Protein AF-0000000072932761 (afdb_homodimer)

Solvent-accessible surface area (backbone atoms only — not comparable to full-atom values): 59796 Å² total; per-residue (Å²): 117,72,69,69,55,53,58,62,48,57,72,71,69,49,80,67,68,79,72,77,73,71,77,69,72,74,70,64,81,68,77,66,56,77,72,64,73,73,71,65,57,52,58,93,54,63,58,82,76,79,73,59,69,72,86,61,84,47,58,78,86,28,38,37,56,36,33,20,51,27,43,28,35,51,68,54,47,76,65,70,72,48,74,43,76,63,80,85,74,65,78,45,57,53,80,69,60,74,41,53,67,67,58,50,46,51,29,40,50,47,24,61,55,50,34,27,60,67,56,54,57,61,55,61,91,57,93,44,58,66,57,31,53,72,59,33,56,65,30,41,37,36,46,39,25,56,24,20,35,43,28,47,88,28,52,82,47,28,30,52,40,38,32,50,41,52,50,53,50,38,71,44,67,82,55,77,73,46,26,62,53,56,52,25,22,36,47,52,40,36,42,53,38,66,73,47,17,71,64,38,40,52,53,43,51,55,54,37,48,63,66,47,25,80,52,16,45,60,47,15,63,74,65,54,34,64,68,30,41,53,40,24,52,54,42,44,53,50,48,36,51,36,41,50,48,17,53,28,65,68,43,85,47,52,76,68,95,42,69,58,63,77,46,39,71,58,49,68,72,32,88,71,47,56,78,51,48,48,58,51,46,49,48,47,51,50,40,54,53,48,48,55,53,46,63,64,60,61,60,66,74,72,47,56,66,61,78,78,49,54,62,55,50,52,51,51,49,51,52,50,51,51,50,49,57,51,45,58,70,68,35,53,62,60,43,91,72,53,43,44,32,61,42,52,46,52,54,45,54,50,28,52,53,44,24,61,62,25,51,48,73,52,27,47,47,53,86,86,51,75,78,53,77,92,46,44,67,46,46,50,48,17,52,50,23,27,50,49,51,50,45,40,44,54,71,32,68,48,49,44,59,35,65,62,43,56,44,37,65,60,55,32,49,52,33,26,30,52,48,48,49,52,49,43,25,69,64,38,61,86,80,40,56,40,66,60,49,33,50,49,50,52,40,39,40,52,46,38,68,70,46,69,41,6,74,84,23,64,58,53,42,31,35,63,31,49,51,56,55,39,49,61,60,66,60,70,76,75,82,78,76,66,75,82,79,79,75,76,80,80,84,73,85,88,85,79,88,76,79,90,75,81,83,72,87,74,86,80,88,78,86,75,82,80,82,82,81,87,72,90,73,90,69,89,80,78,86,133,116,68,70,64,53,58,65,63,45,64,73,71,72,51,77,61,69,75,74,76,69,75,73,69,73,70,70,63,79,70,76,65,53,76,67,62,71,70,71,63,57,52,59,92,52,62,58,81,73,79,73,56,68,72,86,61,82,47,59,79,86,28,38,37,55,37,33,19,50,26,44,26,34,50,68,53,48,77,65,72,69,46,73,43,76,63,78,84,76,65,79,45,56,52,81,68,62,74,42,54,69,68,57,50,48,52,29,40,49,47,23,61,55,49,35,26,60,70,56,54,58,60,55,61,92,56,92,42,59,66,59,31,53,73,59,33,54,65,32,42,37,35,46,38,26,56,25,20,36,43,26,48,88,27,53,83,48,27,32,53,41,38,32,49,41,52,51,52,48,38,72,43,69,81,55,77,72,46,25,62,53,54,51,25,21,36,49,51,38,35,42,53,38,68,74,48,17,72,62,38,40,53,52,44,50,54,53,38,49,63,65,48,25,81,52,16,46,59,47,15,64,75,64,54,33,62,68,29,40,52,40,24,50,54,42,45,52,50,48,37,51,36,41,51,48,17,55,27,64,68,42,84,48,53,76,66,96,41,69,57,62,76,45,40,72,57,48,69,73,32,88,72,47,56,77,51,49,47,58,53,47,49,47,46,49,51,40,52,52,49,49,56,52,46,62,65,58,60,59,66,73,72,46,55,65,60,76,79,49,54,63,57,52,51,51,52,49,52,52,49,50,51,51,48,59,53,45,59,70,67,34,54,61,62,42,90,72,52,43,45,31,60,40,51,46,51,53,45,54,50,29,51,51,42,24,62,60,26,51,48,73,52,27,46,46,54,85,88,52,75,78,54,76,92,46,44,67,44,46,51,49,17,52,49,22,28,51,49,54,50,46,39,43,54,71,32,67,47,49,45,58,35,64,61,41,55,45,37,65,61,55,33,50,50,33,27,30,52,49,49,50,52,50,44,23,69,66,36,62,86,80,39,54,39,66,60,50,34,51,49,50,50,40,40,39,51,46,38,66,69,46,70,43,6,74,84,23,64,59,52,43,30,36,64,30,48,52,57,54,38,48,60,60,65,60,70,74,75,82,77,73,66,76,82,78,78,76,74,80,79,84,70,91,75,85,76,90,72,91,73,74,89,75,76,86,73,80,79,86,73,87,69,87,77,82,83,80,88,72,90,75,94,74,88,78,78,83,135

Sequence (1056 aa):
MHNFLKQVAGRLDLDLPPLRSSSGSAEGPKDESPSLSNKGHHVPSRDNSPKLMPEDDDVPYAPIHSLYTLTKLRALRSPDDMNSQQNPGMEDVITKRLISLADAERLFNFYRKRLDPYIYLIGCPYETMQECRQKSQFLLVAVLTVAALHDSTADYIYPVISSEFRRLFETSIFERRLSRDYLRALCIGCYWLSDLSWMLSGHAIRRAAEFDLHNSYDRAIEKASTEDAQCARIWYILCVCDQQLATQYGRPSIVQEDPSTQGATDFLHCAVSHEEDRRLLSQVTVVSILRSIRELFTANKGKPIPRLHLNHISHFRIQLDQWFAFWTDQVQERWPGIGGFPRKGIILHYNFAQLYLYSHVFRGLSKDEHIPHYFLDCALNGITAATTIIDKFVNDPDVALGIVGMPSYVHSMTAFASMFLTKVATKYHDLIERDKVYELIMGLVQQFRSQPAGKWHLANLMTGGLERMAQTLKLEIPGDMGPPLGVEMDQNVDAGISGVSGVDAFFPDLPGDFFFNYDMSFEMSAPLMHNFLKQVAGRLDLDLPPLRSSSGSAEGPKDESPSLSNKGHHVPSRDNSPKLMPEDDDVPYAPIHSLYTLTKLRALRSPDDMNSQQNPGMEDVITKRLISLADAERLFNFYRKRLDPYIYLIGCPYETMQECRQKSQFLLVAVLTVAALHDSTADYIYPVISSEFRRLFETSIFERRLSRDYLRALCIGCYWLSDLSWMLSGHAIRRAAEFDLHNSYDRAIEKASTEDAQCARIWYILCVCDQQLATQYGRPSIVQEDPSTQGATDFLHCAVSHEEDRRLLSQVTVVSILRSIRELFTANKGKPIPRLHLNHISHFRIQLDQWFAFWTDQVQERWPGIGGFPRKGIILHYNFAQLYLYSHVFRGLSKDEHIPHYFLDCALNGITAATTIIDKFVNDPDVALGIVGMPSYVHSMTAFASMFLTKVATKYHDLIERDKVYELIMGLVQQFRSQPAGKWHLANLMTGGLERMAQTLKLEIPGDMGPPLGVEMDQNVDAGISGVSGVDAFFPDLPGDFFFNYDMSFEMSAPL

pLDDT: mean 79.24, std 26.25, range [17.55, 98.75]

Organism: Fusarium oxysporum f. sp. lycopersici (strain 4287 / CBS 123668 / FGSC 9935 / NRRL 34936) (NCBI:txid426428)

Structure (mmCIF, N/CA/C/O backbone):
data_AF-0000000072932761-model_v1
#
loop_
_entity.id
_entity.type
_entity.pdbx_description
1 polymer 'Transcription factor domain-containing protein'
#
loop_
_atom_site.group_PDB
_atom_site.id
_atom_site.type_symbol
_atom_site.label_atom_id
_atom_site.label_alt_id
_atom_site.label_comp_id
_atom_site.label_asym_id
_atom_site.label_entity_id
_atom_site.label_seq_id
_atom_site.pdbx_PDB_ins_code
_atom_site.Cartn_x
_atom_site.Cartn_y
_atom_site.Cartn_z
_atom_site.occupancy
_atom_site.B_iso_or_equiv
_atom_site.auth_seq_id
_atom_site.auth_comp_id
_atom_site.auth_asym_id
_atom_site.auth_atom_id
_atom_site.pdbx_PDB_model_num
ATOM 1 N N . MET A 1 1 ? 2.486 17.75 -69.688 1 28.52 1 MET A N 1
ATOM 2 C CA . MET A 1 1 ? 2.178 17.703 -71.125 1 28.52 1 MET A CA 1
ATOM 3 C C . MET A 1 1 ? 3.453 17.641 -71.938 1 28.52 1 MET A C 1
ATOM 5 O O . MET A 1 1 ? 4.223 18.609 -72 1 28.52 1 MET A O 1
ATOM 9 N N . HIS A 1 2 ? 4.23 16.406 -71.812 1 41.06 2 HIS A N 1
ATOM 10 C CA . HIS A 1 2 ? 5.688 16.422 -71.688 1 41.06 2 HIS A CA 1
ATOM 11 C C . HIS A 1 2 ? 6.309 16.594 -73.125 1 41.06 2 HIS A C 1
ATOM 13 O O . HIS A 1 2 ? 7.238 17.375 -73.25 1 41.06 2 HIS A O 1
ATOM 19 N N . ASN A 1 3 ? 5.652 15.734 -74.062 1 40.69 3 ASN A N 1
ATOM 20 C CA . ASN A 1 3 ? 6.168 15.688 -75.438 1 40.69 3 ASN A CA 1
ATOM 21 C C . ASN A 1 3 ? 5.992 17.016 -76.125 1 40.69 3 ASN A C 1
ATOM 23 O O . ASN A 1 3 ? 6.867 17.438 -76.875 1 40.69 3 ASN A O 1
ATOM 27 N N . PHE A 1 4 ? 4.684 17.562 -75.938 1 36.5 4 PHE A N 1
ATOM 28 C CA . PHE A 1 4 ? 4.273 18.75 -76.688 1 36.5 4 PHE A CA 1
ATOM 29 C C . PHE A 1 4 ? 5.199 19.922 -76.375 1 36.5 4 PHE A C 1
ATOM 31 O O . PHE A 1 4 ? 5.602 20.656 -77.25 1 36.5 4 PHE A O 1
ATOM 38 N N . LEU A 1 5 ? 5.641 19.922 -75.062 1 36.66 5 LEU A N 1
ATOM 39 C CA . LEU A 1 5 ? 6.488 21.016 -74.625 1 36.66 5 LEU A CA 1
ATOM 40 C C . LEU A 1 5 ? 7.887 20.906 -75.25 1 36.66 5 LEU A C 1
ATOM 42 O O . LEU A 1 5 ? 8.641 21.875 -75.25 1 36.66 5 LEU A O 1
ATOM 46 N N . LYS A 1 6 ? 8.234 19.609 -75.75 1 44.47 6 LYS A N 1
ATOM 47 C CA . LYS A 1 6 ? 9.547 19.375 -76.375 1 44.47 6 LYS A CA 1
ATOM 48 C C . LYS A 1 6 ? 9.727 20.188 -77.625 1 44.47 6 LYS A C 1
ATOM 50 O O . LYS A 1 6 ? 10.789 20.75 -77.875 1 44.47 6 LYS A O 1
ATOM 55 N N . GLN A 1 7 ? 8.492 20.156 -78.438 1 41.66 7 GLN A N 1
ATOM 56 C CA . GLN A 1 7 ? 8.562 20.656 -79.812 1 41.66 7 GLN A CA 1
ATOM 57 C C . GLN A 1 7 ? 8.789 22.172 -79.812 1 41.66 7 GLN A C 1
ATOM 59 O O . GLN A 1 7 ? 9.562 22.672 -80.625 1 41.66 7 GLN A O 1
ATOM 64 N N . VAL A 1 8 ? 8.094 22.797 -79 1 38.38 8 VAL A N 1
ATOM 65 C CA . VAL A 1 8 ? 8.055 24.25 -79.125 1 38.38 8 VAL A CA 1
ATOM 66 C C . VAL A 1 8 ? 9.391 24.844 -78.688 1 38.38 8 VAL A C 1
ATOM 68 O O . VAL A 1 8 ? 9.781 25.922 -79.188 1 38.38 8 VAL A O 1
ATOM 71 N N . ALA A 1 9 ? 10.125 24.125 -77.688 1 38.47 9 ALA A N 1
ATOM 72 C CA . ALA A 1 9 ? 11.43 24.594 -77.25 1 38.47 9 ALA A CA 1
ATOM 73 C C . ALA A 1 9 ? 12.445 24.625 -78.375 1 38.47 9 ALA A C 1
ATOM 75 O O . ALA A 1 9 ? 13.453 25.328 -78.312 1 38.47 9 ALA A O 1
ATOM 76 N N . GLY A 1 10 ? 12.266 23.75 -79.438 1 39.84 10 GLY A N 1
ATOM 77 C CA . GLY A 1 10 ? 13.18 23.719 -80.562 1 39.84 10 GLY A CA 1
ATOM 78 C C . GLY A 1 10 ? 13.359 25.062 -81.188 1 39.84 10 GLY A C 1
ATOM 79 O O . GLY A 1 10 ? 14.453 25.391 -81.688 1 39.84 10 GLY A O 1
ATOM 80 N N . ARG A 1 11 ? 12.195 25.562 -81.625 1 38.59 11 ARG A N 1
ATOM 81 C CA . ARG A 1 11 ? 12.281 26.688 -82.562 1 38.59 11 ARG A CA 1
ATOM 82 C C . ARG A 1 11 ? 13.102 27.828 -82 1 38.59 11 ARG A C 1
ATOM 84 O O . ARG A 1 11 ? 13.766 28.562 -82.688 1 38.59 11 ARG A O 1
ATOM 91 N N . LEU A 1 12 ? 12.492 28.25 -80.812 1 36.09 12 LEU A N 1
ATOM 92 C CA . LEU A 1 12 ? 13.016 29.547 -80.375 1 36.09 12 LEU A CA 1
ATOM 93 C C . LEU A 1 12 ? 14.406 29.406 -79.75 1 36.09 12 LEU A C 1
ATOM 95 O O . LEU A 1 12 ? 14.969 30.375 -79.25 1 36.09 12 LEU A O 1
ATOM 99 N N . ASP A 1 13 ? 15.461 28.781 -80.438 1 37.28 13 ASP A N 1
ATOM 100 C CA . ASP A 1 13 ? 16.891 28.484 -80.375 1 37.28 13 ASP A CA 1
ATOM 101 C C . ASP A 1 13 ? 17.359 28.531 -78.938 1 37.28 13 ASP A C 1
ATOM 103 O O . ASP A 1 13 ? 18.5 28.906 -78.625 1 37.28 13 ASP A O 1
ATOM 107 N N . LEU A 1 14 ? 16.625 29.078 -78.062 1 35.16 14 LEU A N 1
ATOM 108 C CA . LEU A 1 14 ? 17.141 29.312 -76.688 1 35.16 14 LEU A CA 1
ATOM 109 C C . LEU A 1 14 ? 17.391 27.984 -76 1 35.16 14 LEU A C 1
ATOM 111 O O . LEU A 1 14 ? 16.703 27 -76.25 1 35.16 14 LEU A O 1
ATOM 115 N N . ASP A 1 15 ? 18.656 27.734 -75.75 1 36.72 15 ASP A N 1
ATOM 116 C CA . ASP A 1 15 ? 19.094 26.438 -75.25 1 36.72 15 ASP A CA 1
ATOM 117 C C . ASP A 1 15 ? 18.234 26.031 -74 1 36.72 15 ASP A C 1
ATOM 119 O O . ASP A 1 15 ? 18.109 26.781 -73.062 1 36.72 15 ASP A O 1
ATOM 123 N N . LEU A 1 16 ? 17.109 25.406 -74.125 1 29.17 16 LEU A N 1
ATOM 124 C CA . LEU A 1 16 ? 16.125 25.172 -73.062 1 29.17 16 LEU A CA 1
ATOM 125 C C . LEU A 1 16 ? 16.75 24.438 -71.938 1 29.17 16 LEU A C 1
ATOM 127 O O . LEU A 1 16 ? 17.359 23.375 -72.062 1 29.17 16 LEU A O 1
ATOM 131 N N . PRO A 1 17 ? 17.375 25.156 -70.875 1 33.84 17 PRO A N 1
ATOM 132 C CA . PRO A 1 17 ? 18.188 24.391 -69.938 1 33.84 17 PRO A CA 1
ATOM 133 C C . PRO A 1 17 ? 17.531 23.078 -69.562 1 33.84 17 PRO A C 1
ATOM 135 O O . PRO A 1 17 ? 16.312 22.938 -69.625 1 33.84 17 PRO A O 1
ATOM 138 N N . PRO A 1 18 ? 18.25 21.938 -69.625 1 29.11 18 PRO A N 1
ATOM 139 C CA . PRO A 1 18 ? 17.562 20.656 -69.438 1 29.11 18 PRO A CA 1
ATOM 140 C C . PRO A 1 18 ? 16.594 20.672 -68.25 1 29.11 18 PRO A C 1
ATOM 142 O O . PRO A 1 18 ? 16.828 21.391 -67.25 1 29.11 18 PRO A O 1
ATOM 145 N N . LEU A 1 19 ? 15.344 20.812 -68.438 1 25.25 19 LEU A N 1
ATOM 146 C CA . LEU A 1 19 ? 14.375 20.922 -67.375 1 25.25 19 LEU A CA 1
ATOM 147 C C . LEU A 1 19 ? 14.617 19.844 -66.312 1 25.25 19 LEU A C 1
ATOM 149 O O . LEU A 1 19 ? 14.609 18.656 -66.625 1 25.25 19 LEU A O 1
ATOM 153 N N . ARG A 1 20 ? 15.641 20.062 -65.375 1 27.08 20 ARG A N 1
ATOM 154 C CA . ARG A 1 20 ? 15.914 19.078 -64.375 1 27.08 20 ARG A CA 1
ATOM 155 C C . ARG A 1 20 ? 14.617 18.531 -63.781 1 27.08 20 ARG A C 1
ATOM 157 O O . ARG A 1 20 ? 13.766 19.281 -63.281 1 27.08 20 ARG A O 1
ATOM 164 N N . SER A 1 21 ? 13.922 17.578 -64.375 1 23.81 21 SER A N 1
ATOM 165 C CA . SER A 1 21 ? 12.641 16.922 -64.125 1 23.81 21 SER A CA 1
ATOM 166 C C . SER A 1 21 ? 12.445 16.656 -62.656 1 23.81 21 SER A C 1
ATOM 168 O O . SER A 1 21 ? 13.133 15.812 -62.062 1 23.81 21 SER A O 1
ATOM 170 N N . SER A 1 22 ? 12.391 17.75 -61.906 1 22.83 22 SER A N 1
ATOM 171 C CA . SER A 1 22 ? 12.188 17.516 -60.469 1 22.83 22 SER A CA 1
ATOM 172 C C . SER A 1 22 ? 10.938 16.688 -60.219 1 22.83 22 SER A C 1
ATOM 174 O O . SER A 1 22 ? 9.82 17.141 -60.469 1 22.83 22 SER A O 1
ATOM 176 N N . SER A 1 23 ? 10.922 15.484 -60.688 1 23.94 23 SER A N 1
ATOM 177 C CA . SER A 1 23 ? 9.82 14.523 -60.625 1 23.94 23 SER A CA 1
ATOM 178 C C . SER A 1 23 ? 9.117 14.617 -59.25 1 23.94 23 SER A C 1
ATOM 180 O O . SER A 1 23 ? 9.656 14.203 -58.25 1 23.94 23 SER A O 1
ATOM 182 N N . GLY A 1 24 ? 8.5 15.688 -59.094 1 23.44 24 GLY A N 1
ATOM 183 C CA . GLY A 1 24 ? 7.746 16.016 -57.875 1 23.44 24 GLY A CA 1
ATOM 184 C C . GLY A 1 24 ? 6.652 15.016 -57.562 1 23.44 24 GLY A C 1
ATOM 185 O O . GLY A 1 24 ? 5.602 15.016 -58.188 1 23.44 24 GLY A O 1
ATOM 186 N N . SER A 1 25 ? 6.918 13.734 -57.594 1 22.81 25 SER A N 1
ATOM 187 C CA . SER A 1 25 ? 5.883 12.742 -57.312 1 22.81 25 SER A CA 1
ATOM 188 C C . SER A 1 25 ? 4.98 13.195 -56.188 1 22.81 25 SER A C 1
ATOM 190 O O . SER A 1 25 ? 5.461 13.477 -55.062 1 22.81 25 SER A O 1
ATOM 192 N N . ALA A 1 26 ? 3.984 13.883 -56.469 1 26.97 26 ALA A N 1
ATOM 193 C CA . ALA A 1 26 ? 2.91 14.359 -55.625 1 26.97 26 ALA A CA 1
ATOM 194 C C . ALA A 1 26 ? 2.436 13.258 -54.688 1 26.97 26 ALA A C 1
ATOM 196 O O . ALA A 1 26 ? 1.734 12.328 -55.094 1 26.97 26 ALA A O 1
ATOM 197 N N . GLU A 1 27 ? 3.346 12.805 -53.938 1 24.28 27 GLU A N 1
ATOM 198 C CA . GLU A 1 27 ? 2.99 11.797 -52.938 1 24.28 27 GLU A CA 1
ATOM 199 C C . GLU A 1 27 ? 1.706 12.172 -52.219 1 24.28 27 GLU A C 1
ATOM 201 O O . GLU A 1 27 ? 1.52 13.32 -51.812 1 24.28 27 GLU A O 1
ATOM 206 N N . GLY A 1 28 ? 0.58 11.648 -52.719 1 24.55 28 GLY A N 1
ATOM 207 C CA . GLY A 1 28 ? -0.768 11.852 -52.219 1 24.55 28 GLY A CA 1
ATOM 208 C C . GLY A 1 28 ? -0.807 12.188 -50.75 1 24.55 28 GLY A C 1
ATOM 209 O O . GLY A 1 28 ? 0.166 11.953 -50 1 24.55 28 GLY A O 1
ATOM 210 N N . PRO A 1 29 ? -1.719 13.219 -50.406 1 25.78 29 PRO A N 1
ATOM 211 C CA . PRO A 1 29 ? -1.7 13.75 -49.031 1 25.78 29 PRO A CA 1
ATOM 212 C C . PRO A 1 29 ? -1.479 12.672 -48 1 25.78 29 PRO A C 1
ATOM 214 O O . PRO A 1 29 ? -2.121 11.617 -48.031 1 25.78 29 PRO A O 1
ATOM 217 N N . LYS A 1 30 ? -0.325 12.438 -47.594 1 25.94 30 LYS A N 1
ATOM 218 C CA . LYS A 1 30 ? -0.011 11.43 -46.594 1 25.94 30 LYS A CA 1
ATOM 219 C C . LYS A 1 30 ? -0.986 11.508 -45.438 1 25.94 30 LYS A C 1
ATOM 221 O O . LYS A 1 30 ? -1.07 12.531 -44.75 1 25.94 30 LYS A O 1
ATOM 226 N N . ASP A 1 31 ? -2.203 11.141 -45.719 1 25.08 31 ASP A N 1
ATOM 227 C CA . ASP A 1 31 ? -3.174 11.07 -44.625 1 25.08 31 ASP A CA 1
ATOM 228 C C . ASP A 1 31 ? -2.482 10.812 -43.281 1 25.08 31 ASP A C 1
ATOM 230 O O . ASP A 1 31 ? -1.892 9.75 -43.094 1 25.08 31 ASP A O 1
ATOM 234 N N . GLU A 1 32 ? -1.754 11.734 -42.969 1 26.77 32 GLU A N 1
ATOM 235 C CA . GLU A 1 32 ? -1.062 11.805 -41.688 1 26.77 32 GLU A CA 1
ATOM 236 C C . GLU A 1 32 ? -1.948 11.289 -40.531 1 26.77 32 GLU A C 1
ATOM 238 O O . GLU A 1 32 ? -2.764 12.039 -40 1 26.77 32 GLU A O 1
ATOM 243 N N . SER A 1 33 ? -2.518 10.227 -40.812 1 26.33 33 SER A N 1
ATOM 244 C CA . SER A 1 33 ? -3.197 9.727 -39.625 1 26.33 33 SER A CA 1
ATOM 245 C C . SER A 1 33 ? -2.385 10.008 -38.375 1 26.33 33 SER A C 1
ATOM 247 O O . SER A 1 33 ? -1.157 9.898 -38.375 1 26.33 33 SER A O 1
ATOM 249 N N . PRO A 1 34 ? -2.816 10.977 -37.625 1 27.66 34 PRO A N 1
ATOM 250 C CA . PRO A 1 34 ? -1.997 11.203 -36.406 1 27.66 34 PRO A CA 1
ATOM 251 C C . PRO A 1 34 ? -1.162 9.984 -36.031 1 27.66 34 PRO A C 1
ATOM 253 O O . PRO A 1 34 ? -1.661 8.859 -36.062 1 27.66 34 PRO A O 1
ATOM 256 N N . SER A 1 35 ? -0.021 9.977 -36.562 1 27.81 35 SER A N 1
ATOM 257 C CA . SER A 1 35 ? 0.955 9.016 -36.094 1 27.81 35 SER A CA 1
ATOM 258 C C . SER A 1 35 ? 0.696 8.672 -34.625 1 27.81 35 SER A C 1
ATOM 260 O O . SER A 1 35 ? 0.888 9.516 -33.719 1 27.81 35 SER A O 1
ATOM 262 N N . LEU A 1 36 ? -0.368 8.125 -34.438 1 30.64 36 LEU A N 1
ATOM 263 C CA . LEU A 1 36 ? -0.387 7.496 -33.125 1 30.64 36 LEU A CA 1
ATOM 264 C C . LEU A 1 36 ? 1.02 7.094 -32.688 1 30.64 36 LEU A C 1
ATOM 266 O O . LEU A 1 36 ? 1.72 6.387 -33.406 1 30.64 36 LEU A O 1
ATOM 270 N N . SER A 1 37 ? 1.893 8.008 -32.281 1 32.22 37 SER A N 1
ATOM 271 C CA . SER A 1 37 ? 3.135 7.641 -31.609 1 32.22 37 SER A CA 1
ATOM 272 C C . SER A 1 37 ? 3.168 6.152 -31.297 1 32.22 37 SER A C 1
ATOM 274 O O . SER A 1 37 ? 2.262 5.633 -30.641 1 32.22 37 SER A O 1
ATOM 276 N N . ASN A 1 38 ? 3.576 5.375 -32.156 1 31.73 38 ASN A N 1
ATOM 277 C CA . ASN A 1 38 ? 3.816 3.943 -32.031 1 31.73 38 ASN A CA 1
ATOM 278 C C . ASN A 1 38 ? 4.309 3.588 -30.625 1 31.73 38 ASN A C 1
ATOM 280 O O . ASN A 1 38 ? 5.508 3.42 -30.406 1 31.73 38 ASN A O 1
ATOM 284 N N . LYS A 1 39 ? 4.047 4.254 -29.656 1 41.84 39 LYS A N 1
ATOM 285 C CA . LYS A 1 39 ? 4.34 3.652 -28.359 1 41.84 39 LYS A CA 1
ATOM 286 C C . LYS A 1 39 ? 4.164 2.137 -28.406 1 41.84 39 LYS A C 1
ATOM 288 O O . LYS A 1 39 ? 3.049 1.642 -28.594 1 41.84 39 LYS A O 1
ATOM 293 N N . GLY A 1 40 ? 5.094 1.456 -29.047 1 49.34 40 GLY A N 1
ATOM 294 C CA . GLY A 1 40 ? 5.133 0.004 -29.141 1 49.34 40 GLY A CA 1
ATOM 295 C C . GLY A 1 40 ? 4.398 -0.677 -28 1 49.34 40 GLY A C 1
ATOM 296 O O . GLY A 1 40 ? 4.172 -0.07 -26.938 1 49.34 40 GLY A O 1
ATOM 297 N N . HIS A 1 41 ? 3.654 -1.6 -28.359 1 68.88 41 HIS A N 1
ATOM 298 C CA . HIS A 1 41 ? 2.887 -2.389 -27.391 1 68.88 41 HIS A CA 1
ATOM 299 C C . HIS A 1 41 ? 3.779 -2.93 -26.281 1 68.88 41 HIS A C 1
ATOM 301 O O . HIS A 1 41 ? 4.938 -3.283 -26.531 1 68.88 41 HIS A O 1
ATOM 307 N N . HIS A 1 42 ? 3.328 -2.67 -25.078 1 71.94 42 HIS A N 1
ATOM 308 C CA . HIS A 1 42 ? 4.074 -3.084 -23.891 1 71.94 42 HIS A CA 1
ATOM 309 C C . HIS A 1 42 ? 4.004 -4.598 -23.703 1 71.94 42 HIS A C 1
ATOM 311 O O . HIS A 1 42 ? 2.916 -5.168 -23.625 1 71.94 42 HIS A O 1
ATOM 317 N N . VAL A 1 43 ? 5.07 -5.234 -24.078 1 75.19 43 VAL A N 1
ATOM 318 C CA . VAL A 1 43 ? 5.273 -6.637 -23.719 1 75.19 43 VAL A CA 1
ATOM 319 C C . VAL A 1 43 ? 6.328 -6.738 -22.609 1 75.19 43 VAL A C 1
ATOM 321 O O . VAL A 1 43 ? 7.133 -5.82 -22.438 1 75.19 43 VAL A O 1
ATOM 324 N N . PRO A 1 44 ? 6.172 -7.789 -21.828 1 80.75 44 PRO A N 1
ATOM 325 C CA . PRO A 1 44 ? 7.203 -7.941 -20.797 1 80.75 44 PRO A CA 1
ATOM 326 C C . PRO A 1 44 ? 8.617 -7.914 -21.375 1 80.75 44 PRO A C 1
ATOM 328 O O . PRO A 1 44 ? 8.883 -8.547 -22.391 1 80.75 44 PRO A O 1
ATOM 331 N N . SER A 1 45 ? 9.461 -7.082 -20.875 1 78.38 45 SER A N 1
ATOM 332 C CA . SER A 1 45 ? 10.844 -6.922 -21.312 1 78.38 45 SER A CA 1
ATOM 333 C C . SER A 1 45 ? 11.781 -7.879 -20.578 1 78.38 45 SER A C 1
ATOM 335 O O . SER A 1 45 ? 11.586 -8.148 -19.391 1 78.38 45 SER A O 1
ATOM 337 N N . ARG A 1 46 ? 12.789 -8.414 -21.312 1 85.38 46 ARG A N 1
ATOM 338 C CA . ARG A 1 46 ? 13.719 -9.375 -20.734 1 85.38 46 ARG A CA 1
ATOM 339 C C . ARG A 1 46 ? 15.156 -8.859 -20.797 1 85.38 46 ARG A C 1
ATOM 341 O O . ARG A 1 46 ? 15.523 -8.156 -21.75 1 85.38 46 ARG A O 1
ATOM 348 N N . ASP A 1 47 ? 15.906 -9.148 -19.734 1 81.38 47 ASP A N 1
ATOM 349 C CA . ASP A 1 47 ? 17.312 -8.789 -19.703 1 81.38 47 ASP A CA 1
ATOM 350 C C . ASP A 1 47 ? 18.141 -9.734 -20.578 1 81.38 47 ASP A C 1
ATOM 352 O O . ASP A 1 47 ? 17.781 -10.906 -20.75 1 81.38 47 ASP A O 1
ATOM 356 N N . ASN A 1 48 ? 19.266 -9.297 -21.203 1 70.44 48 ASN A N 1
ATOM 357 C CA . ASN A 1 48 ? 20.125 -10.094 -22.078 1 70.44 48 ASN A CA 1
ATOM 358 C C . ASN A 1 48 ? 21.312 -10.672 -21.328 1 70.44 48 ASN A C 1
ATOM 360 O O . ASN A 1 48 ? 22.125 -11.391 -21.906 1 70.44 48 ASN A O 1
ATOM 364 N N . SER A 1 49 ? 21.5 -10.406 -20.078 1 59.88 49 SER A N 1
ATOM 365 C CA . SER A 1 49 ? 22.719 -10.859 -19.422 1 59.88 49 SER A CA 1
ATOM 366 C C . SER A 1 49 ? 22.781 -12.383 -19.375 1 59.88 49 SER A C 1
ATOM 368 O O . SER A 1 49 ? 21.812 -13.039 -19 1 59.88 49 SER A O 1
ATOM 370 N N . PRO A 1 50 ? 23.922 -13.039 -19.938 1 52.62 50 PRO A N 1
ATOM 371 C CA . PRO A 1 50 ? 24.047 -14.492 -20.062 1 52.62 50 PRO A CA 1
ATOM 372 C C . PRO A 1 50 ? 24.188 -15.195 -18.719 1 52.62 50 PRO A C 1
ATOM 374 O O . PRO A 1 50 ? 24.188 -16.422 -18.656 1 52.62 50 PRO A O 1
ATOM 377 N N . LYS A 1 51 ? 24.422 -14.453 -17.641 1 52.97 51 LYS A N 1
ATOM 378 C CA . LYS A 1 51 ? 24.797 -15.242 -16.469 1 52.97 51 LYS A CA 1
ATOM 379 C C . LYS A 1 51 ? 23.609 -16.031 -15.93 1 52.97 51 LYS A C 1
ATOM 381 O O . LYS A 1 51 ? 22.547 -15.461 -15.648 1 52.97 51 LYS A O 1
ATOM 386 N N . LEU A 1 52 ? 23.609 -17.203 -16.234 1 54.53 52 LEU A N 1
ATOM 387 C CA . LEU A 1 52 ? 22.531 -18.109 -15.828 1 54.53 52 LEU A CA 1
ATOM 388 C C . LEU A 1 52 ? 22.297 -18.016 -14.32 1 54.53 52 LEU A C 1
ATOM 390 O O . LEU A 1 52 ? 21.141 -17.875 -13.883 1 54.53 52 LEU A O 1
ATOM 394 N N . MET A 1 53 ? 23.359 -18.641 -13.5 1 52.72 53 MET A N 1
ATOM 395 C CA . MET A 1 53 ? 23.156 -18.797 -12.062 1 52.72 53 MET A CA 1
ATOM 396 C C . MET A 1 53 ? 23.75 -17.609 -11.312 1 52.72 53 MET A C 1
ATOM 398 O O . MET A 1 53 ? 24.859 -17.172 -11.617 1 52.72 53 MET A O 1
ATOM 402 N N . PRO A 1 54 ? 22.906 -16.812 -10.648 1 47.97 54 PRO A N 1
ATOM 403 C CA . PRO A 1 54 ? 23.547 -15.789 -9.828 1 47.97 54 PRO A CA 1
ATOM 404 C C . PRO A 1 54 ? 24.812 -16.297 -9.141 1 47.97 54 PRO A C 1
ATOM 406 O O . PRO A 1 54 ? 24.906 -17.469 -8.781 1 47.97 54 PRO A O 1
ATOM 409 N N . GLU A 1 55 ? 25.969 -15.75 -9.453 1 45.53 55 GLU A N 1
ATOM 410 C CA . GLU A 1 55 ? 27.266 -16.062 -8.836 1 45.53 55 GLU A CA 1
ATOM 411 C C . GLU A 1 55 ? 27.094 -16.375 -7.348 1 45.53 55 GLU A C 1
ATOM 413 O O . GLU A 1 55 ? 28.047 -16.766 -6.68 1 45.53 55 GLU A O 1
ATOM 418 N N . ASP A 1 56 ? 25.969 -15.969 -6.828 1 53.12 56 ASP A N 1
ATOM 419 C CA . ASP A 1 56 ? 25.953 -16.109 -5.379 1 53.12 56 ASP A CA 1
ATOM 420 C C . ASP A 1 56 ? 25.656 -17.547 -4.969 1 53.12 56 ASP A C 1
ATOM 422 O O . ASP A 1 56 ? 24.656 -18.141 -5.414 1 53.12 56 ASP A O 1
ATOM 426 N N . ASP A 1 57 ? 26.609 -18.297 -4.574 1 55.03 57 ASP A N 1
ATOM 427 C CA . ASP A 1 57 ? 26.719 -19.672 -4.086 1 55.03 57 ASP A CA 1
ATOM 428 C C . ASP A 1 57 ? 25.562 -20 -3.131 1 55.03 57 ASP A C 1
ATOM 430 O O . ASP A 1 57 ? 25.391 -21.156 -2.74 1 55.03 57 ASP A O 1
ATOM 434 N N . ASP A 1 58 ? 24.734 -19 -2.783 1 61.41 58 ASP A N 1
ATOM 435 C CA . ASP A 1 58 ? 23.797 -19.328 -1.722 1 61.41 58 ASP A CA 1
ATOM 436 C C . ASP A 1 58 ? 22.438 -19.719 -2.301 1 61.41 58 ASP A C 1
ATOM 438 O O . ASP A 1 58 ? 22.078 -19.281 -3.398 1 61.41 58 ASP A O 1
ATOM 442 N N . VAL A 1 59 ? 21.844 -20.719 -1.847 1 61.5 59 VAL A N 1
ATOM 443 C CA . VAL A 1 59 ? 20.469 -21.078 -2.148 1 61.5 59 VAL A CA 1
ATOM 444 C C . VAL A 1 59 ? 19.562 -19.844 -2.055 1 61.5 59 VAL A C 1
ATOM 446 O O . VAL A 1 59 ? 19.688 -19.062 -1.108 1 61.5 59 VAL A O 1
ATOM 449 N N . PRO A 1 60 ? 18.875 -19.609 -3.078 1 59.38 60 PRO A N 1
ATOM 450 C CA . PRO A 1 60 ? 18.047 -18.391 -3.119 1 59.38 60 PRO A CA 1
ATOM 451 C C . PRO A 1 60 ? 17.078 -18.312 -1.948 1 59.38 60 PRO A C 1
ATOM 453 O O . PRO A 1 60 ? 16.453 -19.312 -1.575 1 59.38 60 PRO A O 1
ATOM 456 N N . TYR A 1 61 ? 17.062 -17.172 -1.322 1 66.81 61 TYR A N 1
ATOM 457 C CA . TYR A 1 61 ? 16.172 -17 -0.184 1 66.81 61 TYR A CA 1
ATOM 458 C C . TYR A 1 61 ? 14.828 -16.406 -0.623 1 66.81 61 TYR A C 1
ATOM 460 O O . TYR A 1 61 ? 13.82 -16.562 0.067 1 66.81 61 TYR A O 1
ATOM 468 N N . ALA A 1 62 ? 14.828 -15.789 -1.866 1 76.94 62 ALA A N 1
ATOM 469 C CA . ALA A 1 62 ? 13.562 -15.258 -2.381 1 76.94 62 ALA A CA 1
ATOM 470 C C . ALA A 1 62 ? 13.172 -15.945 -3.688 1 76.94 62 ALA A C 1
ATOM 472 O O . ALA A 1 62 ? 13.898 -15.859 -4.68 1 76.94 62 ALA A O 1
ATOM 473 N N . PRO A 1 63 ? 11.992 -16.531 -3.678 1 86.25 63 PRO A N 1
ATOM 474 C CA . PRO A 1 63 ? 11.555 -17.312 -4.84 1 86.25 63 PRO A CA 1
ATOM 475 C C . PRO A 1 63 ? 11.57 -16.5 -6.133 1 86.25 63 PRO A C 1
ATOM 477 O O . PRO A 1 63 ? 11.828 -17.062 -7.207 1 86.25 63 PRO A O 1
ATOM 480 N N . ILE A 1 64 ? 11.391 -15.25 -6 1 90.38 64 ILE A N 1
ATOM 481 C CA . ILE A 1 64 ? 11.258 -14.422 -7.195 1 90.38 64 ILE A CA 1
ATOM 482 C C . ILE A 1 64 ? 12.594 -14.359 -7.934 1 90.38 64 ILE A C 1
ATOM 484 O O . ILE A 1 64 ? 12.633 -14.18 -9.148 1 90.38 64 ILE A O 1
ATOM 488 N N . HIS A 1 65 ? 13.727 -14.516 -7.207 1 87.88 65 HIS A N 1
ATOM 489 C CA . HIS A 1 65 ? 15.047 -14.516 -7.832 1 87.88 65 HIS A CA 1
ATOM 490 C C . HIS A 1 65 ? 15.211 -15.711 -8.773 1 87.88 65 HIS A C 1
ATOM 492 O O . HIS A 1 65 ? 15.836 -15.594 -9.828 1 87.88 65 HIS A O 1
ATOM 498 N N . SER A 1 66 ? 14.633 -16.797 -8.344 1 90.69 66 SER A N 1
ATOM 499 C CA . SER A 1 66 ? 14.656 -17.984 -9.195 1 90.69 66 SER A CA 1
ATOM 500 C C . SER A 1 66 ? 13.875 -17.766 -10.484 1 90.69 66 SER A C 1
ATOM 502 O O . SER A 1 66 ? 14.336 -18.125 -11.562 1 90.69 66 SER A O 1
ATOM 504 N N . LEU A 1 67 ? 12.758 -17.188 -10.297 1 91.38 67 LEU A N 1
ATOM 505 C CA . LEU A 1 67 ? 11.93 -16.891 -11.461 1 91.38 67 LEU A CA 1
ATOM 506 C C . LEU A 1 67 ? 12.625 -15.906 -12.391 1 91.38 67 LEU A C 1
ATOM 508 O O . LEU A 1 67 ? 12.602 -16.078 -13.617 1 91.38 67 LEU A O 1
ATOM 512 N N . TYR A 1 68 ? 13.234 -14.898 -11.883 1 90.31 68 TYR A N 1
ATOM 513 C CA . TYR A 1 68 ? 13.969 -13.93 -12.688 1 90.31 68 TYR A CA 1
ATOM 514 C C . TYR A 1 68 ? 15.117 -14.602 -13.438 1 90.31 68 TYR A C 1
ATOM 516 O O . TYR A 1 68 ? 15.312 -14.352 -14.633 1 90.31 68 TYR A O 1
ATOM 524 N N . THR A 1 69 ? 15.836 -15.406 -12.703 1 89.19 69 THR A N 1
ATOM 525 C CA . THR A 1 69 ? 16.984 -16.078 -13.305 1 89.19 69 THR A CA 1
ATOM 526 C C . THR A 1 69 ? 16.531 -16.938 -14.492 1 89.19 69 THR A C 1
ATOM 528 O O . THR A 1 69 ? 17.219 -16.984 -15.516 1 89.19 69 THR A O 1
ATOM 531 N N . LEU A 1 70 ? 15.414 -17.5 -14.406 1 91.25 70 LEU A N 1
ATOM 532 C CA . LEU A 1 70 ? 14.938 -18.422 -15.438 1 91.25 70 LEU A CA 1
ATOM 533 C C . LEU A 1 70 ? 14.305 -17.656 -16.594 1 91.25 70 LEU A C 1
ATOM 535 O O . LEU A 1 70 ? 14.367 -18.109 -17.75 1 91.25 70 LEU A O 1
ATOM 539 N N . THR A 1 71 ? 13.641 -16.547 -16.297 1 91.06 71 THR A N 1
ATOM 540 C CA . THR A 1 71 ? 12.867 -15.859 -17.328 1 91.06 71 THR A CA 1
ATOM 541 C C . THR A 1 71 ? 13.609 -14.617 -17.812 1 91.06 71 THR A C 1
ATOM 543 O O . THR A 1 71 ? 13.344 -14.125 -18.906 1 91.06 71 THR A O 1
ATOM 546 N N . LYS A 1 72 ? 14.422 -13.984 -16.953 1 88.25 72 LYS A N 1
ATOM 547 C CA . LYS A 1 72 ? 15.141 -12.734 -17.172 1 88.25 72 LYS A CA 1
ATOM 548 C C . LYS A 1 72 ? 14.18 -11.57 -17.391 1 88.25 72 LYS A C 1
ATOM 550 O O . LYS A 1 72 ? 14.508 -10.602 -18.062 1 88.25 72 LYS A O 1
ATOM 555 N N . LEU A 1 73 ? 12.961 -11.82 -16.844 1 86.62 73 LEU A N 1
ATOM 556 C CA . LEU A 1 73 ? 12 -10.727 -16.891 1 86.62 73 LEU A CA 1
ATOM 557 C C . LEU A 1 73 ? 12.484 -9.539 -16.062 1 86.62 73 LEU A C 1
ATOM 559 O O . LEU A 1 73 ? 12.68 -9.664 -14.852 1 86.62 73 LEU A O 1
ATOM 563 N N . ARG A 1 74 ? 12.578 -8.391 -16.625 1 81.19 74 ARG A N 1
ATOM 564 C CA . ARG A 1 74 ? 13.141 -7.203 -15.992 1 81.19 74 ARG A CA 1
ATOM 565 C C . ARG A 1 74 ? 12.289 -6.758 -14.805 1 81.19 74 ARG A C 1
ATOM 567 O O . ARG A 1 74 ? 12.82 -6.262 -13.805 1 81.19 74 ARG A O 1
ATOM 574 N N . ALA A 1 75 ? 11.047 -6.938 -14.961 1 80.88 75 ALA A N 1
ATOM 575 C CA . ALA A 1 75 ? 10.109 -6.496 -13.938 1 80.88 75 ALA A CA 1
ATOM 576 C C . ALA A 1 75 ? 10.328 -7.246 -12.625 1 80.88 75 ALA A C 1
ATOM 578 O O . ALA A 1 75 ? 9.906 -6.785 -11.562 1 80.88 75 ALA A O 1
ATOM 579 N N . LEU A 1 76 ? 11 -8.391 -12.703 1 83.81 76 LEU A N 1
ATOM 580 C CA . LEU A 1 76 ? 11.172 -9.242 -11.531 1 83.81 76 LEU A CA 1
ATOM 581 C C . LEU A 1 76 ? 12.547 -9.023 -10.898 1 83.81 76 LEU A C 1
ATOM 583 O O . LEU A 1 76 ? 12.812 -9.523 -9.805 1 83.81 76 LEU A O 1
ATOM 587 N N . ARG A 1 77 ? 13.336 -8.234 -11.555 1 79.06 77 ARG A N 1
ATOM 588 C CA . ARG A 1 77 ? 14.703 -8.008 -11.102 1 79.06 77 ARG A CA 1
ATOM 589 C C . ARG A 1 77 ? 14.727 -7.16 -9.836 1 79.06 77 ARG A C 1
ATOM 591 O O . ARG A 1 77 ? 13.898 -6.262 -9.664 1 79.06 77 ARG A O 1
ATOM 598 N N . SER A 1 78 ? 15.625 -7.539 -8.977 1 74 78 SER A N 1
ATOM 599 C CA . SER A 1 78 ? 15.836 -6.676 -7.816 1 74 78 SER A CA 1
ATOM 600 C C . SER A 1 78 ? 16.297 -5.285 -8.242 1 74 78 SER A C 1
ATOM 602 O O . SER A 1 78 ? 17.109 -5.145 -9.164 1 74 78 SER A O 1
ATOM 604 N N . PRO A 1 79 ? 15.609 -4.273 -7.723 1 69.88 79 PRO A N 1
ATOM 605 C CA . PRO A 1 79 ? 15.938 -2.914 -8.156 1 69.88 79 PRO A CA 1
ATOM 606 C C . PRO A 1 79 ? 17.406 -2.576 -7.984 1 69.88 79 PRO A C 1
ATOM 608 O O . PRO A 1 79 ? 18.047 -3.051 -7.039 1 69.88 79 PRO A O 1
ATOM 611 N N . ASP A 1 80 ? 17.969 -2.072 -9.117 1 63.66 80 ASP A N 1
ATOM 612 C CA . ASP A 1 80 ? 19.328 -1.558 -9.07 1 63.66 80 ASP A CA 1
ATOM 613 C C . ASP A 1 80 ? 19.406 -0.3 -8.203 1 63.66 80 ASP A C 1
ATOM 615 O O . ASP A 1 80 ? 18.406 0.128 -7.625 1 63.66 80 ASP A O 1
ATOM 619 N N . ASP A 1 81 ? 20.5 0.394 -8.336 1 61.88 81 ASP A N 1
ATOM 620 C CA . ASP A 1 81 ? 20.844 1.566 -7.539 1 61.88 81 ASP A CA 1
ATOM 621 C C . ASP A 1 81 ? 19.844 2.699 -7.766 1 61.88 81 ASP A C 1
ATOM 623 O O . ASP A 1 81 ? 19.375 2.9 -8.891 1 61.88 81 ASP A O 1
ATOM 627 N N . MET A 1 82 ? 19.219 3.102 -6.727 1 59.06 82 MET A N 1
ATOM 628 C CA . MET A 1 82 ? 18.266 4.203 -6.668 1 59.06 82 MET A CA 1
ATOM 629 C C . MET A 1 82 ? 18.797 5.426 -7.41 1 59.06 82 MET A C 1
ATOM 631 O O . MET A 1 82 ? 18.109 6.445 -7.504 1 59.06 82 MET A O 1
ATOM 635 N N . ASN A 1 83 ? 19.906 5.363 -8.023 1 59.66 83 ASN A N 1
ATOM 636 C CA . ASN A 1 83 ? 20.438 6.59 -8.602 1 59.66 83 ASN A CA 1
ATOM 637 C C . ASN A 1 83 ? 20.281 6.613 -10.117 1 59.66 83 ASN A C 1
ATOM 639 O O . ASN A 1 83 ? 21.031 7.293 -10.82 1 59.66 83 ASN A O 1
ATOM 643 N N . SER A 1 84 ? 19.281 5.906 -10.609 1 57.84 84 SER A N 1
ATOM 644 C CA . SER A 1 84 ? 19.203 5.91 -12.062 1 57.84 84 SER A CA 1
ATOM 645 C C . SER A 1 84 ? 18.5 7.168 -12.578 1 57.84 84 SER A C 1
ATOM 647 O O . SER A 1 84 ? 17.484 7.59 -12.016 1 57.84 84 SER A O 1
ATOM 649 N N . GLN A 1 85 ? 19.391 7.871 -13.352 1 55 85 GLN A N 1
ATOM 650 C CA . GLN A 1 85 ? 18.969 9.141 -13.93 1 55 85 GLN A CA 1
ATOM 651 C C . GLN A 1 85 ? 17.766 8.953 -14.852 1 55 85 GLN A C 1
ATOM 653 O O . GLN A 1 85 ? 17.641 7.922 -15.516 1 55 85 GLN A O 1
ATOM 658 N N . GLN A 1 86 ? 16.719 9.797 -14.594 1 56.59 86 GLN A N 1
ATOM 659 C CA . GLN A 1 86 ? 15.438 9.883 -15.281 1 56.59 86 GLN A CA 1
ATOM 660 C C . GLN A 1 86 ? 15.633 9.969 -16.797 1 56.59 86 GLN A C 1
ATOM 662 O O . GLN A 1 86 ? 16.703 10.352 -17.266 1 56.59 86 GLN A O 1
ATOM 667 N N . ASN A 1 87 ? 14.633 9.578 -17.531 1 54 87 ASN A N 1
ATOM 668 C CA . ASN A 1 87 ? 14.492 9.594 -18.969 1 54 87 ASN A CA 1
ATOM 669 C C . ASN A 1 87 ? 14.688 11 -19.547 1 54 87 ASN A C 1
ATOM 671 O O . ASN A 1 87 ? 13.891 11.898 -19.266 1 54 87 ASN A O 1
ATOM 675 N N . PRO A 1 88 ? 15.883 11.406 -20.031 1 53.62 88 PRO A N 1
ATOM 676 C CA . PRO A 1 88 ? 16.219 12.711 -20.609 1 53.62 88 PRO A CA 1
ATOM 677 C C . PRO A 1 88 ? 15.148 13.219 -21.578 1 53.62 88 PRO A C 1
ATOM 679 O O . PRO A 1 88 ? 15.188 14.383 -21.984 1 53.62 88 PRO A O 1
ATOM 682 N N . GLY A 1 89 ? 14.141 12.477 -21.969 1 54.12 89 GLY A N 1
ATOM 683 C CA . GLY A 1 89 ? 13.484 12.914 -23.188 1 54.12 89 GLY A CA 1
ATOM 684 C C . GLY A 1 89 ? 12.227 13.727 -22.922 1 54.12 89 GLY A C 1
ATOM 685 O O . GLY A 1 89 ? 11.594 14.211 -23.859 1 54.12 89 GLY A O 1
ATOM 686 N N . MET A 1 90 ? 11.68 13.656 -21.75 1 60.81 90 MET A N 1
ATOM 687 C CA . MET A 1 90 ? 10.406 14.367 -21.688 1 60.81 90 MET A CA 1
ATOM 688 C C . MET A 1 90 ? 10.617 15.867 -21.516 1 60.81 90 MET A C 1
ATOM 690 O O . MET A 1 90 ? 11.484 16.281 -20.734 1 60.81 90 MET A O 1
ATOM 694 N N . GLU A 1 91 ? 10.031 16.625 -22.328 1 75.25 91 GLU A N 1
ATOM 695 C CA . GLU A 1 91 ? 10.078 18.078 -22.203 1 75.25 91 GLU A CA 1
ATOM 696 C C . GLU A 1 91 ? 9.602 18.531 -20.828 1 75.25 91 GLU A C 1
ATOM 698 O O . GLU A 1 91 ? 8.562 18.078 -20.344 1 75.25 91 GLU A O 1
ATOM 703 N N . ASP A 1 92 ? 10.445 19.281 -20.188 1 85.38 92 ASP A N 1
ATOM 704 C CA . ASP A 1 92 ? 10.117 19.734 -18.844 1 85.38 92 ASP A CA 1
ATOM 705 C C . ASP A 1 92 ? 9.109 20.875 -18.875 1 85.38 92 ASP A C 1
ATOM 707 O O . ASP A 1 92 ? 8.797 21.406 -19.953 1 85.38 92 ASP A O 1
ATOM 711 N N . VAL A 1 93 ? 8.578 21.297 -17.875 1 90.31 93 VAL A N 1
ATOM 712 C CA . VAL A 1 93 ? 7.445 22.203 -17.703 1 90.31 93 VAL A CA 1
ATOM 713 C C . VAL A 1 93 ? 7.84 23.609 -18.188 1 90.31 93 VAL A C 1
ATOM 715 O O . VAL A 1 93 ? 6.984 24.375 -18.641 1 90.31 93 VAL A O 1
ATOM 718 N N . ILE A 1 94 ? 9.102 23.906 -18.078 1 93.25 94 ILE A N 1
ATOM 719 C CA . ILE A 1 94 ? 9.578 25.219 -18.531 1 93.25 94 ILE A CA 1
ATOM 720 C C . ILE A 1 94 ? 9.703 25.234 -20.047 1 93.25 94 ILE A C 1
ATOM 722 O O . ILE A 1 94 ? 9.273 26.188 -20.703 1 93.25 94 ILE A O 1
ATOM 726 N N . THR A 1 95 ? 10.289 24.172 -20.578 1 91.56 95 THR A N 1
ATOM 727 C CA . THR A 1 95 ? 10.438 24.047 -22.016 1 91.56 95 THR A CA 1
ATOM 728 C C . THR A 1 95 ? 9.07 24 -22.703 1 91.56 95 THR A C 1
ATOM 730 O O . THR A 1 95 ? 8.891 24.562 -23.781 1 91.56 95 THR A O 1
ATOM 733 N N . LYS A 1 96 ? 8.07 23.391 -22.031 1 91.88 96 LYS A N 1
ATOM 734 C CA . LYS A 1 96 ? 6.703 23.297 -22.547 1 91.88 96 LYS A CA 1
ATOM 735 C C . LYS A 1 96 ? 5.969 24.625 -22.375 1 91.88 96 LYS A C 1
ATOM 737 O O . LYS A 1 96 ? 4.836 24.781 -22.828 1 91.88 96 LYS A O 1
ATOM 742 N N . ARG A 1 97 ? 6.586 25.625 -21.594 1 91.94 97 ARG A N 1
ATOM 743 C CA . ARG A 1 97 ? 6.062 26.953 -21.344 1 91.94 97 ARG A CA 1
ATOM 744 C C . ARG A 1 97 ? 4.797 26.906 -20.5 1 91.94 97 ARG A C 1
ATOM 746 O O . ARG A 1 97 ? 3.893 27.719 -20.672 1 91.94 97 ARG A O 1
ATOM 753 N N . LEU A 1 98 ? 4.711 25.859 -19.734 1 93.88 98 LEU A N 1
ATOM 754 C CA . LEU A 1 98 ? 3.615 25.797 -18.781 1 93.88 98 LEU A CA 1
ATOM 755 C C . LEU A 1 98 ? 3.814 26.812 -17.656 1 93.88 98 LEU A C 1
ATOM 757 O O . LEU A 1 98 ? 2.842 27.297 -17.078 1 93.88 98 LEU A O 1
ATOM 761 N N . ILE A 1 99 ? 5.07 27.047 -17.328 1 96.25 99 ILE A N 1
ATOM 762 C CA . ILE A 1 99 ? 5.477 28.062 -16.359 1 96.25 99 ILE A CA 1
ATOM 763 C C . ILE A 1 99 ? 6.711 28.797 -16.859 1 96.25 99 ILE A C 1
ATOM 765 O O . ILE A 1 99 ? 7.562 28.203 -17.531 1 96.25 99 ILE A O 1
ATOM 769 N N . SER A 1 100 ? 6.801 30.094 -16.578 1 96.62 100 SER A N 1
ATOM 770 C CA . SER A 1 100 ? 7.969 30.859 -16.984 1 96.62 100 SER A CA 1
ATOM 771 C C . SER A 1 100 ? 9.188 30.516 -16.141 1 96.62 100 SER A C 1
ATOM 773 O O . SER A 1 100 ? 9.047 30.062 -15 1 96.62 100 SER A O 1
ATOM 775 N N . LEU A 1 101 ? 10.367 30.719 -16.703 1 96.56 101 LEU A N 1
ATOM 776 C CA . LEU A 1 101 ? 11.609 30.484 -15.984 1 96.56 101 LEU A CA 1
ATOM 777 C C . LEU A 1 101 ? 11.688 31.344 -14.727 1 96.56 101 LEU A C 1
ATOM 779 O O . LEU A 1 101 ? 12.125 30.875 -13.672 1 96.56 101 LEU A O 1
ATOM 783 N N . ALA A 1 102 ? 11.242 32.531 -14.828 1 96.94 102 ALA A N 1
ATOM 784 C CA . ALA A 1 102 ? 11.273 33.469 -13.703 1 96.94 102 ALA A CA 1
ATOM 785 C C . ALA A 1 102 ? 10.359 33 -12.578 1 96.94 102 ALA A C 1
ATOM 787 O O . ALA A 1 102 ? 10.742 33.031 -11.398 1 96.94 102 ALA A O 1
ATOM 788 N N . ASP A 1 103 ? 9.203 32.594 -12.953 1 97.81 103 ASP A N 1
ATOM 789 C CA . ASP A 1 103 ? 8.258 32.094 -11.953 1 97.81 103 ASP A CA 1
ATOM 790 C C . ASP A 1 103 ? 8.773 30.812 -11.297 1 97.81 103 ASP A C 1
ATOM 792 O O . ASP A 1 103 ? 8.633 30.625 -10.086 1 97.81 103 ASP A O 1
ATOM 796 N N . ALA A 1 104 ? 9.328 29.938 -12.094 1 98.19 104 ALA A N 1
ATOM 797 C CA . ALA A 1 104 ? 9.875 28.688 -11.57 1 98.19 104 ALA A CA 1
ATOM 798 C C . ALA A 1 104 ? 10.984 28.953 -10.562 1 98.19 104 ALA A C 1
ATOM 800 O O . ALA A 1 104 ? 11.031 28.328 -9.5 1 98.19 104 ALA A O 1
ATOM 801 N N . GLU A 1 105 ? 11.875 29.875 -10.891 1 98.25 105 GLU A N 1
ATOM 802 C CA . GLU A 1 105 ? 12.977 30.219 -10 1 98.25 105 GLU A CA 1
ATOM 803 C C . GLU A 1 105 ? 12.461 30.828 -8.695 1 98.25 105 GLU A C 1
ATOM 805 O O . GLU A 1 105 ? 12.945 30.5 -7.613 1 98.25 105 GLU A O 1
ATOM 810 N N . ARG A 1 106 ? 11.523 31.688 -8.82 1 98 106 ARG A N 1
ATOM 811 C CA . ARG A 1 106 ? 10.938 32.312 -7.648 1 98 106 ARG A CA 1
ATOM 812 C C . ARG A 1 106 ? 10.281 31.297 -6.73 1 98 106 ARG A C 1
ATOM 814 O O . ARG A 1 106 ? 10.508 31.297 -5.52 1 98 106 ARG A O 1
ATOM 821 N N . LEU A 1 107 ? 9.469 30.438 -7.297 1 98.5 107 LEU A N 1
ATOM 822 C CA . LEU A 1 107 ? 8.75 29.438 -6.52 1 98.5 107 LEU A CA 1
ATOM 823 C C . LEU A 1 107 ? 9.727 28.422 -5.918 1 98.5 107 LEU A C 1
ATOM 825 O O . LEU A 1 107 ? 9.539 27.984 -4.785 1 98.5 107 LEU A O 1
ATOM 829 N N . PHE A 1 108 ? 10.773 28.094 -6.684 1 98.5 108 PHE A N 1
ATOM 830 C CA . PHE A 1 108 ? 11.781 27.172 -6.176 1 98.5 108 PHE A CA 1
ATOM 831 C C . PHE A 1 108 ? 12.477 27.75 -4.949 1 98.5 108 PHE A C 1
ATOM 833 O O . PHE A 1 108 ? 12.648 27.062 -3.943 1 98.5 108 PHE A O 1
ATOM 840 N N . ASN A 1 109 ? 12.781 28.969 -5.043 1 97.75 109 ASN A N 1
ATOM 841 C CA . ASN A 1 109 ? 13.453 29.625 -3.928 1 97.75 109 ASN A CA 1
ATOM 842 C C . ASN A 1 109 ? 12.531 29.766 -2.719 1 97.75 109 ASN A C 1
ATOM 844 O O . ASN A 1 109 ? 12.969 29.609 -1.578 1 97.75 109 ASN A O 1
ATOM 848 N N . PHE A 1 110 ? 11.336 30.062 -3.033 1 97.31 110 PHE A N 1
ATOM 849 C CA . PHE A 1 110 ? 10.344 30.125 -1.968 1 97.31 110 PHE A CA 1
ATOM 850 C C . PHE A 1 110 ? 10.242 28.797 -1.237 1 97.31 110 PHE A C 1
ATOM 852 O O . PHE A 1 110 ? 10.227 28.75 -0.005 1 97.31 110 PHE A O 1
ATOM 859 N N . TYR A 1 111 ? 10.18 27.719 -1.965 1 98.12 111 TYR A N 1
ATOM 860 C CA . TYR A 1 111 ? 10.117 26.391 -1.361 1 98.12 111 TYR A CA 1
ATOM 861 C C . TYR A 1 111 ? 11.336 26.125 -0.485 1 98.12 111 TYR A C 1
ATOM 863 O O . TYR A 1 111 ? 11.203 25.688 0.66 1 98.12 111 TYR A O 1
ATOM 871 N N . ARG A 1 112 ? 12.484 26.344 -1.012 1 96.44 112 ARG A N 1
ATOM 872 C CA . ARG A 1 112 ? 13.727 26 -0.324 1 96.44 112 ARG A CA 1
ATOM 873 C C . ARG A 1 112 ? 13.859 26.766 0.984 1 96.44 112 ARG A C 1
ATOM 875 O O . ARG A 1 112 ? 14.266 26.203 2.004 1 96.44 112 ARG A O 1
ATOM 882 N N . LYS A 1 113 ? 13.469 27.969 0.944 1 93.69 113 LYS A N 1
ATOM 883 C CA . LYS A 1 113 ? 13.695 28.844 2.098 1 93.69 113 LYS A CA 1
ATOM 884 C C . LYS A 1 113 ? 12.57 28.703 3.121 1 93.69 113 LYS A C 1
ATOM 886 O O . LYS A 1 113 ? 12.82 28.719 4.328 1 93.69 113 LYS A O 1
ATOM 891 N N . ARG A 1 114 ? 11.391 28.516 2.615 1 94.12 114 ARG A N 1
ATOM 892 C CA . ARG A 1 114 ? 10.242 28.625 3.512 1 94.12 114 ARG A CA 1
ATOM 893 C C . ARG A 1 114 ? 9.617 27.266 3.783 1 94.12 114 ARG A C 1
ATOM 895 O O . ARG A 1 114 ? 9.102 27.016 4.875 1 94.12 114 ARG A O 1
ATOM 902 N N . LEU A 1 115 ? 9.516 26.391 2.807 1 96.88 115 LEU A N 1
ATOM 903 C CA . LEU A 1 115 ? 8.719 25.172 2.947 1 96.88 115 LEU A CA 1
ATOM 904 C C . LEU A 1 115 ? 9.594 23.984 3.305 1 96.88 115 LEU A C 1
ATOM 906 O O . LEU A 1 115 ? 9.219 23.156 4.145 1 96.88 115 LEU A O 1
ATOM 910 N N . ASP A 1 116 ? 10.758 23.859 2.773 1 96.69 116 ASP A N 1
ATOM 911 C CA . ASP A 1 116 ? 11.625 22.688 2.938 1 96.69 116 ASP A CA 1
ATOM 912 C C . ASP A 1 116 ? 11.945 22.453 4.41 1 96.69 116 ASP A C 1
ATOM 914 O O . ASP A 1 116 ? 12.055 21.297 4.848 1 96.69 116 ASP A O 1
ATOM 918 N N . PRO A 1 117 ? 12.117 23.469 5.215 1 95 117 PRO A N 1
ATOM 919 C CA . PRO A 1 117 ? 12.391 23.25 6.637 1 95 117 PRO A CA 1
ATOM 920 C C . PRO A 1 117 ? 11.234 22.547 7.355 1 95 117 PRO A C 1
ATOM 922 O O . PRO A 1 117 ? 11.445 21.906 8.391 1 95 117 PRO A O 1
ATOM 925 N N . TYR A 1 118 ? 10.031 22.641 6.852 1 96.12 118 TYR A N 1
ATOM 926 C CA . TYR A 1 118 ? 8.891 22 7.504 1 96.12 118 TYR A CA 1
ATOM 927 C C . TYR A 1 118 ? 8.898 20.5 7.27 1 96.12 118 TYR A C 1
ATOM 929 O O . TYR A 1 118 ? 8.234 19.75 7.988 1 96.12 118 TYR A O 1
ATOM 937 N N . ILE A 1 119 ? 9.617 20.094 6.23 1 96.88 119 ILE A N 1
ATOM 938 C CA . ILE A 1 1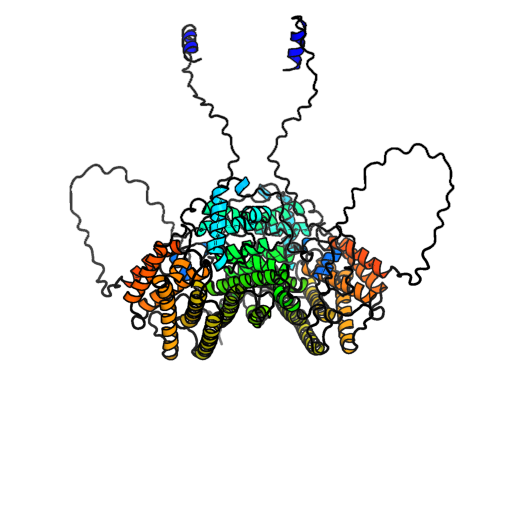19 ? 9.773 18.656 5.988 1 96.88 119 ILE A CA 1
ATOM 939 C C . ILE A 1 119 ? 11.211 18.25 6.273 1 96.88 119 ILE A C 1
ATOM 941 O O . ILE A 1 119 ? 11.781 17.422 5.555 1 96.88 119 ILE A O 1
ATOM 945 N N . TYR A 1 120 ? 11.875 18.953 7.199 1 94.88 120 TYR A N 1
ATOM 946 C CA . TYR A 1 120 ? 13.133 18.594 7.836 1 94.88 120 TYR A CA 1
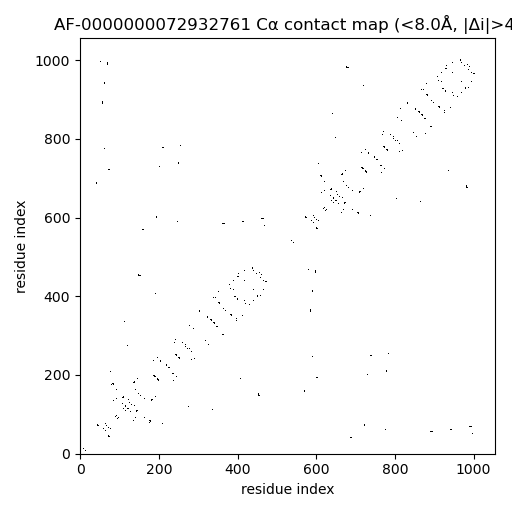ATOM 947 C C . TYR A 1 120 ? 14.281 18.656 6.832 1 94.88 120 TYR A C 1
ATOM 949 O O . TYR A 1 120 ? 15.242 17.875 6.934 1 94.88 120 TYR A O 1
ATOM 957 N N . LEU A 1 121 ? 14.156 19.328 5.707 1 94.12 121 LEU A N 1
ATOM 958 C CA . LEU A 1 121 ? 15.156 19.578 4.668 1 94.12 121 LEU A CA 1
ATOM 959 C C . LEU A 1 121 ? 15.422 18.312 3.867 1 94.12 121 LEU A C 1
ATOM 961 O O . LEU A 1 121 ? 16.516 18.141 3.305 1 94.12 121 LEU A O 1
ATOM 965 N N . ILE A 1 122 ? 14.43 17.453 3.844 1 94.88 122 ILE A N 1
ATOM 966 C CA . ILE A 1 122 ? 14.57 16.188 3.146 1 94.88 122 ILE A CA 1
ATOM 967 C C . ILE A 1 122 ? 14 16.312 1.733 1 94.88 122 ILE A C 1
ATOM 969 O O . ILE A 1 122 ? 14.383 15.547 0.838 1 94.88 122 ILE A O 1
ATOM 973 N N . GLY A 1 123 ? 13.195 17.188 1.447 1 94.31 123 GLY A N 1
ATOM 974 C CA . GLY A 1 123 ? 12.438 17.281 0.213 1 94.31 123 GLY A CA 1
ATOM 975 C C . GLY A 1 123 ? 13.305 17.562 -1.002 1 94.31 123 GLY A C 1
ATOM 976 O O . GLY A 1 123 ? 13.219 16.859 -2.006 1 94.31 123 GLY A O 1
ATOM 977 N N . CYS A 1 124 ? 14.094 18.531 -0.91 1 95 124 CYS A N 1
ATOM 978 C CA . CYS A 1 124 ? 14.891 18.906 -2.074 1 95 124 CYS A CA 1
ATOM 979 C C . CYS A 1 124 ? 16.375 19 -1.723 1 95 124 CYS A C 1
ATOM 981 O O . CYS A 1 124 ? 16.797 19.922 -1.037 1 95 124 CYS A O 1
ATOM 983 N N . PRO A 1 125 ? 17.188 18.141 -2.295 1 94.75 125 PRO A N 1
ATOM 984 C CA . PRO A 1 125 ? 18.609 18.141 -1.965 1 94.75 125 PRO A CA 1
ATOM 985 C C . PRO A 1 125 ? 19.422 19.109 -2.826 1 94.75 125 PRO A C 1
ATOM 987 O O . PRO A 1 125 ? 20.641 19.234 -2.646 1 94.75 125 PRO A O 1
ATOM 990 N N . TYR A 1 126 ? 18.734 19.891 -3.668 1 96.19 126 TYR A N 1
ATOM 991 C CA . TYR A 1 126 ? 19.453 20.734 -4.621 1 96.19 126 TYR A CA 1
ATOM 992 C C . TYR A 1 126 ? 19.422 22.188 -4.199 1 96.19 126 TYR A C 1
ATOM 994 O O . TYR A 1 126 ? 18.406 22.672 -3.68 1 96.19 126 TYR A O 1
ATOM 1002 N N . GLU A 1 127 ? 20.469 22.906 -4.566 1 95.5 127 GLU A N 1
ATOM 1003 C CA . GLU A 1 127 ? 20.594 24.297 -4.16 1 95.5 127 GLU A CA 1
ATOM 1004 C C . GLU A 1 127 ? 19.953 25.234 -5.188 1 95.5 127 GLU A C 1
ATOM 1006 O O . GLU A 1 127 ? 19.484 26.328 -4.84 1 95.5 127 GLU A O 1
ATOM 1011 N N . THR A 1 128 ? 20.016 24.781 -6.434 1 96.75 128 THR A N 1
ATOM 1012 C CA . THR A 1 128 ? 19.484 25.656 -7.473 1 96.75 128 THR A CA 1
ATOM 1013 C C . THR A 1 128 ? 18.375 24.969 -8.258 1 96.75 128 THR A C 1
ATOM 1015 O O . THR A 1 128 ? 18.359 23.734 -8.367 1 96.75 128 THR A O 1
ATOM 1018 N N . MET A 1 129 ? 17.547 25.781 -8.828 1 96.5 129 MET A N 1
ATOM 1019 C CA . MET A 1 129 ? 16.453 25.281 -9.648 1 96.5 129 MET A CA 1
ATOM 1020 C C . MET A 1 129 ? 16.984 24.547 -10.867 1 96.5 129 MET A C 1
ATOM 1022 O O . MET A 1 129 ? 16.469 23.5 -11.25 1 96.5 129 MET A O 1
ATOM 1026 N N . GLN A 1 130 ? 18.078 25.047 -11.406 1 95.12 130 GLN A N 1
ATOM 1027 C CA . GLN A 1 130 ? 18.656 24.453 -12.602 1 95.12 130 GLN A CA 1
ATOM 1028 C C . GLN A 1 130 ? 19.188 23.047 -12.328 1 95.12 130 GLN A C 1
ATOM 1030 O O . GLN A 1 130 ? 19.031 22.156 -13.156 1 95.12 130 GLN A O 1
ATOM 1035 N N . GLU A 1 131 ? 19.781 22.906 -11.242 1 95.19 131 GLU A N 1
ATOM 1036 C CA . GLU A 1 131 ? 20.266 21.594 -10.859 1 95.19 131 GLU A CA 1
ATOM 1037 C C . GLU A 1 131 ? 19.109 20.594 -10.695 1 95.19 131 GLU A C 1
ATOM 1039 O O . GLU A 1 131 ? 19.188 19.469 -11.172 1 95.19 131 GLU A O 1
ATOM 1044 N N . CYS A 1 132 ? 18.094 21.031 -10.008 1 95.38 132 CYS A N 1
ATOM 1045 C CA . CYS A 1 132 ? 16.922 20.203 -9.82 1 95.38 132 CYS A CA 1
ATOM 1046 C C . CYS A 1 132 ? 16.281 19.844 -11.156 1 95.38 132 CYS A C 1
ATOM 1048 O O . CYS A 1 132 ? 15.891 18.703 -11.375 1 95.38 132 CYS A O 1
ATOM 1050 N N . ARG A 1 133 ? 16.203 20.859 -11.992 1 94.38 133 ARG A N 1
ATOM 1051 C CA . ARG A 1 133 ? 15.617 20.703 -13.32 1 94.38 133 ARG A CA 1
ATOM 1052 C C . ARG A 1 133 ? 16.375 19.641 -14.133 1 94.38 133 ARG A C 1
ATOM 1054 O O . ARG A 1 133 ? 15.758 18.844 -14.836 1 94.38 133 ARG A O 1
ATOM 1061 N N . GLN A 1 134 ? 17.641 19.547 -13.992 1 91.44 134 GLN A N 1
ATOM 1062 C CA . GLN A 1 134 ? 18.484 18.625 -14.742 1 91.44 134 GLN A CA 1
ATOM 1063 C C . GLN A 1 134 ? 18.406 17.219 -14.164 1 91.44 134 GLN A C 1
ATOM 1065 O O . GLN A 1 134 ? 18.453 16.234 -14.898 1 91.44 134 GLN A O 1
ATOM 1070 N N . LYS A 1 135 ? 18.203 17.172 -12.898 1 91.12 135 LYS A N 1
ATOM 1071 C CA . LYS A 1 135 ? 18.312 15.883 -12.227 1 91.12 135 LYS A CA 1
ATOM 1072 C C . LYS A 1 135 ? 16.953 15.164 -12.203 1 91.12 135 LYS A C 1
ATOM 1074 O O . LYS A 1 135 ? 16.891 13.945 -12.375 1 91.12 135 LYS A O 1
ATOM 1079 N N . SER A 1 136 ? 15.875 15.906 -11.93 1 92.69 136 SER A N 1
ATOM 1080 C CA . SER A 1 136 ? 14.57 15.258 -11.805 1 92.69 136 SER A CA 1
ATOM 1081 C C . SER A 1 136 ? 13.438 16.234 -12.117 1 92.69 136 SER A C 1
ATOM 1083 O O . SER A 1 136 ? 13.109 17.094 -11.305 1 92.69 136 SER A O 1
ATOM 1085 N N . GLN A 1 137 ? 12.82 15.969 -13.141 1 92.62 137 GLN A N 1
ATOM 1086 C CA . GLN A 1 137 ? 11.68 16.797 -13.531 1 92.62 137 GLN A CA 1
ATOM 1087 C C . GLN A 1 137 ? 10.508 16.609 -12.578 1 92.62 137 GLN A C 1
ATOM 1089 O O . GLN A 1 137 ? 9.805 17.578 -12.258 1 92.62 137 GLN A O 1
ATOM 1094 N N . PHE A 1 138 ? 10.289 15.398 -12.18 1 94.5 138 PHE A N 1
ATOM 1095 C CA . PHE A 1 138 ? 9.164 15.125 -11.289 1 94.5 138 PHE A CA 1
ATOM 1096 C C . PHE A 1 138 ? 9.359 15.836 -9.953 1 94.5 138 PHE A C 1
ATOM 1098 O O . PHE A 1 138 ? 8.406 16.391 -9.398 1 94.5 138 PHE A O 1
ATOM 1105 N N . LEU A 1 139 ? 10.555 15.812 -9.422 1 96.75 139 LEU A N 1
ATOM 1106 C CA . LEU A 1 139 ? 10.828 16.516 -8.172 1 96.75 139 LEU A CA 1
ATOM 1107 C C . LEU A 1 139 ? 10.625 18.016 -8.328 1 96.75 139 LEU A C 1
ATOM 1109 O O . LEU A 1 139 ? 10.031 18.656 -7.457 1 96.75 139 LEU A O 1
ATOM 1113 N N . LEU A 1 140 ? 11.117 18.516 -9.414 1 97.38 140 LEU A N 1
ATOM 1114 C CA . LEU A 1 140 ? 10.938 19.938 -9.664 1 97.38 140 LEU A CA 1
ATOM 1115 C C . LEU A 1 140 ? 9.461 20.312 -9.68 1 97.38 140 LEU A C 1
ATOM 1117 O O . LEU A 1 140 ? 9.055 21.281 -9.023 1 97.38 140 LEU A O 1
ATOM 1121 N N . VAL A 1 141 ? 8.672 19.562 -10.359 1 97.81 141 VAL A N 1
ATOM 1122 C CA . VAL A 1 141 ? 7.242 19.859 -10.477 1 97.81 141 VAL A CA 1
ATOM 1123 C C . VAL A 1 141 ? 6.582 19.75 -9.102 1 97.81 141 VAL A C 1
ATOM 1125 O O . VAL A 1 141 ? 5.699 20.531 -8.766 1 97.81 141 VAL A O 1
ATOM 1128 N N . ALA A 1 142 ? 6.941 18.766 -8.281 1 98.31 142 ALA A N 1
ATOM 1129 C CA . ALA A 1 142 ? 6.41 18.641 -6.93 1 98.31 142 ALA A CA 1
ATOM 1130 C C . ALA A 1 142 ? 6.715 19.875 -6.098 1 98.31 142 ALA A C 1
ATOM 1132 O O . ALA A 1 142 ? 5.828 20.422 -5.438 1 98.31 142 ALA A O 1
ATOM 1133 N N . VAL A 1 143 ? 7.957 20.297 -6.191 1 98.62 143 VAL A N 1
ATOM 1134 C CA . VAL A 1 143 ? 8.422 21.484 -5.461 1 98.62 143 VAL A CA 1
ATOM 1135 C C . VAL A 1 143 ? 7.625 22.703 -5.902 1 98.62 143 VAL A C 1
ATOM 1137 O O . VAL A 1 143 ? 7.113 23.453 -5.062 1 98.62 143 VAL A O 1
ATOM 1140 N N . LEU A 1 144 ? 7.5 22.875 -7.184 1 98.69 144 LEU A N 1
ATOM 1141 C CA . LEU A 1 144 ? 6.801 24.047 -7.719 1 98.69 144 LEU A CA 1
ATOM 1142 C C . LEU A 1 144 ? 5.312 23.984 -7.375 1 98.69 144 LEU A C 1
ATOM 1144 O O . LEU A 1 144 ? 4.695 25.016 -7.102 1 98.69 144 LEU A O 1
ATOM 1148 N N . THR A 1 145 ? 4.711 22.828 -7.383 1 98.56 145 THR A N 1
ATOM 1149 C CA . THR A 1 145 ? 3.295 22.656 -7.078 1 98.56 145 THR A CA 1
ATOM 1150 C C . THR A 1 145 ? 2.996 23.078 -5.645 1 98.56 145 THR A C 1
ATOM 1152 O O . THR A 1 145 ? 2.086 23.875 -5.406 1 98.56 145 THR A O 1
ATOM 1155 N N . VAL A 1 146 ? 3.789 22.625 -4.711 1 98.69 146 VAL A N 1
ATOM 1156 C CA . VAL A 1 146 ? 3.518 22.938 -3.309 1 98.69 146 VAL A CA 1
ATOM 1157 C C . VAL A 1 146 ? 3.869 24.391 -3.016 1 98.69 146 VAL A C 1
ATOM 1159 O O . VAL A 1 146 ? 3.209 25.047 -2.207 1 98.69 146 VAL A O 1
ATOM 1162 N N . ALA A 1 147 ? 4.922 24.859 -3.689 1 98.69 147 ALA A N 1
ATOM 1163 C CA . ALA A 1 147 ? 5.238 26.281 -3.551 1 98.69 147 ALA A CA 1
ATOM 1164 C C . ALA A 1 147 ? 4.086 27.156 -4.039 1 98.69 147 ALA A C 1
ATOM 1166 O O . ALA A 1 147 ? 3.711 28.125 -3.379 1 98.69 147 ALA A O 1
ATOM 1167 N N . ALA A 1 148 ? 3.557 26.812 -5.18 1 98.38 148 ALA A N 1
ATOM 1168 C CA . ALA A 1 148 ? 2.432 27.562 -5.723 1 98.38 148 ALA A CA 1
ATOM 1169 C C . ALA A 1 148 ? 1.221 27.484 -4.801 1 98.38 148 ALA A C 1
ATOM 1171 O O . ALA A 1 148 ? 0.467 28.453 -4.672 1 98.38 148 ALA A O 1
ATOM 1172 N N . LEU A 1 149 ? 1.008 26.375 -4.172 1 98.12 149 LEU A N 1
ATOM 1173 C CA . LEU A 1 149 ? -0.089 26.188 -3.23 1 98.12 149 LEU A CA 1
ATOM 1174 C C . LEU A 1 149 ? 0.03 27.156 -2.055 1 98.12 149 LEU A C 1
ATOM 1176 O O . LEU A 1 149 ? -0.981 27.594 -1.5 1 98.12 149 LEU A O 1
ATOM 1180 N N . HIS A 1 150 ? 1.237 27.562 -1.711 1 98.25 150 HIS A N 1
ATOM 1181 C CA . HIS A 1 150 ? 1.482 28.344 -0.507 1 98.25 150 HIS A CA 1
ATOM 1182 C C . HIS A 1 150 ? 1.762 29.812 -0.85 1 98.25 150 HIS A C 1
ATOM 1184 O O . HIS A 1 150 ? 2.053 30.609 0.037 1 98.25 150 HIS A O 1
ATOM 1190 N N . ASP A 1 151 ? 1.732 30.125 -2.086 1 97.25 151 ASP A N 1
ATOM 1191 C CA . ASP A 1 151 ? 1.992 31.484 -2.547 1 97.25 151 ASP A CA 1
ATOM 1192 C C . ASP A 1 151 ? 0.742 32.094 -3.17 1 97.25 151 ASP A C 1
ATOM 1194 O O . ASP A 1 151 ? 0.349 31.734 -4.281 1 97.25 151 ASP A O 1
ATOM 1198 N N . SER A 1 152 ? 0.19 33.094 -2.529 1 95.94 152 SER A N 1
ATOM 1199 C CA . SER A 1 152 ? -1.06 33.719 -2.963 1 95.94 152 SER A CA 1
ATOM 1200 C C . SER A 1 152 ? -0.893 34.406 -4.305 1 95.94 152 SER A C 1
ATOM 1202 O O . SER A 1 152 ? -1.873 34.656 -5.02 1 95.94 152 SER A O 1
ATOM 1204 N N . THR A 1 153 ? 0.271 34.719 -4.703 1 96.44 153 THR A N 1
ATOM 1205 C CA . THR A 1 153 ? 0.506 35.406 -5.969 1 96.44 153 THR A CA 1
ATOM 1206 C C . THR A 1 153 ? 0.637 34.406 -7.109 1 96.44 153 THR A C 1
ATOM 1208 O O . THR A 1 153 ? 0.759 34.781 -8.273 1 96.44 153 THR A O 1
ATOM 1211 N N . ALA A 1 154 ? 0.605 33.125 -6.785 1 96.75 154 ALA A N 1
ATOM 1212 C CA . ALA A 1 154 ? 0.813 32.094 -7.805 1 96.75 154 ALA A CA 1
ATOM 1213 C C . ALA A 1 154 ? -0.47 31.312 -8.062 1 96.75 154 ALA A C 1
ATOM 1215 O O . ALA A 1 154 ? -0.424 30.156 -8.5 1 96.75 154 ALA A O 1
ATOM 1216 N N . ASP A 1 155 ? -1.6 31.875 -7.84 1 95.81 155 ASP A N 1
ATOM 1217 C CA . ASP A 1 155 ? -2.889 31.203 -8 1 95.81 155 ASP A CA 1
ATOM 1218 C C . ASP A 1 155 ? -3.121 30.797 -9.453 1 95.81 155 ASP A C 1
ATOM 1220 O O . ASP A 1 155 ? -3.795 29.797 -9.727 1 95.81 155 ASP A O 1
ATOM 1224 N N . TYR A 1 156 ? -2.586 31.562 -10.305 1 94.56 156 TYR A N 1
ATOM 1225 C CA . TYR A 1 156 ? -2.781 31.266 -11.719 1 94.56 156 TYR A CA 1
ATOM 1226 C C . TYR A 1 156 ? -1.872 30.141 -12.18 1 94.56 156 TYR A C 1
ATOM 1228 O O . TYR A 1 156 ? -2.119 29.516 -13.211 1 94.56 156 TYR A O 1
ATOM 1236 N N . ILE A 1 157 ? -0.841 29.844 -11.438 1 96.94 157 ILE A N 1
ATOM 1237 C CA . ILE A 1 157 ? 0.131 28.812 -11.781 1 96.94 157 ILE A CA 1
ATOM 1238 C C . ILE A 1 157 ? -0.325 27.469 -11.227 1 96.94 157 ILE A C 1
ATOM 1240 O O . ILE A 1 157 ? -0.15 26.438 -11.867 1 96.94 157 ILE A O 1
ATOM 1244 N N . TYR A 1 158 ? -0.943 27.406 -10.062 1 97.06 158 TYR A N 1
ATOM 1245 C CA . TYR A 1 158 ? -1.198 26.203 -9.297 1 97.06 158 TYR A CA 1
ATOM 1246 C C . TYR A 1 158 ? -2.014 25.203 -10.109 1 97.06 158 TYR A C 1
ATOM 1248 O O . TYR A 1 158 ? -1.647 24.031 -10.219 1 97.06 158 TYR A O 1
ATOM 1256 N N . PRO A 1 159 ? -3.137 25.594 -10.812 1 95.69 159 PRO A N 1
ATOM 1257 C CA . PRO A 1 159 ? -3.91 24.609 -11.57 1 95.69 159 PRO A CA 1
ATOM 1258 C C . PRO A 1 159 ? -3.094 23.922 -12.672 1 95.69 159 PRO A C 1
ATOM 1260 O O . PRO A 1 159 ? -3.23 22.719 -12.898 1 95.69 159 PRO A O 1
ATOM 1263 N N . VAL A 1 160 ? -2.24 24.703 -13.195 1 95.94 160 VAL A N 1
ATOM 1264 C CA . VAL A 1 160 ? -1.449 24.203 -14.312 1 95.94 160 VAL A CA 1
ATOM 1265 C C . VAL A 1 160 ? -0.393 23.219 -13.805 1 95.94 160 VAL A C 1
ATOM 1267 O O . VAL A 1 160 ? -0.273 22.109 -14.32 1 95.94 160 VAL A O 1
ATOM 1270 N N . ILE A 1 161 ? 0.354 23.656 -12.867 1 97 161 ILE A N 1
ATOM 1271 C CA . ILE A 1 161 ? 1.481 22.859 -12.398 1 97 161 ILE A CA 1
ATOM 1272 C C . ILE A 1 161 ? 0.97 21.641 -11.617 1 97 161 ILE A C 1
ATOM 1274 O O . ILE A 1 161 ? 1.586 20.578 -11.633 1 97 161 ILE A O 1
ATOM 1278 N N . SER A 1 162 ? -0.122 21.781 -10.891 1 96.5 162 SER A N 1
ATOM 1279 C CA . SER A 1 162 ? -0.735 20.641 -10.195 1 96.5 162 SER A CA 1
ATOM 1280 C C . SER A 1 162 ? -1.207 19.578 -11.188 1 96.5 162 SER A C 1
ATOM 1282 O O . SER A 1 162 ? -1.081 18.391 -10.922 1 96.5 162 SER A O 1
ATOM 1284 N N . SER A 1 163 ? -1.745 20 -12.297 1 95.19 163 SER A N 1
ATOM 1285 C CA . SER A 1 163 ? -2.145 19.078 -13.352 1 95.19 163 SER A CA 1
ATOM 1286 C C . SER A 1 163 ? -0.94 18.344 -13.93 1 95.19 163 SER A C 1
ATOM 1288 O O . SER A 1 163 ? -1.018 17.141 -14.219 1 95.19 163 SER A O 1
ATOM 1290 N N . GLU A 1 164 ? 0.084 19.094 -14.094 1 95.56 164 GLU A N 1
ATOM 1291 C CA . GLU A 1 164 ? 1.31 18.469 -14.586 1 95.56 164 GLU A CA 1
ATOM 1292 C C . GLU A 1 164 ? 1.854 17.453 -13.586 1 95.56 164 GLU A C 1
ATOM 1294 O O . GLU A 1 164 ? 2.363 16.406 -13.977 1 95.56 164 GLU A O 1
ATOM 1299 N N . PHE A 1 165 ? 1.775 17.781 -12.32 1 95.88 165 PHE A N 1
ATOM 1300 C CA . PHE A 1 165 ? 2.188 16.844 -11.281 1 95.88 165 PHE A CA 1
ATOM 1301 C C . PHE A 1 165 ? 1.42 15.531 -11.398 1 95.88 165 PHE A C 1
ATOM 1303 O O . PHE A 1 165 ? 2.016 14.453 -11.375 1 95.88 165 PHE A O 1
ATOM 1310 N N . ARG A 1 166 ? 0.129 15.586 -11.555 1 94.25 166 ARG A N 1
ATOM 1311 C CA . ARG A 1 166 ? -0.723 14.414 -11.688 1 94.25 166 ARG A CA 1
ATOM 1312 C C . ARG A 1 166 ? -0.363 13.609 -12.93 1 94.25 166 ARG A C 1
ATOM 1314 O O . ARG A 1 166 ? -0.258 12.383 -12.883 1 94.25 166 ARG A O 1
ATOM 1321 N N . ARG A 1 167 ? -0.198 14.297 -13.953 1 92.88 167 ARG A N 1
ATOM 1322 C CA . ARG A 1 167 ? 0.143 13.648 -15.211 1 92.88 167 ARG A CA 1
ATOM 1323 C C . ARG A 1 167 ? 1.453 12.875 -15.094 1 92.88 167 ARG A C 1
ATOM 1325 O O . ARG A 1 167 ? 1.542 11.727 -15.523 1 92.88 167 ARG A O 1
ATOM 1332 N N . LEU A 1 168 ? 2.471 13.508 -14.562 1 92.31 168 LEU A N 1
ATOM 1333 C CA . LEU A 1 168 ? 3.77 12.867 -14.398 1 92.31 168 LEU A CA 1
ATOM 1334 C C . LEU A 1 168 ? 3.664 11.656 -13.477 1 92.31 168 LEU A C 1
ATOM 1336 O O . LEU A 1 168 ? 4.293 10.625 -13.727 1 92.31 168 LEU A O 1
ATOM 1340 N N . PHE A 1 169 ? 2.918 11.766 -12.5 1 93.5 169 PHE A N 1
ATOM 1341 C CA . PHE A 1 169 ? 2.701 10.633 -11.602 1 93.5 169 PHE A CA 1
ATOM 1342 C C . PHE A 1 169 ? 2.08 9.461 -12.352 1 93.5 169 PHE A C 1
ATOM 1344 O O . PHE A 1 169 ? 2.574 8.336 -12.273 1 93.5 169 PHE A O 1
ATOM 1351 N N . GLU A 1 170 ? 1.016 9.727 -13.062 1 91.12 170 GLU A N 1
ATOM 1352 C CA . GLU A 1 170 ? 0.292 8.695 -13.805 1 91.12 170 GLU A CA 1
ATOM 1353 C C . GLU A 1 170 ? 1.197 8.008 -14.82 1 91.12 170 GLU A C 1
ATOM 1355 O O . GLU A 1 170 ? 1.161 6.785 -14.961 1 91.12 170 GLU A O 1
ATOM 1360 N N . THR A 1 171 ? 1.996 8.727 -15.398 1 87.25 171 THR A N 1
ATOM 1361 C CA . THR A 1 171 ? 2.797 8.172 -16.484 1 87.25 171 THR A CA 1
ATOM 1362 C C . THR A 1 171 ? 4.035 7.465 -15.938 1 87.25 171 THR A C 1
ATOM 1364 O O . THR A 1 171 ? 4.672 6.68 -16.641 1 87.25 171 THR A O 1
ATOM 1367 N N . SER A 1 172 ? 4.359 7.734 -14.711 1 86.56 172 SER A N 1
ATOM 1368 C CA . SER A 1 172 ? 5.582 7.152 -14.156 1 86.56 172 SER A CA 1
ATOM 1369 C C . SER A 1 172 ? 5.27 5.965 -13.258 1 86.56 172 SER A C 1
ATOM 1371 O O . SER A 1 172 ? 6.18 5.355 -12.688 1 86.56 172 SER A O 1
ATOM 1373 N N . ILE A 1 173 ? 4.176 5.547 -13.211 1 86.69 173 ILE A N 1
ATOM 1374 C CA . ILE A 1 173 ? 3.756 4.59 -12.195 1 86.69 173 ILE A CA 1
ATOM 1375 C C . ILE A 1 173 ? 4.441 3.246 -12.438 1 86.69 173 ILE A C 1
ATOM 1377 O O . ILE A 1 173 ? 4.758 2.523 -11.492 1 86.69 173 ILE A O 1
ATOM 1381 N N . PHE A 1 174 ? 4.715 2.873 -13.719 1 81.38 174 PHE A N 1
ATOM 1382 C CA . PHE A 1 174 ? 5.309 1.576 -14.016 1 81.38 174 PHE A CA 1
ATOM 1383 C C . PHE A 1 174 ? 6.793 1.722 -14.336 1 81.38 174 PHE A C 1
ATOM 1385 O O . PHE A 1 174 ? 7.453 0.745 -14.703 1 81.38 174 PHE A O 1
ATOM 1392 N N . GLU A 1 175 ? 7.227 2.912 -14.156 1 77.81 175 GLU A N 1
ATOM 1393 C CA . GLU A 1 175 ? 8.648 3.092 -14.445 1 77.81 175 GLU A CA 1
ATOM 1394 C C . GLU A 1 175 ? 9.516 2.367 -13.414 1 77.81 175 GLU A C 1
ATOM 1396 O O . GLU A 1 175 ? 9.273 2.475 -12.211 1 77.81 175 GLU A O 1
ATOM 1401 N N . ARG A 1 176 ? 10.445 1.633 -13.844 1 71.44 176 ARG A N 1
ATOM 1402 C CA . ARG A 1 176 ? 11.227 0.758 -12.977 1 71.44 176 ARG A CA 1
ATOM 1403 C C . ARG A 1 176 ? 12.398 1.513 -12.352 1 71.44 176 ARG A C 1
ATOM 1405 O O . ARG A 1 176 ? 12.867 1.145 -11.273 1 71.44 176 ARG A O 1
ATOM 1412 N N . ARG A 1 177 ? 12.891 2.498 -13.031 1 69.94 177 ARG A N 1
ATOM 1413 C CA . ARG A 1 177 ? 14.008 3.244 -12.461 1 69.94 177 ARG A CA 1
ATOM 1414 C C . ARG A 1 177 ? 13.523 4.227 -11.398 1 69.94 177 ARG A C 1
ATOM 1416 O O . ARG A 1 177 ? 12.648 5.059 -11.664 1 69.94 177 ARG A O 1
ATOM 1423 N N . LEU A 1 178 ? 13.859 3.748 -10.203 1 73.19 178 LEU A N 1
ATOM 1424 C CA . LEU A 1 178 ? 13.469 4.617 -9.102 1 73.19 178 LEU A CA 1
ATOM 1425 C C . LEU A 1 178 ? 14.656 5.422 -8.594 1 73.19 178 LEU A C 1
ATOM 1427 O O . LEU A 1 178 ? 15.781 4.906 -8.531 1 73.19 178 LEU A O 1
ATOM 1431 N N . SER A 1 179 ? 14.398 6.664 -8.5 1 85.25 179 SER A N 1
ATOM 1432 C CA . SER A 1 179 ? 15.383 7.543 -7.883 1 85.25 179 SER A CA 1
ATOM 1433 C C . SER A 1 179 ? 14.898 8.062 -6.531 1 85.25 179 SER A C 1
ATOM 1435 O O . SER A 1 179 ? 13.695 8.07 -6.262 1 85.25 179 SER A O 1
ATOM 1437 N N . ARG A 1 180 ? 15.805 8.297 -5.727 1 92.44 180 ARG A N 1
ATOM 1438 C CA . ARG A 1 180 ? 15.477 8.938 -4.457 1 92.44 180 ARG A CA 1
ATOM 1439 C C . ARG A 1 180 ? 14.648 10.195 -4.684 1 92.44 180 ARG A C 1
ATOM 1441 O O . ARG A 1 180 ? 13.75 10.5 -3.895 1 92.44 180 ARG A O 1
ATOM 1448 N N . ASP A 1 181 ? 14.961 10.852 -5.777 1 94.19 181 ASP A N 1
ATOM 1449 C CA . ASP A 1 181 ? 14.242 12.078 -6.105 1 94.19 181 ASP A CA 1
ATOM 1450 C C . ASP A 1 181 ? 12.773 11.797 -6.395 1 94.19 181 ASP A C 1
ATOM 1452 O O . ASP A 1 181 ? 11.906 12.625 -6.098 1 94.19 181 ASP A O 1
ATOM 1456 N N . TYR A 1 182 ? 12.539 10.68 -7.012 1 94.38 182 TYR A N 1
ATOM 1457 C CA . TYR A 1 182 ? 11.156 10.281 -7.246 1 94.38 182 TYR A CA 1
ATOM 1458 C C . TYR A 1 182 ? 10.406 10.117 -5.93 1 94.38 182 TYR A C 1
ATOM 1460 O O . TYR A 1 182 ? 9.289 10.609 -5.781 1 94.38 182 TYR A O 1
ATOM 1468 N N . LEU A 1 183 ? 10.977 9.438 -4.996 1 95.62 183 LEU A N 1
ATOM 1469 C CA . LEU A 1 183 ? 10.344 9.227 -3.697 1 95.62 183 LEU A CA 1
ATOM 1470 C C . LEU A 1 183 ? 10.188 10.547 -2.947 1 95.62 183 LEU A C 1
ATOM 1472 O O . LEU A 1 183 ? 9.172 10.758 -2.273 1 95.62 183 LEU A O 1
ATOM 1476 N N . ARG A 1 184 ? 11.164 11.414 -3.043 1 97.56 184 ARG A N 1
ATOM 1477 C CA . ARG A 1 184 ? 11.07 12.727 -2.422 1 97.56 184 ARG A CA 1
ATOM 1478 C C . ARG A 1 184 ? 9.883 13.508 -2.975 1 97.56 184 ARG A C 1
ATOM 1480 O O . ARG A 1 184 ? 9.148 14.156 -2.223 1 97.56 184 ARG A O 1
ATOM 1487 N N . ALA A 1 185 ? 9.773 13.461 -4.285 1 97.31 185 ALA A N 1
ATOM 1488 C CA . ALA A 1 185 ? 8.641 14.141 -4.91 1 97.31 185 ALA A CA 1
ATOM 1489 C C . ALA A 1 185 ? 7.316 13.633 -4.348 1 97.31 185 ALA A C 1
ATOM 1491 O O . ALA A 1 185 ? 6.41 14.422 -4.062 1 97.31 185 ALA A O 1
ATOM 1492 N N . LEU A 1 186 ? 7.215 12.336 -4.176 1 97.31 186 LEU A N 1
ATOM 1493 C CA . LEU A 1 186 ? 6.004 11.75 -3.617 1 97.31 186 LEU A CA 1
ATOM 1494 C C . LEU A 1 186 ? 5.816 12.172 -2.162 1 97.31 186 LEU A C 1
ATOM 1496 O O . LEU A 1 186 ? 4.695 12.445 -1.732 1 97.31 186 LEU A O 1
ATOM 1500 N N . CYS A 1 187 ? 6.832 12.242 -1.399 1 98.12 187 CYS A N 1
ATOM 1501 C CA . CYS A 1 187 ? 6.766 12.688 -0.014 1 98.12 187 CYS A CA 1
ATOM 1502 C C . CYS A 1 187 ? 6.227 14.109 0.072 1 98.12 187 CYS A C 1
ATOM 1504 O O . CYS A 1 187 ? 5.375 14.406 0.911 1 98.12 187 CYS A O 1
ATOM 1506 N N . ILE A 1 188 ? 6.781 14.938 -0.799 1 98.62 188 ILE A N 1
ATOM 1507 C CA . ILE A 1 188 ? 6.344 16.328 -0.833 1 98.62 188 ILE A CA 1
ATOM 1508 C C . ILE A 1 188 ? 4.844 16.391 -1.116 1 98.62 188 ILE A C 1
ATOM 1510 O O . ILE A 1 188 ? 4.105 17.109 -0.429 1 98.62 188 ILE A O 1
ATOM 1514 N N . GLY A 1 189 ? 4.438 15.68 -2.105 1 98 189 GLY A N 1
ATOM 1515 C CA . GLY A 1 189 ? 3.016 15.625 -2.406 1 98 189 GLY A CA 1
ATOM 1516 C C . GLY A 1 189 ? 2.182 15.102 -1.254 1 98 189 GLY A C 1
ATOM 1517 O O . GLY A 1 189 ? 1.151 15.688 -0.908 1 98 189 GLY A O 1
ATOM 1518 N N . CYS A 1 190 ? 2.586 14.07 -0.579 1 97 190 CYS A N 1
ATOM 1519 C CA . CYS A 1 190 ? 1.888 13.461 0.549 1 97 190 CYS A CA 1
ATOM 1520 C C . CYS A 1 190 ? 1.764 14.445 1.706 1 97 190 CYS A C 1
ATOM 1522 O O . CYS A 1 190 ? 0.741 14.477 2.393 1 97 190 CYS A O 1
ATOM 1524 N N . TYR A 1 191 ? 2.752 15.172 1.829 1 97.56 191 TYR A N 1
ATOM 1525 C CA . TYR A 1 191 ? 2.869 16.047 2.99 1 97.56 191 TYR A CA 1
ATOM 1526 C C . TYR A 1 191 ? 1.925 17.234 2.873 1 97.56 191 TYR A C 1
ATOM 1528 O O . TYR A 1 191 ? 1.356 17.688 3.871 1 97.56 191 TYR A O 1
ATOM 1536 N N . TRP A 1 192 ? 1.691 17.734 1.627 1 98.06 192 TRP A N 1
ATOM 1537 C CA . TRP A 1 192 ? 0.999 19.016 1.533 1 98.06 192 TRP A CA 1
ATOM 1538 C C . TRP A 1 192 ? -0.269 18.891 0.694 1 98.06 192 TRP A C 1
ATOM 1540 O O . TRP A 1 192 ? -1.206 19.672 0.851 1 98.06 192 TRP A O 1
ATOM 1550 N N . LEU A 1 193 ? -0.303 18.016 -0.253 1 96.69 193 LEU A N 1
ATOM 1551 C CA . LEU A 1 193 ? -1.443 17.922 -1.16 1 96.69 193 LEU A CA 1
ATOM 1552 C C . LEU A 1 193 ? -2.518 17 -0.598 1 96.69 193 LEU A C 1
ATOM 1554 O O . LEU A 1 193 ? -2.572 15.82 -0.95 1 96.69 193 LEU A O 1
ATOM 1558 N N . SER A 1 194 ? -3.391 17.531 0.147 1 93.5 194 SER A N 1
ATOM 1559 C CA . SER A 1 194 ? -4.355 16.781 0.945 1 93.5 194 SER A CA 1
ATOM 1560 C C . SER A 1 194 ? -5.258 15.93 0.063 1 93.5 194 SER A C 1
ATOM 1562 O O . SER A 1 194 ? -5.648 14.828 0.45 1 93.5 194 SER A O 1
ATOM 1564 N N . ASP A 1 195 ? -5.582 16.359 -1.105 1 90.56 195 ASP A N 1
ATOM 1565 C CA . ASP A 1 195 ? -6.512 15.641 -1.973 1 90.56 195 ASP A CA 1
ATOM 1566 C C . ASP A 1 195 ? -5.828 14.453 -2.645 1 90.56 195 ASP A C 1
ATOM 1568 O O . ASP A 1 195 ? -6.5 13.57 -3.184 1 90.56 195 ASP A O 1
ATOM 1572 N N . LEU A 1 196 ? -4.543 14.406 -2.559 1 93.94 196 LEU A N 1
ATOM 1573 C CA . LEU A 1 196 ? -3.805 13.336 -3.227 1 93.94 196 LEU A CA 1
ATOM 1574 C C . LEU A 1 196 ? -3.039 12.492 -2.217 1 93.94 196 LEU A C 1
ATOM 1576 O O . LEU A 1 196 ? -2.527 11.422 -2.559 1 93.94 196 LEU A O 1
ATOM 1580 N N . SER A 1 197 ? -2.967 12.898 -0.987 1 95.56 197 SER A N 1
ATOM 1581 C CA . SER A 1 197 ? -2.043 12.375 0.012 1 95.56 197 SER A CA 1
ATOM 1582 C C . SER A 1 197 ? -2.238 10.875 0.209 1 95.56 197 SER A C 1
ATOM 1584 O O . SER A 1 197 ? -1.266 10.117 0.279 1 95.56 197 SER A O 1
ATOM 1586 N N . TRP A 1 198 ? -3.477 10.391 0.264 1 93.69 198 TRP A N 1
ATOM 1587 C CA . TRP A 1 198 ? -3.764 8.984 0.525 1 93.69 198 TRP A CA 1
ATOM 1588 C C . TRP A 1 198 ? -3.186 8.102 -0.571 1 93.69 198 TRP A C 1
ATOM 1590 O O . TRP A 1 198 ? -2.469 7.137 -0.287 1 93.69 198 TRP A O 1
ATOM 1600 N N . MET A 1 199 ? -3.434 8.461 -1.815 1 93 199 MET A N 1
ATOM 1601 C CA . MET A 1 199 ? -2.986 7.672 -2.961 1 93 199 MET A CA 1
ATOM 1602 C C . MET A 1 199 ? -1.469 7.723 -3.098 1 93 199 MET A C 1
ATOM 1604 O O . MET A 1 199 ? -0.827 6.695 -3.32 1 93 199 MET A O 1
ATOM 1608 N N . LEU A 1 200 ? -0.924 8.906 -2.943 1 96.44 200 LEU A N 1
ATOM 1609 C CA . LEU A 1 200 ? 0.516 9.07 -3.104 1 96.44 200 LEU A CA 1
ATOM 1610 C C . LEU A 1 200 ? 1.277 8.273 -2.051 1 96.44 200 LEU A C 1
ATOM 1612 O O . LEU A 1 200 ? 2.289 7.641 -2.355 1 96.44 200 LEU A O 1
ATOM 1616 N N . SER A 1 201 ? 0.777 8.336 -0.838 1 96.56 201 SER A N 1
ATOM 1617 C CA . SER A 1 201 ? 1.452 7.656 0.261 1 96.56 201 SER A CA 1
ATOM 1618 C C . SER A 1 201 ? 1.487 6.148 0.038 1 96.56 201 SER A C 1
ATOM 1620 O O . SER A 1 201 ? 2.527 5.512 0.218 1 96.56 201 SER A O 1
ATOM 1622 N N . GLY A 1 202 ? 0.37 5.586 -0.371 1 95.31 202 GLY A N 1
ATOM 1623 C CA . GLY A 1 202 ? 0.334 4.156 -0.637 1 95.31 202 GLY A CA 1
ATOM 1624 C C . GLY A 1 202 ? 1.317 3.723 -1.709 1 95.31 202 GLY A C 1
ATOM 1625 O O . GLY A 1 202 ? 2.066 2.762 -1.521 1 95.31 202 GLY A O 1
ATOM 1626 N N . HIS A 1 203 ? 1.302 4.395 -2.744 1 94.69 203 HIS A N 1
ATOM 1627 C CA . HIS A 1 203 ? 2.205 4.086 -3.848 1 94.69 203 HIS A CA 1
ATOM 1628 C C . HIS A 1 203 ? 3.662 4.25 -3.43 1 94.69 203 HIS A C 1
ATOM 1630 O O . HIS A 1 203 ? 4.5 3.4 -3.736 1 94.69 203 HIS A O 1
ATOM 1636 N N . ALA A 1 204 ? 3.949 5.34 -2.764 1 96.19 204 ALA A N 1
ATOM 1637 C CA . ALA A 1 204 ? 5.32 5.645 -2.363 1 96.19 204 ALA A CA 1
ATOM 1638 C C . ALA A 1 204 ? 5.883 4.551 -1.46 1 96.19 204 ALA A C 1
ATOM 1640 O O . ALA A 1 204 ? 7.035 4.133 -1.623 1 96.19 204 ALA A O 1
ATOM 1641 N N . ILE A 1 205 ? 5.113 4.082 -0.555 1 95.62 205 ILE A N 1
ATOM 1642 C CA . ILE A 1 205 ? 5.57 3.074 0.395 1 95.62 205 ILE A CA 1
ATOM 1643 C C . ILE A 1 205 ? 5.844 1.761 -0.336 1 95.62 205 ILE A C 1
ATOM 1645 O O . ILE A 1 205 ? 6.84 1.088 -0.067 1 95.62 205 ILE A O 1
ATOM 1649 N N . ARG A 1 206 ? 4.934 1.422 -1.23 1 93.56 206 ARG A N 1
ATOM 1650 C CA . ARG A 1 206 ? 5.109 0.195 -2.002 1 93.56 206 ARG A CA 1
ATOM 1651 C C . ARG A 1 206 ? 6.375 0.256 -2.846 1 93.56 206 ARG A C 1
ATOM 1653 O O . ARG A 1 206 ? 7.125 -0.719 -2.92 1 93.56 206 ARG A O 1
ATOM 1660 N N . ARG A 1 207 ? 6.613 1.381 -3.426 1 92.69 207 ARG A N 1
ATOM 1661 C CA . ARG A 1 207 ? 7.824 1.578 -4.219 1 92.69 207 ARG A CA 1
ATOM 1662 C C . ARG A 1 207 ? 9.062 1.575 -3.336 1 92.69 207 ARG A C 1
ATOM 1664 O O . ARG A 1 207 ? 10.102 1.019 -3.711 1 92.69 207 ARG A O 1
ATOM 1671 N N . ALA A 1 208 ? 8.984 2.236 -2.234 1 93.25 208 ALA A N 1
ATOM 1672 C CA . ALA A 1 208 ? 10.109 2.279 -1.31 1 93.25 208 ALA A CA 1
ATOM 1673 C C . ALA A 1 208 ? 10.492 0.876 -0.841 1 93.25 208 ALA A C 1
ATOM 1675 O O . ALA A 1 208 ? 11.672 0.57 -0.668 1 93.25 208 ALA A O 1
ATOM 1676 N N . ALA A 1 209 ? 9.516 0.038 -0.638 1 90.38 209 ALA A N 1
ATOM 1677 C CA . ALA A 1 209 ? 9.766 -1.338 -0.218 1 90.38 209 ALA A CA 1
ATOM 1678 C C . ALA A 1 209 ? 10.5 -2.117 -1.304 1 90.38 209 ALA A C 1
ATOM 1680 O O . ALA A 1 209 ? 11.328 -2.984 -1.005 1 90.38 209 ALA A O 1
ATOM 1681 N N . GLU A 1 210 ? 10.141 -1.804 -2.531 1 88 210 GLU A N 1
ATOM 1682 C CA . GLU A 1 210 ? 10.836 -2.432 -3.648 1 88 210 GLU A CA 1
ATOM 1683 C C . GLU A 1 210 ? 12.336 -2.156 -3.584 1 88 210 GLU A C 1
ATOM 1685 O O . GLU A 1 210 ? 13.148 -2.984 -4.012 1 88 210 GLU A O 1
ATOM 1690 N N . PHE A 1 211 ? 12.664 -1.028 -2.977 1 86.75 211 PHE A N 1
ATOM 1691 C CA . PHE A 1 211 ? 14.07 -0.637 -2.93 1 86.75 211 PHE A CA 1
ATOM 1692 C C . PHE A 1 211 ? 14.648 -0.87 -1.541 1 86.75 211 PHE A C 1
ATOM 1694 O O . PHE A 1 211 ? 15.703 -0.324 -1.204 1 86.75 211 PHE A O 1
ATOM 1701 N N . ASP A 1 212 ? 13.93 -1.513 -0.724 1 88.06 212 ASP A N 1
ATOM 1702 C CA . ASP A 1 212 ? 14.367 -1.985 0.585 1 88.06 212 ASP A CA 1
ATOM 1703 C C . ASP A 1 212 ? 14.68 -0.815 1.516 1 88.06 212 ASP A C 1
ATOM 1705 O O . ASP A 1 212 ? 15.625 -0.875 2.301 1 88.06 212 ASP A O 1
ATOM 1709 N N . LEU A 1 213 ? 13.93 0.24 1.395 1 90.81 213 LEU A N 1
ATOM 1710 C CA . LEU A 1 213 ? 14.172 1.42 2.217 1 90.81 213 LEU A CA 1
ATOM 1711 C C . LEU A 1 213 ? 13.852 1.134 3.682 1 90.81 213 LEU A C 1
ATOM 1713 O O . LEU A 1 213 ? 14.414 1.77 4.578 1 90.81 213 LEU A O 1
ATOM 1717 N N . HIS A 1 214 ? 13.047 0.227 3.953 1 87.81 214 HIS A N 1
ATOM 1718 C CA . HIS A 1 214 ? 12.664 -0.089 5.324 1 87.81 214 HIS A CA 1
ATOM 1719 C C . HIS A 1 214 ? 13.836 -0.674 6.105 1 87.81 214 HIS A C 1
ATOM 1721 O O . HIS A 1 214 ? 13.828 -0.667 7.336 1 87.81 214 HIS A O 1
ATOM 1727 N N . ASN A 1 215 ? 14.844 -1.076 5.422 1 87.69 215 ASN A N 1
ATOM 1728 C CA . ASN A 1 215 ? 16.031 -1.624 6.078 1 87.69 215 ASN A CA 1
ATOM 1729 C C . ASN A 1 215 ? 17.188 -0.641 6.043 1 87.69 215 ASN A C 1
ATOM 1731 O O . ASN A 1 215 ? 18.297 -0.962 6.492 1 87.69 215 ASN A O 1
ATOM 1735 N N . SER A 1 216 ? 16.984 0.533 5.52 1 89.06 216 SER A N 1
ATOM 1736 C CA . SER A 1 216 ? 18.047 1.52 5.387 1 89.06 216 SER A CA 1
ATOM 1737 C C . SER A 1 216 ? 18.5 2.029 6.75 1 89.06 216 SER A C 1
ATOM 1739 O O . SER A 1 216 ? 19.656 2.416 6.922 1 89.06 216 SER A O 1
ATOM 1741 N N . TYR A 1 217 ? 17.609 2.004 7.688 1 87.81 217 TYR A N 1
ATOM 1742 C CA . TYR A 1 217 ? 17.969 2.418 9.039 1 87.81 217 TYR A CA 1
ATOM 1743 C C . TYR A 1 217 ? 19.078 1.547 9.609 1 87.81 217 TYR A C 1
ATOM 1745 O O . TYR A 1 217 ? 20.078 2.061 10.125 1 87.81 217 TYR A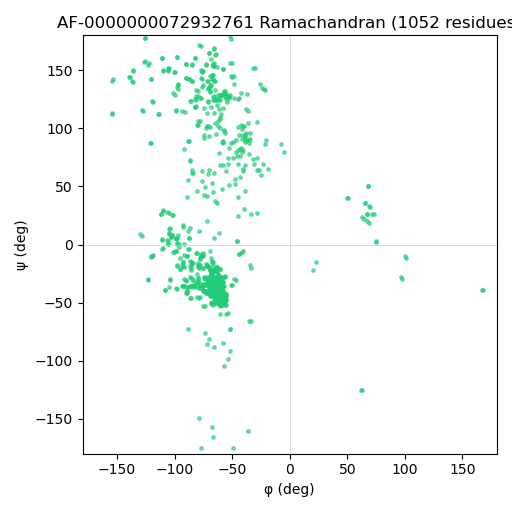 O 1
ATOM 1753 N N . ASP A 1 218 ? 18.922 0.27 9.484 1 86.06 218 ASP A N 1
ATOM 1754 C CA . ASP A 1 218 ? 19.906 -0.666 10.008 1 86.06 218 ASP A CA 1
ATOM 1755 C C . ASP A 1 218 ? 21.25 -0.487 9.297 1 86.06 218 ASP A C 1
ATOM 1757 O O . ASP A 1 218 ? 22.312 -0.49 9.945 1 86.06 218 ASP A O 1
ATOM 1761 N N . ARG A 1 219 ? 21.141 -0.265 8.055 1 87.19 219 ARG A N 1
ATOM 1762 C CA . ARG A 1 219 ? 22.359 -0.087 7.281 1 87.19 219 ARG A CA 1
ATOM 1763 C C . ARG A 1 219 ? 23.047 1.228 7.637 1 87.19 219 ARG A C 1
ATOM 1765 O O . ARG A 1 219 ? 24.281 1.298 7.688 1 87.19 219 ARG A O 1
ATOM 1772 N N . ALA A 1 220 ? 22.25 2.184 7.883 1 88.19 220 ALA A N 1
ATOM 1773 C CA . ALA A 1 220 ? 22.812 3.48 8.258 1 88.19 220 ALA A CA 1
ATOM 1774 C C . ALA A 1 220 ? 23.516 3.402 9.609 1 88.19 220 ALA A C 1
ATOM 1776 O O . ALA A 1 220 ? 24.594 3.98 9.789 1 88.19 220 ALA A O 1
ATOM 1777 N N . ILE A 1 221 ? 22.969 2.705 10.523 1 86.25 221 ILE A N 1
ATOM 1778 C CA . ILE A 1 221 ? 23.531 2.592 11.867 1 86.25 221 ILE A CA 1
ATOM 1779 C C . ILE A 1 221 ? 24.781 1.714 11.836 1 86.25 221 ILE A C 1
ATOM 1781 O O . ILE A 1 221 ? 25.797 2.041 12.461 1 86.25 221 ILE A O 1
ATOM 1785 N N . GLU A 1 222 ? 24.734 0.66 11.07 1 85.5 222 GLU A N 1
ATOM 1786 C CA . GLU A 1 222 ? 25.828 -0.299 11.031 1 85.5 222 GLU A CA 1
ATOM 1787 C C . GLU A 1 222 ? 27.016 0.261 10.25 1 85.5 222 GLU A C 1
ATOM 1789 O O . GLU A 1 222 ? 28.172 0.116 10.68 1 85.5 222 GLU A O 1
ATOM 1794 N N . LYS A 1 223 ? 26.75 0.958 9.148 1 88.81 223 LYS A N 1
ATOM 1795 C CA . LYS A 1 223 ? 27.828 1.349 8.242 1 88.81 223 LYS A CA 1
ATOM 1796 C C . LYS A 1 223 ? 28.062 2.855 8.281 1 88.81 223 LYS A C 1
ATOM 1798 O O . LYS A 1 223 ? 28.984 3.363 7.645 1 88.81 223 LYS A O 1
ATOM 1803 N N . ALA A 1 224 ? 27.281 3.549 9.008 1 87.44 224 ALA A N 1
ATOM 1804 C CA . ALA A 1 224 ? 27.344 5.008 9.039 1 87.44 224 ALA A CA 1
ATOM 1805 C C . ALA A 1 224 ? 27.328 5.59 7.625 1 87.44 224 ALA A C 1
ATOM 1807 O O . ALA A 1 224 ? 28.109 6.48 7.301 1 87.44 224 ALA A O 1
ATOM 1808 N N . SER A 1 225 ? 26.531 5.027 6.785 1 90.69 225 SER A N 1
ATOM 1809 C CA . SER A 1 225 ? 26.406 5.441 5.391 1 90.69 225 SER A CA 1
ATOM 1810 C C . SER A 1 225 ? 25.484 6.641 5.254 1 90.69 225 SER A C 1
ATOM 1812 O O . SER A 1 225 ? 24.328 6.582 5.656 1 90.69 225 SER A O 1
ATOM 1814 N N . THR A 1 226 ? 26.016 7.645 4.652 1 91.06 226 THR A N 1
ATOM 1815 C CA . THR A 1 226 ? 25.219 8.844 4.43 1 91.06 226 THR A CA 1
ATOM 1816 C C . THR A 1 226 ? 24.062 8.562 3.465 1 91.06 226 THR A C 1
ATOM 1818 O O . THR A 1 226 ? 22.969 9.102 3.627 1 91.06 226 THR A O 1
ATOM 1821 N N . GLU A 1 227 ? 24.344 7.742 2.494 1 90.62 227 GLU A N 1
ATOM 1822 C CA . GLU A 1 227 ? 23.312 7.387 1.519 1 90.62 227 GLU A CA 1
ATOM 1823 C C . GLU A 1 227 ? 22.172 6.621 2.174 1 90.62 227 GLU A C 1
ATOM 1825 O O . GLU A 1 227 ? 21 6.906 1.922 1 90.62 227 GLU A O 1
ATOM 1830 N N . ASP A 1 228 ? 22.5 5.695 3.014 1 92.31 228 ASP A N 1
ATOM 1831 C CA . ASP A 1 228 ? 21.469 4.926 3.709 1 92.31 228 ASP A CA 1
ATOM 1832 C C . ASP A 1 228 ? 20.719 5.793 4.707 1 92.31 228 ASP A C 1
ATOM 1834 O O . ASP A 1 228 ? 19.516 5.586 4.934 1 92.31 228 ASP A O 1
ATOM 1838 N N . ALA A 1 229 ? 21.438 6.715 5.25 1 93.56 229 ALA A N 1
ATOM 1839 C CA . ALA A 1 229 ? 20.766 7.637 6.172 1 93.56 229 ALA A CA 1
ATOM 1840 C C . ALA A 1 229 ? 19.703 8.461 5.453 1 93.56 229 ALA A C 1
ATOM 1842 O O . ALA A 1 229 ? 18.625 8.688 5.988 1 93.56 229 ALA A O 1
ATOM 1843 N N . GLN A 1 230 ? 20.016 8.914 4.262 1 93.81 230 GLN A N 1
ATOM 1844 C CA . GLN A 1 230 ? 19.047 9.664 3.469 1 93.81 230 GLN A CA 1
ATOM 1845 C C . GLN A 1 230 ? 17.828 8.805 3.133 1 93.81 230 GLN A C 1
ATOM 1847 O O . GLN A 1 230 ? 16.688 9.273 3.213 1 93.81 230 GLN A O 1
ATOM 1852 N N . CYS A 1 231 ? 18.094 7.566 2.777 1 93.81 231 CYS A N 1
ATOM 1853 C CA . CYS A 1 231 ? 17 6.641 2.477 1 93.81 231 CYS A CA 1
ATOM 1854 C C . CYS A 1 231 ? 16.156 6.379 3.711 1 93.81 231 CYS A C 1
ATOM 1856 O O . CYS A 1 231 ? 14.93 6.297 3.619 1 93.81 231 CYS A O 1
ATOM 1858 N N . ALA A 1 232 ? 16.812 6.277 4.832 1 93.5 232 ALA A N 1
ATOM 1859 C CA . ALA A 1 232 ? 16.094 6.074 6.086 1 93.5 232 ALA A CA 1
ATOM 1860 C C . ALA A 1 232 ? 15.188 7.262 6.395 1 93.5 232 ALA A C 1
ATOM 1862 O O . ALA A 1 232 ? 14.062 7.09 6.863 1 93.5 232 ALA A O 1
ATOM 1863 N N . ARG A 1 233 ? 15.688 8.43 6.141 1 95.44 233 ARG A N 1
ATOM 1864 C CA . ARG A 1 233 ? 14.906 9.641 6.371 1 95.44 233 ARG A CA 1
ATOM 1865 C C . ARG A 1 233 ? 13.672 9.672 5.484 1 95.44 233 ARG A C 1
ATOM 1867 O O . ARG A 1 233 ? 12.578 10.008 5.949 1 95.44 233 ARG A O 1
ATOM 1874 N N . ILE A 1 234 ? 13.805 9.328 4.246 1 96.12 234 ILE A N 1
ATOM 1875 C CA . ILE A 1 234 ? 12.68 9.258 3.326 1 96.12 234 ILE A CA 1
ATOM 1876 C C . ILE A 1 234 ? 11.656 8.234 3.834 1 96.12 234 ILE A C 1
ATOM 1878 O O . ILE A 1 234 ? 10.461 8.508 3.857 1 96.12 234 ILE A O 1
ATOM 1882 N N . TRP A 1 235 ? 12.141 7.09 4.254 1 94.81 235 TRP A N 1
ATOM 1883 C CA . TRP A 1 235 ? 11.266 6.051 4.785 1 94.81 235 TRP A CA 1
ATOM 1884 C C . TRP A 1 235 ? 10.492 6.559 6 1 94.81 235 TRP A C 1
ATOM 1886 O O . TRP A 1 235 ? 9.289 6.312 6.129 1 94.81 235 TRP A O 1
ATOM 1896 N N . TYR A 1 236 ? 11.156 7.312 6.855 1 94.75 236 TYR A N 1
ATOM 1897 C CA . TYR A 1 236 ? 10.516 7.84 8.055 1 94.75 236 TYR A CA 1
ATOM 1898 C C . TYR A 1 236 ? 9.398 8.812 7.703 1 94.75 236 TYR A C 1
ATOM 1900 O O . TYR A 1 236 ? 8.336 8.797 8.32 1 94.75 236 TYR A O 1
ATOM 1908 N N . ILE A 1 237 ? 9.609 9.656 6.742 1 96.56 237 ILE A N 1
ATOM 1909 C CA . ILE A 1 237 ? 8.57 10.586 6.32 1 96.56 237 ILE A CA 1
ATOM 1910 C C . ILE A 1 237 ? 7.363 9.812 5.805 1 96.56 237 ILE A C 1
ATOM 1912 O O . ILE A 1 237 ? 6.219 10.156 6.109 1 96.56 237 ILE A O 1
ATOM 1916 N N . LEU A 1 238 ? 7.652 8.789 5.02 1 96.06 238 LEU A N 1
ATOM 1917 C CA . LEU A 1 238 ? 6.574 7.969 4.48 1 96.06 238 LEU A CA 1
ATOM 1918 C C . LEU A 1 238 ? 5.801 7.281 5.598 1 96.06 238 LEU A C 1
ATOM 1920 O O . LEU A 1 238 ? 4.57 7.215 5.559 1 96.06 238 LEU A O 1
ATOM 1924 N N . CYS A 1 239 ? 6.5 6.82 6.594 1 95.19 239 CYS A N 1
ATOM 1925 C CA . CYS A 1 239 ? 5.863 6.195 7.75 1 95.19 239 CYS A CA 1
ATOM 1926 C C . CYS A 1 239 ? 4.977 7.188 8.492 1 95.19 239 CYS A C 1
ATOM 1928 O O . CYS A 1 239 ? 3.842 6.867 8.844 1 95.19 239 CYS A O 1
ATOM 1930 N N . VAL A 1 240 ? 5.496 8.344 8.688 1 96.69 240 VAL A N 1
ATOM 1931 C CA . VAL A 1 240 ? 4.754 9.383 9.398 1 96.69 240 VAL A CA 1
ATOM 1932 C C . VAL A 1 240 ? 3.484 9.727 8.625 1 96.69 240 VAL A C 1
ATOM 1934 O O . VAL A 1 240 ? 2.393 9.758 9.195 1 96.69 240 VAL A O 1
ATOM 1937 N N . CYS A 1 241 ? 3.617 9.945 7.355 1 97.31 241 CYS A N 1
ATOM 1938 C CA . CYS A 1 241 ? 2.469 10.305 6.527 1 97.31 241 CYS A CA 1
ATOM 1939 C C . CYS A 1 241 ? 1.426 9.195 6.531 1 97.31 241 CYS A C 1
ATOM 1941 O O . CYS A 1 241 ? 0.23 9.461 6.664 1 97.31 241 CYS A O 1
ATOM 1943 N N . ASP A 1 242 ? 1.856 8.016 6.383 1 96.56 242 ASP A N 1
ATOM 1944 C CA . ASP A 1 242 ? 0.946 6.871 6.352 1 96.56 242 ASP A CA 1
ATOM 1945 C C . ASP A 1 242 ? 0.143 6.773 7.645 1 96.56 242 ASP A C 1
ATOM 1947 O O . ASP A 1 242 ? -1.077 6.605 7.613 1 96.56 242 ASP A O 1
ATOM 1951 N N . GLN A 1 243 ? 0.817 6.855 8.789 1 96.19 243 GLN A N 1
ATOM 1952 C CA . GLN A 1 243 ? 0.167 6.738 10.086 1 96.19 243 GLN A CA 1
ATOM 1953 C C . GLN A 1 243 ? -0.777 7.91 10.344 1 96.19 243 GLN A C 1
ATOM 1955 O O . GLN A 1 243 ? -1.864 7.73 10.891 1 96.19 243 GLN A O 1
ATOM 1960 N N . GLN A 1 244 ? -0.335 9.055 9.969 1 97.19 244 GLN A N 1
ATOM 1961 C CA . GLN A 1 244 ? -1.197 10.227 10.125 1 97.19 244 GLN A CA 1
ATOM 1962 C C . GLN A 1 244 ? -2.459 10.094 9.273 1 97.19 244 GLN A C 1
ATOM 1964 O O . GLN A 1 244 ? -3.566 10.336 9.758 1 97.19 244 GLN A O 1
ATOM 1969 N N . LEU A 1 245 ? -2.283 9.68 8.07 1 96.5 245 LEU A N 1
ATOM 1970 C CA . LEU A 1 245 ? -3.426 9.508 7.176 1 96.5 245 LEU A CA 1
ATOM 1971 C C . LEU A 1 245 ? -4.344 8.398 7.676 1 96.5 245 LEU A C 1
ATOM 1973 O O . LEU A 1 245 ? -5.566 8.547 7.672 1 96.5 245 LEU A O 1
ATOM 1977 N N . ALA A 1 246 ? -3.742 7.305 8.062 1 94.5 246 ALA A N 1
ATOM 1978 C CA . ALA A 1 246 ? -4.527 6.207 8.617 1 94.5 246 ALA A CA 1
ATOM 1979 C C . ALA A 1 246 ? -5.359 6.672 9.805 1 94.5 246 ALA A C 1
ATOM 1981 O O . ALA A 1 246 ? -6.539 6.328 9.922 1 94.5 246 ALA A O 1
ATOM 1982 N N . THR A 1 247 ? -4.797 7.441 10.641 1 94.62 247 THR A N 1
ATOM 1983 C CA . THR A 1 247 ? -5.477 7.973 11.82 1 94.62 247 THR A CA 1
ATOM 1984 C C . THR A 1 247 ? -6.59 8.938 11.414 1 94.62 247 THR A C 1
ATOM 1986 O O . THR A 1 247 ? -7.695 8.867 11.945 1 94.62 247 THR A O 1
ATOM 1989 N N . GLN A 1 248 ? -6.281 9.766 10.461 1 94.62 248 GLN A N 1
ATOM 1990 C CA . GLN A 1 248 ? -7.254 10.758 10.023 1 94.62 248 GLN A CA 1
ATOM 1991 C C . GLN A 1 248 ? -8.477 10.094 9.383 1 94.62 248 GLN A C 1
ATOM 1993 O O . GLN A 1 248 ? -9.609 10.492 9.648 1 94.62 248 GLN A O 1
ATOM 1998 N N . TYR A 1 249 ? -8.258 9.094 8.641 1 91.69 249 TYR A N 1
ATOM 1999 C CA . TYR A 1 249 ? -9.336 8.461 7.895 1 91.69 249 TYR A CA 1
ATOM 2000 C C . TYR A 1 249 ? -9.945 7.309 8.688 1 91.69 249 TYR A C 1
ATOM 2002 O O . TYR A 1 249 ? -11.039 6.836 8.375 1 91.69 249 TYR A O 1
ATOM 2010 N N . GLY A 1 250 ? -9.258 6.844 9.742 1 89.88 250 GLY A N 1
ATOM 2011 C CA . GLY A 1 250 ? -9.695 5.648 10.445 1 89.88 250 GLY A CA 1
ATOM 2012 C C . GLY A 1 250 ? -9.531 4.379 9.633 1 89.88 250 GLY A C 1
ATOM 2013 O O . GLY A 1 250 ? -10.391 3.496 9.672 1 89.88 250 GLY A O 1
ATOM 2014 N N . ARG A 1 251 ? -8.516 4.332 8.789 1 90.12 251 ARG A N 1
ATOM 2015 C CA . ARG A 1 251 ? -8.219 3.203 7.918 1 90.12 251 ARG A CA 1
ATOM 2016 C C . ARG A 1 251 ? -6.938 2.498 8.352 1 90.12 251 ARG A C 1
ATOM 2018 O O . ARG A 1 251 ? -6.145 3.055 9.117 1 90.12 251 ARG A O 1
ATOM 2025 N N . PRO A 1 252 ? -6.758 1.259 7.922 1 89.69 252 PRO A N 1
ATOM 2026 C CA . PRO A 1 252 ? -5.508 0.578 8.266 1 89.69 252 PRO A CA 1
ATOM 2027 C C . PRO A 1 252 ? -4.289 1.204 7.586 1 89.69 252 PRO A C 1
ATOM 2029 O O . PRO A 1 252 ? -4.379 1.646 6.438 1 89.69 252 PRO A O 1
ATOM 2032 N N . SER A 1 253 ? -3.244 1.24 8.305 1 93 253 SER A N 1
ATOM 2033 C CA . SER A 1 253 ? -1.986 1.719 7.738 1 93 253 SER A CA 1
ATOM 2034 C C . SER A 1 253 ? -1.275 0.617 6.961 1 93 253 SER A C 1
ATOM 2036 O O . SER A 1 253 ? -1.592 -0.564 7.117 1 93 253 SER A O 1
ATOM 2038 N N . ILE A 1 254 ? -0.365 0.967 6.094 1 93.19 254 ILE A N 1
ATOM 2039 C CA . ILE A 1 254 ? 0.449 0.031 5.324 1 93.19 254 ILE A CA 1
ATOM 2040 C C . ILE A 1 254 ? 1.687 -0.359 6.129 1 93.19 254 ILE A C 1
ATOM 2042 O O . ILE A 1 254 ? 2.016 -1.542 6.238 1 93.19 254 ILE A O 1
ATOM 2046 N N . VAL A 1 255 ? 2.311 0.663 6.688 1 89.12 255 VAL A N 1
ATOM 2047 C CA . VAL A 1 255 ? 3.568 0.431 7.391 1 89.12 255 VAL A CA 1
ATOM 2048 C C . VAL A 1 255 ? 3.291 -0.177 8.766 1 89.12 255 VAL A C 1
ATOM 2050 O O . VAL A 1 255 ? 2.453 0.328 9.516 1 89.12 255 VAL A O 1
ATOM 2053 N N . GLN A 1 256 ? 3.93 -1.256 8.938 1 80.56 256 GLN A N 1
ATOM 2054 C CA . GLN A 1 256 ? 3.809 -1.91 10.234 1 80.56 256 GLN A CA 1
ATOM 2055 C C . GLN A 1 256 ? 4.992 -1.564 11.141 1 80.56 256 GLN A C 1
ATOM 2057 O O . GLN A 1 256 ? 6 -1.034 10.672 1 80.56 256 GLN A O 1
ATOM 2062 N N . GLU A 1 257 ? 4.715 -1.798 12.359 1 72.75 257 GLU A N 1
ATOM 2063 C CA . GLU A 1 257 ? 5.812 -1.521 13.281 1 72.75 257 GLU A CA 1
ATOM 2064 C C . GLU A 1 257 ? 7.023 -2.404 12.977 1 72.75 257 GLU A C 1
ATOM 2066 O O . GLU A 1 257 ? 6.875 -3.605 12.742 1 72.75 257 GLU A O 1
ATOM 2071 N N . ASP A 1 258 ? 8.078 -1.638 12.789 1 66.56 258 ASP A N 1
ATOM 2072 C CA . ASP A 1 258 ? 9.336 -2.301 12.477 1 66.56 258 ASP A CA 1
ATOM 2073 C C . ASP A 1 258 ? 10.445 -1.856 13.438 1 66.56 258 ASP A C 1
ATOM 2075 O O . ASP A 1 258 ? 10.273 -0.895 14.188 1 66.56 258 ASP A O 1
ATOM 2079 N N . PRO A 1 259 ? 11.359 -2.627 13.539 1 63.38 259 PRO A N 1
ATOM 2080 C CA . PRO A 1 259 ? 12.477 -2.283 14.414 1 63.38 259 PRO A CA 1
ATOM 2081 C C . PRO A 1 259 ? 12.977 -0.857 14.203 1 63.38 259 PRO A C 1
ATOM 2083 O O . PRO A 1 259 ? 13.406 -0.198 15.156 1 63.38 259 PRO A O 1
ATOM 2086 N N . SER A 1 260 ? 12.852 -0.415 13.062 1 66.19 260 SER A N 1
ATOM 2087 C CA . SER A 1 260 ? 13.344 0.929 12.766 1 66.19 260 SER A CA 1
ATOM 2088 C C . SER A 1 260 ? 12.531 1.985 13.508 1 66.19 260 SER A C 1
ATOM 2090 O O . SER A 1 260 ? 13.07 3.016 13.922 1 66.19 260 SER A O 1
ATOM 2092 N N . THR A 1 261 ? 11.359 1.744 13.742 1 71 261 THR A N 1
ATOM 2093 C CA . THR A 1 261 ? 10.5 2.701 14.43 1 71 261 THR A CA 1
ATOM 2094 C C . THR A 1 261 ? 10.656 2.572 15.945 1 71 261 THR A C 1
ATOM 2096 O O . THR A 1 261 ? 10.633 3.574 16.672 1 71 261 THR A O 1
ATOM 2099 N N . GLN A 1 262 ? 10.938 1.393 16.375 1 71.62 262 GLN A N 1
ATOM 2100 C CA . GLN A 1 262 ? 11.102 1.145 17.797 1 71.62 262 GLN A CA 1
ATOM 2101 C C . GLN A 1 262 ? 12.445 1.658 18.297 1 71.62 262 GLN A C 1
ATOM 2103 O O . GLN A 1 262 ? 12.547 2.158 19.422 1 71.62 262 GLN A O 1
ATOM 2108 N N . GLY A 1 263 ? 13.383 1.513 17.406 1 74.31 263 GLY A N 1
ATOM 2109 C CA . GLY A 1 263 ? 14.727 1.958 17.75 1 74.31 263 GLY A CA 1
ATOM 2110 C C . GLY A 1 263 ? 15.094 3.287 17.125 1 74.31 263 GLY A C 1
ATOM 2111 O O . GLY A 1 263 ? 16.266 3.57 16.906 1 74.31 263 GLY A O 1
ATOM 2112 N N . ALA A 1 264 ? 14.086 4.062 16.844 1 76.38 264 ALA A N 1
ATOM 2113 C CA . ALA A 1 264 ? 14.312 5.289 16.094 1 76.38 264 ALA A CA 1
ATOM 2114 C C . ALA A 1 264 ? 15.273 6.223 16.828 1 76.38 264 ALA A C 1
ATOM 2116 O O . ALA A 1 264 ? 16.109 6.883 16.203 1 76.38 264 ALA A O 1
ATOM 2117 N N . THR A 1 265 ? 15.25 6.18 18.109 1 84.25 265 THR A N 1
ATOM 2118 C CA . THR A 1 265 ? 16.078 7.094 18.891 1 84.25 265 THR A CA 1
ATOM 2119 C C . THR A 1 265 ? 17.547 6.699 18.812 1 84.25 265 THR A C 1
ATOM 2121 O O . THR A 1 265 ? 18.422 7.52 19.078 1 84.25 265 THR A O 1
ATOM 2124 N N . ASP A 1 266 ? 17.781 5.473 18.375 1 85.56 266 ASP A N 1
ATOM 2125 C CA . ASP A 1 266 ? 19.156 5.055 18.172 1 85.56 266 ASP A CA 1
ATOM 2126 C C . ASP A 1 266 ? 19.797 5.805 17.016 1 85.56 266 ASP A C 1
ATOM 2128 O O . ASP A 1 266 ? 21.016 5.996 16.984 1 85.56 266 ASP A O 1
ATOM 2132 N N . PHE A 1 267 ? 18.969 6.211 16.141 1 87.12 267 PHE A N 1
ATOM 2133 C CA . PHE A 1 267 ? 19.438 6.969 14.992 1 87.12 267 PHE A CA 1
ATOM 2134 C C . PHE A 1 267 ? 20.062 8.289 15.422 1 87.12 267 PHE A C 1
ATOM 2136 O O . PHE A 1 267 ? 20.969 8.805 14.758 1 87.12 267 PHE A O 1
ATOM 2143 N N . LEU A 1 268 ? 19.641 8.82 16.562 1 87.5 268 LEU A N 1
ATOM 2144 C CA . LEU A 1 268 ? 20.125 10.102 17.062 1 87.5 268 LEU A CA 1
ATOM 2145 C C . LEU A 1 268 ? 21.594 10 17.469 1 87.5 268 LEU A C 1
ATOM 2147 O O . LEU A 1 268 ? 22.328 10.992 17.453 1 87.5 268 LEU A O 1
ATOM 2151 N N . HIS A 1 269 ? 21.953 8.797 17.734 1 85.75 269 HIS A N 1
ATOM 2152 C CA . HIS A 1 269 ? 23.312 8.609 18.219 1 85.75 269 HIS A CA 1
ATOM 2153 C C . HIS A 1 269 ? 24.25 8.188 17.094 1 85.75 269 HIS A C 1
ATOM 2155 O O . HIS A 1 269 ? 25.453 8.031 17.312 1 85.75 269 HIS A O 1
ATOM 2161 N N . CYS A 1 270 ? 23.719 8.078 15.969 1 86.12 270 CYS A N 1
ATOM 2162 C CA . CYS A 1 270 ? 24.531 7.719 14.812 1 86.12 270 CYS A CA 1
ATOM 2163 C C . CYS A 1 270 ? 25.344 8.914 14.328 1 86.12 270 CYS A C 1
ATOM 2165 O O . CYS A 1 270 ? 24.906 10.055 14.445 1 86.12 270 CYS A O 1
ATOM 2167 N N . ALA A 1 271 ? 26.547 8.625 13.742 1 87.75 271 ALA A N 1
ATOM 2168 C CA . ALA A 1 271 ? 27.469 9.656 13.297 1 87.75 271 ALA A CA 1
ATOM 2169 C C . ALA A 1 271 ? 26.875 10.484 12.164 1 87.75 271 ALA A C 1
ATOM 2171 O O . ALA A 1 271 ? 27.234 11.641 11.969 1 87.75 271 ALA A O 1
ATOM 2172 N N . VAL A 1 272 ? 25.922 9.938 11.5 1 90.75 272 VAL A N 1
ATOM 2173 C CA . VAL A 1 272 ? 25.391 10.609 10.328 1 90.75 272 VAL A CA 1
ATOM 2174 C C . VAL A 1 272 ? 24.109 11.359 10.695 1 90.75 272 VAL A C 1
ATOM 2176 O O . VAL A 1 272 ? 23.469 11.977 9.836 1 90.75 272 VAL A O 1
ATOM 2179 N N . SER A 1 273 ? 23.781 11.359 11.938 1 90.88 273 SER A N 1
ATOM 2180 C CA . SER A 1 273 ? 22.594 12.055 12.398 1 90.88 273 SER A CA 1
ATOM 2181 C C . SER A 1 273 ? 22.812 13.562 12.453 1 90.88 273 SER A C 1
ATOM 2183 O O . SER A 1 273 ? 23.938 14.016 12.688 1 90.88 273 SER A O 1
ATOM 2185 N N . HIS A 1 274 ? 21.797 14.344 12.109 1 88.56 274 HIS A N 1
ATOM 2186 C CA . HIS A 1 274 ? 21.875 15.797 12.227 1 88.56 274 HIS A CA 1
ATOM 2187 C C . HIS A 1 274 ? 20.719 16.344 13.062 1 88.56 274 HIS A C 1
ATOM 2189 O O . HIS A 1 274 ? 19.828 15.586 13.469 1 88.56 274 HIS A O 1
ATOM 2195 N N . GLU A 1 275 ? 20.688 17.609 13.289 1 86.62 275 GLU A N 1
ATOM 2196 C CA . GLU A 1 275 ? 19.75 18.25 14.203 1 86.62 275 GLU A CA 1
ATOM 2197 C C . GLU A 1 275 ? 18.312 18.109 13.719 1 86.62 275 GLU A C 1
ATOM 2199 O O . GLU A 1 275 ? 17.391 17.953 14.516 1 86.62 275 GLU A O 1
ATOM 2204 N N . GLU A 1 276 ? 18.125 18.109 12.445 1 89.69 276 GLU A N 1
ATOM 2205 C CA . GLU A 1 276 ? 16.797 18.016 11.875 1 89.69 276 GLU A CA 1
ATOM 2206 C C . GLU A 1 276 ? 16.172 16.641 12.148 1 89.69 276 GLU A C 1
ATOM 2208 O O . GLU A 1 276 ? 14.945 16.5 12.156 1 89.69 276 GLU A O 1
ATOM 2213 N N . ASP A 1 277 ? 17.047 15.664 12.406 1 93.62 277 ASP A N 1
ATOM 2214 C CA . ASP A 1 277 ? 16.562 14.305 12.648 1 93.62 277 ASP A CA 1
ATOM 2215 C C . ASP A 1 277 ? 15.75 14.242 13.945 1 93.62 277 ASP A C 1
ATOM 2217 O O . ASP A 1 277 ? 14.844 13.414 14.07 1 93.62 277 ASP A O 1
ATOM 2221 N N . ARG A 1 278 ? 16.062 15.117 14.852 1 94.06 278 ARG A N 1
ATOM 2222 C CA . ARG A 1 278 ? 15.344 15.117 16.125 1 94.06 278 ARG A CA 1
ATOM 2223 C C . ARG A 1 278 ? 13.867 15.438 15.914 1 94.06 278 ARG A C 1
ATOM 2225 O O . ARG A 1 278 ? 13 14.773 16.5 1 94.06 278 ARG A O 1
ATOM 2232 N N . ARG A 1 279 ? 13.594 16.406 15.117 1 95.19 279 ARG A N 1
ATOM 2233 C CA . ARG A 1 279 ? 12.211 16.75 14.812 1 95.19 279 ARG A CA 1
ATOM 2234 C C . ARG A 1 279 ? 11.508 15.609 14.086 1 95.19 279 ARG A C 1
ATOM 2236 O O . ARG A 1 279 ? 10.375 15.258 14.422 1 95.19 279 ARG A O 1
ATOM 2243 N N . LEU A 1 280 ? 12.219 15.062 13.133 1 95.62 280 LEU A N 1
ATOM 2244 C CA . LEU A 1 280 ? 11.656 13.953 12.359 1 95.62 280 LEU A CA 1
ATOM 2245 C C . LEU A 1 280 ? 11.352 12.766 13.266 1 95.62 280 LEU A C 1
ATOM 2247 O O . LEU A 1 280 ? 10.266 12.188 13.195 1 95.62 280 LEU A O 1
ATOM 2251 N N . LEU A 1 281 ? 12.273 12.398 14.102 1 95.12 281 LEU A N 1
ATOM 2252 C CA . LEU A 1 281 ? 12.133 11.227 14.961 1 95.12 281 LEU A CA 1
ATOM 2253 C C . LEU A 1 281 ? 11.047 11.453 16.016 1 95.12 281 LEU A C 1
ATOM 2255 O O . LEU A 1 281 ? 10.391 10.5 16.438 1 95.12 281 LEU A O 1
ATOM 2259 N N . SER A 1 282 ? 10.867 12.711 16.438 1 96.12 282 SER A N 1
ATOM 2260 C CA . SER A 1 282 ? 9.758 13.008 17.328 1 96.12 282 SER A CA 1
ATOM 2261 C C . SER A 1 282 ? 8.414 12.672 16.672 1 96.12 282 SER A C 1
ATOM 2263 O O . SER A 1 282 ? 7.516 12.148 17.344 1 96.12 282 SER A O 1
ATOM 2265 N N . GLN A 1 283 ? 8.297 12.969 15.352 1 96.25 283 GLN A N 1
ATOM 2266 C CA . GLN A 1 283 ? 7.074 12.633 14.625 1 96.25 283 GLN A CA 1
ATOM 2267 C C . GLN A 1 283 ? 6.914 11.117 14.492 1 96.25 283 GLN A C 1
ATOM 2269 O O . GLN A 1 283 ? 5.809 10.594 14.648 1 96.25 283 GLN A O 1
ATOM 2274 N N . VAL A 1 284 ? 7.988 10.43 14.227 1 95.25 284 VAL A N 1
ATOM 2275 C CA . VAL A 1 284 ? 7.957 8.977 14.07 1 95.25 284 VAL A CA 1
ATOM 2276 C C . VAL A 1 284 ? 7.477 8.32 15.359 1 95.25 284 VAL A C 1
ATOM 2278 O O . VAL A 1 284 ? 6.691 7.371 15.328 1 95.25 284 VAL A O 1
ATOM 2281 N N . THR A 1 285 ? 7.883 8.82 16.469 1 95.06 285 THR A N 1
ATOM 2282 C CA . THR A 1 285 ? 7.574 8.195 17.75 1 95.06 285 THR A CA 1
ATOM 2283 C C . THR A 1 285 ? 6.145 8.516 18.172 1 95.06 285 THR A C 1
ATOM 2285 O O . THR A 1 285 ? 5.457 7.676 18.75 1 95.06 285 THR A O 1
ATOM 2288 N N . VAL A 1 286 ? 5.66 9.734 17.891 1 96.75 286 VAL A N 1
ATOM 2289 C CA . VAL A 1 286 ? 4.305 10.078 18.312 1 96.75 286 VAL A CA 1
ATOM 2290 C C . VAL A 1 286 ? 3.291 9.297 17.484 1 96.75 286 VAL A C 1
ATOM 2292 O O . VAL A 1 286 ? 2.24 8.891 17.984 1 96.75 286 VAL A O 1
ATOM 2295 N N . VAL A 1 287 ? 3.572 9.125 16.203 1 95.88 287 VAL A N 1
ATOM 2296 C CA . VAL A 1 287 ? 2.617 8.422 15.344 1 95.88 287 VAL A CA 1
ATOM 2297 C C . VAL A 1 287 ? 2.549 6.953 15.75 1 95.88 287 VAL A C 1
ATOM 2299 O O . VAL A 1 287 ? 1.53 6.289 15.539 1 95.88 287 VAL A O 1
ATOM 2302 N N . SER A 1 288 ? 3.619 6.422 16.328 1 93.56 288 SER A N 1
ATOM 2303 C CA . SER A 1 288 ? 3.57 5.07 16.875 1 93.56 288 SER A CA 1
ATOM 2304 C C . SER A 1 288 ? 2.553 4.969 18 1 93.56 288 SER A C 1
ATOM 2306 O O . SER A 1 288 ? 1.825 3.979 18.109 1 93.56 288 SER A O 1
ATOM 2308 N N . ILE A 1 289 ? 2.504 5.961 18.844 1 95.56 289 ILE A N 1
ATOM 2309 C CA . ILE A 1 289 ? 1.524 6.008 19.922 1 95.56 289 ILE A CA 1
ATOM 2310 C C . ILE A 1 289 ? 0.119 6.129 19.328 1 95.56 289 ILE A C 1
ATOM 2312 O O . ILE A 1 289 ? -0.802 5.43 19.766 1 95.56 289 ILE A O 1
ATOM 2316 N N . LEU A 1 290 ? -0.025 7.004 18.328 1 96.12 290 LEU A N 1
ATOM 2317 C CA . LEU A 1 290 ? -1.313 7.203 17.672 1 96.12 290 LEU A CA 1
ATOM 2318 C C . LEU A 1 290 ? -1.812 5.902 17.047 1 96.12 290 LEU A C 1
ATOM 2320 O O . LEU A 1 290 ? -3.014 5.625 17.062 1 96.12 290 LEU A O 1
ATOM 2324 N N . ARG A 1 291 ? -0.91 5.195 16.469 1 94.19 291 ARG A N 1
ATOM 2325 C CA . ARG A 1 291 ? -1.271 3.9 15.906 1 94.19 291 ARG A CA 1
ATOM 2326 C C . ARG A 1 291 ? -1.894 2.996 16.953 1 94.19 291 ARG A C 1
ATOM 2328 O O . ARG A 1 291 ? -2.932 2.377 16.719 1 94.19 291 ARG A O 1
ATOM 2335 N N . SER A 1 292 ? -1.267 2.891 18.109 1 93.44 292 SER A N 1
ATOM 2336 C CA . SER A 1 292 ? -1.772 2.053 19.188 1 93.44 292 SER A CA 1
ATOM 2337 C C . SER A 1 292 ? -3.152 2.514 19.656 1 93.44 292 SER A C 1
ATOM 2339 O O . SER A 1 292 ? -4.02 1.69 19.953 1 93.44 292 SER A O 1
ATOM 2341 N N . ILE A 1 293 ? -3.311 3.789 19.703 1 95.06 293 ILE A N 1
ATOM 2342 C CA . ILE A 1 293 ? -4.613 4.34 20.062 1 95.06 293 ILE A CA 1
ATOM 2343 C C . ILE A 1 293 ? -5.648 3.949 19.016 1 95.06 293 ILE A C 1
ATOM 2345 O O . ILE A 1 293 ? -6.738 3.482 19.359 1 95.06 293 ILE A O 1
ATOM 2349 N N . ARG A 1 294 ? -5.332 4.164 17.75 1 92.88 294 ARG A N 1
ATOM 2350 C CA . ARG A 1 294 ? -6.238 3.83 16.656 1 92.88 294 ARG A CA 1
ATOM 2351 C C . ARG A 1 294 ? -6.637 2.357 16.703 1 92.88 294 ARG A C 1
ATOM 2353 O O . ARG A 1 294 ? -7.809 2.02 16.547 1 92.88 294 ARG A O 1
ATOM 2360 N N . GLU A 1 295 ? -5.695 1.496 16.938 1 88.62 295 GLU A N 1
ATOM 2361 C CA . GLU A 1 295 ? -5.949 0.059 16.984 1 88.62 295 GLU A CA 1
ATOM 2362 C C . GLU A 1 295 ? -6.906 -0.299 18.109 1 88.62 295 GLU A C 1
ATOM 2364 O O . GLU A 1 295 ? -7.758 -1.18 17.969 1 88.62 295 GLU A O 1
ATOM 2369 N N . LEU A 1 296 ? -6.758 0.349 19.203 1 90.44 296 LEU A N 1
ATOM 2370 C CA . LEU A 1 296 ? -7.633 0.082 20.328 1 90.44 296 LEU A CA 1
ATOM 2371 C C . LEU A 1 296 ? -9.07 0.475 20.016 1 90.44 296 LEU A C 1
ATOM 2373 O O . LEU A 1 296 ? -10.008 -0.26 20.344 1 90.44 296 LEU A O 1
ATOM 2377 N N . PHE A 1 297 ? -9.281 1.596 19.344 1 90.06 297 PHE A N 1
ATOM 2378 C CA . PHE A 1 297 ? -10.617 2.174 19.25 1 90.06 297 PHE A CA 1
ATOM 2379 C C . PHE A 1 297 ? -11.258 1.848 17.906 1 90.06 297 PHE A C 1
ATOM 2381 O O . PHE A 1 297 ? -12.414 2.193 17.656 1 90.06 297 PHE A O 1
ATOM 2388 N N . THR A 1 298 ? -10.547 1.249 16.984 1 80.44 298 THR A N 1
ATOM 2389 C CA . THR A 1 298 ? -11.109 0.871 15.688 1 80.44 298 THR A CA 1
ATOM 2390 C C . THR A 1 298 ? -12.125 -0.254 15.844 1 80.44 298 THR A C 1
ATOM 2392 O O . THR A 1 298 ? -13.07 -0.362 15.062 1 80.44 298 THR A O 1
ATOM 2395 N N . ALA A 1 299 ? -11.898 -0.97 16.891 1 71.81 299 ALA A N 1
ATOM 2396 C CA . ALA A 1 299 ? -12.875 -2.025 17.156 1 71.81 299 ALA A CA 1
ATOM 2397 C C . ALA A 1 299 ? -14.203 -1.44 17.625 1 71.81 299 ALA A C 1
ATOM 2399 O O . ALA A 1 299 ? -14.234 -0.451 18.359 1 71.81 299 ALA A O 1
ATOM 2400 N N . ASN A 1 300 ? -15.461 -1.832 17.141 1 69.56 300 ASN A N 1
ATOM 2401 C CA . ASN A 1 300 ? -16.812 -1.48 17.578 1 69.56 300 ASN A CA 1
ATOM 2402 C C . ASN A 1 300 ? -17.125 -0.012 17.297 1 69.56 300 ASN A C 1
ATOM 2404 O O . ASN A 1 300 ? -17.578 0.708 18.188 1 69.56 300 ASN A O 1
ATOM 2408 N N . LYS A 1 301 ? -16.875 0.321 16.125 1 71.88 301 LYS A N 1
ATOM 2409 C CA . LYS A 1 301 ? -17.141 1.701 15.719 1 71.88 301 LYS A CA 1
ATOM 2410 C C . LYS A 1 301 ? -18.609 2.068 15.938 1 71.88 301 LYS A C 1
ATOM 2412 O O . LYS A 1 301 ? -19.5 1.26 15.672 1 71.88 301 LYS A O 1
ATOM 2417 N N . GLY A 1 302 ? -18.859 3.164 16.594 1 72.38 302 GLY A N 1
ATOM 2418 C CA . GLY A 1 302 ? -20.203 3.674 16.766 1 72.38 302 GLY A CA 1
ATOM 2419 C C . GLY A 1 302 ? -20.797 3.354 18.125 1 72.38 302 GLY A C 1
ATOM 2420 O O . GLY A 1 302 ? -21.844 3.873 18.5 1 72.38 302 GLY A O 1
ATOM 2421 N N . LYS A 1 303 ? -20.094 2.502 18.844 1 82.56 303 LYS A N 1
ATOM 2422 C CA . LYS A 1 303 ? -20.562 2.16 20.172 1 82.56 303 LYS A CA 1
ATOM 2423 C C . LYS A 1 303 ? -19.797 2.926 21.25 1 82.56 303 LYS A C 1
ATOM 2425 O O . LYS A 1 303 ? -18.641 3.297 21.047 1 82.56 303 LYS A O 1
ATOM 2430 N N . PRO A 1 304 ? -20.531 3.191 22.312 1 88.25 304 PRO A N 1
ATOM 2431 C CA . PRO A 1 304 ? -19.828 3.846 23.406 1 88.25 304 PRO A CA 1
ATOM 2432 C C . PRO A 1 304 ? -18.641 3.027 23.906 1 88.25 304 PRO A C 1
ATOM 2434 O O . PRO A 1 304 ? -18.672 1.795 23.891 1 88.25 304 PRO A O 1
ATOM 2437 N N . ILE A 1 305 ? -17.656 3.713 24.422 1 90.44 305 ILE A N 1
ATOM 2438 C CA . ILE A 1 305 ? -16.453 3.033 24.859 1 90.44 305 ILE A CA 1
ATOM 2439 C C . ILE A 1 305 ? -16.672 2.43 26.25 1 90.44 305 ILE A C 1
ATOM 2441 O O . ILE A 1 305 ? -17.25 3.072 27.125 1 90.44 305 ILE A O 1
ATOM 2445 N N . PRO A 1 306 ? -16.297 1.237 26.391 1 91.19 306 PRO A N 1
ATOM 2446 C CA . PRO A 1 306 ? -16.453 0.593 27.703 1 91.19 306 PRO A CA 1
ATOM 2447 C C . PRO A 1 306 ? -15.57 1.22 28.781 1 91.19 306 PRO A C 1
ATOM 2449 O O . PRO A 1 306 ? -14.508 1.765 28.469 1 91.19 306 PRO A O 1
ATOM 2452 N N . ARG A 1 307 ? -15.969 1.073 30.047 1 92.69 307 ARG A N 1
ATOM 2453 C CA . ARG A 1 307 ? -15.219 1.589 31.188 1 92.69 307 ARG A CA 1
ATOM 2454 C C . ARG A 1 307 ? -13.836 0.959 31.266 1 92.69 307 ARG A C 1
ATOM 2456 O O . ARG A 1 307 ? -12.883 1.603 31.719 1 92.69 307 ARG A O 1
ATOM 2463 N N . LEU A 1 308 ? -13.734 -0.229 30.75 1 91.88 308 LEU A N 1
ATOM 2464 C CA . LEU A 1 308 ? -12.484 -0.98 30.781 1 91.88 308 LEU A CA 1
ATOM 2465 C C . LEU A 1 308 ? -11.375 -0.235 30.047 1 91.88 308 LEU A C 1
ATOM 2467 O O . LEU A 1 308 ? -10.195 -0.408 30.344 1 91.88 308 LEU A O 1
ATOM 2471 N N . HIS A 1 309 ? -11.727 0.693 29.156 1 93.38 309 HIS A N 1
ATOM 2472 C CA . HIS A 1 309 ? -10.742 1.393 28.328 1 93.38 309 HIS A CA 1
ATOM 2473 C C . HIS A 1 309 ? -10.094 2.537 29.109 1 93.38 309 HIS A C 1
ATOM 2475 O O . HIS A 1 309 ? -9.117 3.127 28.641 1 93.38 309 HIS A O 1
ATOM 2481 N N . LEU A 1 310 ? -10.562 2.863 30.328 1 95.12 310 LEU A N 1
ATOM 2482 C CA . LEU A 1 310 ? -10 3.939 31.125 1 95.12 310 LEU A CA 1
ATOM 2483 C C . LEU A 1 310 ? -8.531 3.672 31.453 1 95.12 310 LEU A C 1
ATOM 2485 O O . LEU A 1 310 ? -7.715 4.594 31.453 1 95.12 310 LEU A O 1
ATOM 2489 N N . ASN A 1 311 ? -8.25 2.412 31.75 1 95.62 311 ASN A N 1
ATOM 2490 C CA . ASN A 1 311 ? -6.871 2.049 32.031 1 95.62 311 ASN A CA 1
ATOM 2491 C C . ASN A 1 311 ? -5.965 2.23 30.828 1 95.62 311 ASN A C 1
ATOM 2493 O O . ASN A 1 311 ? -4.836 2.707 30.953 1 95.62 311 ASN A O 1
ATOM 2497 N N . HIS A 1 312 ? -6.461 1.857 29.688 1 96.38 312 HIS A N 1
ATOM 2498 C CA . HIS A 1 312 ? -5.703 2.035 28.453 1 96.38 312 HIS A CA 1
ATOM 2499 C C . HIS A 1 312 ? -5.48 3.514 28.156 1 96.38 312 HIS A C 1
ATOM 2501 O O . HIS A 1 312 ? -4.391 3.912 27.734 1 96.38 312 HIS A O 1
ATOM 2507 N N . ILE A 1 313 ? -6.508 4.309 28.391 1 97.44 313 ILE A N 1
ATOM 2508 C CA . ILE A 1 313 ? -6.43 5.742 28.141 1 97.44 313 ILE A CA 1
ATOM 2509 C C . ILE A 1 313 ? -5.375 6.367 29.062 1 97.44 313 ILE A C 1
ATOM 2511 O O . ILE A 1 313 ? -4.566 7.184 28.609 1 97.44 313 ILE A O 1
ATOM 2515 N N . SER A 1 314 ? -5.383 5.918 30.266 1 97.12 314 SER A N 1
ATOM 2516 C CA . SER A 1 314 ? -4.398 6.422 31.219 1 97.12 314 SER A CA 1
ATOM 2517 C C . SER A 1 314 ? -2.98 6.055 30.797 1 97.12 314 SER A C 1
ATOM 2519 O O . SER A 1 314 ? -2.057 6.859 30.953 1 97.12 314 SER A O 1
ATOM 2521 N N . HIS A 1 315 ? -2.852 4.883 30.312 1 97.75 315 HIS A N 1
ATOM 2522 C CA . HIS A 1 315 ? -1.547 4.438 29.828 1 97.75 315 HIS A CA 1
ATOM 2523 C C . HIS A 1 315 ? -1.076 5.27 28.656 1 97.75 315 HIS A C 1
ATOM 2525 O O . HIS A 1 315 ? 0.094 5.652 28.578 1 97.75 315 HIS A O 1
ATOM 2531 N N . PHE A 1 316 ? -1.911 5.527 27.719 1 98.06 316 PHE A N 1
ATOM 2532 C CA . PHE A 1 316 ? -1.566 6.355 26.562 1 98.06 316 PHE A CA 1
ATOM 2533 C C . PHE A 1 316 ? -1.211 7.77 27 1 98.06 316 PHE A C 1
ATOM 2535 O O . PHE A 1 316 ? -0.309 8.391 26.438 1 98.06 316 PHE A O 1
ATOM 2542 N N . ARG A 1 317 ? -1.91 8.281 27.984 1 97.75 317 ARG A N 1
ATOM 2543 C CA . ARG A 1 317 ? -1.613 9.609 28.516 1 97.75 317 ARG A CA 1
ATOM 2544 C C . ARG A 1 317 ? -0.187 9.672 29.047 1 97.75 317 ARG A C 1
ATOM 2546 O O . ARG A 1 317 ? 0.537 10.641 28.781 1 97.75 317 ARG A O 1
ATOM 2553 N N . ILE A 1 318 ? 0.14 8.656 29.766 1 98.19 318 ILE A N 1
ATOM 2554 C CA . ILE A 1 318 ? 1.483 8.602 30.328 1 98.19 318 ILE A CA 1
ATOM 2555 C C . ILE A 1 318 ? 2.516 8.57 29.203 1 98.19 318 ILE A C 1
ATOM 2557 O O . ILE A 1 318 ? 3.523 9.273 29.25 1 98.19 318 ILE A O 1
ATOM 2561 N N . GLN A 1 319 ? 2.291 7.777 28.172 1 97.75 319 GLN A N 1
ATOM 2562 C CA . GLN A 1 319 ? 3.193 7.695 27.031 1 97.75 319 GLN A CA 1
ATOM 2563 C C . GLN A 1 319 ? 3.33 9.047 26.344 1 97.75 319 GLN A C 1
ATOM 2565 O O . GLN A 1 319 ? 4.43 9.445 25.938 1 97.75 319 GLN A O 1
ATOM 2570 N N . LEU A 1 320 ? 2.26 9.758 26.188 1 98.5 320 LEU A N 1
ATOM 2571 C CA . LEU A 1 320 ? 2.266 11.062 25.547 1 98.5 320 LEU A CA 1
ATOM 2572 C C . LEU A 1 320 ? 3.02 12.086 26.391 1 98.5 320 LEU A C 1
ATOM 2574 O O . LEU A 1 320 ? 3.76 12.914 25.844 1 98.5 320 LEU A O 1
ATOM 2578 N N . ASP A 1 321 ? 2.805 11.992 27.703 1 98.5 321 ASP A N 1
ATOM 2579 C CA . ASP A 1 321 ? 3.523 12.891 28.594 1 98.5 321 ASP A CA 1
ATOM 2580 C C . ASP A 1 321 ? 5.031 12.648 28.516 1 98.5 321 ASP A C 1
ATOM 2582 O O . ASP A 1 321 ? 5.82 13.594 28.531 1 98.5 321 ASP A O 1
ATOM 2586 N N . GLN A 1 322 ? 5.379 11.383 28.484 1 97.81 322 GLN A N 1
ATOM 2587 C CA . GLN A 1 322 ? 6.793 11.039 28.359 1 97.81 322 GLN A CA 1
ATOM 2588 C C . GLN A 1 322 ? 7.355 11.508 27.031 1 97.81 322 GLN A C 1
ATOM 2590 O O . GLN A 1 322 ? 8.469 12.031 26.969 1 97.81 322 GLN A O 1
ATOM 2595 N N . TRP A 1 323 ? 6.633 11.258 26 1 97.25 323 TRP A N 1
ATOM 2596 C CA . TRP A 1 323 ? 7.02 11.734 24.688 1 97.25 323 TRP A CA 1
ATOM 2597 C C . TRP A 1 323 ? 7.23 13.242 24.688 1 97.25 323 TRP A C 1
ATOM 2599 O O . TRP A 1 323 ? 8.242 13.742 24.188 1 97.25 323 TRP A O 1
ATOM 2609 N N . PHE A 1 324 ? 6.297 14 25.266 1 98.25 324 PHE A N 1
ATOM 2610 C CA . PHE A 1 324 ? 6.324 15.461 25.312 1 98.25 324 PHE A CA 1
ATOM 2611 C C . PHE A 1 324 ? 7.543 15.961 26.078 1 98.25 324 PHE A C 1
ATOM 2613 O O . PHE A 1 324 ? 8.25 16.859 25.609 1 98.25 324 PHE A O 1
ATOM 2620 N N . ALA A 1 325 ? 7.758 15.375 27.203 1 97.94 325 ALA A N 1
ATOM 2621 C CA . ALA A 1 325 ? 8.883 15.773 28.047 1 97.94 325 ALA A CA 1
ATOM 2622 C C . ALA A 1 325 ? 10.211 15.508 27.344 1 97.94 325 ALA A C 1
ATOM 2624 O O . ALA A 1 325 ? 11.086 16.375 27.312 1 97.94 325 ALA A O 1
ATOM 2625 N N . PHE A 1 326 ? 10.375 14.43 26.719 1 96 326 PHE A N 1
ATOM 2626 C CA . PHE A 1 326 ? 11.617 14.031 26.078 1 96 326 PHE A CA 1
ATOM 2627 C C . PHE A 1 326 ? 11.922 14.914 24.875 1 96 326 PHE A C 1
ATOM 2629 O O . PHE A 1 326 ? 13.016 15.477 24.781 1 96 326 PHE A O 1
ATOM 2636 N N . TRP A 1 327 ? 10.977 15.055 24.062 1 96.12 327 TRP A N 1
ATOM 2637 C CA . TRP A 1 327 ? 11.25 15.711 22.781 1 96.12 327 TRP A CA 1
ATOM 2638 C C . TRP A 1 327 ? 11.281 17.234 22.953 1 96.12 327 TRP A C 1
ATOM 2640 O O . TRP A 1 327 ? 11.945 17.922 22.188 1 96.12 327 TRP A O 1
ATOM 2650 N N . THR A 1 328 ? 10.531 17.812 23.938 1 96.38 328 THR A N 1
ATOM 2651 C CA . THR A 1 328 ? 10.664 19.234 24.234 1 96.38 328 THR A CA 1
ATOM 2652 C C . THR A 1 328 ? 12.109 19.578 24.609 1 96.38 328 THR A C 1
ATOM 2654 O O . THR A 1 328 ? 12.617 20.625 24.234 1 96.38 328 THR A O 1
ATOM 2657 N N . ASP A 1 329 ? 12.734 18.641 25.219 1 94.12 329 ASP A N 1
ATOM 2658 C CA . ASP A 1 329 ? 14.117 18.828 25.625 1 94.12 329 ASP A CA 1
ATOM 2659 C C . ASP A 1 329 ? 15.078 18.594 24.469 1 94.12 329 ASP A C 1
ATOM 2661 O O . ASP A 1 329 ? 16.125 19.25 24.359 1 94.12 329 ASP A O 1
ATOM 2665 N N . GLN A 1 330 ? 14.766 17.703 23.578 1 92.81 330 GLN A N 1
ATOM 2666 C CA . GLN A 1 330 ? 15.664 17.281 22.516 1 92.81 330 GLN A CA 1
ATOM 2667 C C . GLN A 1 330 ? 15.617 18.25 21.328 1 92.81 330 GLN A C 1
ATOM 2669 O O . GLN A 1 330 ? 16.641 18.469 20.672 1 92.81 330 GLN A O 1
ATOM 2674 N N . VAL A 1 331 ? 14.477 18.766 21.062 1 93.69 331 VAL A N 1
ATOM 2675 C CA . VAL A 1 331 ? 14.297 19.578 19.859 1 93.69 331 VAL A CA 1
ATOM 2676 C C . VAL A 1 331 ? 14.711 21.016 20.141 1 93.69 331 VAL A C 1
ATOM 2678 O O . VAL A 1 331 ? 14.406 21.562 21.203 1 93.69 331 VAL A O 1
ATOM 2681 N N . GLN A 1 332 ? 15.328 21.609 19.234 1 88.62 332 GLN A N 1
ATOM 2682 C CA . GLN A 1 332 ? 15.836 22.969 19.375 1 88.62 332 GLN A CA 1
ATOM 2683 C C . GLN A 1 332 ? 14.688 23.969 19.484 1 88.62 332 GLN A C 1
ATOM 2685 O O . GLN A 1 332 ? 13.617 23.766 18.906 1 88.62 332 GLN A O 1
ATOM 2690 N N . GLU A 1 333 ? 15.016 25.016 20.125 1 88.62 333 GLU A N 1
ATOM 2691 C CA . GLU A 1 333 ? 14 26.031 20.375 1 88.62 333 GLU A CA 1
ATOM 2692 C C . GLU A 1 333 ? 13.711 26.844 19.109 1 88.62 333 GLU A C 1
ATOM 2694 O O . GLU A 1 333 ? 12.562 27.234 18.859 1 88.62 333 GLU A O 1
ATOM 2699 N N . ARG A 1 334 ? 14.781 27.062 18.375 1 88.5 334 ARG A N 1
ATOM 2700 C CA . ARG A 1 334 ? 14.617 27.844 17.156 1 88.5 334 ARG A CA 1
ATOM 2701 C C . ARG A 1 334 ? 15.383 27.219 16 1 88.5 334 ARG A C 1
ATOM 2703 O O . ARG A 1 334 ? 16.375 26.516 16.219 1 88.5 334 ARG A O 1
ATOM 2710 N N . TRP A 1 335 ? 14.859 27.422 14.875 1 85.88 335 TRP A N 1
ATOM 2711 C CA . TRP A 1 335 ? 15.492 26.938 13.664 1 85.88 335 TRP A CA 1
ATOM 2712 C C . TRP A 1 335 ? 15.461 27.984 12.562 1 85.88 335 TRP A C 1
ATOM 2714 O O . TRP A 1 335 ? 14.469 28.719 12.422 1 85.88 335 TRP A O 1
ATOM 2724 N N . PRO A 1 336 ? 16.562 28.062 11.844 1 82.69 336 PRO A N 1
ATOM 2725 C CA . PRO A 1 336 ? 16.578 29.031 10.734 1 82.69 336 PRO A CA 1
ATOM 2726 C C . PRO A 1 336 ? 15.438 28.797 9.742 1 82.69 336 PRO A C 1
ATOM 2728 O O . PRO A 1 336 ? 15.18 27.672 9.344 1 82.69 336 PRO A O 1
ATOM 2731 N N . GLY A 1 337 ? 14.758 29.875 9.461 1 80.25 337 GLY A N 1
ATOM 2732 C CA . GLY A 1 337 ? 13.727 29.797 8.445 1 80.25 337 GLY A CA 1
ATOM 2733 C C . GLY A 1 337 ? 12.336 29.609 9.016 1 80.25 337 GLY A C 1
ATOM 2734 O O . GLY A 1 337 ? 11.344 30.016 8.406 1 80.25 337 GLY A O 1
ATOM 2735 N N . ILE A 1 338 ? 12.266 28.922 10.219 1 89.12 338 ILE A N 1
ATOM 2736 C CA . ILE A 1 338 ? 10.922 28.656 10.719 1 89.12 338 ILE A CA 1
ATOM 2737 C C . ILE A 1 338 ? 10.812 29.125 12.172 1 89.12 338 ILE A C 1
ATOM 2739 O O . ILE A 1 338 ? 9.828 28.828 12.852 1 89.12 338 ILE A O 1
ATOM 2743 N N . GLY A 1 339 ? 11.805 29.781 12.648 1 90.88 339 GLY A N 1
ATOM 2744 C CA . GLY A 1 339 ? 11.758 30.438 13.945 1 90.88 339 GLY A CA 1
ATOM 2745 C C . GLY A 1 339 ? 11.555 29.453 15.094 1 90.88 339 GLY A C 1
ATOM 2746 O O . GLY A 1 339 ? 12.281 28.469 15.203 1 90.88 339 GLY A O 1
ATOM 2747 N N . GLY A 1 340 ? 10.531 29.703 15.891 1 92.81 340 GLY A N 1
ATOM 2748 C CA . GLY A 1 340 ? 10.273 28.875 17.062 1 92.81 340 GLY A CA 1
ATOM 2749 C C . GLY A 1 340 ? 9.32 27.734 16.781 1 92.81 340 GLY A C 1
ATOM 2750 O O . GLY A 1 340 ? 8.898 27.031 17.719 1 92.81 340 GLY A O 1
ATOM 2751 N N . PHE A 1 341 ? 9.086 27.391 15.562 1 91.94 341 PHE A N 1
ATOM 2752 C CA . PHE A 1 341 ? 8.078 26.406 15.18 1 91.94 341 PHE A CA 1
ATOM 2753 C C . PHE A 1 341 ? 8.453 25.016 15.68 1 91.94 341 PHE A C 1
ATOM 2755 O O . PHE A 1 341 ? 7.582 24.234 16.062 1 91.94 341 PHE A O 1
ATOM 2762 N N . PRO A 1 342 ? 9.703 24.562 15.766 1 93.38 342 PRO A N 1
ATOM 2763 C CA . PRO A 1 342 ? 10.039 23.203 16.172 1 93.38 342 PRO A CA 1
ATOM 2764 C C . PRO A 1 342 ? 9.477 22.844 17.547 1 93.38 342 PRO A C 1
ATOM 2766 O O . PRO A 1 342 ? 8.828 21.797 17.688 1 93.38 342 PRO A O 1
ATOM 2769 N N . ARG A 1 343 ? 9.633 23.703 18.484 1 94.31 343 ARG A N 1
ATOM 2770 C CA . ARG A 1 343 ? 9.117 23.406 19.828 1 94.31 343 ARG A CA 1
ATOM 2771 C C . ARG A 1 343 ? 7.598 23.562 19.859 1 94.31 343 ARG A C 1
ATOM 2773 O O . ARG A 1 343 ? 6.91 22.812 20.547 1 94.31 343 ARG A O 1
ATOM 2780 N N . LYS A 1 344 ? 7.152 24.609 19.156 1 95.88 344 LYS A N 1
ATOM 2781 C CA . LYS A 1 344 ? 5.703 24.75 19.062 1 95.88 344 LYS A CA 1
ATOM 2782 C C . LYS A 1 344 ? 5.066 23.562 18.359 1 95.88 344 LYS A C 1
ATOM 2784 O O . LYS A 1 344 ? 3.941 23.172 18.688 1 95.88 344 LYS A O 1
ATOM 2789 N N . GLY A 1 345 ? 5.859 23.047 17.422 1 95.94 345 GLY A N 1
ATOM 2790 C CA . GLY A 1 345 ? 5.395 21.828 16.766 1 95.94 345 GLY A CA 1
ATOM 2791 C C . GLY A 1 345 ? 5.219 20.672 17.719 1 95.94 345 GLY A C 1
ATOM 2792 O O . GLY A 1 345 ? 4.254 19.906 17.609 1 95.94 345 GLY A O 1
ATOM 2793 N N . ILE A 1 346 ? 6.102 20.5 18.672 1 97.38 346 ILE A N 1
ATOM 2794 C CA . ILE A 1 346 ? 6 19.453 19.688 1 97.38 346 ILE A CA 1
ATOM 2795 C C . ILE A 1 346 ? 4.734 19.656 20.516 1 97.38 346 ILE A C 1
ATOM 2797 O O . ILE A 1 346 ? 4 18.703 20.781 1 97.38 346 ILE A O 1
ATOM 2801 N N . ILE A 1 347 ? 4.477 20.906 20.844 1 97.75 347 ILE A N 1
ATOM 2802 C CA . ILE A 1 347 ? 3.297 21.234 21.625 1 97.75 347 ILE A CA 1
ATOM 2803 C C . ILE A 1 347 ? 2.033 20.906 20.844 1 97.75 347 ILE A C 1
ATOM 2805 O O . ILE A 1 347 ? 1.092 20.312 21.375 1 97.75 347 ILE A O 1
ATOM 2809 N N . LEU A 1 348 ? 2.012 21.25 19.578 1 98.19 348 LEU A N 1
ATOM 2810 C CA . LEU A 1 348 ? 0.851 21.016 18.734 1 98.19 348 LEU A CA 1
ATOM 2811 C C . LEU A 1 348 ? 0.591 19.516 18.594 1 98.19 348 LEU A C 1
ATOM 2813 O O . LEU A 1 348 ? -0.532 19.047 18.812 1 98.19 348 LEU A O 1
ATOM 2817 N N . HIS A 1 349 ? 1.597 18.766 18.25 1 98.38 349 HIS A N 1
ATOM 2818 C CA . HIS A 1 349 ? 1.417 17.344 18.031 1 98.38 349 HIS A CA 1
ATOM 2819 C C . HIS A 1 349 ? 1.026 16.625 19.328 1 98.38 349 HIS A C 1
ATOM 2821 O O . HIS A 1 349 ? 0.272 15.648 19.297 1 98.38 349 HIS A O 1
ATOM 2827 N N . TYR A 1 350 ? 1.565 17.094 20.438 1 98.69 350 TYR A N 1
ATOM 2828 C CA . TYR A 1 350 ? 1.126 16.578 21.734 1 98.69 350 TYR A CA 1
ATOM 2829 C C . TYR A 1 350 ? -0.373 16.766 21.922 1 98.69 350 TYR A C 1
ATOM 2831 O O . TYR A 1 350 ? -1.088 15.836 22.297 1 98.69 350 TYR A O 1
ATOM 2839 N N . ASN A 1 351 ? -0.828 17.922 21.656 1 98.69 351 ASN A N 1
ATOM 2840 C CA . ASN A 1 351 ? -2.242 18.219 21.844 1 98.69 351 ASN A CA 1
ATOM 2841 C C . ASN A 1 351 ? -3.102 17.547 20.781 1 98.69 351 ASN A C 1
ATOM 2843 O O . ASN A 1 351 ? -4.238 17.156 21.047 1 98.69 351 ASN A O 1
ATOM 2847 N N . PHE A 1 352 ? -2.582 17.422 19.531 1 98.5 352 PHE A N 1
ATOM 2848 C CA . PHE A 1 352 ? -3.285 16.641 18.516 1 98.5 352 PHE A CA 1
ATOM 2849 C C . PHE A 1 352 ? -3.535 15.219 19.016 1 98.5 352 PHE A C 1
ATOM 2851 O O . PHE A 1 352 ? -4.648 14.695 18.875 1 98.5 352 PHE A O 1
ATOM 2858 N N . ALA A 1 353 ? -2.508 14.609 19.531 1 98.5 353 ALA A N 1
ATOM 2859 C CA . ALA A 1 353 ? -2.609 13.227 20 1 98.5 353 ALA A CA 1
ATOM 2860 C C . ALA A 1 353 ? -3.582 13.117 21.172 1 98.5 353 ALA A C 1
ATOM 2862 O O . ALA A 1 353 ? -4.375 12.172 21.25 1 98.5 353 ALA A O 1
ATOM 2863 N N . GLN A 1 354 ? -3.523 14.062 22.094 1 98.44 354 GLN A N 1
ATOM 2864 C CA . GLN A 1 354 ? -4.445 14.086 23.219 1 98.44 354 GLN A CA 1
ATOM 2865 C C . GLN A 1 354 ? -5.887 14.234 22.75 1 98.44 354 GLN A C 1
ATOM 2867 O O . GLN A 1 354 ? -6.781 13.547 23.25 1 98.44 354 GLN A O 1
ATOM 2872 N N . LEU A 1 355 ? -6.07 15.156 21.875 1 98.12 355 LEU A N 1
ATOM 2873 C CA . LEU A 1 355 ? -7.414 15.359 21.344 1 98.12 355 LEU A CA 1
ATOM 2874 C C . LEU A 1 355 ? -7.953 14.078 20.703 1 98.12 355 LEU A C 1
ATOM 2876 O O . LEU A 1 355 ? -9.094 13.695 20.953 1 98.12 355 LEU A O 1
ATOM 2880 N N . TYR A 1 356 ? -7.141 13.5 19.891 1 97.31 356 TYR A N 1
ATOM 2881 C CA . TYR A 1 356 ? -7.547 12.25 19.25 1 97.31 356 TYR A CA 1
ATOM 2882 C C . TYR A 1 356 ? -7.883 11.188 20.297 1 97.31 356 TYR A C 1
ATOM 2884 O O . TYR A 1 356 ? -8.891 10.492 20.172 1 97.31 356 TYR A O 1
ATOM 2892 N N . LEU A 1 357 ? -7.051 11.055 21.297 1 97.12 357 LEU A N 1
ATOM 2893 C CA . LEU A 1 357 ? -7.23 10.07 22.359 1 97.12 357 LEU A CA 1
ATOM 2894 C C . LEU A 1 357 ? -8.531 10.32 23.109 1 97.12 357 LEU A C 1
ATOM 2896 O O . LEU A 1 357 ? -9.375 9.422 23.203 1 97.12 357 LEU A O 1
ATOM 2900 N N . TYR A 1 358 ? -8.773 11.523 23.562 1 96.81 358 TYR A N 1
ATOM 2901 C CA . TYR A 1 358 ? -9.844 11.812 24.5 1 96.81 358 TYR A CA 1
ATOM 2902 C C . TYR A 1 358 ? -11.164 12.047 23.781 1 96.81 358 TYR A C 1
ATOM 2904 O O . TYR A 1 358 ? -12.234 11.93 24.375 1 96.81 358 TYR A O 1
ATOM 2912 N N . SER A 1 359 ? -11.125 12.367 22.516 1 95 359 SER A N 1
ATOM 2913 C CA . SER A 1 359 ? -12.359 12.555 21.766 1 95 359 SER A CA 1
ATOM 2914 C C . SER A 1 359 ? -13.172 11.258 21.703 1 95 359 SER A C 1
ATOM 2916 O O . SER A 1 359 ? -14.383 11.289 21.516 1 95 359 SER A O 1
ATOM 2918 N N . HIS A 1 360 ? -12.57 10.133 21.906 1 93.56 360 HIS A N 1
ATOM 2919 C CA . HIS A 1 360 ? -13.227 8.836 21.797 1 93.56 360 HIS A CA 1
ATOM 2920 C C . HIS A 1 360 ? -14.242 8.633 22.922 1 93.56 360 HIS A C 1
ATOM 2922 O O . HIS A 1 360 ? -15.164 7.828 22.781 1 93.56 360 HIS A O 1
ATOM 2928 N N . VAL A 1 361 ? -14.133 9.312 24.016 1 93.44 361 VAL A N 1
ATOM 2929 C CA . VAL A 1 361 ? -15.039 9.094 25.141 1 93.44 361 VAL A CA 1
ATOM 2930 C C . VAL A 1 361 ? -16.422 9.641 24.797 1 93.44 361 VAL A C 1
ATOM 2932 O O . VAL A 1 361 ? -17.406 9.32 25.469 1 93.44 361 VAL A O 1
ATOM 2935 N N . PHE A 1 362 ? -16.531 10.508 23.781 1 92.06 362 PHE A N 1
ATOM 2936 C CA . PHE A 1 362 ? -17.797 11.102 23.375 1 92.06 362 PHE A CA 1
ATOM 2937 C C . PHE A 1 362 ? -18.5 10.227 22.344 1 92.06 362 PHE A C 1
ATOM 2939 O O . PHE A 1 362 ? -19.672 10.461 22.016 1 92.06 362 PHE A O 1
ATOM 2946 N N . ARG A 1 363 ? -17.844 9.25 21.844 1 88.44 363 ARG A N 1
ATOM 2947 C CA . ARG A 1 363 ? -18.359 8.406 20.781 1 88.44 363 ARG A CA 1
ATOM 2948 C C . ARG A 1 363 ? -19.578 7.609 21.234 1 88.44 363 ARG A C 1
ATOM 2950 O O . ARG A 1 363 ? -19.594 7.109 22.375 1 88.44 363 ARG A O 1
ATOM 2957 N N . GLY A 1 364 ? -20.547 7.477 20.375 1 85.56 364 GLY A N 1
ATOM 2958 C CA . GLY A 1 364 ? -21.672 6.586 20.609 1 85.56 364 GLY A CA 1
ATOM 2959 C C . GLY A 1 364 ? -22.656 7.133 21.625 1 85.56 364 GLY A C 1
ATOM 2960 O O . GLY A 1 364 ? -23.594 6.434 22.031 1 85.56 364 GLY A O 1
ATOM 2961 N N . LEU A 1 365 ? -22.453 8.305 22.141 1 86.25 365 LEU A N 1
ATOM 2962 C CA . LEU A 1 365 ? -23.375 8.898 23.109 1 86.25 365 LEU A CA 1
ATOM 2963 C C . LEU A 1 365 ? -24.516 9.633 22.391 1 86.25 365 LEU A C 1
ATOM 2965 O O . LEU A 1 365 ? -24.266 10.492 21.547 1 86.25 365 LEU A O 1
ATOM 2969 N N . SER A 1 366 ? -25.656 9.195 22.75 1 80.81 366 SER A N 1
ATOM 2970 C CA . SER A 1 366 ? -26.828 9.82 22.172 1 80.81 366 SER A CA 1
ATOM 2971 C C . SER A 1 366 ? -26.969 11.266 22.609 1 80.81 366 SER A C 1
ATOM 2973 O O . SER A 1 366 ? -26.297 11.703 23.547 1 80.81 366 SER A O 1
ATOM 2975 N N . LYS A 1 367 ? -27.875 12.031 21.984 1 76.5 367 LYS A N 1
ATOM 2976 C CA . LYS A 1 367 ? -28.047 13.469 22.188 1 76.5 367 LYS A CA 1
ATOM 2977 C C . LYS A 1 367 ? -28.359 13.789 23.641 1 76.5 367 LYS A C 1
ATOM 2979 O O . LYS A 1 367 ? -27.859 14.773 24.188 1 76.5 367 LYS A O 1
ATOM 2984 N N . ASP A 1 368 ? -29.078 12.906 24.312 1 79.44 368 ASP A N 1
ATOM 2985 C CA . ASP A 1 368 ? -29.531 13.227 25.656 1 79.44 368 ASP A CA 1
ATOM 2986 C C . ASP A 1 368 ? -28.719 12.469 26.703 1 79.44 368 ASP A C 1
ATOM 2988 O O . ASP A 1 368 ? -28.969 12.594 27.906 1 79.44 368 ASP A O 1
ATOM 2992 N N . GLU A 1 369 ? -27.641 11.938 26.188 1 85.69 369 GLU A N 1
ATOM 2993 C CA . GLU A 1 369 ? -26.875 11.133 27.125 1 85.69 369 GLU A CA 1
ATOM 2994 C C . GLU A 1 369 ? -25.719 11.93 27.734 1 85.69 369 GLU A C 1
ATOM 2996 O O . GLU A 1 369 ? -25.047 12.695 27.031 1 85.69 369 GLU A O 1
ATOM 3001 N N . HIS A 1 370 ? -25.594 11.734 28.984 1 88.38 370 HIS A N 1
ATOM 3002 C CA . HIS A 1 370 ? -24.5 12.391 29.703 1 88.38 370 HIS A CA 1
ATOM 3003 C C . HIS A 1 370 ? -23.203 11.586 29.609 1 88.38 370 HIS A C 1
ATOM 3005 O O . HIS A 1 370 ? -23.25 10.367 29.422 1 88.38 370 HIS A O 1
ATOM 3011 N N . ILE A 1 371 ? -22.109 12.32 29.75 1 92.44 371 ILE A N 1
ATOM 3012 C CA . ILE A 1 371 ? -20.812 11.656 29.812 1 92.44 371 ILE A CA 1
ATOM 3013 C C . ILE A 1 371 ? -20.672 10.898 31.141 1 92.44 371 ILE A C 1
ATOM 3015 O O . ILE A 1 371 ? -20.875 11.477 32.219 1 92.44 371 ILE A O 1
ATOM 3019 N N . PRO A 1 372 ? -20.438 9.664 31.016 1 92.5 372 PRO A N 1
ATOM 3020 C CA . PRO A 1 372 ? -20.25 8.922 32.25 1 92.5 372 PRO A CA 1
ATOM 3021 C C . PRO A 1 372 ? -19.234 9.594 33.188 1 92.5 372 PRO A C 1
ATOM 3023 O O . PRO A 1 372 ? -18.234 10.125 32.719 1 92.5 372 PRO A O 1
ATOM 3026 N N . HIS A 1 373 ? -19.484 9.516 34.5 1 93.5 373 HIS A N 1
ATOM 3027 C CA . HIS A 1 373 ? -18.703 10.227 35.5 1 93.5 373 HIS A CA 1
ATOM 3028 C C . HIS A 1 373 ? -17.234 9.812 35.438 1 93.5 373 HIS A C 1
ATOM 3030 O O . HIS A 1 373 ? -16.344 10.641 35.625 1 93.5 373 HIS A O 1
ATOM 3036 N N . TYR A 1 374 ? -16.922 8.57 35.125 1 93.94 374 TYR A N 1
ATOM 3037 C CA . TYR A 1 374 ? -15.555 8.07 35.125 1 93.94 374 TYR A CA 1
ATOM 3038 C C . TYR A 1 374 ? -14.805 8.531 33.906 1 93.94 374 TYR A C 1
ATOM 3040 O O . TYR A 1 374 ? -13.586 8.391 33.812 1 93.94 374 TYR A O 1
ATOM 3048 N N . PHE A 1 375 ? -15.516 9.172 32.938 1 95.75 375 PHE A N 1
ATOM 3049 C CA . PHE A 1 375 ? -14.875 9.68 31.734 1 95.75 375 PHE A CA 1
ATOM 3050 C C . PHE A 1 375 ? -14.859 11.203 31.734 1 95.75 375 PHE A C 1
ATOM 3052 O O . PHE A 1 375 ? -14.414 11.82 30.766 1 95.75 375 PHE A O 1
ATOM 3059 N N . LEU A 1 376 ? -15.289 11.852 32.75 1 95.81 376 LEU A N 1
ATOM 3060 C CA . LEU A 1 376 ? -15.422 13.305 32.781 1 95.81 376 LEU A CA 1
ATOM 3061 C C . LEU A 1 376 ? -14.055 13.977 32.688 1 95.81 376 LEU A C 1
ATOM 3063 O O . LEU A 1 376 ? -13.898 14.969 31.969 1 95.81 376 LEU A O 1
ATOM 3067 N N . ASP A 1 377 ? -13.094 13.445 33.438 1 96.62 377 ASP A N 1
ATOM 3068 C CA . ASP A 1 377 ? -11.742 13.992 33.375 1 96.62 377 ASP A CA 1
ATOM 3069 C C . ASP A 1 377 ? -11.188 13.898 31.953 1 96.62 377 ASP A C 1
ATOM 3071 O O . ASP A 1 377 ? -10.516 14.812 31.469 1 96.62 377 ASP A O 1
ATOM 3075 N N . CYS A 1 378 ? -11.414 12.758 31.344 1 97 378 CYS A N 1
ATOM 3076 C CA . CYS A 1 378 ? -10.977 12.57 29.969 1 97 378 CYS A CA 1
ATOM 3077 C C . CYS A 1 378 ? -11.648 13.57 29.047 1 97 378 CYS A C 1
ATOM 3079 O O . CYS A 1 378 ? -11 14.148 28.172 1 97 378 CYS A O 1
ATOM 3081 N N . ALA A 1 379 ? -12.922 13.766 29.234 1 96.62 379 ALA A N 1
ATOM 3082 C CA . ALA A 1 379 ? -13.672 14.727 28.438 1 96.62 379 ALA A CA 1
ATOM 3083 C C . ALA A 1 379 ? -13.086 16.125 28.578 1 96.62 379 ALA A C 1
ATOM 3085 O O . ALA A 1 379 ? -12.883 16.828 27.578 1 96.62 379 ALA A O 1
ATOM 3086 N N . LEU A 1 380 ? -12.773 16.5 29.766 1 97.94 380 LEU A N 1
ATOM 3087 C CA . LEU A 1 380 ? -12.227 17.828 30.031 1 97.94 380 LEU A CA 1
ATOM 3088 C C . LEU A 1 380 ? -10.844 17.984 29.406 1 97.94 380 LEU A C 1
ATOM 3090 O O . LEU A 1 380 ? -10.492 19.047 28.906 1 97.94 380 LEU A O 1
ATOM 3094 N N . ASN A 1 381 ? -10.094 16.922 29.5 1 98.19 381 ASN A N 1
ATOM 3095 C CA . ASN A 1 381 ? -8.773 16.953 28.875 1 98.19 381 ASN A CA 1
ATOM 3096 C C . ASN A 1 381 ? -8.867 17.109 27.359 1 98.19 381 ASN A C 1
ATOM 3098 O O . ASN A 1 381 ? -8.039 17.781 26.75 1 98.19 381 ASN A O 1
ATOM 3102 N N . GLY A 1 382 ? -9.852 16.422 26.781 1 97.81 382 GLY A N 1
ATOM 3103 C CA . GLY A 1 382 ? -10.094 16.609 25.359 1 97.81 382 GLY A CA 1
ATOM 3104 C C . GLY A 1 382 ? -10.43 18.047 25 1 97.81 382 GLY A C 1
ATOM 3105 O O . GLY A 1 382 ? -9.898 18.578 24.016 1 97.81 382 GLY A O 1
ATOM 3106 N N . ILE A 1 383 ? -11.258 18.656 25.781 1 98.12 383 ILE A N 1
ATOM 3107 C CA . ILE A 1 383 ? -11.656 20.047 25.578 1 98.12 383 ILE A CA 1
ATOM 3108 C C . ILE A 1 383 ? -10.445 20.953 25.719 1 98.12 383 ILE A C 1
ATOM 3110 O O . ILE A 1 383 ? -10.227 21.859 24.922 1 98.12 383 ILE A O 1
ATOM 3114 N N . THR A 1 384 ? -9.672 20.672 26.703 1 98.62 384 THR A N 1
ATOM 3115 C CA . THR A 1 384 ? -8.469 21.453 26.938 1 98.62 384 THR A CA 1
ATOM 3116 C C . THR A 1 384 ? -7.504 21.344 25.766 1 98.62 384 THR A C 1
ATOM 3118 O O . THR A 1 384 ? -6.938 22.344 25.328 1 98.62 384 THR A O 1
ATOM 3121 N N . ALA A 1 385 ? -7.285 20.156 25.281 1 98.62 385 ALA A N 1
ATOM 3122 C CA . ALA A 1 385 ? -6.398 19.938 24.156 1 98.62 385 ALA A CA 1
ATOM 3123 C C . ALA A 1 385 ? -6.887 20.688 22.922 1 98.62 385 ALA A C 1
ATOM 3125 O O . ALA A 1 385 ? -6.109 21.375 22.25 1 98.62 385 ALA A O 1
ATOM 3126 N N . ALA A 1 386 ? -8.172 20.547 22.609 1 98.38 386 ALA A N 1
ATOM 3127 C CA . ALA A 1 386 ? -8.75 21.219 21.453 1 98.38 386 ALA A CA 1
ATOM 3128 C C . ALA A 1 386 ? -8.633 22.734 21.562 1 98.38 386 ALA A C 1
ATOM 3130 O O . ALA A 1 386 ? -8.281 23.406 20.594 1 98.38 386 ALA A O 1
ATOM 3131 N N . THR A 1 387 ? -8.898 23.281 22.719 1 98.69 387 THR A N 1
ATOM 3132 C CA . THR A 1 387 ? -8.812 24.703 22.969 1 98.69 387 THR A CA 1
ATOM 3133 C C . THR A 1 387 ? -7.375 25.203 22.828 1 98.69 387 THR A C 1
ATOM 3135 O O . THR A 1 387 ? -7.133 26.266 22.25 1 98.69 387 THR A O 1
ATOM 3138 N N . THR A 1 388 ? -6.508 24.406 23.344 1 98.62 388 THR A N 1
ATOM 3139 C CA . THR A 1 388 ? -5.094 24.766 23.266 1 98.62 388 THR A CA 1
ATOM 3140 C C . THR A 1 388 ? -4.633 24.812 21.812 1 98.62 388 THR A C 1
ATOM 3142 O O . THR A 1 388 ? -3.865 25.703 21.422 1 98.62 388 THR A O 1
ATOM 3145 N N . ILE A 1 389 ? -5.027 23.875 21 1 98.44 389 ILE A N 1
ATOM 3146 C CA . ILE A 1 389 ? -4.664 23.828 19.594 1 98.44 389 ILE A CA 1
ATOM 3147 C C . ILE A 1 389 ? -5.074 25.125 18.906 1 98.44 389 ILE A C 1
ATOM 3149 O O . ILE A 1 389 ? -4.242 25.797 18.297 1 98.44 389 ILE A O 1
ATOM 3153 N N . ILE A 1 390 ? -6.328 25.5 19.062 1 98.56 390 ILE A N 1
ATOM 3154 C CA . ILE A 1 390 ? -6.836 26.688 18.375 1 98.56 390 ILE A CA 1
ATOM 3155 C C . ILE A 1 390 ? -6.172 27.938 18.953 1 98.56 390 ILE A C 1
ATOM 3157 O O . ILE A 1 390 ? -5.797 28.844 18.203 1 98.56 390 ILE A O 1
ATOM 3161 N N . ASP A 1 391 ? -6.008 27.938 20.203 1 98.38 391 ASP A N 1
ATOM 3162 C CA . ASP A 1 391 ? -5.383 29.078 20.875 1 98.38 391 ASP A CA 1
ATOM 3163 C C . ASP A 1 391 ? -3.967 29.312 20.344 1 98.38 391 ASP A C 1
ATOM 3165 O O . ASP A 1 391 ? -3.535 30.453 20.203 1 98.38 391 ASP A O 1
ATOM 3169 N N . LYS A 1 392 ? -3.254 28.266 20.125 1 98 392 LYS A N 1
ATOM 3170 C CA . LYS A 1 392 ? -1.898 28.391 19.609 1 98 392 LYS A CA 1
ATOM 3171 C C . LYS A 1 392 ? -1.902 29.047 18.234 1 98 392 LYS A C 1
ATOM 3173 O O . LYS A 1 392 ? -1.027 29.859 17.922 1 98 392 LYS A O 1
ATOM 3178 N N . PHE A 1 393 ? -2.816 28.781 17.406 1 97.94 393 PHE A N 1
ATOM 3179 C CA . PHE A 1 393 ? -2.91 29.375 16.078 1 97.94 393 PHE A CA 1
ATOM 3180 C C . PHE A 1 393 ? -3.316 30.844 16.172 1 97.94 393 PHE A C 1
ATOM 3182 O O . PHE A 1 393 ? -2.883 31.672 15.359 1 97.94 393 PHE A O 1
ATOM 3189 N N . VAL A 1 394 ? -4.082 31.203 17.141 1 97.88 394 VAL A N 1
ATOM 3190 C CA . VAL A 1 394 ? -4.656 32.531 17.25 1 97.88 394 VAL A CA 1
ATOM 3191 C C . VAL A 1 394 ? -3.656 33.469 17.922 1 97.88 394 VAL A C 1
ATOM 3193 O O . VAL A 1 394 ? -3.494 34.625 17.5 1 97.88 394 VAL A O 1
ATOM 3196 N N . ASN A 1 395 ? -2.92 32.938 18.875 1 96.62 395 ASN A N 1
ATOM 3197 C CA . ASN A 1 395 ? -2.211 33.875 19.75 1 96.62 395 ASN A CA 1
ATOM 3198 C C . ASN A 1 395 ? -0.701 33.656 19.688 1 96.62 395 ASN A C 1
ATOM 3200 O O . ASN A 1 395 ? 0.066 34.469 20.234 1 96.62 395 ASN A O 1
ATOM 3204 N N . ASP A 1 396 ? -0.239 32.656 19.109 1 96.25 396 ASP A N 1
ATOM 3205 C CA . ASP A 1 396 ? 1.196 32.406 18.984 1 96.25 396 ASP A CA 1
ATOM 3206 C C . ASP A 1 396 ? 1.701 32.844 17.609 1 96.25 396 ASP A C 1
ATOM 3208 O O . ASP A 1 396 ? 1.374 32.219 16.594 1 96.25 396 ASP A O 1
ATOM 3212 N N . PRO A 1 397 ? 2.531 33.812 17.562 1 93.69 397 PRO A N 1
ATOM 3213 C CA . PRO A 1 397 ? 2.967 34.344 16.281 1 93.69 397 PRO A CA 1
ATOM 3214 C C . PRO A 1 397 ? 3.758 33.312 15.453 1 93.69 397 PRO A C 1
ATOM 3216 O O . PRO A 1 397 ? 3.674 33.312 14.227 1 93.69 397 PRO A O 1
ATOM 3219 N N . ASP A 1 398 ? 4.531 32.5 16.125 1 93.31 398 ASP A N 1
ATOM 3220 C CA . ASP A 1 398 ? 5.297 31.484 15.398 1 93.31 398 ASP A CA 1
ATOM 3221 C C . ASP A 1 398 ? 4.371 30.484 14.711 1 93.31 398 ASP A C 1
ATOM 3223 O O . ASP A 1 398 ? 4.641 30.047 13.586 1 93.31 398 ASP A O 1
ATOM 3227 N N . VAL A 1 399 ? 3.342 30.094 15.406 1 95.75 399 VAL A N 1
ATOM 3228 C CA . VAL A 1 399 ? 2.379 29.156 14.844 1 95.75 399 VAL A CA 1
ATOM 3229 C C . VAL A 1 399 ? 1.603 29.828 13.711 1 95.75 399 VAL A C 1
ATOM 3231 O O . VAL A 1 399 ? 1.37 29.219 12.664 1 95.75 399 VAL A O 1
ATOM 3234 N N . ALA A 1 400 ? 1.224 31.047 13.898 1 95 400 ALA A N 1
ATOM 3235 C CA . ALA A 1 400 ? 0.486 31.766 12.875 1 95 400 ALA A CA 1
ATOM 3236 C C . ALA A 1 400 ? 1.3 31.891 11.586 1 95 400 ALA A C 1
ATOM 3238 O O . ALA A 1 400 ? 0.77 31.688 10.492 1 95 400 ALA A O 1
ATOM 3239 N N . LEU A 1 401 ? 2.564 32.188 11.789 1 92.69 401 LEU A N 1
ATOM 3240 C CA . LEU A 1 401 ? 3.449 32.281 10.633 1 92.69 401 LEU A CA 1
ATOM 3241 C C . LEU A 1 401 ? 3.6 30.938 9.938 1 92.69 401 LEU A C 1
ATOM 3243 O O . LEU A 1 401 ? 3.805 30.875 8.727 1 92.69 401 LEU A O 1
ATOM 3247 N N . GLY A 1 402 ? 3.471 29.906 10.695 1 95.31 402 GLY A N 1
ATOM 3248 C CA . GLY A 1 402 ? 3.66 28.547 10.188 1 95.31 402 GLY A CA 1
ATOM 3249 C C . GLY A 1 402 ? 2.494 28.062 9.344 1 95.31 402 GLY A C 1
ATOM 3250 O O . GLY A 1 402 ? 2.607 27.047 8.648 1 95.31 402 GLY A O 1
ATOM 3251 N N . ILE A 1 403 ? 1.382 28.797 9.312 1 96.56 403 ILE A N 1
ATOM 3252 C CA . ILE A 1 403 ? 0.212 28.422 8.531 1 96.56 403 ILE A CA 1
ATOM 3253 C C . ILE A 1 403 ? 0.601 28.25 7.062 1 96.56 403 ILE A C 1
ATOM 3255 O O . ILE A 1 403 ? 0.193 27.297 6.41 1 96.56 403 ILE A O 1
ATOM 3259 N N . VAL A 1 404 ? 1.432 29.219 6.617 1 95.81 404 VAL A N 1
ATOM 3260 C CA . VAL A 1 404 ? 1.985 29.094 5.273 1 95.81 404 VAL A CA 1
ATOM 3261 C C . VAL A 1 404 ? 3.264 28.266 5.312 1 95.81 404 VAL A C 1
ATOM 3263 O O . VAL A 1 404 ? 4.367 28.797 5.176 1 95.81 404 VAL A O 1
ATOM 3266 N N . GLY A 1 405 ? 3.18 27.016 5.508 1 95.94 405 GLY A N 1
ATOM 3267 C CA . GLY A 1 405 ? 4.344 26.141 5.551 1 95.94 405 GLY A CA 1
ATOM 3268 C C . GLY A 1 405 ? 4.035 24.766 6.105 1 95.94 405 GLY A C 1
ATOM 3269 O O . GLY A 1 405 ? 4.488 23.75 5.562 1 95.94 405 GLY A O 1
ATOM 3270 N N . MET A 1 406 ? 3.213 24.719 7.098 1 95.81 406 MET A N 1
ATOM 3271 C CA . MET A 1 406 ? 2.938 23.469 7.805 1 95.81 406 MET A CA 1
ATOM 3272 C C . MET A 1 406 ? 2.211 22.484 6.902 1 95.81 406 MET A C 1
ATOM 3274 O O . MET A 1 406 ? 1.505 22.875 5.977 1 95.81 406 MET A O 1
ATOM 3278 N N . PRO A 1 407 ? 2.354 21.125 7.195 1 96.44 407 PRO A N 1
ATOM 3279 C CA . PRO A 1 407 ? 1.71 20.094 6.379 1 96.44 407 PRO A CA 1
ATOM 3280 C C . PRO A 1 407 ? 0.192 20.078 6.543 1 96.44 407 PRO A C 1
ATOM 3282 O O . PRO A 1 407 ? -0.338 20.656 7.492 1 96.44 407 PRO A O 1
ATOM 3285 N N . SER A 1 408 ? -0.464 19.391 5.605 1 96.38 408 SER A N 1
ATOM 3286 C CA . SER A 1 408 ? -1.921 19.312 5.57 1 96.38 408 SER A CA 1
ATOM 3287 C C . SER A 1 408 ? -2.469 18.656 6.836 1 96.38 408 SER A C 1
ATOM 3289 O O . SER A 1 408 ? -3.564 19 7.289 1 96.38 408 SER A O 1
ATOM 3291 N N . TYR A 1 409 ? -1.736 17.781 7.457 1 97.12 409 TYR A N 1
ATOM 3292 C CA . TYR A 1 409 ? -2.162 17.109 8.672 1 97.12 409 TYR A CA 1
ATOM 3293 C C . TYR A 1 409 ? -2.496 18.109 9.773 1 97.12 409 TYR A C 1
ATOM 3295 O O . TYR A 1 409 ? -3.486 17.953 10.492 1 97.12 409 TYR A O 1
ATOM 3303 N N . VAL A 1 410 ? -1.669 19.109 9.93 1 97.38 410 VAL A N 1
ATOM 3304 C CA . VAL A 1 410 ? -1.843 20.094 10.984 1 97.38 410 VAL A CA 1
ATOM 3305 C C . VAL A 1 410 ? -3.152 20.859 10.766 1 97.38 410 VAL A C 1
ATOM 3307 O O . VAL A 1 410 ? -3.922 21.062 11.711 1 97.38 410 VAL A O 1
ATOM 3310 N N . HIS A 1 411 ? -3.404 21.219 9.555 1 96.75 411 HIS A N 1
ATOM 3311 C CA . HIS A 1 411 ? -4.648 21.906 9.25 1 96.75 411 HIS A CA 1
ATOM 3312 C C . HIS A 1 411 ? -5.855 21 9.477 1 96.75 411 HIS A C 1
ATOM 3314 O O . HIS A 1 411 ? -6.887 21.453 9.977 1 96.75 411 HIS A O 1
ATOM 3320 N N . SER A 1 412 ? -5.707 19.797 9.109 1 96.25 412 SER A N 1
ATOM 3321 C CA . SER A 1 412 ? -6.777 18.828 9.344 1 96.25 412 SER A CA 1
ATOM 3322 C C . SER A 1 412 ? -7.105 18.719 10.828 1 96.25 412 SER A C 1
ATOM 3324 O O . SER A 1 412 ? -8.273 18.641 11.203 1 96.25 412 SER A O 1
ATOM 3326 N N . MET A 1 413 ? -6.113 18.734 11.625 1 97.25 413 MET A N 1
ATOM 3327 C CA . MET A 1 413 ? -6.32 18.578 13.07 1 97.25 413 MET A CA 1
ATOM 3328 C C . MET A 1 413 ? -6.934 19.844 13.664 1 97.25 413 MET A C 1
ATOM 3330 O O . MET A 1 413 ? -7.648 19.781 14.664 1 97.25 413 MET A O 1
ATOM 3334 N N . THR A 1 414 ? -6.676 21 13.07 1 97.44 414 THR A N 1
ATOM 3335 C CA . THR A 1 414 ? -7.363 22.219 13.5 1 97.44 414 THR A CA 1
ATOM 3336 C C . THR A 1 414 ? -8.852 22.141 13.172 1 97.44 414 THR A C 1
ATOM 3338 O O . THR A 1 414 ? -9.688 22.594 13.953 1 97.44 414 THR A O 1
ATOM 3341 N N . ALA A 1 415 ? -9.102 21.594 11.992 1 96.44 415 ALA A N 1
ATOM 3342 C CA . ALA A 1 415 ? -10.492 21.359 11.625 1 96.44 415 ALA A CA 1
ATOM 3343 C C . ALA A 1 415 ? -11.172 20.422 12.625 1 96.44 415 ALA A C 1
ATOM 3345 O O . ALA A 1 415 ? -12.305 20.672 13.055 1 96.44 415 ALA A O 1
ATOM 3346 N N . PHE A 1 416 ? -10.531 19.406 13.031 1 96.88 416 PHE A N 1
ATOM 3347 C CA . PHE A 1 416 ? -11.039 18.438 13.977 1 96.88 416 PHE A CA 1
ATOM 3348 C C . PHE A 1 416 ? -11.297 19.078 15.336 1 96.88 416 PHE A C 1
ATOM 3350 O O . PHE A 1 416 ? -12.344 18.859 15.945 1 96.88 416 PHE A O 1
ATOM 3357 N N . ALA A 1 417 ? -10.328 19.828 15.766 1 98 417 ALA A N 1
ATOM 3358 C CA . ALA A 1 417 ? -10.453 20.516 17.047 1 98 417 ALA A CA 1
ATOM 3359 C C . ALA A 1 417 ? -11.656 21.453 17.047 1 98 417 ALA A C 1
ATOM 3361 O O . ALA A 1 417 ? -12.43 21.5 18 1 98 417 ALA A O 1
ATOM 3362 N N . SER A 1 418 ? -11.844 22.188 15.977 1 97.44 418 SER A N 1
ATOM 3363 C CA . SER A 1 418 ? -12.938 23.141 15.859 1 97.44 418 SER A CA 1
ATOM 3364 C C . SER A 1 418 ? -14.289 22.422 15.852 1 97.44 418 SER A C 1
ATOM 3366 O O . SER A 1 418 ? -15.219 22.844 16.547 1 97.44 418 SER A O 1
ATOM 3368 N N . MET A 1 419 ? -14.367 21.375 15.109 1 96.06 419 MET A N 1
ATOM 3369 C CA . MET A 1 419 ? -15.609 20.609 15.039 1 96.06 419 MET A CA 1
ATOM 3370 C C . MET A 1 419 ? -15.922 19.969 16.391 1 96.06 419 MET A C 1
ATOM 3372 O O . MET A 1 419 ? -17.062 19.984 16.844 1 96.06 419 MET A O 1
ATOM 3376 N N . PHE A 1 420 ? -14.945 19.422 17.031 1 95.62 420 PHE A N 1
ATOM 3377 C CA . PHE A 1 420 ? -15.086 18.797 18.328 1 95.62 420 PHE A CA 1
ATOM 3378 C C . PHE A 1 420 ? -15.633 19.781 19.359 1 95.62 420 PHE A C 1
ATOM 3380 O O . PHE A 1 420 ? -16.625 19.484 20.031 1 95.62 420 PHE A O 1
ATOM 3387 N N . LEU A 1 421 ? -15.023 20.969 19.422 1 96.81 421 LEU A N 1
ATOM 3388 C CA . LEU A 1 421 ? -15.453 21.969 20.391 1 96.81 421 LEU A CA 1
ATOM 3389 C C . LEU A 1 421 ? -16.875 22.422 20.094 1 96.81 421 LEU A C 1
ATOM 3391 O O . LEU A 1 421 ? -17.672 22.641 21.016 1 96.81 421 LEU A O 1
ATOM 3395 N N . THR A 1 422 ? -17.188 22.578 18.812 1 95.19 422 THR A N 1
ATOM 3396 C CA . THR A 1 422 ? -18.531 23.031 18.438 1 95.19 422 THR A CA 1
ATOM 3397 C C . THR A 1 422 ? -19.578 22 18.859 1 95.19 422 THR A C 1
ATOM 3399 O O . THR A 1 422 ? -20.609 22.359 19.438 1 95.19 422 THR A O 1
ATOM 3402 N N . LYS A 1 423 ? -19.312 20.766 18.594 1 92.75 423 LYS A N 1
ATOM 3403 C CA . LYS A 1 423 ? -20.25 19.703 18.953 1 92.75 423 LYS A CA 1
ATOM 3404 C C . LYS A 1 423 ? -20.391 19.562 20.469 1 92.75 423 LYS A C 1
ATOM 3406 O O . LYS A 1 423 ? -21.5 19.391 20.969 1 92.75 423 LYS A O 1
ATOM 3411 N N . VAL A 1 424 ? -19.297 19.625 21.141 1 93.38 424 VAL A N 1
ATOM 3412 C CA . VAL A 1 424 ? -19.328 19.5 22.594 1 93.38 424 VAL A CA 1
ATOM 3413 C C . VAL A 1 424 ? -20.094 20.688 23.203 1 93.38 424 VAL A C 1
ATOM 3415 O O . VAL A 1 424 ? -20.906 20.5 24.109 1 93.38 424 VAL A O 1
ATOM 3418 N N . ALA A 1 425 ? -19.828 21.891 22.672 1 93.56 425 ALA A N 1
ATOM 3419 C CA . ALA A 1 425 ? -20.484 23.078 23.188 1 93.56 425 ALA A CA 1
ATOM 3420 C C . ALA A 1 425 ? -21.984 23.047 22.906 1 93.56 425 ALA A C 1
ATOM 3422 O O . ALA A 1 425 ? -22.781 23.578 23.688 1 93.56 425 ALA A O 1
ATOM 3423 N N . THR A 1 426 ? -22.359 22.438 21.844 1 90.25 426 THR A N 1
ATOM 3424 C CA . THR A 1 426 ? -23.766 22.344 21.469 1 90.25 426 THR A CA 1
ATOM 3425 C C . THR A 1 426 ? -24.469 21.266 22.281 1 90.25 426 THR A C 1
ATOM 3427 O O . THR A 1 426 ? -25.609 21.453 22.719 1 90.25 426 THR A O 1
ATOM 3430 N N . LYS A 1 427 ? -23.797 20.219 22.531 1 89.25 427 LYS A N 1
ATOM 3431 C CA . LYS A 1 427 ? -24.422 19.078 23.203 1 89.25 427 LYS A CA 1
ATOM 3432 C C . LYS A 1 427 ? -24.297 19.203 24.719 1 89.25 427 LYS A C 1
ATOM 3434 O O . LYS A 1 427 ? -25.188 18.781 25.469 1 89.25 427 LYS A O 1
ATOM 3439 N N . TYR A 1 428 ? -23.156 19.641 25.172 1 89.94 428 TYR A N 1
ATOM 3440 C CA . TYR A 1 428 ? -22.859 19.688 26.594 1 89.94 428 TYR A CA 1
ATOM 3441 C C . TYR A 1 428 ? -22.562 21.109 27.047 1 89.94 428 TYR A C 1
ATOM 3443 O O . TYR A 1 428 ? -21.406 21.469 27.281 1 89.94 428 TYR A O 1
ATOM 3451 N N . HIS A 1 429 ? -23.516 21.875 27.406 1 84.38 429 HIS A N 1
ATOM 3452 C CA . HIS A 1 429 ? -23.422 23.312 27.703 1 84.38 429 HIS A CA 1
ATOM 3453 C C . HIS A 1 429 ? -22.656 23.547 29 1 84.38 429 HIS A C 1
ATOM 3455 O O . HIS A 1 429 ? -22.125 24.641 29.219 1 84.38 429 HIS A O 1
ATOM 3461 N N . ASP A 1 430 ? -22.594 22.5 29.766 1 88.81 430 ASP A N 1
ATOM 3462 C CA . ASP A 1 430 ? -21.969 22.656 31.078 1 88.81 430 ASP A CA 1
ATOM 3463 C C . ASP A 1 430 ? -20.453 22.469 31 1 88.81 430 ASP A C 1
ATOM 3465 O O . ASP A 1 430 ? -19.734 22.859 31.906 1 88.81 430 ASP A O 1
ATOM 3469 N N . LEU A 1 431 ? -19.984 21.938 29.906 1 92 431 LEU A N 1
ATOM 3470 C CA . LEU A 1 431 ? -18.562 21.609 29.844 1 92 431 LEU A CA 1
ATOM 3471 C C . LEU A 1 431 ? -17.766 22.781 29.25 1 92 431 LEU A C 1
ATOM 3473 O O . LEU A 1 431 ? -16.609 23 29.625 1 92 431 LEU A O 1
ATOM 3477 N N . ILE A 1 432 ? -18.328 23.516 28.281 1 94.75 432 ILE A N 1
ATOM 3478 C CA . ILE A 1 432 ? -17.656 24.656 27.672 1 94.75 432 ILE A CA 1
ATOM 3479 C C . ILE A 1 432 ? -18.703 25.641 27.125 1 94.75 432 ILE A C 1
ATOM 3481 O O . ILE A 1 432 ? -19.719 25.219 26.562 1 94.75 432 ILE A O 1
ATOM 3485 N N . GLU A 1 433 ? -18.406 26.875 27.312 1 95.06 433 GLU A N 1
ATOM 3486 C CA . GLU A 1 433 ? -19.344 27.906 26.891 1 95.06 433 GLU A CA 1
ATOM 3487 C C . GLU A 1 433 ? -19.328 28.078 25.375 1 95.06 433 GLU A C 1
ATOM 3489 O O . GLU A 1 433 ? -18.25 28.156 24.766 1 95.06 433 GLU A O 1
ATOM 3494 N N . ARG A 1 434 ? -20.469 28.219 24.781 1 95.44 434 ARG A N 1
ATOM 3495 C CA . ARG A 1 434 ? -20.609 28.406 23.344 1 95.44 434 ARG A CA 1
ATOM 3496 C C . ARG A 1 434 ? -19.891 29.656 22.875 1 95.44 434 ARG A C 1
ATOM 3498 O O . ARG A 1 434 ? -19.234 29.656 21.828 1 95.44 434 ARG A O 1
ATOM 3505 N N . ASP A 1 435 ? -19.969 30.719 23.656 1 95.75 435 ASP A N 1
ATOM 3506 C CA . ASP A 1 435 ? -19.359 31.984 23.266 1 95.75 435 ASP A CA 1
ATOM 3507 C C . ASP A 1 435 ? -17.844 31.859 23.188 1 95.75 435 ASP A C 1
ATOM 3509 O O . ASP A 1 435 ? -17.219 32.469 22.312 1 95.75 435 ASP A O 1
ATOM 3513 N N . LYS A 1 436 ? -17.344 31.172 24.109 1 96.75 436 LYS A N 1
ATOM 3514 C CA . LYS A 1 436 ? -15.906 30.969 24.094 1 96.75 436 LYS A CA 1
ATOM 3515 C C . LYS A 1 436 ? -15.461 30.234 22.828 1 96.75 436 LYS A C 1
ATOM 3517 O O . LYS A 1 436 ? -14.469 30.594 22.203 1 96.75 436 LYS A O 1
ATOM 3522 N N . VAL A 1 437 ? -16.188 29.172 22.516 1 97.69 437 VAL A N 1
ATOM 3523 C CA . VAL A 1 437 ? -15.883 28.375 21.328 1 97.69 437 VAL A CA 1
ATOM 3524 C C . VAL A 1 437 ? -16.047 29.25 20.078 1 97.69 437 VAL A C 1
ATOM 3526 O O . VAL A 1 437 ? -15.211 29.188 19.172 1 97.69 437 VAL A O 1
ATOM 3529 N N . TYR A 1 438 ? -17.078 30.062 20.047 1 97.44 438 TYR A N 1
ATOM 3530 C CA . TYR A 1 438 ? -17.297 31 18.938 1 97.44 438 TYR A CA 1
ATOM 3531 C C . TYR A 1 438 ? -16.094 31.906 18.75 1 97.44 438 TYR A C 1
ATOM 3533 O O . TYR A 1 438 ? -15.609 32.094 17.625 1 97.44 438 TYR A O 1
ATOM 3541 N N . GLU A 1 439 ? -15.625 32.469 19.781 1 98.06 439 GLU A N 1
ATOM 3542 C CA . GLU A 1 439 ? -14.492 33.406 19.719 1 98.06 439 GLU A CA 1
ATOM 3543 C C . GLU A 1 439 ? -13.234 32.688 19.234 1 98.06 439 GLU A C 1
ATOM 3545 O O . GLU A 1 439 ? -12.469 33.281 18.453 1 98.06 439 GLU A O 1
ATOM 3550 N N . LEU A 1 440 ? -13.031 31.547 19.703 1 98.12 440 LEU A N 1
ATOM 3551 C CA . LEU A 1 440 ? -11.875 30.766 19.281 1 98.12 440 LEU A CA 1
ATOM 3552 C C . LEU A 1 440 ? -11.914 30.5 17.781 1 98.12 440 LEU A C 1
ATOM 3554 O O . LEU A 1 440 ? -10.938 30.75 17.078 1 98.12 440 LEU A O 1
ATOM 3558 N N . ILE A 1 441 ? -13.039 30 17.297 1 98.31 441 ILE A N 1
ATOM 3559 C CA . ILE A 1 441 ? -13.172 29.625 15.898 1 98.31 441 ILE A CA 1
ATOM 3560 C C . ILE A 1 441 ? -13.062 30.875 15.023 1 98.31 441 ILE A C 1
ATOM 3562 O O . ILE A 1 441 ? -12.391 30.875 13.992 1 98.31 441 ILE A O 1
ATOM 3566 N N . MET A 1 442 ? -13.633 31.969 15.469 1 98.12 442 MET A N 1
ATOM 3567 C CA . MET A 1 442 ? -13.562 33.219 14.703 1 98.12 442 MET A CA 1
ATOM 3568 C C . MET A 1 442 ? -12.141 33.75 14.695 1 98.12 442 MET A C 1
ATOM 3570 O O . MET A 1 442 ? -11.711 34.344 13.711 1 98.12 442 MET A O 1
ATOM 3574 N N . GLY A 1 443 ? -11.508 33.656 15.82 1 98.25 443 GLY A N 1
ATOM 3575 C CA . GLY A 1 443 ? -10.094 34 15.844 1 98.25 443 GLY A CA 1
ATOM 3576 C C . GLY A 1 443 ? -9.266 33.219 14.852 1 98.25 443 GLY A C 1
ATOM 3577 O O . GLY A 1 443 ? -8.383 33.781 14.195 1 98.25 443 GLY A O 1
ATOM 3578 N N . LEU A 1 444 ? -9.531 31.953 14.781 1 98.25 444 LEU A N 1
ATOM 3579 C CA . LEU A 1 444 ? -8.836 31.094 13.836 1 98.25 444 LEU A CA 1
ATOM 3580 C C . LEU A 1 444 ? -9.109 31.531 12.398 1 98.25 444 LEU A C 1
ATOM 3582 O O . LEU A 1 444 ? -8.195 31.594 11.578 1 98.25 444 LEU A O 1
ATOM 3586 N N . VAL A 1 445 ? -10.383 31.828 12.07 1 98.19 445 VAL A N 1
ATOM 3587 C CA . VAL A 1 445 ? -10.773 32.312 10.75 1 98.19 445 VAL A CA 1
ATOM 3588 C C . VAL A 1 445 ? -9.984 33.562 10.398 1 98.19 445 VAL A C 1
ATOM 3590 O O . VAL A 1 445 ? -9.477 33.688 9.281 1 98.19 445 VAL A O 1
ATOM 3593 N N . GLN A 1 446 ? -9.859 34.438 11.32 1 97.81 446 GLN A N 1
ATOM 3594 C CA . GLN A 1 446 ? -9.125 35.688 11.094 1 97.81 446 GLN A CA 1
ATOM 3595 C C . GLN A 1 446 ? -7.656 35.406 10.797 1 97.81 446 GLN A C 1
ATOM 3597 O O . GLN A 1 446 ? -7.07 36.062 9.914 1 97.81 446 GLN A O 1
ATOM 3602 N N . GLN A 1 447 ? -7.102 34.531 11.5 1 97.44 447 GLN A N 1
ATOM 3603 C CA . GLN A 1 447 ? -5.707 34.156 11.266 1 97.44 447 GLN A CA 1
ATOM 3604 C C . GLN A 1 447 ? -5.516 33.562 9.883 1 97.44 447 GLN A C 1
ATOM 3606 O O . GLN A 1 447 ? -4.539 33.844 9.195 1 97.44 447 GLN A O 1
ATOM 3611 N N . PHE A 1 448 ? -6.387 32.625 9.5 1 97.5 448 PHE A N 1
ATOM 3612 C CA . PHE A 1 448 ? -6.305 32 8.188 1 97.5 448 PHE A CA 1
ATOM 3613 C C . PHE A 1 448 ? -6.41 33.062 7.086 1 97.5 448 PHE A C 1
ATOM 3615 O O . PHE A 1 448 ? -5.664 33 6.105 1 97.5 448 PHE A O 1
ATOM 3622 N N . ARG A 1 449 ? -7.227 34.031 7.273 1 95.94 449 ARG A N 1
ATOM 3623 C CA . ARG A 1 449 ? -7.445 35.062 6.266 1 95.94 449 ARG A CA 1
ATOM 3624 C C . ARG A 1 449 ? -6.266 36.031 6.207 1 95.94 449 ARG A C 1
ATOM 3626 O O . ARG A 1 449 ? -5.98 36.625 5.156 1 95.94 449 ARG A O 1
ATOM 3633 N N . SER A 1 450 ? -5.629 36.188 7.254 1 95.44 450 SER A N 1
ATOM 3634 C CA . SER A 1 450 ? -4.559 37.156 7.348 1 95.44 450 SER A CA 1
ATOM 3635 C C . SER A 1 450 ? -3.27 36.625 6.723 1 95.44 450 SER A C 1
ATOM 3637 O O . SER A 1 450 ? -2.35 37.406 6.441 1 95.44 450 SER A O 1
ATOM 3639 N N . GLN A 1 451 ? -3.162 35.375 6.492 1 94.56 451 GLN A N 1
ATOM 3640 C CA . GLN A 1 451 ? -1.946 34.781 5.934 1 94.56 451 GLN A CA 1
ATOM 3641 C C . GLN A 1 451 ? -2.012 34.75 4.406 1 94.56 451 GLN A C 1
ATOM 3643 O O . GLN A 1 451 ? -3.076 34.5 3.836 1 94.56 451 GLN A O 1
ATOM 3648 N N . PRO A 1 452 ? -0.867 34.969 3.781 1 94.88 452 PRO A N 1
ATOM 3649 C CA . PRO A 1 452 ? -0.846 35.031 2.316 1 94.88 452 PRO A CA 1
ATOM 3650 C C . PRO A 1 452 ? -0.73 33.625 1.693 1 94.88 452 PRO A C 1
ATOM 3652 O O . PRO A 1 452 ? 0.201 33.375 0.929 1 94.88 452 PRO A O 1
ATOM 3655 N N . ALA A 1 453 ? -1.654 32.781 1.925 1 95.56 453 ALA A N 1
ATOM 3656 C CA . ALA A 1 453 ? -1.688 31.438 1.353 1 95.56 453 ALA A CA 1
ATOM 3657 C C . ALA A 1 453 ? -2.432 31.422 0.02 1 95.56 453 ALA A C 1
ATOM 3659 O O . ALA A 1 453 ? -3.223 32.344 -0.264 1 95.56 453 ALA A O 1
ATOM 3660 N N . GLY A 1 454 ? -2.135 30.453 -0.838 1 95.75 454 GLY A N 1
ATOM 3661 C CA . GLY A 1 454 ? -2.816 30.312 -2.115 1 95.75 454 GLY A CA 1
ATOM 3662 C C . GLY A 1 454 ? -4.293 30 -1.973 1 95.75 454 GLY A C 1
ATOM 3663 O O . GLY A 1 454 ? -4.738 29.531 -0.919 1 95.75 454 GLY A O 1
ATOM 3664 N N . LYS A 1 455 ? -4.988 30.188 -3.023 1 94.88 455 LYS A N 1
ATOM 3665 C CA . LYS A 1 455 ? -6.438 30.047 -3.082 1 94.88 455 LYS A CA 1
ATOM 3666 C C . LYS A 1 455 ? -6.871 28.625 -2.695 1 94.88 455 LYS A C 1
ATOM 3668 O O . LYS A 1 455 ? -7.898 28.438 -2.043 1 94.88 455 LYS A O 1
ATOM 3673 N N . TRP A 1 456 ? -6.09 27.656 -3.059 1 94.69 456 TRP A N 1
ATOM 3674 C CA . TRP A 1 456 ? -6.484 26.266 -2.873 1 94.69 456 TRP A CA 1
ATOM 3675 C C . TRP A 1 456 ? -5.848 25.688 -1.617 1 94.69 456 TRP A C 1
ATOM 3677 O O . TRP A 1 456 ? -5.949 24.484 -1.361 1 94.69 456 TRP A O 1
ATOM 3687 N N . HIS A 1 457 ? -5.176 26.516 -0.873 1 96.81 457 HIS A N 1
ATOM 3688 C CA . HIS A 1 457 ? -4.613 26.094 0.404 1 96.81 457 HIS A CA 1
ATOM 3689 C C . HIS A 1 457 ? -5.715 25.781 1.413 1 96.81 457 HIS A C 1
ATOM 3691 O O . HIS A 1 457 ? -6.746 26.453 1.441 1 96.81 457 HIS A O 1
ATOM 3697 N N . LEU A 1 458 ? -5.551 24.844 2.264 1 96.25 458 LEU A N 1
ATOM 3698 C CA . LEU A 1 458 ? -6.562 24.375 3.203 1 96.25 458 LEU A CA 1
ATOM 3699 C C . LEU A 1 458 ? -7.012 25.5 4.129 1 96.25 458 LEU A C 1
ATOM 3701 O O . LEU A 1 458 ? -8.188 25.578 4.496 1 96.25 458 LEU A O 1
ATOM 3705 N N . ALA A 1 459 ? -6.066 26.344 4.539 1 96.75 459 ALA A N 1
ATOM 3706 C CA . ALA A 1 459 ? -6.414 27.453 5.414 1 96.75 459 ALA A CA 1
ATOM 3707 C C . ALA A 1 459 ? -7.523 28.312 4.801 1 96.75 459 ALA A C 1
ATOM 3709 O O . ALA A 1 459 ? -8.461 28.719 5.492 1 96.75 459 ALA A O 1
ATOM 3710 N N . ASN A 1 460 ? -7.422 28.562 3.537 1 95.81 460 ASN A N 1
ATOM 3711 C CA . ASN A 1 460 ? -8.43 29.359 2.84 1 95.81 460 ASN A CA 1
ATOM 3712 C C . ASN A 1 460 ? -9.711 28.547 2.613 1 95.81 460 ASN A C 1
ATOM 3714 O O . ASN A 1 460 ? -10.812 29.062 2.789 1 95.81 460 ASN A O 1
ATOM 3718 N N . LEU A 1 461 ? -9.57 27.344 2.279 1 95.06 461 LEU A N 1
ATOM 3719 C CA . LEU A 1 461 ? -10.711 26.5 1.945 1 95.06 461 LEU A CA 1
ATOM 3720 C C . LEU A 1 461 ? -11.57 26.25 3.176 1 95.06 461 LEU A C 1
ATOM 3722 O O . LEU A 1 461 ? -12.781 26.016 3.059 1 95.06 461 LEU A O 1
ATOM 3726 N N . MET A 1 462 ? -11.008 26.312 4.352 1 96.44 462 MET A N 1
ATOM 3727 C CA . MET A 1 462 ? -11.711 26 5.586 1 96.44 462 MET A CA 1
ATOM 3728 C C . MET A 1 462 ? -12.453 27.219 6.125 1 96.44 462 MET A C 1
ATOM 3730 O O . MET A 1 462 ? -13.359 27.078 6.953 1 96.44 462 MET A O 1
ATOM 3734 N N . THR A 1 463 ? -12.109 28.438 5.695 1 96.88 463 THR A N 1
ATOM 3735 C CA . THR A 1 463 ? -12.586 29.672 6.316 1 96.88 463 THR A CA 1
ATOM 3736 C C . THR A 1 463 ? -14.109 29.766 6.234 1 96.88 463 THR A C 1
ATOM 3738 O O . THR A 1 463 ? -14.773 30.016 7.238 1 96.88 463 THR A O 1
ATOM 3741 N N . GLY A 1 464 ? -14.68 29.531 5.062 1 94.56 464 GLY A N 1
ATOM 3742 C CA . GLY A 1 464 ? -16.125 29.594 4.922 1 94.56 464 GLY A CA 1
ATOM 3743 C C . GLY A 1 464 ? -16.844 28.594 5.809 1 94.56 464 GLY A C 1
ATOM 3744 O O . GLY A 1 464 ? -17.828 28.938 6.465 1 94.56 464 GLY A O 1
ATOM 3745 N N . GLY A 1 465 ? -16.391 27.375 5.836 1 94.94 465 GLY A N 1
ATOM 3746 C CA . GLY A 1 465 ? -16.969 26.344 6.668 1 94.94 465 GLY A CA 1
ATOM 3747 C C . GLY A 1 465 ? -16.859 26.641 8.148 1 94.94 465 GLY A C 1
ATOM 3748 O O . GLY A 1 465 ? -17.797 26.375 8.914 1 94.94 465 GLY A O 1
ATOM 3749 N N . LEU A 1 466 ? -15.734 27.188 8.562 1 96.94 466 LEU A N 1
ATOM 3750 C CA . LEU A 1 466 ? -15.531 27.547 9.961 1 96.94 466 LEU A CA 1
ATOM 3751 C C . LEU A 1 466 ? -16.5 28.641 10.383 1 96.94 466 LEU A C 1
ATOM 3753 O O . LEU A 1 466 ? -17.062 28.594 11.477 1 96.94 466 LEU A O 1
ATOM 3757 N N . GLU A 1 467 ? -16.719 29.578 9.523 1 96.44 467 GLU A N 1
ATOM 3758 C CA . GLU A 1 467 ? -17.641 30.672 9.82 1 96.44 467 GLU A CA 1
ATOM 3759 C C . GLU A 1 467 ? -19.062 30.156 9.984 1 96.44 467 GLU A C 1
ATOM 3761 O O . GLU A 1 467 ? -19.766 30.547 10.922 1 96.44 467 GLU A O 1
ATOM 3766 N N . ARG A 1 468 ? -19.5 29.344 9.078 1 94.19 468 ARG A N 1
ATOM 3767 C CA . ARG A 1 468 ? -20.828 28.781 9.164 1 94.19 468 ARG A CA 1
ATOM 3768 C C . ARG A 1 468 ? -20.984 27.938 10.43 1 94.19 468 ARG A C 1
ATOM 3770 O O . ARG A 1 468 ? -22.031 28 11.094 1 94.19 468 ARG A O 1
ATOM 3777 N N . MET A 1 469 ? -19.953 27.203 10.703 1 94.06 469 MET A N 1
ATOM 3778 C CA . MET A 1 469 ? -19.969 26.375 11.914 1 94.06 469 MET A CA 1
ATOM 3779 C C . MET A 1 469 ? -20.078 27.25 13.164 1 94.06 469 MET A C 1
ATOM 3781 O O . MET A 1 469 ? -20.859 26.938 14.07 1 94.06 469 MET A O 1
ATOM 3785 N N . ALA A 1 470 ? -19.328 28.344 13.203 1 94.94 470 ALA A N 1
ATOM 3786 C CA . ALA A 1 470 ? -19.375 29.25 14.344 1 94.94 470 ALA A CA 1
ATOM 3787 C C . ALA A 1 470 ? -20.766 29.859 14.516 1 94.94 470 ALA A C 1
ATOM 3789 O O . ALA A 1 470 ? -21.219 30.062 15.641 1 94.94 470 ALA A O 1
ATOM 3790 N N . GLN A 1 471 ? -21.484 30.062 13.453 1 93.5 471 GLN A N 1
ATOM 3791 C CA . GLN A 1 471 ? -22.797 30.688 13.484 1 93.5 471 GLN A CA 1
ATOM 3792 C C . GLN A 1 471 ? -23.828 29.766 14.148 1 93.5 471 GLN A C 1
ATOM 3794 O O . GLN A 1 471 ? -24.797 30.234 14.75 1 93.5 471 GLN A O 1
ATOM 3799 N N . THR A 1 472 ? -23.578 28.516 14.039 1 90.94 472 THR A N 1
ATOM 3800 C CA . THR A 1 472 ? -24.484 27.562 14.672 1 90.94 472 THR A CA 1
ATOM 3801 C C . THR A 1 472 ? -24.438 27.703 16.188 1 90.94 472 THR A C 1
ATOM 3803 O O . THR A 1 472 ? -25.375 27.297 16.891 1 90.94 472 THR A O 1
ATOM 3806 N N . LEU A 1 473 ? -23.438 28.219 16.75 1 92.81 473 LEU A N 1
ATOM 3807 C CA . LEU A 1 473 ? -23.266 28.391 18.188 1 92.81 473 LEU A CA 1
ATOM 3808 C C . LEU A 1 473 ? -24.047 29.594 18.703 1 92.81 473 LEU A C 1
ATOM 3810 O O . LEU A 1 473 ? -24.312 29.703 19.906 1 92.81 473 LEU A O 1
ATOM 3814 N N . LYS A 1 474 ? -24.406 30.516 17.844 1 88.75 474 LYS A N 1
ATOM 3815 C CA . LYS A 1 474 ? -25.172 31.688 18.219 1 88.75 474 LYS A CA 1
ATOM 3816 C C . LYS A 1 474 ? -26.672 31.453 18.062 1 88.75 474 LYS A C 1
ATOM 3818 O O . LYS A 1 474 ? -27.484 32.125 18.688 1 88.75 474 LYS A O 1
ATOM 3823 N N . LEU A 1 475 ? -27.156 30.703 17.062 1 65.81 475 LEU A N 1
ATOM 3824 C CA . LEU A 1 475 ? -28.578 30.484 16.812 1 65.81 475 LEU A CA 1
ATOM 3825 C C . LEU A 1 475 ? -29.25 29.844 18.016 1 65.81 475 LEU A C 1
ATOM 3827 O O . LEU A 1 475 ? -28.781 28.828 18.531 1 65.81 475 LEU A O 1
ATOM 3831 N N . GLU A 1 476 ? -29.766 30.672 19.031 1 54.78 476 GLU A N 1
ATOM 3832 C CA . GLU A 1 476 ? -30.719 30.219 20.031 1 54.78 476 GLU A CA 1
ATOM 3833 C C . GLU A 1 476 ? -31.797 29.328 19.391 1 54.78 476 GLU A C 1
ATOM 3835 O O . GLU A 1 476 ? -32.469 29.75 18.453 1 54.78 476 GLU A O 1
ATOM 3840 N N . ILE A 1 477 ? -31.703 28.172 19.156 1 45.47 477 ILE A N 1
ATOM 3841 C CA . ILE A 1 477 ? -32.906 27.406 18.766 1 45.47 477 ILE A CA 1
ATOM 3842 C C . ILE A 1 477 ? -34.094 27.859 19.578 1 45.47 477 ILE A C 1
ATOM 3844 O O . ILE A 1 477 ? -34.094 27.75 20.812 1 45.47 477 ILE A O 1
ATOM 3848 N N . PRO A 1 478 ? -35.031 28.844 19.25 1 41.12 478 PRO A N 1
ATOM 3849 C CA . PRO A 1 478 ? -36.25 29.094 20 1 41.12 478 PRO A CA 1
ATOM 3850 C C . PRO A 1 478 ? -36.969 27.797 20.422 1 41.12 478 PRO A C 1
ATOM 3852 O O . PRO A 1 478 ? -37.062 26.859 19.625 1 41.12 478 PRO A O 1
ATOM 3855 N N . GLY A 1 479 ? -36.875 27.391 21.641 1 37.41 479 GLY A N 1
ATOM 3856 C CA . GLY A 1 479 ? -37.75 26.344 22.156 1 37.41 479 GLY A CA 1
ATOM 3857 C C . GLY A 1 479 ? -39.156 26.406 21.562 1 37.41 479 GLY A C 1
ATOM 3858 O O . GLY A 1 479 ? -39.812 25.375 21.453 1 37.41 479 GLY A O 1
ATOM 3859 N N . ASP A 1 480 ? -40.031 27.547 21.859 1 33.34 480 ASP A N 1
ATOM 3860 C CA . ASP A 1 480 ? -41.5 27.656 21.688 1 33.34 480 ASP A CA 1
ATOM 3861 C C . ASP A 1 480 ? -41.844 27.797 20.203 1 33.34 480 ASP A C 1
ATOM 3863 O O . ASP A 1 480 ? -41.844 28.906 19.656 1 33.34 480 ASP A O 1
ATOM 3867 N N . MET A 1 481 ? -41.375 27.016 19.328 1 32.38 481 MET A N 1
ATOM 3868 C CA . MET A 1 481 ? -42.094 27.016 18.062 1 32.38 481 MET A CA 1
ATOM 3869 C C . MET A 1 481 ? -43.594 27.016 18.281 1 32.38 481 MET A C 1
ATOM 3871 O O . MET A 1 481 ? -44.156 26.078 18.844 1 32.38 481 MET A O 1
ATOM 3875 N N . GLY A 1 482 ? -44.281 28.156 18.656 1 30.92 482 GLY A N 1
ATOM 3876 C CA . GLY A 1 482 ? -45.719 28.438 18.547 1 30.92 482 GLY A CA 1
ATOM 3877 C C . GLY A 1 482 ? -46.375 27.766 17.359 1 30.92 482 GLY A C 1
ATOM 3878 O O . GLY A 1 482 ? -45.688 27.281 16.453 1 30.92 482 GLY A O 1
ATOM 3879 N N . PRO A 1 483 ? -47.781 27.422 17.453 1 30.88 483 PRO A N 1
ATOM 3880 C CA . PRO A 1 483 ? -48.562 26.703 16.438 1 30.88 483 PRO A CA 1
ATOM 3881 C C . PRO A 1 483 ? -48.375 27.281 15.039 1 30.88 483 PRO A C 1
ATOM 3883 O O . PRO A 1 483 ? -47.938 28.438 14.891 1 30.88 483 PRO A O 1
ATOM 3886 N N . PRO A 1 484 ? -48.375 26.516 14.008 1 29.55 484 PRO A N 1
ATOM 3887 C CA . PRO A 1 484 ? -48.344 26.969 12.609 1 29.55 484 PRO A CA 1
ATOM 3888 C C . PRO A 1 484 ? -49.156 28.219 12.367 1 29.55 484 PRO A C 1
ATOM 3890 O O . PRO A 1 484 ? -50.312 28.297 12.82 1 29.55 484 PRO A O 1
ATOM 3893 N N . LEU A 1 485 ? -48.594 29.391 12.484 1 26.53 485 LEU A N 1
ATOM 3894 C CA . LEU A 1 485 ? -49.312 30.609 12.133 1 26.53 485 LEU A CA 1
ATOM 3895 C C . LEU A 1 485 ? -50.188 30.391 10.898 1 26.53 485 LEU A C 1
ATOM 3897 O O . LEU A 1 485 ? -49.688 30 9.844 1 26.53 485 LEU A O 1
ATOM 3901 N N . GLY A 1 486 ? -51.531 30.078 11.086 1 24.7 486 GLY A N 1
ATOM 3902 C CA . GLY A 1 486 ? -52.625 30.078 10.156 1 24.7 486 GLY A CA 1
ATOM 3903 C C . GLY A 1 486 ? -52.719 31.328 9.305 1 24.7 486 GLY A C 1
ATOM 3904 O O . GLY A 1 486 ? -53.281 32.344 9.727 1 24.7 486 GLY A O 1
ATOM 3905 N N . VAL A 1 487 ? -51.562 31.688 8.531 1 23.86 487 VAL A N 1
ATOM 3906 C CA . VAL A 1 487 ? -51.688 32.812 7.621 1 23.86 487 VAL A CA 1
ATOM 3907 C C . VAL A 1 487 ? -52.938 32.656 6.758 1 23.86 487 VAL A C 1
ATOM 3909 O O . VAL A 1 487 ? -53.062 31.719 5.984 1 23.86 487 VAL A O 1
ATOM 3912 N N . GLU A 1 488 ? -54.031 33.125 7.203 1 22.11 488 GLU A N 1
ATOM 3913 C CA . GLU A 1 488 ? -55.25 33.438 6.461 1 22.11 488 GLU A CA 1
ATOM 3914 C C . GLU A 1 488 ? -54.938 34.375 5.277 1 22.11 488 GLU A C 1
ATOM 3916 O O . GLU A 1 488 ? -54.5 35.5 5.461 1 22.11 488 GLU A O 1
ATOM 3921 N N . MET A 1 489 ? -54.281 33.781 4.145 1 22.77 489 MET A N 1
ATOM 3922 C CA . MET A 1 489 ? -54.219 34.438 2.842 1 22.77 489 MET A CA 1
ATOM 3923 C C . MET A 1 489 ? -55.562 35.094 2.492 1 22.77 489 MET A C 1
ATOM 3925 O O . MET A 1 489 ? -56.562 34.406 2.295 1 22.77 489 MET A O 1
ATOM 3929 N N . ASP A 1 490 ? -55.688 36.281 2.852 1 20.64 490 ASP A N 1
ATOM 3930 C CA . ASP A 1 490 ? -56.781 37.188 2.439 1 20.64 490 ASP A CA 1
ATOM 3931 C C . ASP A 1 490 ? -56.781 37.375 0.923 1 20.64 490 ASP A C 1
ATOM 3933 O O . ASP A 1 490 ? -55.719 37.5 0.301 1 20.64 490 ASP A O 1
ATOM 3937 N N . GLN A 1 491 ? -57.875 37.125 0.054 1 20.91 491 GLN A N 1
ATOM 3938 C CA . GLN A 1 491 ? -58.344 36.969 -1.314 1 20.91 491 GLN A CA 1
ATOM 3939 C C . GLN A 1 491 ? -58.094 38.219 -2.129 1 20.91 491 GLN A C 1
ATOM 3941 O O . GLN A 1 491 ? -57.938 38.156 -3.35 1 20.91 491 GLN A O 1
ATOM 3946 N N . ASN A 1 492 ? -58.375 39.438 -1.795 1 20.47 492 ASN A N 1
ATOM 3947 C CA . ASN A 1 492 ? -59.062 40.344 -2.711 1 20.47 492 ASN A CA 1
ATOM 3948 C C . ASN A 1 492 ? -58.094 41.156 -3.535 1 20.47 492 ASN A C 1
ATOM 3950 O O . ASN A 1 492 ? -58.469 42.094 -4.238 1 20.47 492 ASN A O 1
ATOM 3954 N N . VAL A 1 493 ? -56.812 41.375 -3.266 1 21.48 493 VAL A N 1
ATOM 3955 C CA . VAL A 1 493 ? -56.406 42.688 -3.742 1 21.48 493 VAL A CA 1
ATOM 3956 C C . VAL A 1 493 ? -56.406 42.719 -5.27 1 21.48 493 VAL A C 1
ATOM 3958 O O . VAL A 1 493 ? -56.156 41.688 -5.898 1 21.48 493 VAL A O 1
ATOM 3961 N N . ASP A 1 494 ? -56.469 43.875 -6.004 1 20.22 494 ASP A N 1
ATOM 3962 C CA . ASP A 1 494 ? -56.812 44.594 -7.219 1 20.22 494 ASP A CA 1
ATOM 3963 C C . ASP A 1 494 ? -55.781 44.344 -8.32 1 20.22 494 ASP A C 1
ATOM 3965 O O . ASP A 1 494 ? -54.656 43.938 -8.047 1 20.22 494 ASP A O 1
ATOM 3969 N N . ALA A 1 495 ? -55.906 45.062 -9.562 1 20.52 495 ALA A N 1
ATOM 3970 C CA . ALA A 1 495 ? -55.938 45 -11.023 1 20.52 495 ALA A CA 1
ATOM 3971 C C . ALA A 1 495 ? -54.531 45.125 -11.617 1 20.52 495 ALA A C 1
ATOM 3973 O O . ALA A 1 495 ? -54.188 44.375 -12.531 1 20.52 495 ALA A O 1
ATOM 3974 N N . GLY A 1 496 ? -53.812 46.344 -11.633 1 19.91 496 GLY A N 1
ATOM 3975 C CA . GLY A 1 496 ? -53.344 47.031 -12.82 1 19.91 496 GLY A CA 1
ATOM 3976 C C . GLY A 1 496 ? -51.938 46.625 -13.203 1 19.91 496 GLY A C 1
ATOM 3977 O O . GLY A 1 496 ? -51.344 47.25 -14.094 1 19.91 496 GLY A O 1
ATOM 3978 N N . ILE A 1 497 ? -51.094 45.844 -12.438 1 19.42 497 ILE A N 1
ATOM 3979 C CA . ILE A 1 497 ? -49.688 46.062 -12.602 1 19.42 497 ILE A CA 1
ATOM 3980 C C . ILE A 1 497 ? -49.188 45.469 -13.914 1 19.42 497 ILE A C 1
ATOM 3982 O O . ILE A 1 497 ? -49.312 44.25 -14.109 1 19.42 497 ILE A O 1
ATOM 3986 N N . SER A 1 498 ? -49.094 46.188 -15.039 1 20.06 498 SER A N 1
ATOM 3987 C CA . SER A 1 498 ? -48.812 45.938 -16.453 1 20.06 498 SER A CA 1
ATOM 3988 C C . SER A 1 498 ? -47.5 45.188 -16.625 1 20.06 498 SER A C 1
ATOM 3990 O O . SER A 1 498 ? -47.5 44.125 -17.266 1 20.06 498 SER A O 1
ATOM 3992 N N . GLY A 1 499 ? -46.281 45.844 -16.953 1 19.75 499 GLY A N 1
ATOM 3993 C CA . GLY A 1 499 ? -45.438 45.656 -18.109 1 19.75 499 GLY A CA 1
ATOM 3994 C C . GLY A 1 499 ? -44.281 44.688 -17.875 1 19.75 499 GLY A C 1
ATOM 3995 O O . GLY A 1 499 ? -43.406 44.562 -18.703 1 19.75 499 GLY A O 1
ATOM 3996 N N . VAL A 1 500 ? -43.938 44.25 -16.672 1 18.69 500 VAL A N 1
ATOM 3997 C CA . VAL A 1 500 ? -42.531 43.906 -16.422 1 18.69 500 VAL A CA 1
ATOM 3998 C C . VAL A 1 500 ? -42.188 42.594 -17.094 1 18.69 500 VAL A C 1
ATOM 4000 O O . VAL A 1 500 ? -42.688 41.531 -16.719 1 18.69 500 VAL A O 1
ATOM 4003 N N . SER A 1 501 ? -41.688 42.5 -18.359 1 19.27 501 SER A N 1
ATOM 4004 C CA . SER A 1 501 ? -41.469 41.469 -19.344 1 19.27 501 SER A CA 1
ATOM 4005 C C . SER A 1 501 ? -40.562 40.375 -18.781 1 19.27 501 SER A C 1
ATOM 4007 O O . SER A 1 501 ? -40.875 39.188 -18.859 1 19.27 501 SER A O 1
ATOM 4009 N N . GLY A 1 502 ? -39.188 40.469 -18.797 1 18.89 502 GLY A N 1
ATOM 4010 C CA . GLY A 1 502 ? -38.219 39.625 -19.484 1 18.89 502 GLY A CA 1
ATOM 4011 C C . GLY A 1 502 ? -37.719 38.469 -18.641 1 18.89 502 GLY A C 1
ATOM 4012 O O . GLY A 1 502 ? -36.719 37.812 -18.969 1 18.89 502 GLY A O 1
ATOM 4013 N N . VAL A 1 503 ? -38.094 38.188 -17.406 1 19.42 503 VAL A N 1
ATOM 4014 C CA . VAL A 1 503 ? -37.25 37.531 -16.438 1 19.42 503 VAL A CA 1
ATOM 4015 C C . VAL A 1 503 ? -37.25 36.031 -16.672 1 19.42 503 VAL A C 1
ATOM 4017 O O . VAL A 1 503 ? -38.188 35.312 -16.234 1 19.42 503 VAL A O 1
ATOM 4020 N N . ASP A 1 504 ? -37.094 35.531 -17.891 1 18.72 504 ASP A N 1
ATOM 4021 C CA . ASP A 1 504 ? -37.438 34.156 -18.203 1 18.72 504 ASP A CA 1
ATOM 4022 C C . ASP A 1 504 ? -36.781 33.156 -17.219 1 18.72 504 ASP A C 1
ATOM 4024 O O . ASP A 1 504 ? -37.469 32.312 -16.672 1 18.72 504 ASP A O 1
ATOM 4028 N N . ALA A 1 505 ? -35.469 32.562 -17.531 1 20.28 505 ALA A N 1
ATOM 4029 C CA . ALA A 1 505 ? -35 31.25 -17.922 1 20.28 505 ALA A CA 1
ATOM 4030 C C . ALA A 1 505 ? -34.5 30.469 -16.703 1 20.28 505 ALA A C 1
ATOM 4032 O O . ALA A 1 505 ? -33.688 29.562 -16.844 1 20.28 505 ALA A O 1
ATOM 4033 N N . PHE A 1 506 ? -34.625 30.844 -15.5 1 17.66 506 PHE A N 1
ATOM 4034 C CA . PHE A 1 506 ? -33.656 30.406 -14.508 1 17.66 506 PHE A CA 1
ATOM 4035 C C . PHE A 1 506 ? -33.812 28.922 -14.219 1 17.66 506 PHE A C 1
ATOM 4037 O O . PHE A 1 506 ? -32.844 28.172 -14.203 1 17.66 506 PHE A O 1
ATOM 4044 N N . PHE A 1 507 ? -34.812 28.422 -13.328 1 18.08 507 PHE A N 1
ATOM 4045 C CA . PHE A 1 507 ? -34.625 27.422 -12.273 1 18.08 507 PHE A CA 1
ATOM 4046 C C . PHE A 1 507 ? -34.906 26.016 -12.789 1 18.08 507 PHE A C 1
ATOM 4048 O O . PHE A 1 507 ? -36.062 25.656 -13.008 1 18.08 507 PHE A O 1
ATOM 4055 N N . PRO A 1 508 ? -33.938 25.312 -13.484 1 18.83 508 PRO A N 1
ATOM 4056 C CA . PRO A 1 508 ? -34.25 23.984 -14.039 1 18.83 508 PRO A CA 1
ATOM 4057 C C . PRO A 1 508 ? -34.875 23.047 -13.008 1 18.83 508 PRO A C 1
ATOM 4059 O O . PRO A 1 508 ? -34.75 23.281 -11.805 1 18.83 508 PRO A O 1
ATOM 4062 N N . ASP A 1 509 ? -35.312 21.703 -13.391 1 18.92 509 ASP A N 1
ATOM 4063 C CA . ASP A 1 509 ? -36.188 20.562 -13.141 1 18.92 509 ASP A CA 1
ATOM 4064 C C . ASP A 1 509 ? -35.625 19.672 -12.039 1 18.92 509 ASP A C 1
ATOM 4066 O O . ASP A 1 509 ? -34.438 19.297 -12.078 1 18.92 509 ASP A O 1
ATOM 4070 N N . LEU A 1 510 ? -36.188 19.406 -10.883 1 19.59 510 LEU A N 1
ATOM 4071 C CA . LEU A 1 510 ? -36.125 18.797 -9.562 1 19.59 510 LEU A CA 1
ATOM 4072 C C . LEU A 1 510 ? -36.188 17.266 -9.672 1 19.59 510 LEU A C 1
ATOM 4074 O O . LEU A 1 510 ? -36.812 16.594 -8.859 1 19.59 510 LEU A O 1
ATOM 4078 N N . PRO A 1 511 ? -35.562 16.438 -10.57 1 20.27 511 PRO A N 1
ATOM 4079 C CA . PRO A 1 511 ? -36.125 15.078 -10.594 1 20.27 511 PRO A CA 1
ATOM 4080 C C . PRO A 1 511 ? -35.812 14.281 -9.328 1 20.27 511 PRO A C 1
ATOM 4082 O O . PRO A 1 511 ? -34.656 14.156 -8.953 1 20.27 511 PRO A O 1
ATOM 4085 N N . GLY A 1 512 ? -36.531 14.164 -8.258 1 20.41 512 GLY A N 1
ATOM 4086 C CA . GLY A 1 512 ? -36.469 13.539 -6.945 1 20.41 512 GLY A CA 1
ATOM 4087 C C . GLY A 1 512 ? -36.469 12.023 -7.016 1 20.41 512 GLY A C 1
ATOM 4088 O O . GLY A 1 512 ? -37.5 11.398 -7.328 1 20.41 512 GLY A O 1
ATOM 4089 N N . ASP A 1 513 ? -35.531 11.281 -7.613 1 20.48 513 ASP A N 1
ATOM 4090 C CA . ASP A 1 513 ? -35.688 9.828 -7.688 1 20.48 513 ASP A CA 1
ATOM 4091 C C . ASP A 1 513 ? -35.75 9.219 -6.289 1 20.48 513 ASP A C 1
ATOM 4093 O O . ASP A 1 513 ? -34.969 9.562 -5.406 1 20.48 513 ASP A O 1
ATOM 4097 N N . PHE A 1 514 ? -36.906 8.539 -5.793 1 20.41 514 PHE A N 1
ATOM 4098 C CA . PHE A 1 514 ? -37.531 7.828 -4.684 1 20.41 514 PHE A CA 1
ATOM 4099 C C . PHE A 1 514 ? -36.75 6.574 -4.336 1 20.41 514 PHE A C 1
ATOM 4101 O O . PHE A 1 514 ? -36.719 5.621 -5.117 1 20.41 514 PHE A O 1
ATOM 4108 N N . PHE A 1 515 ? -35.594 6.551 -3.82 1 20.23 515 PHE A N 1
ATOM 4109 C CA . PHE A 1 515 ? -34.938 5.293 -3.531 1 20.23 515 PHE A CA 1
ATOM 4110 C C . PHE A 1 515 ? -35.719 4.477 -2.504 1 20.23 515 PHE A C 1
ATOM 4112 O O . PHE A 1 515 ? -36.094 4.996 -1.449 1 20.23 515 PHE A O 1
ATOM 4119 N N . PHE A 1 516 ? -36.438 3.369 -2.844 1 18.92 516 PHE A N 1
ATOM 4120 C CA . PHE A 1 5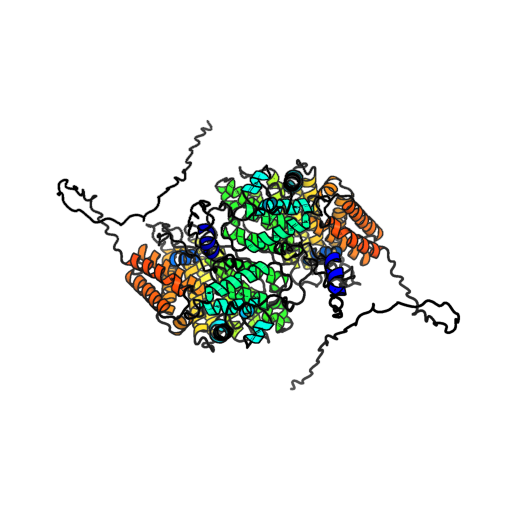16 ? -37.312 2.385 -2.219 1 18.92 516 PHE A CA 1
ATOM 4121 C C . PHE A 1 516 ? -36.594 1.672 -1.076 1 18.92 516 PHE A C 1
ATOM 4123 O O . PHE A 1 516 ? -35.469 1.239 -1.227 1 18.92 516 PHE A O 1
ATOM 4130 N N . ASN A 1 517 ? -37.031 1.773 0.205 1 20.09 517 ASN A N 1
ATOM 4131 C CA . ASN A 1 517 ? -36.812 1.208 1.532 1 20.09 517 ASN A CA 1
ATOM 4132 C C . ASN A 1 517 ? -37.312 -0.24 1.609 1 20.09 517 ASN A C 1
ATOM 4134 O O . ASN A 1 517 ? -38.5 -0.505 1.57 1 20.09 517 ASN A O 1
ATOM 4138 N N . TYR A 1 518 ? -36.875 -1.349 0.947 1 18.45 518 TYR A N 1
ATOM 4139 C CA . TYR A 1 518 ? -37.5 -2.66 1.041 1 18.45 518 TYR A CA 1
ATOM 4140 C C . TYR A 1 518 ? -37.406 -3.209 2.459 1 18.45 518 TYR A C 1
ATOM 4142 O O . TYR A 1 518 ? -36.312 -3.479 2.957 1 18.45 518 TYR A O 1
ATOM 4150 N N . ASP A 1 519 ? -38.406 -3.074 3.398 1 20.17 519 ASP A N 1
ATOM 4151 C CA . ASP A 1 519 ? -38.812 -3.568 4.719 1 20.17 519 ASP A CA 1
ATOM 4152 C C . ASP A 1 519 ? -39.156 -5.055 4.672 1 20.17 519 ASP A C 1
ATOM 4154 O O . ASP A 1 519 ? -39.656 -5.609 5.645 1 20.17 519 ASP A O 1
ATOM 4158 N N . MET A 1 520 ? -39.094 -6.008 3.795 1 20.05 520 MET A N 1
ATOM 4159 C CA . MET A 1 520 ? -40 -7.137 3.943 1 20.05 520 MET A CA 1
ATOM 4160 C C . MET A 1 520 ? -39.688 -7.941 5.195 1 20.05 520 MET A C 1
ATOM 4162 O O . MET A 1 520 ? -38.5 -8.211 5.48 1 20.05 520 MET A O 1
ATOM 4166 N N . SER A 1 521 ? -40.781 -8.266 6.195 1 20.88 521 SER A N 1
ATOM 4167 C CA . SER A 1 521 ? -41.219 -8.922 7.426 1 20.88 521 SER A CA 1
ATOM 4168 C C . SER A 1 521 ? -41.156 -10.438 7.281 1 20.88 521 SER A C 1
ATOM 4170 O O . SER A 1 521 ? -41.531 -11.164 8.211 1 20.88 521 SER A O 1
ATOM 4172 N N . PHE A 1 522 ? -40.344 -11.312 6.836 1 19.77 522 PHE A N 1
ATOM 4173 C CA . PHE A 1 522 ? -40.812 -12.688 6.754 1 19.77 522 PHE A CA 1
ATOM 4174 C C . PHE A 1 522 ? -40.938 -13.305 8.141 1 19.77 522 PHE A C 1
ATOM 4176 O O . PHE A 1 522 ? -40 -13.211 8.945 1 19.77 522 PHE A O 1
ATOM 4183 N N . GLU A 1 523 ? -42.25 -13.688 8.719 1 20.23 523 GLU A N 1
ATOM 4184 C CA . GLU A 1 523 ? -42.906 -14.359 9.836 1 20.23 523 GLU A CA 1
ATOM 4185 C C . GLU A 1 523 ? -42.5 -15.828 9.914 1 20.23 523 GLU A C 1
ATOM 4187 O O . GLU A 1 523 ? -42.781 -16.5 10.914 1 20.23 523 GLU A O 1
ATOM 4192 N N . MET A 1 524 ? -41.688 -16.609 9.422 1 21.08 524 MET A N 1
ATOM 4193 C CA . MET A 1 524 ? -42.062 -18.016 9.531 1 21.08 524 MET A CA 1
ATOM 4194 C C . MET A 1 524 ? -42.062 -18.469 10.984 1 21.08 524 MET A C 1
ATOM 4196 O O . MET A 1 524 ? -41.188 -18.094 11.758 1 21.08 524 MET A O 1
ATOM 4200 N N . SER A 1 525 ? -43.312 -19.141 11.508 1 20.53 525 SER A N 1
ATOM 4201 C CA . SER A 1 525 ? -43.906 -19.969 12.555 1 20.53 525 SER A CA 1
ATOM 4202 C C . SER A 1 525 ? -43.094 -21.25 12.742 1 20.53 525 SER A C 1
ATOM 4204 O O . SER A 1 525 ? -43.125 -22.141 11.883 1 20.53 525 SER A O 1
ATOM 4206 N N . ALA A 1 526 ? -41.969 -21.484 12.906 1 22.64 526 ALA A N 1
ATOM 4207 C CA . ALA A 1 526 ? -41.719 -22.891 13.242 1 22.64 526 ALA A CA 1
ATOM 4208 C C . ALA A 1 526 ? -42.344 -23.234 14.594 1 22.64 526 ALA A C 1
ATOM 4210 O O . ALA A 1 526 ? -42.312 -22.422 15.523 1 22.64 526 ALA A O 1
ATOM 4211 N N . PRO A 1 527 ? -43.094 -24.359 14.75 1 24.69 527 PRO A N 1
ATOM 4212 C CA . PRO A 1 527 ? -44 -25 15.719 1 24.69 527 PRO A CA 1
ATOM 4213 C C . PRO A 1 527 ? -43.406 -25.031 17.125 1 24.69 527 PRO A C 1
ATOM 4215 O O . PRO A 1 527 ? -42.219 -24.828 17.312 1 24.69 527 PRO A O 1
ATOM 4218 N N . LEU A 1 528 ? -44.438 -25.844 17.938 1 21.45 528 LEU A N 1
ATOM 4219 C CA . LEU A 1 528 ? -44.469 -26.797 19.031 1 21.45 528 LEU A CA 1
ATOM 4220 C C . LEU A 1 528 ? -43.531 -27.953 18.781 1 21.45 528 LEU A C 1
ATOM 4222 O O . LEU A 1 528 ? -43.438 -28.453 17.641 1 21.45 528 LEU A O 1
ATOM 4226 N N . MET B 1 1 ? -13.305 35.625 -55.25 1 28.78 1 MET B N 1
ATOM 4227 C CA . MET B 1 1 ? -13.805 34.969 -56.438 1 28.78 1 MET B CA 1
ATOM 4228 C C . MET B 1 1 ? -15.234 35.375 -56.75 1 28.78 1 MET B C 1
ATOM 4230 O O . MET B 1 1 ? -15.594 35.625 -57.906 1 28.78 1 MET B O 1
ATOM 4234 N N . HIS B 1 2 ? -15.992 35.5 -55.625 1 39.81 2 HIS B N 1
ATOM 4235 C CA . HIS B 1 2 ? -17.438 35.594 -55.719 1 39.81 2 HIS B CA 1
ATOM 4236 C C . HIS B 1 2 ? -17.859 36.938 -56.312 1 39.81 2 HIS B C 1
ATOM 4238 O O . HIS B 1 2 ? -18.734 37 -57.156 1 39.81 2 HIS B O 1
ATOM 4244 N N . ASN B 1 3 ? -17.219 38 -55.906 1 38.69 3 ASN B N 1
ATOM 4245 C CA . ASN B 1 3 ? -17.609 39.344 -56.312 1 38.69 3 ASN B CA 1
ATOM 4246 C C . ASN B 1 3 ? -17.438 39.562 -57.812 1 38.69 3 ASN B C 1
ATOM 4248 O O . ASN B 1 3 ? -18.281 40.188 -58.438 1 38.69 3 ASN B O 1
ATOM 4252 N N . PHE B 1 4 ? -16.422 39.094 -58.344 1 35.12 4 PHE B N 1
ATOM 4253 C CA . PHE B 1 4 ? -16.031 39.281 -59.75 1 35.12 4 PHE B CA 1
ATOM 4254 C C . PHE B 1 4 ? -16.906 38.469 -60.656 1 35.12 4 PHE B C 1
ATOM 4256 O O . PHE B 1 4 ? -17.297 38.906 -61.719 1 35.12 4 PHE B O 1
ATOM 4263 N N . LEU B 1 5 ? -17.391 37.344 -60.156 1 38.09 5 LEU B N 1
ATOM 4264 C CA . LEU B 1 5 ? -18.391 36.594 -60.906 1 38.09 5 LEU B CA 1
ATOM 4265 C C . LEU B 1 5 ? -19.672 37.406 -61.062 1 38.09 5 LEU B C 1
ATOM 4267 O O . LEU B 1 5 ? -20.328 37.344 -62.125 1 38.09 5 LEU B O 1
ATOM 4271 N N . LYS B 1 6 ? -20.047 38.219 -60.156 1 43.19 6 LYS B N 1
ATOM 4272 C CA . LYS B 1 6 ? -21.266 39.031 -60.125 1 43.19 6 LYS B CA 1
ATOM 4273 C C . LYS B 1 6 ? -21.297 40 -61.312 1 43.19 6 LYS B C 1
ATOM 4275 O O . LYS B 1 6 ? -22.328 40.188 -61.938 1 43.19 6 LYS B O 1
ATOM 4280 N N . GLN B 1 7 ? -20.188 40.594 -61.656 1 42.44 7 GLN B N 1
ATOM 4281 C CA . GLN B 1 7 ? -20.141 41.656 -62.656 1 42.44 7 GLN B CA 1
ATOM 4282 C C . GLN B 1 7 ? -20.25 41.062 -64.062 1 42.44 7 GLN B C 1
ATOM 4284 O O . GLN B 1 7 ? -20.922 41.625 -64.938 1 42.44 7 GLN B O 1
ATOM 4289 N N . VAL B 1 8 ? -19.719 39.875 -64.312 1 39.25 8 VAL B N 1
ATOM 4290 C CA . VAL B 1 8 ? -19.719 39.281 -65.625 1 39.25 8 VAL B CA 1
ATOM 4291 C C . VAL B 1 8 ? -21.078 38.625 -65.938 1 39.25 8 VAL B C 1
ATOM 4293 O O . VAL B 1 8 ? -21.484 38.5 -67.062 1 39.25 8 VAL B O 1
ATOM 4296 N N . ALA B 1 9 ? -21.875 38.188 -64.875 1 38.78 9 ALA B N 1
ATOM 4297 C CA . ALA B 1 9 ? -23.203 37.562 -65 1 38.78 9 ALA B CA 1
ATOM 4298 C C . ALA B 1 9 ? -24.188 38.531 -65.688 1 38.78 9 ALA B C 1
ATOM 4300 O O . ALA B 1 9 ? -25.062 38.094 -66.438 1 38.78 9 ALA B O 1
ATOM 4301 N N . GLY B 1 10 ? -24.125 39.812 -65.5 1 40.72 10 GLY B N 1
ATOM 4302 C CA . GLY B 1 10 ? -25.016 40.844 -66 1 40.72 10 GLY B CA 1
ATOM 4303 C C . GLY B 1 10 ? -25.078 40.875 -67.562 1 40.72 10 GLY B C 1
ATOM 4304 O O . GLY B 1 10 ? -26.109 41.219 -68.125 1 40.72 10 GLY B O 1
ATOM 4305 N N . ARG B 1 11 ? -24.062 40.938 -68.25 1 40.41 11 ARG B N 1
ATOM 4306 C CA . ARG B 1 11 ? -24.141 41.156 -69.688 1 40.41 11 ARG B CA 1
ATOM 4307 C C . ARG B 1 11 ? -24.906 40.031 -70.375 1 40.41 11 ARG B C 1
ATOM 4309 O O . ARG B 1 11 ? -25.547 40.25 -71.375 1 40.41 11 ARG B O 1
ATOM 4316 N N . LEU B 1 12 ? -24.438 38.844 -70.25 1 36.34 12 LEU B N 1
ATOM 4317 C CA . LEU B 1 12 ? -24.953 37.781 -71.062 1 36.34 12 LEU B CA 1
ATOM 4318 C C . LEU B 1 12 ? -26.312 37.312 -70.562 1 36.34 12 LEU B C 1
ATOM 4320 O O . LEU B 1 12 ? -26.891 36.344 -71.062 1 36.34 12 LEU B O 1
ATOM 4324 N N . ASP B 1 13 ? -27.5 38.062 -70.5 1 36.41 13 ASP B N 1
ATOM 4325 C CA . ASP B 1 13 ? -28.922 37.969 -70.188 1 36.41 13 ASP B CA 1
ATOM 4326 C C . ASP B 1 13 ? -29.234 36.75 -69.312 1 36.41 13 ASP B C 1
ATOM 4328 O O . ASP B 1 13 ? -30.312 36.188 -69.438 1 36.41 13 ASP B O 1
ATOM 4332 N N . LEU B 1 14 ? -28.5 35.875 -69.312 1 33.84 14 LEU B N 1
ATOM 4333 C CA . LEU B 1 14 ? -28.844 34.625 -68.688 1 33.84 14 LEU B CA 1
ATOM 4334 C C . LEU B 1 14 ? -29.109 34.875 -67.188 1 33.84 14 LEU B C 1
ATOM 4336 O O . LEU B 1 14 ? -28.516 35.75 -66.562 1 33.84 14 LEU B O 1
ATOM 4340 N N . ASP B 1 15 ? -30.391 34.75 -66.812 1 34.94 15 ASP B N 1
ATOM 4341 C CA . ASP B 1 15 ? -30.906 35.062 -65.5 1 34.94 15 ASP B CA 1
ATOM 4342 C C . ASP B 1 15 ? -30 34.469 -64.438 1 34.94 15 ASP B C 1
ATOM 4344 O O . ASP B 1 15 ? -29.781 33.281 -64.375 1 34.94 15 ASP B O 1
ATOM 4348 N N . LEU B 1 16 ? -28.953 35 -64.188 1 29.56 16 LEU B N 1
ATOM 4349 C CA . LEU B 1 16 ? -28.031 34.281 -63.281 1 29.56 16 LEU B CA 1
ATOM 4350 C C . LEU B 1 16 ? -28.703 33.969 -61.938 1 29.56 16 LEU B C 1
ATOM 4352 O O . LEU B 1 16 ? -29.359 34.812 -61.344 1 29.56 16 LEU B O 1
ATOM 4356 N N . PRO B 1 17 ? -29.25 32.688 -61.719 1 33.38 17 PRO B N 1
ATOM 4357 C CA . PRO B 1 17 ? -30.094 32.531 -60.531 1 33.38 17 PRO B CA 1
ATOM 4358 C C . PRO B 1 17 ? -29.594 33.312 -59.344 1 33.38 17 PRO B C 1
ATOM 4360 O O . PRO B 1 17 ? -28.422 33.656 -59.281 1 33.38 17 PRO B O 1
ATOM 4363 N N . PRO B 1 18 ? -30.5 34.125 -58.688 1 29.25 18 PRO B N 1
ATOM 4364 C CA . PRO B 1 18 ? -30.062 35.062 -57.656 1 29.25 18 PRO B CA 1
ATOM 4365 C C . PRO B 1 18 ? -28.984 34.469 -56.75 1 29.25 18 PRO B C 1
ATOM 4367 O O . PRO B 1 18 ? -28.938 33.25 -56.562 1 29.25 18 PRO B O 1
ATOM 4370 N N . LEU B 1 19 ? -27.812 34.812 -56.938 1 26.34 19 LEU B N 1
ATOM 4371 C CA . LEU B 1 19 ? -26.797 34.219 -56.094 1 26.34 19 LEU B CA 1
ATOM 4372 C C . LEU B 1 19 ? -27.25 34.219 -54.625 1 26.34 19 LEU B C 1
ATOM 4374 O O . LEU B 1 19 ? -27.594 35.281 -54.094 1 26.34 19 LEU B O 1
ATOM 4378 N N . ARG B 1 20 ? -28.109 33.25 -54.125 1 26.09 20 ARG B N 1
ATOM 4379 C CA . ARG B 1 20 ? -28.562 33.219 -52.75 1 26.09 20 ARG B CA 1
ATOM 4380 C C . ARG B 1 20 ? -27.484 33.719 -51.781 1 26.09 20 ARG B C 1
ATOM 4382 O O . ARG B 1 20 ? -26.344 33.25 -51.844 1 26.09 20 ARG B O 1
ATOM 4389 N N . SER B 1 21 ? -27.375 34.938 -51.438 1 25.58 21 SER B N 1
ATOM 4390 C CA . SER B 1 21 ? -26.391 35.656 -50.656 1 25.58 21 SER B CA 1
ATOM 4391 C C . SER B 1 21 ? -26.016 34.906 -49.406 1 25.58 21 SER B C 1
ATOM 4393 O O . SER B 1 21 ? -25.5 35.5 -48.438 1 25.58 21 SER B O 1
ATOM 4395 N N . SER B 1 22 ? -26.188 33.562 -49.406 1 22.84 22 SER B N 1
ATOM 4396 C CA . SER B 1 22 ? -26.156 33 -48.062 1 22.84 22 SER B CA 1
ATOM 4397 C C . SER B 1 22 ? -24.891 33.438 -47.312 1 22.84 22 SER B C 1
ATOM 4399 O O . SER B 1 22 ? -23.781 33.156 -47.75 1 22.84 22 SER B O 1
ATOM 4401 N N . SER B 1 23 ? -24.891 34.594 -46.719 1 24.66 23 SER B N 1
ATOM 4402 C CA . SER B 1 23 ? -23.875 35.312 -45.938 1 24.66 23 SER B CA 1
ATOM 4403 C C . SER B 1 23 ? -23.109 34.375 -45.031 1 24.66 23 SER B C 1
ATOM 4405 O O . SER B 1 23 ? -22.641 34.781 -43.969 1 24.66 23 SER B O 1
ATOM 4407 N N . GLY B 1 24 ? -22.969 33.188 -45.438 1 22.78 24 GLY B N 1
ATOM 4408 C CA . GLY B 1 24 ? -22.469 32.188 -44.5 1 22.78 24 GLY B CA 1
ATOM 4409 C C . GLY B 1 24 ? -21.078 32.5 -44 1 22.78 24 GLY B C 1
ATOM 4410 O O . GLY B 1 24 ? -20.125 32.562 -44.781 1 22.78 24 GLY B O 1
ATOM 4411 N N . SER B 1 25 ? -20.922 33.438 -43.031 1 23.08 25 SER B N 1
ATOM 4412 C CA . SER B 1 25 ? -19.688 33.906 -42.406 1 23.08 25 SER B CA 1
ATOM 4413 C C . SER B 1 25 ? -18.672 32.781 -42.25 1 23.08 25 SER B C 1
ATOM 4415 O O . SER B 1 25 ? -18.922 31.812 -41.531 1 23.08 25 SER B O 1
ATOM 4417 N N . ALA B 1 26 ? -18.062 32.438 -43.156 1 26.09 26 ALA B N 1
ATOM 4418 C CA . ALA B 1 26 ? -17.078 31.359 -43.156 1 26.09 26 ALA B CA 1
ATOM 4419 C C . ALA B 1 26 ? -16.094 31.531 -42 1 26.09 26 ALA B C 1
ATOM 4421 O O . ALA B 1 26 ? -15.281 32.469 -42.031 1 26.09 26 ALA B O 1
ATOM 4422 N N . GLU B 1 27 ? -16.547 31.25 -40.875 1 24.58 27 GLU B N 1
ATOM 4423 C CA . GLU B 1 27 ? -15.672 31.266 -39.719 1 24.58 27 GLU B CA 1
ATOM 4424 C C . GLU B 1 27 ? -14.305 30.672 -40.031 1 24.58 27 GLU B C 1
ATOM 4426 O O . GLU B 1 27 ? -14.203 29.672 -40.75 1 24.58 27 GLU B O 1
ATOM 4431 N N . GLY B 1 28 ? -13.367 31.547 -40.375 1 24.09 28 GLY B N 1
ATOM 4432 C CA . GLY B 1 28 ? -11.977 31.25 -40.688 1 24.09 28 GLY B CA 1
ATOM 4433 C C . GLY B 1 28 ? -11.508 29.938 -40.094 1 24.09 28 GLY B C 1
ATOM 4434 O O . GLY B 1 28 ? -12.133 29.422 -39.156 1 24.09 28 GLY B O 1
ATOM 4435 N N . PRO B 1 29 ? -10.82 29.125 -40.938 1 24.84 29 PRO B N 1
ATOM 4436 C CA . PRO B 1 29 ? -10.547 27.766 -40.469 1 24.84 29 PRO B CA 1
ATOM 4437 C C . PRO B 1 29 ? -10.133 27.719 -39 1 24.84 29 PRO B C 1
ATOM 4439 O O . PRO B 1 29 ? -9.367 28.578 -38.531 1 24.84 29 PRO B O 1
ATOM 4442 N N . LYS B 1 30 ? -11.008 27.406 -38.125 1 24.7 30 LYS B N 1
ATOM 4443 C CA . LYS B 1 30 ? -10.633 27.219 -36.719 1 24.7 30 LYS B CA 1
ATOM 4444 C C . LYS B 1 30 ? -9.305 26.484 -36.594 1 24.7 30 LYS B C 1
ATOM 4446 O O . LYS B 1 30 ? -9.164 25.359 -37.094 1 24.7 30 LYS B O 1
ATOM 4451 N N . ASP B 1 31 ? -8.219 27.125 -37.062 1 24.39 31 ASP B N 1
ATOM 4452 C CA . ASP B 1 31 ? -6.926 26.547 -36.719 1 24.39 31 ASP B CA 1
ATOM 4453 C C . ASP B 1 31 ? -7.047 25.609 -35.531 1 24.39 31 ASP B C 1
ATOM 4455 O O . ASP B 1 31 ? -7.293 26.062 -34.406 1 24.39 31 ASP B O 1
ATOM 4459 N N . GLU B 1 32 ? -7.738 24.641 -35.812 1 25.81 32 GLU B N 1
ATOM 4460 C CA . GLU B 1 32 ? -7.957 23.562 -34.844 1 25.81 32 GLU B CA 1
ATOM 4461 C C . GLU B 1 32 ? -6.652 23.156 -34.156 1 25.81 32 GLU B C 1
ATOM 4463 O O . GLU B 1 32 ? -5.891 22.359 -34.688 1 25.81 32 GLU B O 1
ATOM 4468 N N . SER B 1 33 ? -5.898 24.125 -33.844 1 25.81 33 SER B N 1
ATOM 4469 C CA . SER B 1 33 ? -4.832 23.609 -32.969 1 25.81 33 SER B CA 1
ATOM 4470 C C . SER B 1 33 ? -5.297 22.391 -32.188 1 25.81 33 SER B C 1
ATOM 4472 O O . SER B 1 33 ? -6.441 22.344 -31.734 1 25.81 33 SER B O 1
ATOM 4474 N N . PRO B 1 34 ? -4.828 21.25 -32.594 1 26.94 34 PRO B N 1
ATOM 4475 C CA . PRO B 1 34 ? -5.359 20.156 -31.797 1 26.94 34 PRO B CA 1
ATOM 4476 C C . PRO B 1 34 ? -5.871 20.609 -30.438 1 26.94 34 PRO B C 1
ATOM 4478 O O . PRO B 1 34 ? -5.195 21.375 -29.75 1 26.94 34 PRO B O 1
ATOM 4481 N N . SER B 1 35 ? -7.082 21 -30.469 1 27.3 35 SER B N 1
ATOM 4482 C CA . SER B 1 35 ? -7.742 21.219 -29.188 1 27.3 35 SER B CA 1
ATOM 4483 C C . SER B 1 35 ? -7.102 20.391 -28.078 1 27.3 35 SER B C 1
ATOM 4485 O O . SER B 1 35 ? -7.215 19.156 -28.078 1 27.3 35 SER B O 1
ATOM 4487 N N . LEU B 1 36 ? -5.91 20.672 -27.922 1 30.22 36 LEU B N 1
ATOM 4488 C CA . LEU B 1 36 ? -5.523 20.125 -26.625 1 30.22 36 LEU B CA 1
ATOM 4489 C C . LEU B 1 36 ? -6.738 19.953 -25.719 1 30.22 36 LEU B C 1
ATOM 4491 O O . LEU B 1 36 ? -7.477 20.922 -25.484 1 30.22 36 LEU B O 1
ATOM 4495 N N . SER B 1 37 ? -7.598 19.016 -26.047 1 31.66 37 SER B N 1
ATOM 4496 C CA . SER B 1 37 ? -8.609 18.672 -25.062 1 31.66 37 SER B CA 1
ATOM 4497 C C . SER B 1 37 ? -8.367 19.422 -23.75 1 31.66 37 SER B C 1
ATOM 4499 O O . SER B 1 37 ? -7.289 19.297 -23.156 1 31.66 37 SER B O 1
ATOM 4501 N N . ASN B 1 38 ? -8.719 20.578 -23.672 1 31.55 38 ASN B N 1
ATOM 4502 C CA . ASN B 1 38 ? -8.727 21.391 -22.453 1 31.55 38 ASN B CA 1
ATOM 4503 C C . ASN B 1 38 ? -8.922 20.531 -21.203 1 31.55 38 ASN B C 1
ATOM 4505 O O . ASN B 1 38 ? -10.039 20.422 -20.688 1 31.55 38 ASN B O 1
ATOM 4509 N N . LYS B 1 39 ? -8.57 19.391 -21.219 1 41.31 39 LYS B N 1
ATOM 4510 C CA . LYS B 1 39 ? -8.57 18.781 -19.891 1 41.31 39 LYS B CA 1
ATOM 4511 C C . LYS B 1 39 ? -8.258 19.812 -18.812 1 41.31 39 LYS B C 1
ATOM 4513 O O . LYS B 1 39 ? -7.145 20.344 -18.766 1 41.31 39 LYS B O 1
ATOM 4518 N N . GLY B 1 40 ? -9.164 20.719 -18.594 1 48.53 40 GLY B N 1
ATOM 4519 C CA . GLY B 1 40 ? -9.078 21.734 -17.562 1 48.53 40 GLY B CA 1
ATOM 4520 C C . GLY B 1 40 ? -8.133 21.359 -16.438 1 48.53 40 GLY B C 1
ATOM 4521 O O . GLY B 1 40 ? -7.809 20.188 -16.25 1 48.53 40 GLY B O 1
ATOM 4522 N N . HIS B 1 41 ? -7.34 22.281 -16.125 1 68.69 41 HIS B N 1
ATOM 4523 C CA . HIS B 1 41 ? -6.387 22.109 -15.031 1 68.69 41 HIS B CA 1
ATOM 4524 C C . HIS B 1 41 ? -7.07 21.562 -13.781 1 68.69 41 HIS B C 1
ATOM 4526 O O . HIS B 1 41 ? -8.219 21.906 -13.5 1 68.69 41 HIS B O 1
ATOM 4532 N N . HIS B 1 42 ? -6.48 20.484 -13.328 1 71.94 42 HIS B N 1
ATOM 4533 C CA . HIS B 1 42 ? -7.016 19.797 -12.156 1 71.94 42 HIS B CA 1
ATOM 4534 C C . HIS B 1 42 ? -6.82 20.625 -10.891 1 71.94 42 HIS B C 1
ATOM 4536 O O . HIS B 1 42 ? -5.695 21 -10.555 1 71.94 42 HIS B O 1
ATOM 4542 N N . VAL B 1 43 ? -7.875 21.25 -10.508 1 75.06 43 VAL B N 1
ATOM 4543 C CA . VAL B 1 43 ? -7.934 21.859 -9.18 1 75.06 43 VAL B CA 1
ATOM 4544 C C . VAL B 1 43 ? -8.805 21 -8.266 1 75.06 43 VAL B C 1
ATOM 4546 O O . VAL B 1 43 ? -9.633 20.219 -8.734 1 75.06 43 VAL B O 1
ATOM 4549 N N . PRO B 1 44 ? -8.477 21.078 -7 1 80.81 44 PRO B N 1
ATOM 4550 C CA . PRO B 1 44 ? -9.328 20.312 -6.09 1 80.81 44 PRO B CA 1
ATOM 4551 C C . PRO B 1 44 ? -10.812 20.625 -6.266 1 80.81 44 PRO B C 1
ATOM 4553 O O . PRO B 1 44 ? -11.188 21.797 -6.383 1 80.81 44 PRO B O 1
ATOM 4556 N N . SER B 1 45 ? -11.625 19.656 -6.469 1 78.31 45 SER B N 1
ATOM 4557 C CA . SER B 1 45 ? -13.062 19.797 -6.668 1 78.31 45 SER B CA 1
ATOM 4558 C C . SER B 1 45 ? -13.812 19.797 -5.34 1 78.31 45 SER B C 1
ATOM 4560 O O . SER B 1 45 ? -13.43 19.078 -4.41 1 78.31 45 SER B O 1
ATOM 4562 N N . ARG B 1 46 ? -14.875 20.625 -5.246 1 85.44 46 ARG B N 1
ATOM 4563 C CA . ARG B 1 46 ? -15.648 20.734 -4.012 1 85.44 46 ARG B CA 1
ATOM 4564 C C . ARG B 1 46 ? -17.109 20.359 -4.238 1 85.44 46 ARG B C 1
ATOM 4566 O O . ARG B 1 46 ? -17.656 20.594 -5.316 1 85.44 46 ARG B O 1
ATOM 4573 N N . ASP B 1 47 ? -17.672 19.688 -3.242 1 81.12 47 ASP B N 1
ATOM 4574 C CA . ASP B 1 47 ? -19.094 19.344 -3.297 1 81.12 47 ASP B CA 1
ATOM 4575 C C . ASP B 1 47 ? -19.969 20.562 -2.992 1 81.12 47 ASP B C 1
ATOM 4577 O O . ASP B 1 47 ? -19.547 21.453 -2.258 1 81.12 47 ASP B O 1
ATOM 4581 N N . ASN B 1 48 ? -21.188 20.688 -3.561 1 70.19 48 ASN B N 1
ATOM 4582 C CA . ASN B 1 48 ? -22.094 21.812 -3.375 1 70.19 48 ASN B CA 1
ATOM 4583 C C . ASN B 1 48 ? -23.125 21.516 -2.297 1 70.19 48 ASN B C 1
ATOM 4585 O O . ASN B 1 48 ? -23.969 22.359 -2 1 70.19 48 ASN B O 1
ATOM 4589 N N . SER B 1 49 ? -23.125 20.406 -1.671 1 60.19 49 SER B N 1
ATOM 4590 C CA . SER B 1 49 ? -24.219 20.109 -0.742 1 60.19 49 SER B CA 1
ATOM 4591 C C . SER B 1 49 ? -24.188 21.047 0.461 1 60.19 49 SER B C 1
ATOM 4593 O O . SER B 1 49 ? -23.125 21.25 1.062 1 60.19 49 SER B O 1
ATOM 4595 N N . PRO B 1 50 ? -25.328 21.797 0.766 1 52.19 50 PRO B N 1
ATOM 4596 C CA . PRO B 1 50 ? -25.422 22.828 1.805 1 52.19 50 PRO B CA 1
ATOM 4597 C C . PRO B 1 50 ? -25.297 22.266 3.215 1 52.19 50 PRO B C 1
ATOM 4599 O O . PRO B 1 50 ? -25.188 23.016 4.184 1 52.19 50 PRO B O 1
ATOM 4602 N N . LYS B 1 51 ? -25.422 20.938 3.395 1 52.56 51 LYS B N 1
ATOM 4603 C CA . LYS B 1 51 ? -25.562 20.531 4.789 1 52.56 51 LYS B CA 1
ATOM 4604 C C . LYS B 1 51 ? -24.25 20.672 5.543 1 52.56 51 LYS B C 1
ATOM 4606 O O . LYS B 1 51 ? -23.234 20.125 5.125 1 52.56 51 LYS B O 1
ATOM 4611 N N . LEU B 1 52 ? -24.172 21.656 6.207 1 54.03 52 LEU B N 1
ATOM 4612 C CA . LEU B 1 52 ? -22.969 21.969 6.973 1 54.03 52 LEU B CA 1
ATOM 4613 C C . LEU B 1 52 ? -22.562 20.781 7.852 1 54.03 52 LEU B C 1
ATOM 4615 O O . LEU B 1 52 ? -21.406 20.375 7.855 1 54.03 52 LEU B O 1
ATOM 4619 N N . MET B 1 53 ? -23.453 20.562 9.023 1 52.12 53 MET B N 1
ATOM 4620 C CA . MET B 1 53 ? -23.078 19.578 10.031 1 52.12 53 MET B CA 1
ATOM 4621 C C . MET B 1 53 ? -23.656 18.203 9.703 1 52.12 53 MET B C 1
ATOM 4623 O O . MET B 1 53 ? -24.828 18.094 9.328 1 52.12 53 MET B O 1
ATOM 4627 N N . PRO B 1 54 ? -22.797 17.203 9.398 1 47.81 54 PRO B N 1
ATOM 4628 C CA . PRO B 1 54 ? -23.391 15.883 9.234 1 47.81 54 PRO B CA 1
ATOM 4629 C C . PRO B 1 54 ? -24.547 15.633 10.211 1 47.81 54 PRO B C 1
ATOM 4631 O O . PRO B 1 54 ? -24.5 16.125 11.344 1 47.81 54 PRO B O 1
ATOM 4634 N N . GLU B 1 55 ? -25.766 15.469 9.758 1 45.22 55 GLU B N 1
ATOM 4635 C CA . GLU B 1 55 ? -26.922 15.102 10.57 1 45.22 55 GLU B CA 1
ATOM 4636 C C . GLU B 1 55 ? -26.531 14.18 11.719 1 45.22 55 GLU B C 1
ATOM 4638 O O . GLU B 1 55 ? -27.359 13.852 12.57 1 45.22 55 GLU B O 1
ATOM 4643 N N . ASP B 1 56 ? -25.375 13.555 11.555 1 52.78 56 ASP B N 1
ATOM 4644 C CA . ASP B 1 56 ? -25.141 12.531 12.562 1 52.78 56 ASP B CA 1
ATOM 4645 C C . ASP B 1 56 ? -24.625 13.148 13.867 1 52.78 56 ASP B C 1
ATOM 4647 O O . ASP B 1 56 ? -23.656 13.914 13.859 1 52.78 56 ASP B O 1
ATOM 4651 N N . ASP B 1 57 ? -25.453 13.281 14.852 1 54.66 57 ASP B N 1
ATOM 4652 C CA . ASP B 1 57 ? -25.359 13.781 16.219 1 54.66 57 ASP B CA 1
ATOM 4653 C C . ASP B 1 57 ? -24.062 13.336 16.891 1 54.66 57 ASP B C 1
ATOM 4655 O O . ASP B 1 57 ? -23.734 13.781 17.984 1 54.66 57 ASP B O 1
ATOM 4659 N N . ASP B 1 58 ? -23.281 12.477 16.203 1 60.88 58 ASP B N 1
ATOM 4660 C CA . ASP B 1 58 ? -22.172 11.938 16.984 1 60.88 58 ASP B CA 1
ATOM 4661 C C . ASP B 1 58 ? -20.891 12.719 16.734 1 60.88 58 ASP B C 1
ATOM 4663 O O . ASP B 1 58 ? -20.719 13.312 15.656 1 60.88 58 ASP B O 1
ATOM 4667 N N . VAL B 1 59 ? -20.172 13.078 17.688 1 60.78 59 VAL B N 1
ATOM 4668 C CA . VAL B 1 59 ? -18.828 13.633 17.578 1 60.78 59 VAL B CA 1
ATOM 4669 C C . VAL B 1 59 ? -18.016 12.828 16.562 1 60.78 59 VAL B C 1
ATOM 4671 O O . VAL B 1 59 ? -18.047 11.594 16.578 1 60.78 59 VAL B O 1
ATOM 4674 N N . PRO B 1 60 ? -17.484 13.492 15.641 1 59.28 60 PRO B N 1
ATOM 4675 C CA . PRO B 1 60 ? -16.766 12.797 14.57 1 59.28 60 PRO B CA 1
ATOM 4676 C C . PRO B 1 60 ? -15.641 11.914 15.102 1 59.28 60 PRO B C 1
ATOM 4678 O O . PRO B 1 60 ? -14.914 12.305 16.016 1 59.28 60 PRO B O 1
ATOM 4681 N N . TYR B 1 61 ? -15.625 10.719 14.609 1 66.75 61 TYR B N 1
ATOM 4682 C CA . TYR B 1 61 ? -14.594 9.797 15.078 1 66.75 61 TYR B CA 1
ATOM 4683 C C . TYR B 1 61 ? -13.375 9.836 14.164 1 66.75 61 TYR B C 1
ATOM 4685 O O . TYR B 1 61 ? -12.273 9.453 14.57 1 66.75 61 TYR B O 1
ATOM 4693 N N . ALA B 1 62 ? -13.586 10.398 12.922 1 77.19 62 ALA B N 1
ATOM 4694 C CA . ALA B 1 62 ? -12.438 10.531 12.023 1 77.19 62 ALA B CA 1
ATOM 4695 C C . ALA B 1 62 ? -12.195 11.992 11.664 1 77.19 62 ALA B C 1
ATOM 4697 O O . ALA B 1 62 ? -13.062 12.648 11.07 1 77.19 62 ALA B O 1
ATOM 4698 N N . PRO B 1 63 ? -10.984 12.453 11.945 1 86.81 63 PRO B N 1
ATOM 4699 C CA . PRO B 1 63 ? -10.672 13.867 11.742 1 86.81 63 PRO B CA 1
ATOM 4700 C C . PRO B 1 63 ? -10.922 14.336 10.312 1 86.81 63 PRO B C 1
ATOM 4702 O O . PRO B 1 63 ? -11.297 15.492 10.086 1 86.81 63 PRO B O 1
ATOM 4705 N N . ILE B 1 64 ? -10.828 13.422 9.414 1 90.56 64 ILE B N 1
ATOM 4706 C CA . ILE B 1 64 ? -10.922 13.805 8.008 1 90.56 64 ILE B CA 1
ATOM 4707 C C . ILE B 1 64 ? -12.352 14.242 7.691 1 90.56 64 ILE B C 1
ATOM 4709 O O . ILE B 1 64 ? -12.57 15.055 6.789 1 90.56 64 ILE B O 1
ATOM 4713 N N . HIS B 1 65 ? -13.352 13.719 8.43 1 88.19 65 HIS B N 1
ATOM 4714 C CA . HIS B 1 65 ? -14.742 14.109 8.227 1 88.19 65 HIS B CA 1
ATOM 4715 C C . HIS B 1 65 ? -14.961 15.578 8.57 1 88.19 65 HIS B C 1
ATOM 4717 O O . HIS B 1 65 ? -15.734 16.266 7.91 1 88.19 65 HIS B O 1
ATOM 4723 N N . SER B 1 66 ? -14.258 15.992 9.602 1 91 66 SER B N 1
ATOM 4724 C CA . SER B 1 66 ? -14.32 17.406 9.977 1 91 66 SER B CA 1
ATOM 4725 C C . SER B 1 66 ? -13.75 18.297 8.883 1 91 66 SER B C 1
ATOM 4727 O O . SER B 1 66 ? -14.336 19.328 8.547 1 91 66 SER B O 1
ATOM 4729 N N . LEU B 1 67 ? -12.656 17.844 8.383 1 91.88 67 LEU B N 1
ATOM 4730 C CA . LEU B 1 67 ? -12.031 18.609 7.316 1 91.88 67 LEU B CA 1
ATOM 4731 C C . LEU B 1 67 ? -12.914 18.641 6.074 1 91.88 67 LEU B C 1
ATOM 4733 O O . LEU B 1 67 ? -13.055 19.688 5.43 1 91.88 67 LEU B O 1
ATOM 4737 N N . TYR B 1 68 ? -13.516 17.562 5.719 1 90.44 68 TYR B N 1
ATOM 4738 C CA . TYR B 1 68 ? -14.422 17.5 4.578 1 90.44 68 TYR B CA 1
ATOM 4739 C C . TYR B 1 68 ? -15.617 18.438 4.781 1 90.44 68 TYR B C 1
ATOM 4741 O O . TYR B 1 68 ? -15.992 19.172 3.871 1 90.44 68 TYR B O 1
ATOM 4749 N N . THR B 1 69 ? -16.172 18.328 5.961 1 89.5 69 THR B N 1
ATOM 4750 C CA . THR B 1 69 ? -17.344 19.156 6.266 1 89.5 69 THR B CA 1
ATOM 4751 C C . THR B 1 69 ? -17.016 20.641 6.102 1 89.5 69 THR B C 1
ATOM 4753 O O . THR B 1 69 ? -17.828 21.406 5.598 1 89.5 69 THR B O 1
ATOM 4756 N N . LEU B 1 70 ? -15.852 21.016 6.43 1 91.5 70 LEU B N 1
ATOM 4757 C CA . LEU B 1 70 ? -15.469 22.422 6.422 1 91.5 70 LEU B CA 1
ATOM 4758 C C . LEU B 1 70 ? -15.062 22.859 5.02 1 91.5 70 LEU B C 1
ATOM 4760 O O . LEU B 1 70 ? -15.25 24.031 4.652 1 91.5 70 LEU B O 1
ATOM 4764 N N . THR B 1 71 ? -14.445 21.969 4.258 1 91.5 71 THR B N 1
ATOM 4765 C CA . THR B 1 71 ? -13.875 22.359 2.973 1 91.5 71 THR B CA 1
ATOM 4766 C C . THR B 1 71 ? -14.758 21.891 1.821 1 91.5 71 THR B C 1
ATOM 4768 O O . THR B 1 71 ? -14.688 22.438 0.717 1 91.5 71 THR B O 1
ATOM 4771 N N . LYS B 1 72 ? -15.477 20.766 1.998 1 88.44 72 LYS B N 1
ATOM 4772 C CA . LYS B 1 72 ? -16.312 20.094 1.009 1 88.44 72 LYS B CA 1
ATOM 4773 C C . LYS B 1 72 ? -15.469 19.562 -0.15 1 88.44 72 LYS B C 1
ATOM 4775 O O . LYS B 1 72 ? -15.953 19.453 -1.275 1 88.44 72 LYS B O 1
ATOM 4780 N N . LEU B 1 73 ? -14.172 19.391 0.204 1 86.88 73 LEU B N 1
ATOM 4781 C CA . LEU B 1 73 ? -13.305 18.797 -0.808 1 86.88 73 LEU B CA 1
ATOM 4782 C C . LEU B 1 73 ? -13.75 17.359 -1.119 1 86.88 73 LEU B C 1
ATOM 4784 O O . LEU B 1 73 ? -13.75 16.5 -0.236 1 86.88 73 LEU B O 1
ATOM 4788 N N . ARG B 1 74 ? -14 17.047 -2.332 1 81.12 74 ARG B N 1
ATOM 4789 C CA . ARG B 1 74 ? -14.539 15.766 -2.764 1 81.12 74 ARG B CA 1
ATOM 4790 C C . ARG B 1 74 ? -13.562 14.633 -2.477 1 81.12 74 ARG B C 1
ATOM 4792 O O . ARG B 1 74 ? -13.977 13.516 -2.152 1 81.12 74 ARG B O 1
ATOM 4799 N N . ALA B 1 75 ? -12.344 14.945 -2.625 1 80.88 75 ALA B N 1
ATOM 4800 C CA . ALA B 1 75 ? -11.305 13.945 -2.453 1 80.88 75 ALA B CA 1
ATOM 4801 C C . ALA B 1 75 ? -11.281 13.406 -1.023 1 80.88 75 ALA B C 1
ATOM 4803 O O . ALA B 1 75 ? -10.742 12.328 -0.763 1 80.88 75 ALA B O 1
ATOM 4804 N N . LEU B 1 76 ? -11.875 14.156 -0.101 1 83.81 76 LEU B N 1
ATOM 4805 C CA . LEU B 1 76 ? -11.828 13.797 1.312 1 83.81 76 LEU B CA 1
ATOM 4806 C C . LEU B 1 76 ? -13.102 13.086 1.737 1 83.81 76 LEU B C 1
ATOM 4808 O O . LEU B 1 76 ? -13.18 12.555 2.848 1 83.81 76 LEU B O 1
ATOM 4812 N N . ARG B 1 77 ? -14.031 13.023 0.833 1 79.31 77 ARG B N 1
ATOM 4813 C CA . ARG B 1 77 ? -15.336 12.438 1.136 1 79.31 77 ARG B CA 1
ATOM 4814 C C . ARG B 1 77 ? -15.227 10.93 1.294 1 79.31 77 ARG B C 1
ATOM 4816 O O . ARG B 1 77 ? -14.453 10.273 0.595 1 79.31 77 ARG B O 1
ATOM 4823 N N . SER B 1 78 ? -15.977 10.453 2.268 1 74 78 SER B N 1
ATOM 4824 C CA . SER B 1 78 ? -16.062 9 2.373 1 74 78 SER B CA 1
ATOM 4825 C C . SER B 1 78 ? -16.688 8.398 1.115 1 74 78 SER B C 1
ATOM 4827 O O . SER B 1 78 ? -17.625 8.953 0.543 1 74 78 SER B O 1
ATOM 4829 N N . PRO B 1 79 ? -15.992 7.402 0.567 1 69.62 79 PRO B N 1
ATOM 4830 C CA . PRO B 1 79 ? -16.469 6.836 -0.693 1 69.62 79 PRO B CA 1
ATOM 4831 C C . PRO B 1 79 ? -17.938 6.383 -0.613 1 69.62 79 PRO B C 1
ATOM 4833 O O . PRO B 1 79 ? -18.375 5.926 0.44 1 69.62 79 PRO B O 1
ATOM 4836 N N . ASP B 1 80 ? -18.688 6.895 -1.609 1 64 80 ASP B N 1
ATOM 4837 C CA . ASP B 1 80 ? -20.078 6.434 -1.749 1 64 80 ASP B CA 1
ATOM 4838 C C . ASP B 1 80 ? -20.125 4.969 -2.172 1 64 80 ASP B C 1
ATOM 4840 O O . ASP B 1 80 ? -19.094 4.301 -2.232 1 64 80 ASP B O 1
ATOM 4844 N N . ASP B 1 81 ? -21.219 4.57 -2.764 1 61.97 81 ASP B N 1
ATOM 4845 C CA . ASP B 1 81 ? -21.547 3.195 -3.135 1 61.97 81 ASP B CA 1
ATOM 4846 C C . ASP B 1 81 ? -20.641 2.695 -4.254 1 61.97 81 ASP B C 1
ATOM 4848 O O . ASP B 1 81 ? -20.312 3.443 -5.176 1 61.97 81 ASP B O 1
ATOM 4852 N N . MET B 1 82 ? -19.906 1.67 -3.951 1 59.25 82 MET B N 1
ATOM 4853 C CA . MET B 1 82 ? -19.031 0.973 -4.879 1 59.25 82 MET B CA 1
ATOM 4854 C C . MET B 1 82 ? -19.734 0.704 -6.203 1 59.25 82 MET B C 1
ATOM 4856 O O . MET B 1 82 ? -19.125 0.163 -7.133 1 59.25 82 MET B O 1
ATOM 4860 N N . ASN B 1 83 ? -20.891 1.132 -6.383 1 59.78 83 ASN B N 1
ATOM 4861 C CA . ASN B 1 83 ? -21.578 0.741 -7.609 1 59.78 83 ASN B CA 1
ATOM 4862 C C . ASN B 1 83 ? -21.656 1.896 -8.602 1 59.78 83 ASN B C 1
ATOM 4864 O O . ASN B 1 83 ? -22.547 1.938 -9.445 1 59.78 83 ASN B O 1
ATOM 4868 N N . SER B 1 84 ? -20.688 2.785 -8.516 1 58.12 84 SER B N 1
ATOM 4869 C CA . SER B 1 84 ? -20.828 3.908 -9.438 1 58.12 84 SER B CA 1
ATOM 4870 C C . SER B 1 84 ? -20.328 3.543 -10.836 1 58.12 84 SER B C 1
ATOM 4872 O O . SER B 1 84 ? -19.281 2.904 -10.977 1 58.12 84 SER B O 1
ATOM 4874 N N . GLN B 1 85 ? -21.375 3.668 -11.711 1 55.34 85 GLN B N 1
ATOM 4875 C CA . GLN B 1 85 ? -21.141 3.342 -13.117 1 55.34 85 GLN B CA 1
ATOM 4876 C C . GLN B 1 85 ? -20.062 4.234 -13.719 1 55.34 85 GLN B C 1
ATOM 4878 O O . GLN B 1 85 ? -19.938 5.406 -13.359 1 55.34 85 GLN B O 1
ATOM 4883 N N . GLN B 1 86 ? -19.062 3.553 -14.367 1 56.78 86 GLN B N 1
ATOM 4884 C CA . GLN B 1 86 ? -17.891 4.109 -15.039 1 56.78 86 GLN B CA 1
ATOM 4885 C C . GLN B 1 86 ? -18.297 5.195 -16.031 1 56.78 86 GLN B C 1
ATOM 4887 O O . GLN B 1 86 ? -19.453 5.238 -16.484 1 56.78 86 GLN B O 1
ATOM 4892 N N . ASN B 1 87 ? -17.391 6.082 -16.344 1 54.22 87 ASN B N 1
ATOM 4893 C CA . ASN B 1 87 ? -17.469 7.191 -17.281 1 54.22 87 ASN B CA 1
ATOM 4894 C C . ASN B 1 87 ? -17.828 6.711 -18.688 1 54.22 87 ASN B C 1
ATOM 4896 O O . ASN B 1 87 ? -17.062 5.977 -19.312 1 54.22 87 ASN B O 1
ATOM 4900 N N . PRO B 1 88 ? -19.094 6.754 -19.141 1 54.19 88 PRO B N 1
ATOM 4901 C CA . PRO B 1 88 ? -19.594 6.348 -20.453 1 54.19 88 PRO B CA 1
ATOM 4902 C C . PRO B 1 88 ? -18.719 6.832 -21.594 1 54.19 88 PRO B C 1
ATOM 4904 O O . PRO B 1 88 ? -18.891 6.406 -22.75 1 54.19 88 PRO B O 1
ATOM 4907 N N . GLY B 1 89 ? -17.719 7.66 -21.422 1 54.19 89 GLY B N 1
ATOM 4908 C CA . GLY B 1 89 ? -17.266 8.367 -22.609 1 54.19 89 GLY B CA 1
ATOM 4909 C C . GLY B 1 89 ? -16.047 7.719 -23.25 1 54.19 89 GLY B C 1
ATOM 4910 O O . GLY B 1 89 ? -15.594 8.164 -24.312 1 54.19 89 GLY B O 1
ATOM 4911 N N . MET B 1 90 ? -15.344 6.895 -22.547 1 60.88 90 MET B N 1
ATOM 4912 C CA . MET B 1 90 ? -14.125 6.473 -23.219 1 60.88 90 MET B CA 1
ATOM 4913 C C . MET B 1 90 ? -14.414 5.355 -24.219 1 60.88 90 MET B C 1
ATOM 4915 O O . MET B 1 90 ? -15.195 4.445 -23.922 1 60.88 90 MET B O 1
ATOM 4919 N N . GLU B 1 91 ? -14 5.523 -25.406 1 75.5 91 GLU B N 1
ATOM 4920 C CA . GLU B 1 91 ? -14.133 4.488 -26.422 1 75.5 91 GLU B CA 1
ATOM 4921 C C . GLU B 1 91 ? -13.492 3.18 -25.969 1 75.5 91 GLU B C 1
ATOM 4923 O O . GLU B 1 91 ? -12.367 3.18 -25.453 1 75.5 91 GLU B O 1
ATOM 4928 N N . ASP B 1 92 ? -14.281 2.152 -26.047 1 85.5 92 ASP B N 1
ATOM 4929 C CA . ASP B 1 92 ? -13.781 0.859 -25.578 1 85.5 92 ASP B CA 1
ATOM 4930 C C . ASP B 1 92 ? -12.875 0.219 -26.625 1 85.5 92 ASP B C 1
ATOM 4932 O O . ASP B 1 92 ? -12.758 0.721 -27.75 1 85.5 92 ASP B O 1
ATOM 4936 N N . VAL B 1 93 ? -12.234 -0.783 -26.391 1 90.44 93 VAL B N 1
ATOM 4937 C CA . VAL B 1 93 ? -11.156 -1.409 -27.156 1 90.44 93 VAL B CA 1
ATOM 4938 C C . VAL B 1 93 ? -11.711 -1.963 -28.469 1 90.44 93 VAL B C 1
ATOM 4940 O O . VAL B 1 93 ? -10.984 -2.059 -29.453 1 90.44 93 VAL B O 1
ATOM 4943 N N . ILE B 1 94 ? -12.961 -2.316 -28.453 1 93.38 94 ILE B N 1
ATOM 4944 C CA . ILE B 1 94 ? -13.586 -2.844 -29.672 1 93.38 94 ILE B CA 1
ATOM 4945 C C . ILE B 1 94 ? -13.93 -1.697 -30.609 1 93.38 94 ILE B C 1
ATOM 4947 O O . ILE B 1 94 ? -13.664 -1.772 -31.812 1 93.38 94 ILE B O 1
ATOM 4951 N N . THR B 1 95 ? -14.523 -0.663 -30.047 1 91.62 95 THR B N 1
ATOM 4952 C CA . THR B 1 95 ? -14.859 0.517 -30.828 1 91.62 95 THR B CA 1
ATOM 4953 C C . THR B 1 95 ? -13.609 1.157 -31.422 1 91.62 95 THR B C 1
ATOM 4955 O O . THR B 1 95 ? -13.625 1.637 -32.562 1 91.62 95 THR B O 1
ATOM 4958 N N . LYS B 1 96 ? -12.484 1.099 -30.672 1 91.94 96 LYS B N 1
ATOM 4959 C CA . LYS B 1 96 ? -11.203 1.637 -31.125 1 91.94 96 LYS B CA 1
ATOM 4960 C C . LYS B 1 96 ? -10.539 0.708 -32.125 1 91.94 96 LYS B C 1
ATOM 4962 O O . LYS B 1 96 ? -9.5 1.045 -32.719 1 91.94 96 LYS B O 1
ATOM 4967 N N . ARG B 1 97 ? -11.102 -0.576 -32.312 1 92.06 97 ARG B N 1
ATOM 4968 C CA . ARG B 1 97 ? -10.641 -1.587 -33.25 1 92.06 97 ARG B CA 1
ATOM 4969 C C . ARG B 1 97 ? -9.266 -2.115 -32.875 1 92.06 97 ARG B C 1
ATOM 4971 O O . ARG B 1 97 ? -8.453 -2.447 -33.75 1 92.06 97 ARG B O 1
ATOM 4978 N N . LEU B 1 98 ? -9.008 -2.014 -31.609 1 93.94 98 LEU B N 1
ATOM 4979 C CA . LEU B 1 98 ? -7.781 -2.637 -31.109 1 93.94 98 LEU B CA 1
ATOM 4980 C C . LEU B 1 98 ? -7.887 -4.156 -31.156 1 93.94 98 LEU B C 1
ATOM 4982 O O . LEU B 1 98 ? -6.879 -4.852 -31.297 1 93.94 98 LEU B O 1
ATOM 4986 N N . ILE B 1 99 ? -9.086 -4.648 -30.969 1 96.31 99 ILE B N 1
ATOM 4987 C CA . ILE B 1 99 ? -9.414 -6.066 -31.062 1 96.31 99 ILE B CA 1
ATOM 4988 C C . ILE B 1 99 ? -10.758 -6.234 -31.766 1 96.31 99 ILE B C 1
ATOM 4990 O O . ILE B 1 99 ? -11.656 -5.402 -31.609 1 96.31 99 ILE B O 1
ATOM 4994 N N . SER B 1 100 ? -10.898 -7.281 -32.562 1 96.62 100 SER B N 1
ATOM 4995 C CA . SER B 1 100 ? -12.164 -7.535 -33.219 1 96.62 100 SER B CA 1
ATOM 4996 C C . SER B 1 100 ? -13.219 -8.047 -32.25 1 96.62 100 SER B C 1
ATOM 4998 O O . SER B 1 100 ? -12.883 -8.625 -31.219 1 96.62 100 SER B O 1
ATOM 5000 N N . LEU B 1 101 ? -14.477 -7.824 -32.594 1 96.62 101 LEU B N 1
ATOM 5001 C CA . LEU B 1 101 ? -15.586 -8.312 -31.781 1 96.62 101 LEU B CA 1
ATOM 5002 C C . LEU B 1 101 ? -15.539 -9.828 -31.641 1 96.62 101 LEU B C 1
ATOM 5004 O O . LEU B 1 101 ? -15.781 -10.367 -30.562 1 96.62 101 LEU B O 1
ATOM 5008 N N . ALA B 1 102 ? -15.195 -10.484 -32.688 1 96.94 102 ALA B N 1
ATOM 5009 C CA . ALA B 1 102 ? -15.125 -11.945 -32.688 1 96.94 102 ALA B CA 1
ATOM 5010 C C . ALA B 1 102 ? -14.023 -12.453 -31.75 1 96.94 102 ALA B C 1
ATOM 5012 O O . ALA B 1 102 ? -14.234 -13.391 -30.984 1 96.94 102 ALA B O 1
ATOM 5013 N N . ASP B 1 103 ? -12.906 -11.812 -31.844 1 97.88 103 ASP B N 1
ATOM 5014 C CA . ASP B 1 103 ? -11.797 -12.195 -30.969 1 97.88 103 ASP B CA 1
ATOM 5015 C C . ASP B 1 103 ? -12.125 -11.914 -29.5 1 97.88 103 ASP B C 1
ATOM 5017 O O . ASP B 1 103 ? -11.797 -12.719 -28.625 1 97.88 103 ASP B O 1
ATOM 5021 N N . ALA B 1 104 ? -12.734 -10.789 -29.266 1 98.19 104 ALA B N 1
ATOM 5022 C CA . ALA B 1 104 ? -13.109 -10.422 -27.891 1 98.19 104 ALA B CA 1
ATOM 5023 C C . ALA B 1 104 ? -14.086 -11.445 -27.312 1 98.19 104 ALA B C 1
ATOM 5025 O O . ALA B 1 104 ? -13.938 -11.859 -26.156 1 98.19 104 ALA B O 1
ATOM 5026 N N . GLU B 1 105 ? -15.07 -11.844 -28.094 1 98.25 105 GLU B N 1
ATOM 5027 C CA . GLU B 1 105 ? -16.047 -12.82 -27.641 1 98.25 105 GLU B CA 1
ATOM 5028 C C . GLU B 1 105 ? -15.391 -14.172 -27.359 1 98.25 105 GLU B C 1
ATOM 5030 O O . GLU B 1 105 ? -15.688 -14.812 -26.344 1 98.25 105 GLU B O 1
ATOM 5035 N N . ARG B 1 106 ? -14.547 -14.555 -28.219 1 98 106 ARG B N 1
ATOM 5036 C CA . ARG B 1 106 ? -13.836 -15.82 -28.062 1 98 106 ARG B CA 1
ATOM 5037 C C . ARG B 1 106 ? -12.992 -15.812 -26.797 1 98 106 ARG B C 1
ATOM 5039 O O . ARG B 1 106 ? -13.047 -16.766 -26 1 98 106 ARG B O 1
ATOM 5046 N N . LEU B 1 107 ? -12.203 -14.781 -26.609 1 98.5 107 LEU B N 1
ATOM 5047 C CA . LEU B 1 107 ? -11.32 -14.68 -25.453 1 98.5 107 LEU B CA 1
ATOM 5048 C C . LEU B 1 107 ? -12.125 -14.562 -24.172 1 98.5 107 LEU B C 1
ATOM 5050 O O . LEU B 1 107 ? -11.75 -15.133 -23.141 1 98.5 107 LEU B O 1
ATOM 5054 N N . PHE B 1 108 ? -13.234 -13.828 -24.25 1 98.5 108 PHE B N 1
ATOM 5055 C CA . PHE B 1 108 ? -14.094 -13.695 -23.078 1 98.5 108 PHE B CA 1
ATOM 5056 C C . PHE B 1 108 ? -14.648 -15.055 -22.656 1 98.5 108 PHE B C 1
ATOM 5058 O O . PHE B 1 108 ? -14.633 -15.391 -21.469 1 98.5 108 PHE B O 1
ATOM 5065 N N . ASN B 1 109 ? -15.047 -15.781 -23.594 1 97.81 109 ASN B N 1
ATOM 5066 C CA . ASN B 1 109 ? -15.594 -17.109 -23.297 1 97.81 109 ASN B CA 1
ATOM 5067 C C . ASN B 1 109 ? -14.516 -18.047 -22.766 1 97.81 109 ASN B C 1
ATOM 5069 O O . ASN B 1 109 ? -14.773 -18.859 -21.875 1 97.81 109 ASN B O 1
ATOM 5073 N N . PHE B 1 110 ? -13.391 -17.938 -23.375 1 97.38 110 PHE B N 1
ATOM 5074 C CA . PHE B 1 110 ? -12.266 -18.734 -22.891 1 97.38 110 PHE B CA 1
ATOM 5075 C C . PHE B 1 110 ? -11.977 -18.422 -21.422 1 97.38 110 PHE B C 1
ATOM 5077 O O . PHE B 1 110 ? -11.789 -19.344 -20.625 1 97.38 110 PHE B O 1
ATOM 5084 N N . TYR B 1 111 ? -11.945 -17.156 -21.078 1 98.12 111 TYR B N 1
ATOM 5085 C CA . TYR B 1 111 ? -11.711 -16.766 -19.688 1 98.12 111 TYR B CA 1
ATOM 5086 C C . TYR B 1 111 ? -12.773 -17.359 -18.766 1 98.12 111 TYR B C 1
ATOM 5088 O O . TYR B 1 111 ? -12.445 -17.938 -17.734 1 98.12 111 TYR B O 1
ATOM 5096 N N . ARG B 1 112 ? -14 -17.156 -19.094 1 96.44 112 ARG B N 1
ATOM 5097 C CA . ARG B 1 112 ? -15.109 -17.562 -18.234 1 96.44 112 ARG B CA 1
ATOM 5098 C C . ARG B 1 112 ? -15.094 -19.062 -17.984 1 96.44 112 ARG B C 1
ATOM 5100 O O . ARG B 1 112 ? -15.312 -19.516 -16.859 1 96.44 112 ARG B O 1
ATOM 5107 N N . LYS B 1 113 ? -14.797 -19.766 -18.984 1 93.81 113 LYS B N 1
ATOM 5108 C CA . LYS B 1 113 ? -14.914 -21.219 -18.891 1 93.81 113 LYS B CA 1
ATOM 5109 C C . LYS B 1 113 ? -13.648 -21.844 -18.297 1 93.81 113 LYS B C 1
ATOM 5111 O O . LYS B 1 113 ? -13.719 -22.781 -17.516 1 93.81 113 LYS B O 1
ATOM 5116 N N . ARG B 1 114 ? -12.539 -21.25 -18.641 1 94.25 114 ARG B N 1
ATOM 5117 C CA . ARG B 1 114 ? -11.289 -21.922 -18.328 1 94.25 114 ARG B CA 1
ATOM 5118 C C . ARG B 1 114 ? -10.547 -21.219 -17.203 1 94.25 114 ARG B C 1
ATOM 5120 O O . ARG B 1 114 ? -9.875 -21.859 -16.391 1 94.25 114 ARG B O 1
ATOM 5127 N N . LEU B 1 115 ? -10.531 -19.906 -17.156 1 96.94 115 LEU B N 1
ATOM 5128 C CA . LEU B 1 115 ? -9.641 -19.188 -16.266 1 96.94 115 LEU B CA 1
ATOM 5129 C C . LEU B 1 115 ? -10.375 -18.75 -15 1 96.94 115 LEU B C 1
ATOM 5131 O O . LEU B 1 115 ? -9.828 -18.844 -13.898 1 96.94 115 LEU B O 1
ATOM 5135 N N . ASP B 1 116 ? -11.602 -18.359 -15.062 1 96.75 116 ASP B N 1
ATOM 5136 C CA . ASP B 1 116 ? -12.352 -17.781 -13.953 1 96.75 116 ASP B CA 1
ATOM 5137 C C . ASP B 1 116 ? -12.445 -18.781 -12.789 1 96.75 116 ASP B C 1
ATOM 5139 O O . ASP B 1 116 ? -12.414 -18.375 -11.625 1 96.75 116 ASP B O 1
ATOM 5143 N N . PRO B 1 117 ? -12.562 -20.062 -13.039 1 95.06 117 PRO B N 1
ATOM 5144 C CA . PRO B 1 117 ? -12.609 -21.016 -11.938 1 95.06 117 PRO B CA 1
ATOM 5145 C C . PRO B 1 117 ? -11.32 -21.031 -11.109 1 95.06 117 PRO B C 1
ATOM 5147 O O . PRO B 1 117 ? -11.336 -21.422 -9.945 1 95.06 117 PRO B O 1
ATOM 5150 N N . TYR B 1 118 ? -10.219 -20.625 -11.672 1 96.19 118 TYR B N 1
ATOM 5151 C CA . TYR B 1 118 ? -8.953 -20.641 -10.93 1 96.19 118 TYR B CA 1
ATOM 5152 C C . TYR B 1 118 ? -8.898 -19.5 -9.93 1 96.19 118 TYR B C 1
ATOM 5154 O O . TYR B 1 118 ? -8.094 -19.516 -8.992 1 96.19 118 TYR B O 1
ATOM 5162 N N . ILE B 1 119 ? -9.727 -18.5 -10.172 1 96.94 119 ILE B N 1
ATOM 5163 C CA . ILE B 1 119 ? -9.812 -17.391 -9.219 1 96.94 119 ILE B CA 1
ATOM 5164 C C . ILE B 1 119 ? -11.164 -17.438 -8.508 1 96.94 119 ILE B C 1
ATOM 5166 O O . ILE B 1 119 ? -11.773 -16.406 -8.25 1 96.94 119 ILE B O 1
ATOM 5170 N N . TYR B 1 120 ? -11.727 -18.656 -8.367 1 94.88 120 TYR B N 1
ATOM 5171 C CA . TYR B 1 120 ? -12.859 -19 -7.52 1 94.88 120 TYR B CA 1
ATOM 5172 C C . TYR B 1 120 ? -14.141 -18.344 -8.023 1 94.88 120 TYR B C 1
ATOM 5174 O O . TYR B 1 120 ? -15.016 -17.984 -7.234 1 94.88 120 TYR B O 1
ATOM 5182 N N . LEU B 1 121 ? -14.227 -17.922 -9.266 1 94.25 121 LEU B N 1
ATOM 5183 C CA . LEU B 1 121 ? -15.375 -17.344 -9.961 1 94.25 121 LEU B CA 1
ATOM 5184 C C . LEU B 1 121 ? -15.672 -15.938 -9.461 1 94.25 121 LEU B C 1
ATOM 5186 O O . LEU B 1 121 ? -16.812 -15.477 -9.523 1 94.25 121 LEU B O 1
ATOM 5190 N N . ILE B 1 122 ? -14.641 -15.305 -8.977 1 95.06 122 ILE B N 1
ATOM 5191 C CA . ILE B 1 122 ? -14.789 -13.961 -8.422 1 95.06 122 ILE B CA 1
ATOM 5192 C C . ILE B 1 122 ? -14.445 -12.922 -9.477 1 95.06 122 ILE B C 1
ATOM 5194 O O . ILE B 1 122 ? -14.898 -11.773 -9.406 1 95.06 122 ILE B O 1
ATOM 5198 N N . GLY B 1 123 ? -13.75 -13.211 -10.453 1 94.44 123 GLY B N 1
ATOM 5199 C CA . GLY B 1 123 ? -13.18 -12.281 -11.422 1 94.44 123 GLY B CA 1
ATOM 5200 C C . GLY B 1 123 ? -14.227 -11.586 -12.266 1 94.44 123 GLY B C 1
ATOM 5201 O O . GLY B 1 123 ? -14.242 -10.359 -12.359 1 94.44 123 GLY B O 1
ATOM 5202 N N . CYS B 1 124 ? -15.062 -12.328 -12.836 1 95.06 124 CYS B N 1
ATOM 5203 C CA . CYS B 1 124 ? -16.047 -11.727 -13.742 1 95.06 124 CYS B CA 1
ATOM 5204 C C . CYS B 1 124 ? -17.453 -12.156 -13.375 1 95.06 124 CYS B C 1
ATOM 5206 O O . CYS B 1 124 ? -17.844 -13.305 -13.602 1 95.06 124 CYS B O 1
ATOM 5208 N N . PRO B 1 125 ? -18.297 -11.242 -12.969 1 94.81 125 PRO B N 1
ATOM 5209 C CA . PRO B 1 125 ? -19.656 -11.594 -12.562 1 94.81 125 PRO B CA 1
ATOM 5210 C C . PRO B 1 125 ? -20.641 -11.609 -13.727 1 94.81 125 PRO B C 1
ATOM 5212 O O . PRO B 1 125 ? -21.812 -11.914 -13.539 1 94.81 125 PRO B O 1
ATOM 5215 N N . TYR B 1 126 ? -20.125 -11.414 -14.953 1 96.19 126 TYR B N 1
ATOM 5216 C CA . TYR B 1 126 ? -21.031 -11.273 -16.094 1 96.19 126 TYR B CA 1
ATOM 5217 C C . TYR B 1 126 ? -21.031 -12.531 -16.953 1 96.19 126 TYR B C 1
ATOM 5219 O O . TYR B 1 126 ? -19.984 -13.164 -17.141 1 96.19 126 TYR B O 1
ATOM 5227 N N . GLU B 1 127 ? -22.156 -12.781 -17.562 1 95.56 127 GLU B N 1
ATOM 5228 C CA . GLU B 1 127 ? -22.312 -13.992 -18.359 1 95.56 127 GLU B CA 1
ATOM 5229 C C . GLU B 1 127 ? -21.906 -13.766 -19.812 1 95.56 127 GLU B C 1
ATOM 5231 O O . GLU B 1 127 ? -21.453 -14.695 -20.5 1 95.56 127 GLU B O 1
ATOM 5236 N N . THR B 1 128 ? -22.109 -12.531 -20.25 1 96.75 128 THR B N 1
ATOM 5237 C CA . THR B 1 128 ? -21.797 -12.258 -21.641 1 96.75 128 THR B CA 1
ATOM 5238 C C . THR B 1 128 ? -20.781 -11.133 -21.766 1 96.75 128 THR B C 1
ATOM 5240 O O . THR B 1 128 ? -20.703 -10.266 -20.891 1 96.75 128 THR B O 1
ATOM 5243 N N . MET B 1 129 ? -20.078 -11.18 -22.859 1 96.56 129 MET B N 1
ATOM 5244 C CA . MET B 1 129 ? -19.094 -10.148 -23.141 1 96.56 129 MET B CA 1
ATOM 5245 C C . MET B 1 129 ? -19.75 -8.773 -23.281 1 96.56 129 MET B C 1
ATOM 5247 O O . MET B 1 129 ? -19.203 -7.777 -22.781 1 96.56 129 MET B O 1
ATOM 5251 N N . GLN B 1 130 ? -20.922 -8.758 -23.828 1 95.19 130 GLN B N 1
ATOM 5252 C CA . GLN B 1 130 ? -21.641 -7.504 -24.047 1 95.19 130 GLN B CA 1
ATOM 5253 C C . GLN B 1 130 ? -22.016 -6.852 -22.719 1 95.19 130 GLN B C 1
ATOM 5255 O O . GLN B 1 130 ? -21.938 -5.629 -22.578 1 95.19 130 GLN B O 1
ATOM 5260 N N . GLU B 1 131 ? -22.438 -7.629 -21.844 1 95.12 131 GLU B N 1
ATOM 5261 C CA . GLU B 1 131 ? -22.781 -7.102 -20.531 1 95.12 131 GLU B CA 1
ATOM 5262 C C . GLU B 1 131 ? -21.547 -6.516 -19.844 1 95.12 131 GLU B C 1
ATOM 5264 O O . GLU B 1 131 ? -21.609 -5.43 -19.266 1 95.12 131 GLU B O 1
ATOM 5269 N N . CYS B 1 132 ? -20.484 -7.254 -19.891 1 95.44 132 CYS B N 1
ATOM 5270 C CA . CYS B 1 132 ? -19.234 -6.785 -19.312 1 95.44 132 CYS B CA 1
ATOM 5271 C C . CYS B 1 132 ? -18.766 -5.492 -19.969 1 95.44 132 CYS B C 1
ATOM 5273 O O . CYS B 1 132 ? -18.344 -4.559 -19.281 1 95.44 132 CYS B O 1
ATOM 5275 N N . ARG B 1 133 ? -18.875 -5.492 -21.281 1 94.44 133 ARG B N 1
ATOM 5276 C CA . ARG B 1 133 ? -18.484 -4.336 -22.078 1 94.44 133 ARG B CA 1
ATOM 5277 C C . ARG B 1 133 ? -19.266 -3.096 -21.672 1 94.44 133 ARG B C 1
ATOM 5279 O O . ARG B 1 133 ? -18.719 -1.999 -21.594 1 94.44 133 ARG B O 1
ATOM 5286 N N . GLN B 1 134 ? -20.5 -3.221 -21.328 1 91.38 134 GLN B N 1
ATOM 5287 C CA . GLN B 1 134 ? -21.375 -2.111 -20.984 1 91.38 134 GLN B CA 1
ATOM 5288 C C . GLN B 1 134 ? -21.125 -1.646 -19.547 1 91.38 134 GLN B C 1
ATOM 5290 O O . GLN B 1 134 ? -21.203 -0.451 -19.25 1 91.38 134 GLN B O 1
ATOM 5295 N N . LYS B 1 135 ? -20.75 -2.57 -18.75 1 91.06 135 LYS B N 1
ATOM 5296 C CA . LYS B 1 135 ? -20.656 -2.258 -17.328 1 91.06 135 LYS B CA 1
ATOM 5297 C C . LYS B 1 135 ? -19.281 -1.729 -16.953 1 91.06 135 LYS B C 1
ATOM 5299 O O . LYS B 1 135 ? -19.156 -0.806 -16.141 1 91.06 135 LYS B O 1
ATOM 5304 N N . SER B 1 136 ? -18.219 -2.346 -17.5 1 92.69 136 SER B N 1
ATOM 5305 C CA . SER B 1 136 ? -16.875 -1.941 -17.109 1 92.69 136 SER B CA 1
ATOM 5306 C C . SER B 1 136 ? -15.867 -2.252 -18.219 1 92.69 136 SER B C 1
ATOM 5308 O O . SER B 1 136 ? -15.477 -3.408 -18.406 1 92.69 136 SER B O 1
ATOM 5310 N N . GLN B 1 137 ? -15.383 -1.261 -18.734 1 92.69 137 GLN B N 1
ATOM 5311 C CA . GLN B 1 137 ? -14.375 -1.414 -19.781 1 92.69 137 GLN B CA 1
ATOM 5312 C C . GLN B 1 137 ? -13.07 -1.949 -19.219 1 92.69 137 GLN B C 1
ATOM 5314 O O . GLN B 1 137 ? -12.398 -2.768 -19.844 1 92.69 137 GLN B O 1
ATOM 5319 N N . PHE B 1 138 ? -12.719 -1.461 -18.062 1 94.5 138 PHE B N 1
ATOM 5320 C CA . PHE B 1 138 ? -11.461 -1.893 -17.453 1 94.5 138 PHE B CA 1
ATOM 5321 C C . PHE B 1 138 ? -11.508 -3.381 -17.125 1 94.5 138 PHE B C 1
ATOM 5323 O O . PHE B 1 138 ? -10.531 -4.098 -17.344 1 94.5 138 PHE B O 1
ATOM 5330 N N . LEU B 1 139 ? -12.609 -3.854 -16.609 1 96.75 139 LEU B N 1
ATOM 5331 C CA . LEU B 1 139 ? -12.75 -5.273 -16.312 1 96.75 139 LEU B CA 1
ATOM 5332 C C . LEU B 1 139 ? -12.672 -6.105 -17.594 1 96.75 139 LEU B C 1
ATOM 5334 O O . LEU B 1 139 ? -12.008 -7.145 -17.625 1 96.75 139 LEU B O 1
ATOM 5338 N N . LEU B 1 140 ? -13.344 -5.625 -18.578 1 97.44 140 LEU B N 1
ATOM 5339 C CA . LEU B 1 140 ? -13.297 -6.34 -19.859 1 97.44 140 LEU B CA 1
ATOM 5340 C C . LEU B 1 140 ? -11.867 -6.469 -20.359 1 97.44 140 LEU B C 1
ATOM 5342 O O . LEU B 1 140 ? -11.43 -7.559 -20.734 1 97.44 140 LEU B O 1
ATOM 5346 N N . VAL B 1 141 ? -11.133 -5.414 -20.344 1 97.88 141 VAL B N 1
ATOM 5347 C CA . VAL B 1 141 ? -9.758 -5.418 -20.828 1 97.88 141 VAL B CA 1
ATOM 5348 C C . VAL B 1 141 ? -8.906 -6.352 -19.984 1 97.88 141 VAL B C 1
ATOM 5350 O O . VAL B 1 141 ? -8.039 -7.059 -20.5 1 97.88 141 VAL B O 1
ATOM 5353 N N . ALA B 1 142 ? -9.078 -6.371 -18.672 1 98.31 142 ALA B N 1
ATOM 5354 C CA . ALA B 1 142 ? -8.352 -7.285 -17.797 1 98.31 142 ALA B CA 1
ATOM 5355 C C . ALA B 1 142 ? -8.617 -8.734 -18.172 1 98.31 142 ALA B C 1
ATOM 5357 O O . ALA B 1 142 ? -7.68 -9.531 -18.297 1 98.31 142 ALA B O 1
ATOM 5358 N N . VAL B 1 143 ? -9.883 -9.023 -18.391 1 98.69 143 VAL B N 1
ATOM 5359 C CA . VAL B 1 143 ? -10.312 -10.367 -18.75 1 98.69 143 VAL B CA 1
ATOM 5360 C C . VAL B 1 143 ? -9.672 -10.766 -20.094 1 98.69 143 VAL B C 1
ATOM 5362 O O . VAL B 1 143 ? -9.102 -11.852 -20.203 1 98.69 143 VAL B O 1
ATOM 5365 N N . LEU B 1 144 ? -9.75 -9.883 -21.031 1 98.69 144 LEU B N 1
ATOM 5366 C CA . LEU B 1 144 ? -9.211 -10.172 -22.359 1 98.69 144 LEU B CA 1
ATOM 5367 C C . LEU B 1 144 ? -7.691 -10.297 -22.312 1 98.69 144 LEU B C 1
ATOM 5369 O O . LEU B 1 144 ? -7.109 -11.133 -23.016 1 98.69 144 LEU B O 1
ATOM 5373 N N . THR B 1 145 ? -7.02 -9.516 -21.516 1 98.62 145 THR B N 1
ATOM 5374 C CA . THR B 1 145 ? -5.566 -9.539 -21.406 1 98.62 145 THR B CA 1
ATOM 5375 C C . THR B 1 145 ? -5.094 -10.891 -20.875 1 98.62 145 THR B C 1
ATOM 5377 O O . THR B 1 145 ? -4.215 -11.523 -21.469 1 98.62 145 THR B O 1
ATOM 5380 N N . VAL B 1 146 ? -5.703 -11.367 -19.828 1 98.69 146 VAL B N 1
ATOM 5381 C CA . VAL B 1 146 ? -5.254 -12.617 -19.219 1 98.69 146 VAL B CA 1
ATOM 5382 C C . VAL B 1 146 ? -5.66 -13.797 -20.094 1 98.69 146 VAL B C 1
ATOM 5384 O O . VAL B 1 146 ? -4.934 -14.789 -20.172 1 98.69 146 VAL B O 1
ATOM 5387 N N . ALA B 1 147 ? -6.828 -13.648 -20.719 1 98.75 147 ALA B N 1
ATOM 5388 C CA . ALA B 1 147 ? -7.219 -14.688 -21.672 1 98.75 147 ALA B CA 1
ATOM 5389 C C . ALA B 1 147 ? -6.207 -14.797 -22.812 1 98.75 147 ALA B C 1
ATOM 5391 O O . ALA B 1 147 ? -5.809 -15.898 -23.188 1 98.75 147 ALA B O 1
ATOM 5392 N N . ALA B 1 148 ? -5.824 -13.672 -23.344 1 98.38 148 ALA B N 1
ATOM 5393 C CA . ALA B 1 148 ? -4.844 -13.672 -24.438 1 98.38 148 ALA B CA 1
ATOM 5394 C C . ALA B 1 148 ? -3.51 -14.242 -23.969 1 98.38 148 ALA B C 1
ATOM 5396 O O . ALA B 1 148 ? -2.811 -14.914 -24.734 1 98.38 148 ALA B O 1
ATOM 5397 N N . LEU B 1 149 ? -3.133 -13.992 -22.75 1 98.19 149 LEU B N 1
ATOM 5398 C CA . LEU B 1 149 ? -1.9 -14.516 -22.172 1 98.19 149 LEU B CA 1
ATOM 5399 C C . LEU B 1 149 ? -1.914 -16.047 -22.156 1 98.19 149 LEU B C 1
ATOM 5401 O O . LEU B 1 149 ? -0.866 -16.672 -22.281 1 98.19 149 LEU B O 1
ATOM 5405 N N . HIS B 1 150 ? -3.084 -16.656 -22.078 1 98.25 150 HIS B N 1
ATOM 5406 C CA . HIS B 1 150 ? -3.207 -18.094 -21.875 1 98.25 150 HIS B CA 1
ATOM 5407 C C . HIS B 1 150 ? -3.629 -18.781 -23.172 1 98.25 150 HIS B C 1
ATOM 5409 O O . HIS B 1 150 ? -3.844 -20 -23.188 1 98.25 150 HIS B O 1
ATOM 5415 N N . ASP B 1 151 ? -3.803 -18.047 -24.188 1 97.31 151 ASP B N 1
ATOM 5416 C CA . ASP B 1 151 ? -4.215 -18.578 -25.484 1 97.31 151 ASP B CA 1
ATOM 5417 C C . ASP B 1 151 ? -3.107 -18.422 -26.531 1 97.31 151 ASP B C 1
ATOM 5419 O O . ASP B 1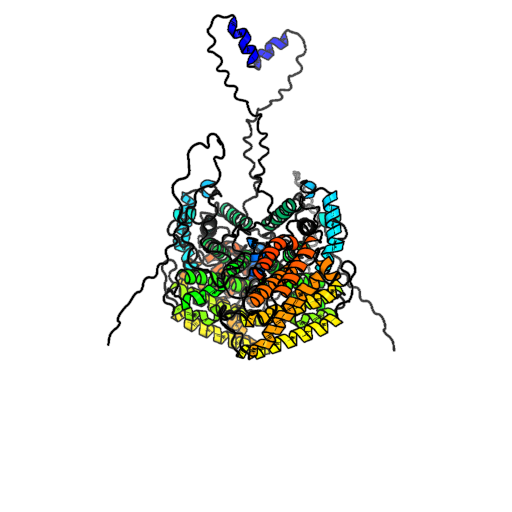 151 ? -2.85 -17.312 -27 1 97.31 151 ASP B O 1
ATOM 5423 N N . SER B 1 152 ? -2.539 -19.516 -26.984 1 96 152 SER B N 1
ATOM 5424 C CA . SER B 1 152 ? -1.407 -19.5 -27.906 1 96 152 SER B CA 1
ATOM 5425 C C . SER B 1 152 ? -1.809 -18.938 -29.266 1 96 152 SER B C 1
ATOM 5427 O O . SER B 1 152 ? -0.955 -18.484 -30.031 1 96 152 SER B O 1
ATOM 5429 N N . THR B 1 153 ? -3.035 -18.891 -29.562 1 96.5 153 THR B N 1
ATOM 5430 C CA . THR B 1 153 ? -3.492 -18.375 -30.844 1 96.5 153 THR B CA 1
ATOM 5431 C C . THR B 1 153 ? -3.719 -16.859 -30.781 1 96.5 153 THR B C 1
ATOM 5433 O O . THR B 1 153 ? -4.035 -16.234 -31.781 1 96.5 153 THR B O 1
ATOM 5436 N N . ALA B 1 154 ? -3.551 -16.297 -29.609 1 96.81 154 ALA B N 1
ATOM 5437 C CA . ALA B 1 154 ? -3.838 -14.875 -29.438 1 96.81 154 ALA B CA 1
ATOM 5438 C C . ALA B 1 154 ? -2.557 -14.086 -29.188 1 96.81 154 ALA B C 1
ATOM 5440 O O . ALA B 1 154 ? -2.59 -13.016 -28.562 1 96.81 154 ALA B O 1
ATOM 5441 N N . ASP B 1 155 ? -1.451 -14.539 -29.641 1 95.81 155 ASP B N 1
ATOM 5442 C CA . ASP B 1 155 ? -0.158 -13.906 -29.406 1 95.81 155 ASP B CA 1
ATOM 5443 C C . ASP B 1 155 ? -0.113 -12.516 -30.047 1 95.81 155 ASP B C 1
ATOM 5445 O O . ASP B 1 155 ? 0.578 -11.625 -29.562 1 95.81 155 ASP B O 1
ATOM 5449 N N . TYR B 1 156 ? -0.813 -12.398 -31.094 1 94.62 156 TYR B N 1
ATOM 5450 C CA . TYR B 1 156 ? -0.807 -11.117 -31.781 1 94.62 156 TYR B CA 1
ATOM 5451 C C . TYR B 1 156 ? -1.695 -10.109 -31.078 1 94.62 156 TYR B C 1
ATOM 5453 O O . TYR B 1 156 ? -1.561 -8.898 -31.281 1 94.62 156 TYR B O 1
ATOM 5461 N N . ILE B 1 157 ? -2.588 -10.555 -30.234 1 97.06 157 ILE B N 1
ATOM 5462 C CA . ILE B 1 157 ? -3.529 -9.695 -29.531 1 97.06 157 ILE B CA 1
ATOM 5463 C C . ILE B 1 157 ? -2.906 -9.219 -28.219 1 97.06 157 ILE B C 1
ATOM 5465 O O . ILE B 1 157 ? -3.102 -8.07 -27.797 1 97.06 157 ILE B O 1
ATOM 5469 N N . TYR B 1 158 ? -2.129 -10.047 -27.531 1 97.19 158 TYR B N 1
ATOM 5470 C CA . TYR B 1 158 ? -1.684 -9.828 -26.156 1 97.19 158 TYR B CA 1
ATOM 5471 C C . TYR B 1 158 ? -0.929 -8.508 -26.031 1 97.19 158 TYR B C 1
ATOM 5473 O O . TYR B 1 158 ? -1.229 -7.699 -25.141 1 97.19 158 TYR B O 1
ATOM 5481 N N . PRO B 1 159 ? 0.047 -8.141 -26.922 1 95.81 159 PRO B N 1
ATOM 5482 C CA . PRO B 1 159 ? 0.77 -6.875 -26.766 1 95.81 159 PRO B CA 1
ATOM 5483 C C . PRO B 1 159 ? -0.149 -5.66 -26.828 1 95.81 159 PRO B C 1
ATOM 5485 O O . PRO B 1 159 ? 0.035 -4.703 -26.062 1 95.81 159 PRO B O 1
ATOM 5488 N N . VAL B 1 160 ? -1.121 -5.816 -27.609 1 96 160 VAL B N 1
ATOM 5489 C CA . VAL B 1 160 ? -2.029 -4.695 -27.828 1 96 160 VAL B CA 1
ATOM 5490 C C . VAL B 1 160 ? -2.932 -4.523 -26.609 1 96 160 VAL B C 1
ATOM 5492 O O . VAL B 1 160 ? -3.049 -3.424 -26.062 1 96 160 VAL B O 1
ATOM 5495 N N . ILE B 1 161 ? -3.562 -5.562 -26.234 1 97.06 161 ILE B N 1
ATOM 5496 C CA . ILE B 1 161 ? -4.555 -5.477 -25.172 1 97.06 161 ILE B CA 1
ATOM 5497 C C . ILE B 1 161 ? -3.855 -5.27 -23.828 1 97.06 161 ILE B C 1
ATOM 5499 O O . ILE B 1 161 ? -4.391 -4.609 -22.938 1 97.06 161 ILE B O 1
ATOM 5503 N N . SER B 1 162 ? -2.682 -5.836 -23.625 1 96.56 162 SER B N 1
ATOM 5504 C CA . SER B 1 162 ? -1.9 -5.602 -22.422 1 96.56 162 SER B CA 1
ATOM 5505 C C . SER B 1 162 ? -1.502 -4.133 -22.297 1 96.56 162 SER B C 1
ATOM 5507 O O . SER B 1 162 ? -1.51 -3.574 -21.203 1 96.56 162 SER B O 1
ATOM 5509 N N . SER B 1 163 ? -1.153 -3.51 -23.391 1 95.25 163 SER B N 1
ATOM 5510 C CA . SER B 1 163 ? -0.846 -2.082 -23.406 1 95.25 163 SER B CA 1
ATOM 5511 C C . SER B 1 163 ? -2.068 -1.251 -23.031 1 95.25 163 SER B C 1
ATOM 5513 O O . SER B 1 163 ? -1.954 -0.254 -22.312 1 95.25 163 SER B O 1
ATOM 5515 N N . GLU B 1 164 ? -3.154 -1.679 -23.562 1 95.62 164 GLU B N 1
ATOM 5516 C CA . GLU B 1 164 ? -4.391 -0.985 -23.219 1 95.62 164 GLU B CA 1
ATOM 5517 C C . GLU B 1 164 ? -4.715 -1.138 -21.734 1 95.62 164 GLU B C 1
ATOM 5519 O O . GLU B 1 164 ? -5.203 -0.199 -21.094 1 95.62 164 GLU B O 1
ATOM 5524 N N . PHE B 1 165 ? -4.48 -2.299 -21.188 1 95.94 165 PHE B N 1
ATOM 5525 C CA . PHE B 1 165 ? -4.676 -2.523 -19.766 1 95.94 165 PHE B CA 1
ATOM 5526 C C . PHE B 1 165 ? -3.844 -1.545 -18.938 1 95.94 165 PHE B C 1
ATOM 5528 O O . PHE B 1 165 ? -4.355 -0.914 -18.016 1 95.94 165 PHE B O 1
ATOM 5535 N N . ARG B 1 166 ? -2.596 -1.376 -19.266 1 94.25 166 ARG B N 1
ATOM 5536 C CA . ARG B 1 166 ? -1.693 -0.465 -18.578 1 94.25 166 ARG B CA 1
ATOM 5537 C C . ARG B 1 166 ? -2.174 0.978 -18.688 1 94.25 166 ARG B C 1
ATOM 5539 O O . ARG B 1 166 ? -2.186 1.717 -17.703 1 94.25 166 ARG B O 1
ATOM 5546 N N . ARG B 1 167 ? -2.533 1.312 -19.828 1 92.94 167 ARG B N 1
ATOM 5547 C CA . ARG B 1 167 ? -3.008 2.67 -20.078 1 92.94 167 ARG B CA 1
ATOM 5548 C C . ARG B 1 167 ? -4.23 2.986 -19.234 1 92.94 167 ARG B C 1
ATOM 5550 O O . ARG B 1 167 ? -4.305 4.047 -18.609 1 92.94 167 ARG B O 1
ATOM 5557 N N . LEU B 1 168 ? -5.203 2.105 -19.234 1 92.25 168 LEU B N 1
ATOM 5558 C CA . LEU B 1 168 ? -6.418 2.307 -18.453 1 92.25 168 LEU B CA 1
ATOM 5559 C C . LEU B 1 168 ? -6.102 2.387 -16.969 1 92.25 168 LEU B C 1
ATOM 5561 O O . LEU B 1 168 ? -6.691 3.193 -16.25 1 92.25 168 LEU B O 1
ATOM 5565 N N . PHE B 1 169 ? -5.234 1.61 -16.547 1 93.44 169 PHE B N 1
ATOM 5566 C CA . PHE B 1 169 ? -4.816 1.669 -15.148 1 93.44 169 PHE B CA 1
ATOM 5567 C C . PHE B 1 169 ? -4.23 3.035 -14.812 1 93.44 169 PHE B C 1
ATOM 5569 O O . PHE B 1 169 ? -4.633 3.666 -13.828 1 93.44 169 PHE B O 1
ATOM 5576 N N . GLU B 1 170 ? -3.295 3.482 -15.617 1 91.06 170 GLU B N 1
ATOM 5577 C CA . GLU B 1 170 ? -2.617 4.754 -15.398 1 91.06 170 GLU B CA 1
ATOM 5578 C C . GLU B 1 170 ? -3.609 5.914 -15.383 1 91.06 170 GLU B C 1
ATOM 5580 O O . GLU B 1 170 ? -3.51 6.812 -14.547 1 91.06 170 GLU B O 1
ATOM 5585 N N . THR B 1 171 ? -4.539 5.844 -16.172 1 87.19 171 THR B N 1
ATOM 5586 C CA . THR B 1 171 ? -5.445 6.977 -16.312 1 87.19 171 THR B CA 1
ATOM 5587 C C . THR B 1 171 ? -6.539 6.93 -15.258 1 87.19 171 THR B C 1
ATOM 5589 O O . THR B 1 171 ? -7.219 7.93 -15.016 1 87.19 171 THR B O 1
ATOM 5592 N N . SER B 1 172 ? -6.703 5.793 -14.641 1 86.44 172 SER B N 1
ATOM 5593 C CA . SER B 1 172 ? -7.789 5.664 -13.68 1 86.44 172 SER B CA 1
ATOM 5594 C C . SER B 1 172 ? -7.277 5.766 -12.25 1 86.44 172 SER B C 1
ATOM 5596 O O . SER B 1 172 ? -8.055 5.664 -11.297 1 86.44 172 SER B O 1
ATOM 5598 N N . ILE B 1 173 ? -6.164 6.074 -12.07 1 86.75 173 ILE B N 1
ATOM 5599 C CA . ILE B 1 173 ? -5.543 5.941 -10.75 1 86.75 173 ILE B CA 1
ATOM 5600 C C . ILE B 1 173 ? -6.168 6.945 -9.789 1 86.75 173 ILE B C 1
ATOM 5602 O O . ILE B 1 173 ? -6.297 6.668 -8.594 1 86.75 173 ILE B O 1
ATOM 5606 N N . PHE B 1 174 ? -6.598 8.148 -10.266 1 81.19 174 PHE B N 1
ATOM 5607 C CA . PHE B 1 174 ? -7.141 9.164 -9.375 1 81.19 174 PHE B CA 1
ATOM 5608 C C . PHE B 1 174 ? -8.664 9.219 -9.484 1 81.19 174 PHE B C 1
ATOM 5610 O O . PHE B 1 174 ? -9.297 10.078 -8.867 1 81.19 174 PHE B O 1
ATOM 5617 N N . GLU B 1 175 ? -9.141 8.281 -10.219 1 77.88 175 GLU B N 1
ATOM 5618 C CA . GLU B 1 175 ? -10.594 8.289 -10.336 1 77.88 175 GLU B CA 1
ATOM 5619 C C . GLU B 1 175 ? -11.258 7.914 -9.008 1 77.88 175 GLU B C 1
ATOM 5621 O O . GLU B 1 175 ? -10.852 6.949 -8.359 1 77.88 175 GLU B O 1
ATOM 5626 N N . ARG B 1 176 ? -12.195 8.641 -8.586 1 71.31 176 ARG B N 1
ATOM 5627 C CA . ARG B 1 176 ? -12.789 8.492 -7.258 1 71.31 176 ARG B CA 1
ATOM 5628 C C . ARG B 1 176 ? -13.906 7.453 -7.266 1 71.31 176 ARG B C 1
ATOM 5630 O O . ARG B 1 176 ? -14.203 6.852 -6.234 1 71.31 176 ARG B O 1
ATOM 5637 N N . ARG B 1 177 ? -14.547 7.281 -8.375 1 70.06 177 ARG B N 1
ATOM 5638 C CA . ARG B 1 177 ? -15.617 6.289 -8.414 1 70.06 177 ARG B CA 1
ATOM 5639 C C . ARG B 1 177 ? -15.055 4.879 -8.555 1 70.06 177 ARG B C 1
ATOM 5641 O O . ARG B 1 177 ? -14.305 4.594 -9.484 1 70.06 177 ARG B O 1
ATOM 5648 N N . LEU B 1 178 ? -15.188 4.262 -7.387 1 72.69 178 LEU B N 1
ATOM 5649 C CA . LEU B 1 178 ? -14.703 2.887 -7.395 1 72.69 178 LEU B CA 1
ATOM 5650 C C . LEU B 1 178 ? -15.859 1.905 -7.551 1 72.69 178 LEU B C 1
ATOM 5652 O O . LEU B 1 178 ? -16.938 2.107 -6.98 1 72.69 178 LEU B O 1
ATOM 5656 N N . SER B 1 179 ? -15.656 1.072 -8.477 1 85.25 179 SER B N 1
ATOM 5657 C CA . SER B 1 179 ? -16.594 -0.032 -8.633 1 85.25 179 SER B CA 1
ATOM 5658 C C . SER B 1 179 ? -15.953 -1.361 -8.25 1 85.25 179 SER B C 1
ATOM 5660 O O . SER B 1 179 ? -14.727 -1.495 -8.266 1 85.25 179 SER B O 1
ATOM 5662 N N . ARG B 1 180 ? -16.75 -2.193 -7.785 1 92.5 180 ARG B N 1
ATOM 5663 C CA . ARG B 1 180 ? -16.297 -3.553 -7.523 1 92.5 180 ARG B CA 1
ATOM 5664 C C . ARG B 1 180 ? -15.586 -4.133 -8.742 1 92.5 180 ARG B C 1
ATOM 5666 O O . ARG B 1 180 ? -14.609 -4.871 -8.609 1 92.5 180 ARG B O 1
ATOM 5673 N N . ASP B 1 181 ? -16.094 -3.73 -9.883 1 94.31 181 ASP B N 1
ATOM 5674 C CA . ASP B 1 181 ? -15.523 -4.223 -11.133 1 94.31 181 ASP B CA 1
ATOM 5675 C C . ASP B 1 181 ? -14.094 -3.725 -11.312 1 94.31 181 ASP B C 1
ATOM 5677 O O . ASP B 1 181 ? -13.25 -4.426 -11.875 1 94.31 181 ASP B O 1
ATOM 5681 N N . TYR B 1 182 ? -13.875 -2.533 -10.883 1 94.44 182 TYR B N 1
ATOM 5682 C CA . TYR B 1 182 ? -12.516 -2.008 -10.93 1 94.44 182 TYR B CA 1
ATOM 5683 C C . TYR B 1 182 ? -11.578 -2.857 -10.086 1 94.44 182 TYR B C 1
ATOM 5685 O O . TYR B 1 182 ? -10.484 -3.211 -10.523 1 94.44 182 TYR B O 1
ATOM 5693 N N . LEU B 1 183 ? -11.953 -3.174 -8.898 1 95.69 183 LEU B N 1
ATOM 5694 C CA . LEU B 1 183 ? -11.133 -3.986 -8.008 1 95.69 183 LEU B CA 1
ATOM 5695 C C . LEU B 1 183 ? -10.961 -5.395 -8.57 1 95.69 183 LEU B C 1
ATOM 5697 O O . LEU B 1 183 ? -9.883 -5.984 -8.453 1 95.69 183 LEU B O 1
ATOM 5701 N N . ARG B 1 184 ? -11.992 -5.938 -9.148 1 97.62 184 ARG B N 1
ATOM 5702 C CA . ARG B 1 184 ? -11.898 -7.254 -9.773 1 97.62 184 ARG B CA 1
ATOM 5703 C C . ARG B 1 184 ? -10.859 -7.25 -10.891 1 97.62 184 ARG B C 1
ATOM 5705 O O . ARG B 1 184 ? -10.07 -8.195 -11.016 1 97.62 184 ARG B O 1
ATOM 5712 N N . ALA B 1 185 ? -10.945 -6.211 -11.695 1 97.31 185 ALA B N 1
ATOM 5713 C CA . ALA B 1 185 ? -9.961 -6.094 -12.766 1 97.31 185 ALA B CA 1
ATOM 5714 C C . ALA B 1 185 ? -8.539 -6.113 -12.219 1 97.31 185 ALA B C 1
ATOM 5716 O O . ALA B 1 185 ? -7.656 -6.773 -12.773 1 97.31 185 ALA B O 1
ATOM 5717 N N . LEU B 1 186 ? -8.328 -5.406 -11.141 1 97.38 186 LEU B N 1
ATOM 5718 C CA . LEU B 1 186 ? -7.008 -5.375 -10.508 1 97.38 186 LEU B CA 1
ATOM 5719 C C . LEU B 1 186 ? -6.645 -6.742 -9.945 1 97.38 186 LEU B C 1
ATOM 5721 O O . LEU B 1 186 ? -5.492 -7.176 -10.047 1 97.38 186 LEU B O 1
ATOM 5725 N N . CYS B 1 187 ? -7.539 -7.438 -9.375 1 98.19 187 CYS B N 1
ATOM 5726 C CA . CYS B 1 187 ? -7.305 -8.781 -8.859 1 98.19 187 CYS B CA 1
ATOM 5727 C C . CYS B 1 187 ? -6.855 -9.727 -9.969 1 98.19 187 CYS B C 1
ATOM 5729 O O . CYS B 1 187 ? -5.918 -10.5 -9.789 1 98.19 187 CYS B O 1
ATOM 5731 N N . ILE B 1 188 ? -7.578 -9.617 -11.062 1 98.62 188 ILE B N 1
ATOM 5732 C CA . ILE B 1 188 ? -7.242 -10.453 -12.211 1 98.62 188 ILE B CA 1
ATOM 5733 C C . ILE B 1 188 ? -5.809 -10.172 -12.648 1 98.62 188 ILE B C 1
ATOM 5735 O O . ILE B 1 188 ? -5.023 -11.102 -12.859 1 98.62 188 ILE B O 1
ATOM 5739 N N . GLY B 1 189 ? -5.496 -8.938 -12.789 1 98.06 189 GLY B N 1
ATOM 5740 C CA . GLY B 1 189 ? -4.133 -8.578 -13.141 1 98.06 189 GLY B CA 1
ATOM 5741 C C . GLY B 1 189 ? -3.107 -9.062 -12.133 1 98.06 189 GLY B C 1
ATOM 5742 O O . GLY B 1 189 ? -2.08 -9.633 -12.508 1 98.06 189 GLY B O 1
ATOM 5743 N N . CYS B 1 190 ? -3.346 -8.938 -10.859 1 97 190 CYS B N 1
ATOM 5744 C CA . CYS B 1 190 ? -2.453 -9.367 -9.789 1 97 190 CYS B CA 1
ATOM 5745 C C . CYS B 1 190 ? -2.23 -10.875 -9.828 1 97 190 CYS B C 1
ATOM 5747 O O . CYS B 1 190 ? -1.124 -11.352 -9.562 1 97 190 CYS B O 1
ATOM 5749 N N . TYR B 1 191 ? -3.236 -11.5 -10.172 1 97.62 191 TYR B N 1
ATOM 5750 C CA . TYR B 1 191 ? -3.248 -12.953 -10.094 1 97.62 191 TYR B CA 1
ATOM 5751 C C . TYR B 1 191 ? -2.412 -13.57 -11.211 1 97.62 191 TYR B C 1
ATOM 5753 O O . TYR B 1 191 ? -1.736 -14.578 -11 1 97.62 191 TYR B O 1
ATOM 5761 N N . TRP B 1 192 ? -2.395 -12.93 -12.406 1 98.12 192 TRP B N 1
ATOM 5762 C CA . TRP B 1 192 ? -1.811 -13.633 -13.547 1 98.12 192 TRP B CA 1
ATOM 5763 C C . TRP B 1 192 ? -0.674 -12.82 -14.156 1 98.12 192 TRP B C 1
ATOM 5765 O O . TRP B 1 192 ? 0.223 -13.383 -14.789 1 98.12 192 TRP B O 1
ATOM 5775 N N . LEU B 1 193 ? -0.712 -11.531 -14.086 1 96.75 193 LEU B N 1
ATOM 5776 C CA . LEU B 1 193 ? 0.289 -10.703 -14.758 1 96.75 193 LEU B CA 1
ATOM 5777 C C . LEU B 1 193 ? 1.494 -10.469 -13.852 1 96.75 193 LEU B C 1
ATOM 5779 O O . LEU B 1 193 ? 1.577 -9.445 -13.172 1 96.75 193 LEU B O 1
ATOM 5783 N N . SER B 1 194 ? 2.418 -11.32 -13.914 1 93.62 194 SER B N 1
ATOM 5784 C CA . SER B 1 194 ? 3.539 -11.398 -12.984 1 93.62 194 SER B CA 1
ATOM 5785 C C . SER B 1 194 ? 4.363 -10.117 -13.016 1 93.62 194 SER B C 1
ATOM 5787 O O . SER B 1 194 ? 4.887 -9.68 -11.984 1 93.62 194 SER B O 1
ATOM 5789 N N . ASP B 1 195 ? 4.492 -9.469 -14.133 1 90.81 195 ASP B N 1
ATOM 5790 C CA . ASP B 1 195 ? 5.332 -8.281 -14.258 1 90.81 195 ASP B CA 1
ATOM 5791 C C . ASP B 1 195 ? 4.645 -7.051 -13.672 1 90.81 195 ASP B C 1
ATOM 5793 O O . ASP B 1 195 ? 5.289 -6.027 -13.438 1 90.81 195 ASP B O 1
ATOM 5797 N N . LEU B 1 196 ? 3.396 -7.18 -13.383 1 93.94 196 LEU B N 1
ATOM 5798 C CA . LEU B 1 196 ? 2.643 -6.035 -12.883 1 93.94 196 LEU B CA 1
ATOM 5799 C C . LEU B 1 196 ? 2.086 -6.316 -11.492 1 93.94 196 LEU B C 1
ATOM 5801 O O . LEU B 1 196 ? 1.607 -5.402 -10.82 1 93.94 196 LEU B O 1
ATOM 5805 N N . SER B 1 197 ? 2.16 -7.52 -11.016 1 95.62 197 SER B N 1
ATOM 5806 C CA . SER B 1 197 ? 1.427 -8.008 -9.852 1 95.62 197 SER B CA 1
ATOM 5807 C C . SER B 1 197 ? 1.749 -7.18 -8.609 1 95.62 197 SER B C 1
ATOM 5809 O O . SER B 1 197 ? 0.85 -6.82 -7.848 1 95.62 197 SER B O 1
ATOM 5811 N N . TRP B 1 198 ? 3.018 -6.836 -8.391 1 93.69 198 TRP B N 1
ATOM 5812 C CA . TRP B 1 198 ? 3.434 -6.113 -7.188 1 93.69 198 TRP B CA 1
ATOM 5813 C C . TRP B 1 198 ? 2.762 -4.746 -7.117 1 93.69 198 TRP B C 1
ATOM 5815 O O . TRP B 1 198 ? 2.16 -4.395 -6.098 1 93.69 198 TRP B O 1
ATOM 5825 N N . MET B 1 199 ? 2.797 -4.004 -8.211 1 92.94 199 MET B N 1
ATOM 5826 C CA . MET B 1 199 ? 2.244 -2.654 -8.266 1 92.94 199 MET B CA 1
ATOM 5827 C C . MET B 1 199 ? 0.723 -2.686 -8.172 1 92.94 199 MET B C 1
ATOM 5829 O O . MET B 1 199 ? 0.125 -1.896 -7.438 1 92.94 199 MET B O 1
ATOM 5833 N N . LEU B 1 200 ? 0.126 -3.596 -8.898 1 96.38 200 LEU B N 1
ATOM 5834 C CA . LEU B 1 200 ? -1.33 -3.68 -8.922 1 96.38 200 LEU B CA 1
ATOM 5835 C C . LEU B 1 200 ? -1.879 -4.027 -7.543 1 96.38 200 LEU B C 1
ATOM 5837 O O . LEU B 1 200 ? -2.879 -3.453 -7.105 1 96.38 200 LEU B O 1
ATOM 5841 N N . SER B 1 201 ? -1.213 -4.965 -6.898 1 96.5 201 SER B N 1
ATOM 5842 C CA . SER B 1 201 ? -1.679 -5.41 -5.59 1 96.5 201 SER B CA 1
ATOM 5843 C C . SER B 1 201 ? -1.643 -4.273 -4.574 1 96.5 201 SER B C 1
ATOM 5845 O O . SER B 1 201 ? -2.602 -4.074 -3.824 1 96.5 201 SER B O 1
ATOM 5847 N N . GLY B 1 202 ? -0.553 -3.523 -4.559 1 95.31 202 GLY B N 1
ATOM 5848 C CA . GLY B 1 202 ? -0.46 -2.398 -3.641 1 95.31 202 GLY B CA 1
ATOM 5849 C C . GLY B 1 202 ? -1.556 -1.369 -3.846 1 95.31 202 GLY B C 1
ATOM 5850 O O . GLY B 1 202 ? -2.203 -0.945 -2.887 1 95.31 202 GLY B O 1
ATOM 5851 N N . HIS B 1 203 ? -1.731 -1.005 -5.02 1 94.69 203 HIS B N 1
ATOM 5852 C CA . HIS B 1 203 ? -2.76 -0.026 -5.352 1 94.69 203 HIS B CA 1
ATOM 5853 C C . HIS B 1 203 ? -4.152 -0.548 -5.004 1 94.69 203 HIS B C 1
ATOM 5855 O O . HIS B 1 203 ? -4.965 0.177 -4.43 1 94.69 203 HIS B O 1
ATOM 5861 N N . ALA B 1 204 ? -4.414 -1.777 -5.367 1 96.25 204 ALA B N 1
ATOM 5862 C CA . ALA B 1 204 ? -5.73 -2.369 -5.148 1 96.25 204 ALA B CA 1
ATOM 5863 C C . ALA B 1 204 ? -6.082 -2.393 -3.664 1 96.25 204 ALA B C 1
ATOM 5865 O O . ALA B 1 204 ? -7.211 -2.074 -3.281 1 96.25 204 ALA B O 1
ATOM 5866 N N . ILE B 1 205 ? -5.164 -2.736 -2.85 1 95.69 205 ILE B N 1
ATOM 5867 C CA . ILE B 1 205 ? -5.41 -2.846 -1.416 1 95.69 205 ILE B CA 1
ATOM 5868 C C . ILE B 1 205 ? -5.691 -1.464 -0.833 1 95.69 205 ILE B C 1
ATOM 5870 O O . ILE B 1 205 ? -6.594 -1.304 -0.005 1 95.69 205 ILE B O 1
ATOM 5874 N N . ARG B 1 206 ? -4.895 -0.501 -1.265 1 93.69 206 ARG B N 1
ATOM 5875 C CA . ARG B 1 206 ? -5.094 0.864 -0.788 1 93.69 206 ARG B CA 1
ATOM 5876 C C . ARG B 1 206 ? -6.469 1.389 -1.184 1 93.69 206 ARG B C 1
ATOM 5878 O O . ARG B 1 206 ? -7.152 2.023 -0.378 1 93.69 206 ARG B O 1
ATOM 5885 N N . ARG B 1 207 ? -6.867 1.088 -2.379 1 92.62 207 ARG B N 1
ATOM 5886 C CA . ARG B 1 207 ? -8.188 1.487 -2.854 1 92.62 207 ARG B CA 1
ATOM 5887 C C . ARG B 1 207 ? -9.289 0.734 -2.113 1 92.62 207 ARG B C 1
ATOM 5889 O O . ARG B 1 207 ? -10.32 1.312 -1.772 1 92.62 207 ARG B O 1
ATOM 5896 N N . ALA B 1 208 ? -9.094 -0.524 -1.943 1 93.31 208 ALA B N 1
ATOM 5897 C CA . ALA B 1 208 ? -10.086 -1.333 -1.23 1 93.31 208 ALA B CA 1
ATOM 5898 C C . ALA B 1 208 ? -10.289 -0.816 0.19 1 93.31 208 ALA B C 1
ATOM 5900 O O . ALA B 1 208 ? -11.414 -0.829 0.702 1 93.31 208 ALA B O 1
ATOM 5901 N N . ALA B 1 209 ? -9.242 -0.367 0.825 1 90.5 209 ALA B N 1
ATOM 5902 C CA . ALA B 1 209 ? -9.336 0.176 2.178 1 90.5 209 ALA B CA 1
ATOM 5903 C C . ALA B 1 209 ? -10.164 1.457 2.197 1 90.5 209 ALA B C 1
ATOM 5905 O O . ALA B 1 209 ? -10.875 1.729 3.17 1 90.5 209 ALA B O 1
ATOM 5906 N N . GLU B 1 210 ? -10.008 2.215 1.129 1 88 210 GLU B N 1
ATOM 5907 C CA . GLU B 1 210 ? -10.82 3.424 1.009 1 88 210 GLU B CA 1
ATOM 5908 C C . GLU B 1 210 ? -12.305 3.098 1.057 1 88 210 GLU B C 1
ATOM 5910 O O . GLU B 1 210 ? -13.109 3.902 1.537 1 88 210 GLU B O 1
ATOM 5915 N N . PHE B 1 211 ? -12.625 1.891 0.628 1 86.69 211 PHE B N 1
ATOM 5916 C CA . PHE B 1 211 ? -14.031 1.511 0.561 1 86.69 211 PHE B CA 1
ATOM 5917 C C . PHE B 1 211 ? -14.383 0.558 1.694 1 86.69 211 PHE B C 1
ATOM 5919 O O . PHE B 1 211 ? -15.414 -0.119 1.642 1 86.69 211 PHE B O 1
ATOM 5926 N N . ASP B 1 212 ? -13.516 0.389 2.584 1 88.19 212 ASP B N 1
ATOM 5927 C CA . ASP B 1 212 ? -13.727 -0.34 3.83 1 88.19 212 ASP B CA 1
ATOM 5928 C C . ASP B 1 212 ? -13.984 -1.821 3.562 1 88.19 212 ASP B C 1
ATOM 5930 O O . ASP B 1 212 ? -14.805 -2.445 4.234 1 88.19 212 ASP B O 1
ATOM 5934 N N . LEU B 1 213 ? -13.328 -2.361 2.582 1 90.88 213 LEU B N 1
ATOM 5935 C CA . LEU B 1 213 ? -13.531 -3.764 2.236 1 90.88 213 LEU B CA 1
ATOM 5936 C C . LEU B 1 213 ? -12.992 -4.68 3.332 1 90.88 213 LEU B C 1
ATOM 5938 O O . LEU B 1 213 ? -13.453 -5.809 3.488 1 90.88 213 LEU B O 1
ATOM 5942 N N . HIS B 1 214 ? -12.086 -4.238 4.066 1 87.81 214 HIS B N 1
ATOM 5943 C CA . HIS B 1 214 ? -11.484 -5.059 5.113 1 87.81 214 HIS B CA 1
ATOM 5944 C C . HIS B 1 214 ? -12.484 -5.355 6.223 1 87.81 214 HIS B C 1
ATOM 5946 O O . HIS B 1 214 ? -12.305 -6.297 6.996 1 87.81 214 HIS B O 1
ATOM 5952 N N . ASN B 1 215 ? -13.562 -4.652 6.254 1 87.75 215 ASN B N 1
ATOM 5953 C CA . ASN B 1 215 ? -14.594 -4.883 7.258 1 87.75 215 ASN B CA 1
ATOM 5954 C C . ASN B 1 215 ? -15.82 -5.562 6.652 1 87.75 215 ASN B C 1
ATOM 5956 O O . ASN B 1 215 ? -16.828 -5.777 7.34 1 87.75 215 ASN B O 1
ATOM 5960 N N . SER B 1 216 ? -15.773 -5.906 5.391 1 89.19 216 SER B N 1
ATOM 5961 C CA . SER B 1 216 ? -16.906 -6.508 4.711 1 89.19 216 SER B CA 1
ATOM 5962 C C . SER B 1 216 ? -17.203 -7.906 5.242 1 89.19 216 SER B C 1
ATOM 5964 O O . SER B 1 216 ? -18.344 -8.359 5.223 1 89.19 216 SER B O 1
ATOM 5966 N N . TYR B 1 217 ? -16.188 -8.547 5.715 1 87.81 217 TYR B N 1
ATOM 5967 C CA . TYR B 1 217 ? -16.375 -9.867 6.301 1 87.81 217 TYR B CA 1
ATOM 5968 C C . TYR B 1 217 ? -17.328 -9.82 7.484 1 87.81 217 TYR B C 1
ATOM 5970 O O . TYR B 1 217 ? -18.281 -10.602 7.555 1 87.81 217 TYR B O 1
ATOM 5978 N N . ASP B 1 218 ? -17.109 -8.891 8.359 1 86.06 218 ASP B N 1
ATOM 5979 C CA . ASP B 1 218 ? -17.953 -8.75 9.539 1 86.06 218 ASP B CA 1
ATOM 5980 C C . ASP B 1 218 ? -19.391 -8.422 9.156 1 86.06 218 ASP B C 1
ATOM 5982 O O . ASP B 1 218 ? -20.328 -8.977 9.711 1 86.06 218 ASP B O 1
ATOM 5986 N N . ARG B 1 219 ? -19.453 -7.605 8.188 1 87.12 219 ARG B N 1
ATOM 5987 C CA . ARG B 1 219 ? -20.781 -7.207 7.738 1 87.12 219 ARG B CA 1
ATOM 5988 C C . ARG B 1 219 ? -21.5 -8.367 7.059 1 87.12 219 ARG B C 1
ATOM 5990 O O . ARG B 1 219 ? -22.719 -8.523 7.211 1 87.12 219 ARG B O 1
ATOM 5997 N N . ALA B 1 220 ? -20.75 -9.117 6.363 1 88.19 220 ALA B N 1
ATOM 5998 C CA . ALA B 1 220 ? -21.328 -10.273 5.688 1 88.19 220 ALA B CA 1
ATOM 5999 C C . ALA B 1 220 ? -21.828 -11.305 6.699 1 88.19 220 ALA B C 1
ATOM 6001 O O . ALA B 1 220 ? -22.906 -11.883 6.527 1 88.19 220 ALA B O 1
ATOM 6002 N N . ILE B 1 221 ? -21.125 -11.523 7.73 1 86.25 221 ILE B N 1
ATOM 6003 C CA . ILE B 1 221 ? -21.469 -12.508 8.742 1 86.25 221 ILE B CA 1
ATOM 6004 C C . ILE B 1 221 ? -22.656 -12 9.57 1 86.25 221 ILE B C 1
ATOM 6006 O O . ILE B 1 221 ? -23.594 -12.758 9.859 1 86.25 221 ILE B O 1
ATOM 6010 N N . GLU B 1 222 ? -22.641 -10.742 9.898 1 85.56 222 GLU B N 1
ATOM 6011 C CA . GLU B 1 222 ? -23.672 -10.164 10.766 1 85.56 222 GLU B CA 1
ATOM 6012 C C . GLU B 1 222 ? -24.984 -10.008 10.016 1 85.56 222 GLU B C 1
ATOM 6014 O O . GLU B 1 222 ? -26.047 -10.312 10.555 1 85.56 222 GLU B O 1
ATOM 6019 N N . LYS B 1 223 ? -24.922 -9.594 8.742 1 88.88 223 LYS B N 1
ATOM 6020 C CA . LYS B 1 223 ? -26.141 -9.219 8.023 1 88.88 223 LYS B CA 1
ATOM 6021 C C . LYS B 1 223 ? -26.469 -10.234 6.934 1 88.88 223 LYS B C 1
ATOM 6023 O O . LYS B 1 223 ? -27.5 -10.125 6.273 1 88.88 223 LYS B O 1
ATOM 6028 N N . ALA B 1 224 ? -25.656 -11.195 6.754 1 87.62 224 ALA B N 1
ATOM 6029 C CA . ALA B 1 224 ? -25.812 -12.156 5.668 1 87.62 224 ALA B CA 1
ATOM 6030 C C . ALA B 1 224 ? -26.031 -11.445 4.332 1 87.62 224 ALA B C 1
ATOM 6032 O O . ALA B 1 224 ? -26.922 -11.82 3.562 1 87.62 224 ALA B O 1
ATOM 6033 N N . SER B 1 225 ? -25.328 -10.391 4.125 1 90.81 225 SER B N 1
ATOM 6034 C CA . SER B 1 225 ? -25.438 -9.586 2.916 1 90.81 225 SER B CA 1
ATOM 6035 C C . SER B 1 225 ? -24.609 -10.188 1.777 1 90.81 225 SER B C 1
ATOM 6037 O O . SER B 1 225 ? -23.406 -10.383 1.909 1 90.81 225 SER B O 1
ATOM 6039 N N . THR B 1 226 ? -25.281 -10.414 0.706 1 91.12 226 THR B N 1
ATOM 6040 C CA . THR B 1 226 ? -24.625 -10.961 -0.468 1 91.12 226 THR B CA 1
ATOM 6041 C C . THR B 1 226 ? -23.609 -9.969 -1.023 1 91.12 226 THR B C 1
ATOM 6043 O O . THR B 1 226 ? -22.531 -10.359 -1.487 1 91.12 226 THR B O 1
ATOM 6046 N N . GLU B 1 227 ? -23.953 -8.719 -0.966 1 90.75 227 GLU B N 1
ATOM 6047 C CA . GLU B 1 227 ? -23.062 -7.672 -1.457 1 90.75 227 GLU B CA 1
ATOM 6048 C C . GLU B 1 227 ? -21.781 -7.605 -0.622 1 90.75 227 GLU B C 1
ATOM 6050 O O . GLU B 1 227 ? -20.688 -7.52 -1.168 1 90.75 227 GLU B O 1
ATOM 6055 N N . ASP B 1 228 ? -21.922 -7.672 0.655 1 92.38 228 ASP B N 1
ATOM 6056 C CA . ASP B 1 228 ? -20.766 -7.637 1.534 1 92.38 228 ASP B CA 1
ATOM 6057 C C . ASP B 1 228 ? -19.922 -8.906 1.39 1 92.38 228 ASP B C 1
ATOM 6059 O O . ASP B 1 228 ? -18.703 -8.867 1.516 1 92.38 228 ASP B O 1
ATOM 6063 N N . ALA B 1 229 ? -20.625 -9.969 1.126 1 93.62 229 ALA B N 1
ATOM 6064 C CA . ALA B 1 229 ? -19.891 -11.211 0.906 1 93.62 229 ALA B CA 1
ATOM 6065 C C . ALA B 1 229 ? -19 -11.117 -0.329 1 93.62 229 ALA B C 1
ATOM 6067 O O . ALA B 1 229 ? -17.859 -11.602 -0.321 1 93.62 229 ALA B O 1
ATOM 6068 N N . GLN B 1 230 ? -19.516 -10.523 -1.377 1 93.94 230 GLN B N 1
ATOM 6069 C CA . GLN B 1 230 ? -18.719 -10.328 -2.588 1 93.94 230 GLN B CA 1
ATOM 6070 C C . GLN B 1 230 ? -17.5 -9.438 -2.316 1 93.94 230 GLN B C 1
ATOM 6072 O O . GLN B 1 230 ? -16.406 -9.719 -2.789 1 93.94 230 GLN B O 1
ATOM 6077 N N . CYS B 1 231 ? -17.734 -8.391 -1.556 1 93.88 231 CYS B N 1
ATOM 6078 C CA . CYS B 1 231 ? -16.641 -7.492 -1.191 1 93.88 231 CYS B CA 1
ATOM 6079 C C . CYS B 1 231 ? -15.609 -8.211 -0.337 1 93.88 231 CYS B C 1
ATOM 6081 O O . CYS B 1 231 ? -14.406 -8.008 -0.51 1 93.88 231 CYS B O 1
ATOM 6083 N N . ALA B 1 232 ? -16.094 -9.039 0.535 1 93.56 232 ALA B N 1
ATOM 6084 C CA . ALA B 1 232 ? -15.188 -9.82 1.374 1 93.56 232 ALA B CA 1
ATOM 6085 C C . ALA B 1 232 ? -14.328 -10.766 0.532 1 93.56 232 ALA B C 1
ATOM 6087 O O . ALA B 1 232 ? -13.141 -10.93 0.796 1 93.56 232 ALA B O 1
ATOM 6088 N N . ARG B 1 233 ? -14.938 -11.344 -0.443 1 95.5 233 ARG B N 1
ATOM 6089 C CA . ARG B 1 233 ? -14.219 -12.25 -1.337 1 95.5 233 ARG B CA 1
ATOM 6090 C C . ARG B 1 233 ? -13.125 -11.508 -2.098 1 95.5 233 ARG B C 1
ATOM 6092 O O . ARG B 1 233 ? -12 -12.008 -2.223 1 95.5 233 ARG B O 1
ATOM 6099 N N . ILE B 1 234 ? -13.414 -10.352 -2.592 1 96.19 234 ILE B N 1
ATOM 6100 C CA . ILE B 1 234 ? -12.43 -9.531 -3.279 1 96.19 234 ILE B CA 1
ATOM 6101 C C . ILE B 1 234 ? -11.281 -9.195 -2.326 1 96.19 234 ILE B C 1
ATOM 6103 O O . ILE B 1 234 ? -10.109 -9.305 -2.693 1 96.19 234 ILE B O 1
ATOM 6107 N N . TRP B 1 235 ? -11.617 -8.82 -1.123 1 94.81 235 TRP B N 1
ATOM 6108 C CA . TRP B 1 235 ? -10.609 -8.5 -0.123 1 94.81 235 TRP B CA 1
ATOM 6109 C C . TRP B 1 235 ? -9.711 -9.703 0.146 1 94.81 235 TRP B C 1
ATOM 6111 O O . TRP B 1 235 ? -8.484 -9.562 0.245 1 94.81 235 TRP B O 1
ATOM 6121 N N . TYR B 1 236 ? -10.281 -10.883 0.197 1 94.81 236 TYR B N 1
ATOM 6122 C CA . TYR B 1 236 ? -9.516 -12.094 0.459 1 94.81 236 TYR B CA 1
ATOM 6123 C C . TYR B 1 236 ? -8.531 -12.375 -0.668 1 94.81 236 TYR B C 1
ATOM 6125 O O . TYR B 1 236 ? -7.387 -12.766 -0.419 1 94.81 236 TYR B O 1
ATOM 6133 N N . ILE B 1 237 ? -8.93 -12.188 -1.88 1 96.56 237 ILE B N 1
ATOM 6134 C CA . ILE B 1 237 ? -8.031 -12.391 -3.006 1 96.56 237 ILE B CA 1
ATOM 6135 C C . ILE B 1 237 ? -6.855 -11.422 -2.91 1 96.56 237 ILE B C 1
ATOM 6137 O O . ILE B 1 237 ? -5.707 -11.797 -3.145 1 96.56 237 ILE B O 1
ATOM 6141 N N . LEU B 1 238 ? -7.184 -10.188 -2.58 1 96.12 238 LEU B N 1
ATOM 6142 C CA . LEU B 1 238 ? -6.141 -9.172 -2.445 1 96.12 238 LEU B CA 1
ATOM 6143 C C . LEU B 1 238 ? -5.172 -9.539 -1.324 1 96.12 238 LEU B C 1
ATOM 6145 O O . LEU B 1 238 ? -3.959 -9.383 -1.472 1 96.12 238 LEU B O 1
ATOM 6149 N N . CYS B 1 239 ? -5.691 -10.047 -0.253 1 95.19 239 CYS B N 1
ATOM 6150 C CA . CYS B 1 239 ? -4.855 -10.484 0.861 1 95.19 239 CYS B CA 1
ATOM 6151 C C . CYS B 1 239 ? -3.941 -11.625 0.44 1 95.19 239 CYS B C 1
ATOM 6153 O O . CYS B 1 239 ? -2.746 -11.617 0.743 1 95.19 239 CYS B O 1
ATOM 6155 N N . VAL B 1 240 ? -4.492 -12.555 -0.246 1 96.75 240 VAL B N 1
ATOM 6156 C CA . VAL B 1 240 ? -3.732 -13.711 -0.701 1 96.75 240 VAL B CA 1
ATOM 6157 C C . VAL B 1 240 ? -2.611 -13.258 -1.634 1 96.75 240 VAL B C 1
ATOM 6159 O O . VAL B 1 240 ? -1.452 -13.641 -1.452 1 96.75 240 VAL B O 1
ATOM 6162 N N . CYS B 1 241 ? -2.945 -12.438 -2.576 1 97.38 241 CYS B N 1
ATOM 6163 C CA . CYS B 1 241 ? -1.954 -11.961 -3.531 1 97.38 241 CYS B CA 1
ATOM 6164 C C . CYS B 1 241 ? -0.85 -11.18 -2.826 1 97.38 241 CYS B C 1
ATOM 6166 O O . CYS B 1 241 ? 0.332 -11.367 -3.119 1 97.38 241 CYS B O 1
ATOM 6168 N N . ASP B 1 242 ? -1.219 -10.336 -1.957 1 96.56 242 ASP B N 1
ATOM 6169 C CA . ASP B 1 242 ? -0.251 -9.516 -1.231 1 96.56 242 ASP B CA 1
ATOM 6170 C C . ASP B 1 242 ? 0.735 -10.391 -0.459 1 96.56 242 ASP B C 1
ATOM 6172 O O . ASP B 1 242 ? 1.947 -10.18 -0.526 1 96.56 242 ASP B O 1
ATOM 6176 N N . GLN B 1 243 ? 0.228 -11.359 0.283 1 96.19 243 GLN B N 1
ATOM 6177 C CA . GLN B 1 243 ? 1.067 -12.234 1.099 1 96.19 243 GLN B CA 1
ATOM 6178 C C . GLN B 1 243 ? 1.957 -13.117 0.226 1 96.19 243 GLN B C 1
ATOM 6180 O O . GLN B 1 243 ? 3.123 -13.344 0.555 1 96.19 243 GLN B O 1
ATOM 6185 N N . GLN B 1 244 ? 1.394 -13.602 -0.821 1 97.25 244 GLN B N 1
ATOM 6186 C CA . GLN B 1 244 ? 2.189 -14.406 -1.741 1 97.25 244 GLN B CA 1
ATOM 6187 C C . GLN B 1 244 ? 3.324 -13.594 -2.352 1 97.25 244 GLN B C 1
ATOM 6189 O O . GLN B 1 244 ? 4.469 -14.039 -2.391 1 97.25 244 GLN B O 1
ATOM 6194 N N . LEU B 1 245 ? 3.006 -12.414 -2.764 1 96.5 245 LEU B N 1
ATOM 6195 C CA . LEU B 1 245 ? 4.02 -11.547 -3.357 1 96.5 245 LEU B CA 1
ATOM 6196 C C . LEU B 1 245 ? 5.07 -11.148 -2.326 1 96.5 245 LEU B C 1
ATOM 6198 O O . LEU B 1 245 ? 6.266 -11.164 -2.619 1 96.5 245 LEU B O 1
ATOM 6202 N N . ALA B 1 246 ? 4.605 -10.781 -1.164 1 94.5 246 ALA B N 1
ATOM 6203 C CA . ALA B 1 246 ? 5.535 -10.445 -0.088 1 94.5 246 ALA B CA 1
ATOM 6204 C C . ALA B 1 246 ? 6.496 -11.602 0.189 1 94.5 246 ALA B C 1
ATOM 6206 O O . ALA B 1 246 ? 7.699 -11.391 0.356 1 94.5 246 ALA B O 1
ATOM 6207 N N . THR B 1 247 ? 6.008 -12.766 0.207 1 94.69 247 THR B N 1
ATOM 6208 C CA . THR B 1 247 ? 6.809 -13.953 0.447 1 94.69 247 THR B CA 1
ATOM 6209 C C . THR B 1 247 ? 7.785 -14.188 -0.702 1 94.69 247 THR B C 1
ATOM 6211 O O . THR B 1 247 ? 8.961 -14.484 -0.475 1 94.69 247 THR B O 1
ATOM 6214 N N . GLN B 1 248 ? 7.293 -14.016 -1.893 1 94.62 248 GLN B N 1
ATOM 6215 C CA . GLN B 1 248 ? 8.125 -14.25 -3.068 1 94.62 248 GLN B CA 1
ATOM 6216 C C . GLN B 1 248 ? 9.281 -13.266 -3.133 1 94.62 248 GLN B C 1
ATOM 6218 O O . GLN B 1 248 ? 10.414 -13.641 -3.432 1 94.62 248 GLN B O 1
ATOM 6223 N N . TYR B 1 249 ? 9.031 -12.062 -2.805 1 91.69 249 TYR B N 1
ATOM 6224 C CA . TYR B 1 249 ? 10.031 -11.016 -2.941 1 91.69 249 TYR B CA 1
ATOM 6225 C C . TYR B 1 249 ? 10.82 -10.844 -1.649 1 91.69 249 TYR B C 1
ATOM 6227 O O . TYR B 1 249 ? 11.891 -10.227 -1.645 1 91.69 249 TYR B O 1
ATOM 6235 N N . GLY B 1 250 ? 10.328 -11.398 -0.539 1 89.88 250 GLY B N 1
ATOM 6236 C CA . GLY B 1 250 ? 10.938 -11.148 0.756 1 89.88 250 GLY B CA 1
ATOM 6237 C C . GLY B 1 250 ? 10.75 -9.719 1.24 1 89.88 250 GLY B C 1
ATOM 6238 O O . GLY B 1 250 ? 11.656 -9.125 1.818 1 89.88 250 GLY B O 1
ATOM 6239 N N . ARG B 1 251 ? 9.625 -9.125 0.887 1 90 251 ARG B N 1
ATOM 6240 C CA . ARG B 1 251 ? 9.281 -7.75 1.245 1 90 251 ARG B CA 1
ATOM 6241 C C . ARG B 1 251 ? 8.125 -7.715 2.24 1 90 251 ARG B C 1
ATOM 6243 O O . ARG B 1 251 ? 7.418 -8.711 2.408 1 90 251 ARG B O 1
ATOM 6250 N N . PRO B 1 252 ? 7.98 -6.598 2.941 1 89.69 252 PRO B N 1
ATOM 6251 C CA . PRO B 1 252 ? 6.84 -6.504 3.854 1 89.69 252 PRO B CA 1
ATOM 6252 C C . PRO B 1 252 ? 5.5 -6.469 3.123 1 89.69 252 PRO B C 1
ATOM 6254 O O . PRO B 1 252 ? 5.395 -5.871 2.051 1 89.69 252 PRO B O 1
ATOM 6257 N N . SER B 1 253 ? 4.555 -7.121 3.711 1 92.94 253 SER B N 1
ATOM 6258 C CA . SER B 1 253 ? 3.203 -7.078 3.168 1 92.94 253 SER B CA 1
ATOM 6259 C C . SER B 1 253 ? 2.461 -5.828 3.621 1 92.94 253 SER B C 1
ATOM 6261 O O . SER B 1 253 ? 2.875 -5.164 4.578 1 92.94 253 SER B O 1
ATOM 6263 N N . ILE B 1 254 ? 1.412 -5.449 2.93 1 93.12 254 ILE B N 1
ATOM 6264 C CA . ILE B 1 254 ? 0.561 -4.316 3.275 1 93.12 254 ILE B CA 1
ATOM 6265 C C . ILE B 1 254 ? -0.516 -4.762 4.262 1 93.12 254 ILE B C 1
ATOM 6267 O O . ILE B 1 254 ? -0.745 -4.102 5.277 1 93.12 254 ILE B O 1
ATOM 6271 N N . VAL B 1 255 ? -1.12 -5.883 3.934 1 89.12 255 VAL B N 1
ATOM 6272 C CA . VAL B 1 255 ? -2.246 -6.352 4.734 1 89.12 255 VAL B CA 1
ATOM 6273 C C . VAL B 1 255 ? -1.734 -6.988 6.023 1 89.12 255 VAL B C 1
ATOM 6275 O O . VAL B 1 255 ? -0.833 -7.832 5.992 1 89.12 255 VAL B O 1
ATOM 6278 N N . GLN B 1 256 ? -2.27 -6.469 7.047 1 80.44 256 GLN B N 1
ATOM 6279 C CA . GLN B 1 256 ? -1.92 -7.031 8.344 1 80.44 256 GLN B CA 1
ATOM 6280 C C . GLN B 1 256 ? -2.979 -8.023 8.82 1 80.44 256 GLN B C 1
ATOM 6282 O O . GLN B 1 256 ? -4.074 -8.086 8.266 1 80.44 256 GLN B O 1
ATOM 6287 N N . GLU B 1 257 ? -2.51 -8.781 9.734 1 72.69 257 GLU B N 1
ATOM 6288 C CA . GLU B 1 257 ? -3.477 -9.742 10.258 1 72.69 257 GLU B CA 1
ATOM 6289 C C . GLU B 1 257 ? -4.66 -9.031 10.914 1 72.69 257 GLU B C 1
ATOM 6291 O O . GLU B 1 257 ? -4.477 -8.07 11.672 1 72.69 257 GLU B O 1
ATOM 6296 N N . ASP B 1 258 ? -5.781 -9.453 10.352 1 66.5 258 ASP B N 1
ATOM 6297 C CA . ASP B 1 258 ? -7.031 -8.883 10.836 1 66.5 258 ASP B CA 1
ATOM 6298 C C . ASP B 1 258 ? -8.008 -9.977 11.258 1 66.5 258 ASP B C 1
ATOM 6300 O O . ASP B 1 258 ? -7.789 -11.156 10.977 1 66.5 258 ASP B O 1
ATOM 6304 N N . PRO B 1 259 ? -8.844 -9.609 12.031 1 63.34 259 PRO B N 1
ATOM 6305 C CA . PRO B 1 259 ? -9.844 -10.586 12.484 1 63.34 259 PRO B CA 1
ATOM 6306 C C . PRO B 1 259 ? -10.469 -11.367 11.336 1 63.34 259 PRO B C 1
ATOM 6308 O O . PRO B 1 259 ? -10.797 -12.547 11.492 1 63.34 259 PRO B O 1
ATOM 6311 N N . SER B 1 260 ? -10.531 -10.773 10.258 1 66.44 260 SER B N 1
ATOM 6312 C CA . SER B 1 260 ? -11.148 -11.445 9.125 1 66.44 260 SER B CA 1
ATOM 6313 C C . SER B 1 260 ? -10.312 -12.633 8.664 1 66.44 260 SER B C 1
ATOM 6315 O O . SER B 1 260 ? -10.852 -13.648 8.219 1 66.44 260 SER B O 1
ATOM 6317 N N . THR B 1 261 ? -9.117 -12.57 8.82 1 71.12 261 THR B N 1
ATOM 6318 C CA . THR B 1 261 ? -8.234 -13.656 8.398 1 71.12 261 THR B CA 1
ATOM 6319 C C . THR B 1 261 ? -8.156 -14.734 9.477 1 71.12 261 THR B C 1
ATOM 6321 O O . THR B 1 261 ? -8.102 -15.93 9.164 1 71.12 261 THR B O 1
ATOM 6324 N N . GLN B 1 262 ? -8.297 -14.312 10.68 1 71.81 262 GLN B N 1
ATOM 6325 C CA . GLN B 1 262 ? -8.234 -15.258 11.789 1 71.81 262 GLN B CA 1
ATOM 6326 C C . GLN B 1 262 ? -9.531 -16.047 11.906 1 71.81 262 GLN B C 1
ATOM 6328 O O . GLN B 1 262 ? -9.508 -17.234 12.242 1 71.81 262 GLN B O 1
ATOM 6333 N N . GLY B 1 263 ? -10.578 -15.352 11.602 1 74.69 263 GLY B N 1
ATOM 6334 C CA . GLY B 1 263 ? -11.883 -15.984 11.672 1 74.69 263 GLY B CA 1
ATOM 6335 C C . GLY B 1 263 ? -12.422 -16.391 10.312 1 74.69 263 GLY B C 1
ATOM 6336 O O . GLY B 1 263 ? -13.641 -16.484 10.125 1 74.69 263 GLY B O 1
ATOM 6337 N N . ALA B 1 264 ? -11.523 -16.609 9.398 1 76.62 264 ALA B N 1
ATOM 6338 C CA . ALA B 1 264 ? -11.938 -16.828 8.016 1 76.62 264 ALA B CA 1
ATOM 6339 C C . ALA B 1 264 ? -12.836 -18.062 7.906 1 76.62 264 ALA B C 1
ATOM 6341 O O . ALA B 1 264 ? -13.797 -18.062 7.125 1 76.62 264 ALA B O 1
ATOM 6342 N N . THR B 1 265 ? -12.625 -19.016 8.734 1 84.19 265 THR B N 1
ATOM 6343 C CA . THR B 1 265 ? -13.383 -20.266 8.656 1 84.19 265 THR B CA 1
ATOM 6344 C C . THR B 1 265 ? -14.828 -20.047 9.109 1 84.19 265 THR B C 1
ATOM 6346 O O . THR B 1 265 ? -15.711 -20.828 8.773 1 84.19 265 THR B O 1
ATOM 6349 N N . ASP B 1 266 ? -15.031 -18.953 9.812 1 85.88 266 ASP B N 1
ATOM 6350 C CA . ASP B 1 266 ? -16.391 -18.625 10.211 1 85.88 266 ASP B CA 1
ATOM 6351 C C . ASP B 1 266 ? -17.25 -18.266 8.992 1 85.88 266 ASP B C 1
ATOM 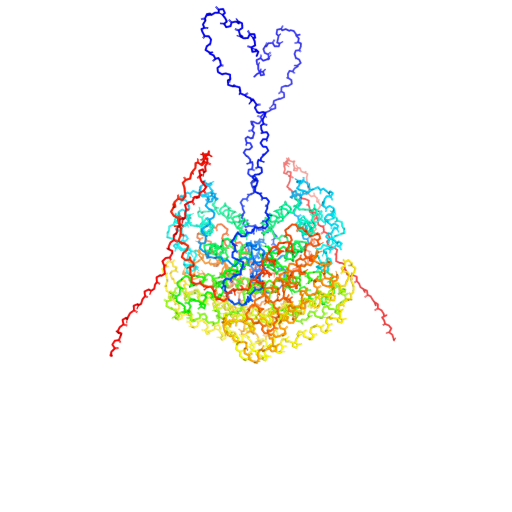6353 O O . ASP B 1 266 ? -18.469 -18.438 9.008 1 85.88 266 ASP B O 1
ATOM 6357 N N . PHE B 1 267 ? -16.594 -17.797 8.008 1 87.31 267 PHE B N 1
ATOM 6358 C CA . PHE B 1 267 ? -17.266 -17.438 6.77 1 87.31 267 PHE B CA 1
ATOM 6359 C C . PHE B 1 267 ? -17.906 -18.656 6.125 1 87.31 267 PHE B C 1
ATOM 6361 O O . PHE B 1 267 ? -18.922 -18.547 5.441 1 87.31 267 PHE B O 1
ATOM 6368 N N . LEU B 1 268 ? -17.359 -19.844 6.371 1 87.62 268 LEU B N 1
ATOM 6369 C CA . LEU B 1 268 ? -17.859 -21.094 5.785 1 87.62 268 LEU B CA 1
ATOM 6370 C C . LEU B 1 268 ? -19.25 -21.422 6.32 1 87.62 268 LEU B C 1
ATOM 6372 O O . LEU B 1 268 ? -20.031 -22.094 5.652 1 87.62 268 LEU B O 1
ATOM 6376 N N . HIS B 1 269 ? -19.469 -20.875 7.453 1 85.88 269 HIS B N 1
ATOM 6377 C CA . HIS B 1 269 ? -20.734 -21.234 8.109 1 85.88 269 HIS B CA 1
ATOM 6378 C C . HIS B 1 269 ? -21.781 -20.156 7.855 1 85.88 269 HIS B C 1
ATOM 6380 O O . HIS B 1 269 ? -22.938 -20.312 8.289 1 85.88 269 HIS B O 1
ATOM 6386 N N . CYS B 1 270 ? -21.438 -19.188 7.148 1 86.19 270 CYS B N 1
ATOM 6387 C CA . CYS B 1 270 ? -22.375 -18.125 6.812 1 86.19 270 CYS B CA 1
ATOM 6388 C C . CYS B 1 270 ? -23.328 -18.578 5.715 1 86.19 270 CYS B C 1
ATOM 6390 O O . CYS B 1 270 ? -22.953 -19.375 4.848 1 86.19 270 CYS B O 1
ATOM 6392 N N . ALA B 1 271 ? -24.562 -18.016 5.738 1 87.94 271 ALA B N 1
ATOM 6393 C CA . ALA B 1 271 ? -25.625 -18.406 4.801 1 87.94 271 ALA B CA 1
ATOM 6394 C C . ALA B 1 271 ? -25.234 -18.031 3.369 1 87.94 271 ALA B C 1
ATOM 6396 O O . ALA B 1 271 ? -25.703 -18.656 2.412 1 87.94 271 ALA B O 1
ATOM 6397 N N . VAL B 1 272 ? -24.375 -17.109 3.24 1 90.94 272 VAL B N 1
ATOM 6398 C CA . VAL B 1 272 ? -24.062 -16.609 1.907 1 90.94 272 VAL B CA 1
ATOM 6399 C C . VAL B 1 272 ? -22.797 -17.281 1.385 1 90.94 272 VAL B C 1
ATOM 6401 O O . VAL B 1 272 ? -22.328 -16.969 0.282 1 90.94 272 VAL B O 1
ATOM 6404 N N . SER B 1 273 ? -22.297 -18.219 2.121 1 90.88 273 SER B N 1
ATOM 6405 C CA . SER B 1 273 ? -21.094 -18.922 1.704 1 90.88 273 SER B CA 1
ATOM 6406 C C . SER B 1 273 ? -21.406 -19.953 0.623 1 90.88 273 SER B C 1
ATOM 6408 O O . SER B 1 273 ? -22.516 -20.5 0.585 1 90.88 273 SER B O 1
ATOM 6410 N N . HIS B 1 274 ? -20.516 -20.125 -0.337 1 88.56 274 HIS B N 1
ATOM 6411 C CA . HIS B 1 274 ? -20.672 -21.156 -1.354 1 88.56 274 HIS B CA 1
ATOM 6412 C C . HIS B 1 274 ? -19.438 -22.062 -1.416 1 88.56 274 HIS B C 1
ATOM 6414 O O . HIS B 1 274 ? -18.453 -21.828 -0.713 1 88.56 274 HIS B O 1
ATOM 6420 N N . GLU B 1 275 ? -19.469 -23.047 -2.238 1 86.5 275 GLU B N 1
ATOM 6421 C CA . GLU B 1 275 ? -18.453 -24.094 -2.283 1 86.5 275 GLU B CA 1
ATOM 6422 C C . GLU B 1 275 ? -17.094 -23.531 -2.697 1 86.5 275 GLU B C 1
ATOM 6424 O O . GLU B 1 275 ? -16.062 -23.984 -2.213 1 86.5 275 GLU B O 1
ATOM 6429 N N . GLU B 1 276 ? -17.094 -22.547 -3.52 1 89.75 276 GLU B N 1
ATOM 6430 C CA . GLU B 1 276 ? -15.844 -21.969 -4 1 89.75 276 GLU B CA 1
ATOM 6431 C C . GLU B 1 276 ? -15.102 -21.25 -2.875 1 89.75 276 GLU B C 1
ATOM 6433 O O . GLU B 1 276 ? -13.883 -21.078 -2.939 1 89.75 276 GLU B O 1
ATOM 6438 N N . ASP B 1 277 ? -15.859 -20.875 -1.838 1 93.69 277 ASP B N 1
ATOM 6439 C CA . ASP B 1 277 ? -15.25 -20.156 -0.721 1 93.69 277 ASP B CA 1
ATOM 6440 C C . ASP B 1 277 ? -14.258 -21.047 0.028 1 93.69 277 ASP B C 1
ATOM 6442 O O . ASP B 1 277 ? -13.297 -20.562 0.609 1 93.69 277 ASP B O 1
ATOM 6446 N N . ARG B 1 278 ? -14.508 -22.328 -0.028 1 94.12 278 ARG B N 1
ATOM 6447 C CA . ARG B 1 278 ? -13.609 -23.25 0.667 1 94.12 278 ARG B CA 1
ATOM 6448 C C . ARG B 1 278 ? -12.203 -23.203 0.084 1 94.12 278 ARG B C 1
ATOM 6450 O O . ARG B 1 278 ? -11.219 -23.156 0.827 1 94.12 278 ARG B O 1
ATOM 6457 N N . ARG B 1 279 ? -12.125 -23.188 -1.195 1 95.25 279 ARG B N 1
ATOM 6458 C CA . ARG B 1 279 ? -10.828 -23.094 -1.852 1 95.25 279 ARG B CA 1
ATOM 6459 C C . ARG B 1 279 ? -10.156 -21.75 -1.535 1 95.25 279 ARG B C 1
ATOM 6461 O O . ARG B 1 279 ? -8.969 -21.703 -1.217 1 95.25 279 ARG B O 1
ATOM 6468 N N . LEU B 1 280 ? -10.961 -20.719 -1.621 1 95.69 280 LEU B N 1
ATOM 6469 C CA . LEU B 1 280 ? -10.445 -19.391 -1.343 1 95.69 280 LEU B CA 1
ATOM 6470 C C . LEU B 1 280 ? -9.938 -19.281 0.093 1 95.69 280 LEU B C 1
ATOM 6472 O O . LEU B 1 280 ? -8.828 -18.797 0.333 1 95.69 280 LEU B O 1
ATOM 6476 N N . LEU B 1 281 ? -10.688 -19.75 1.037 1 95.19 281 LEU B N 1
ATOM 6477 C CA . LEU B 1 281 ? -10.352 -19.641 2.451 1 95.19 281 LEU B CA 1
ATOM 6478 C C . LEU B 1 281 ? -9.148 -20.516 2.789 1 95.19 281 LEU B C 1
ATOM 6480 O O . LEU B 1 281 ? -8.367 -20.203 3.691 1 95.19 281 LEU B O 1
ATOM 6484 N N . SER B 1 282 ? -8.984 -21.641 2.059 1 96.12 282 SER B N 1
ATOM 6485 C CA . SER B 1 282 ? -7.777 -22.438 2.24 1 96.12 282 SER B CA 1
ATOM 6486 C C . SER B 1 282 ? -6.527 -21.641 1.899 1 96.12 282 SER B C 1
ATOM 6488 O O . SER B 1 282 ? -5.508 -21.75 2.582 1 96.12 282 SER B O 1
ATOM 6490 N N . GLN B 1 283 ? -6.621 -20.797 0.826 1 96.31 283 GLN B N 1
ATOM 6491 C CA . GLN B 1 283 ? -5.496 -19.953 0.452 1 96.31 283 GLN B CA 1
ATOM 6492 C C . GLN B 1 283 ? -5.254 -18.875 1.501 1 96.31 283 GLN B C 1
ATOM 6494 O O . GLN B 1 283 ? -4.105 -18.578 1.844 1 96.31 283 GLN B O 1
ATOM 6499 N N . VAL B 1 284 ? -6.316 -18.297 2.016 1 95.38 284 VAL B N 1
ATOM 6500 C CA . VAL B 1 284 ? -6.207 -17.234 3.014 1 95.38 284 VAL B CA 1
ATOM 6501 C C . VAL B 1 284 ? -5.508 -17.766 4.262 1 95.38 284 VAL B C 1
ATOM 6503 O O . VAL B 1 284 ? -4.676 -17.078 4.855 1 95.38 284 VAL B O 1
ATOM 6506 N N . THR B 1 285 ? -5.777 -18.953 4.633 1 95.12 285 THR B N 1
ATOM 6507 C CA . THR B 1 285 ? -5.242 -19.516 5.871 1 95.12 285 THR B CA 1
ATOM 6508 C C . THR B 1 285 ? -3.793 -19.953 5.688 1 95.12 285 THR B C 1
ATOM 6510 O O . THR B 1 285 ? -2.975 -19.812 6.602 1 95.12 285 THR B O 1
ATOM 6513 N N . VAL B 1 286 ? -3.439 -20.484 4.516 1 96.75 286 VAL B N 1
ATOM 6514 C CA . VAL B 1 286 ? -2.064 -20.938 4.324 1 96.75 286 VAL B CA 1
ATOM 6515 C C . VAL B 1 286 ? -1.13 -19.719 4.25 1 96.75 286 VAL B C 1
ATOM 6517 O O . VAL B 1 286 ? 0.008 -19.781 4.723 1 96.75 286 VAL B O 1
ATOM 6520 N N . VAL B 1 287 ? -1.58 -18.656 3.615 1 95.88 287 VAL B N 1
ATOM 6521 C CA . VAL B 1 287 ? -0.709 -17.5 3.477 1 95.88 287 VAL B CA 1
ATOM 6522 C C . VAL B 1 287 ? -0.487 -16.844 4.844 1 95.88 287 VAL B C 1
ATOM 6524 O O . VAL B 1 287 ? 0.53 -16.188 5.066 1 95.88 287 VAL B O 1
ATOM 6527 N N . SER B 1 288 ? -1.418 -17.016 5.766 1 93.62 288 SER B N 1
ATOM 6528 C CA . SER B 1 288 ? -1.202 -16.562 7.137 1 93.62 288 SER B CA 1
ATOM 6529 C C . SER B 1 288 ? -0.029 -17.297 7.781 1 93.62 288 SER B C 1
ATOM 6531 O O . SER B 1 288 ? 0.768 -16.688 8.5 1 93.62 288 SER B O 1
ATOM 6533 N N . ILE B 1 289 ? 0.076 -18.562 7.535 1 95.56 289 ILE B N 1
ATOM 6534 C CA . ILE B 1 289 ? 1.197 -19.344 8.039 1 95.56 289 ILE B CA 1
ATOM 6535 C C . ILE B 1 289 ? 2.492 -18.891 7.375 1 95.56 289 ILE B C 1
ATOM 6537 O O . ILE B 1 289 ? 3.51 -18.688 8.047 1 95.56 289 ILE B O 1
ATOM 6541 N N . LEU B 1 290 ? 2.424 -18.672 6.062 1 96.19 290 LEU B N 1
ATOM 6542 C CA . LEU B 1 290 ? 3.588 -18.203 5.312 1 96.19 290 LEU B CA 1
ATOM 6543 C C . LEU B 1 290 ? 4.078 -16.859 5.844 1 96.19 290 LEU B C 1
ATOM 6545 O O . LEU B 1 290 ? 5.285 -16.609 5.898 1 96.19 290 LEU B O 1
ATOM 6549 N N . ARG B 1 291 ? 3.146 -16.031 6.148 1 94.19 291 ARG B N 1
ATOM 6550 C CA . ARG B 1 291 ? 3.508 -14.742 6.727 1 94.19 291 ARG B CA 1
ATOM 6551 C C . ARG B 1 291 ? 4.336 -14.922 7.992 1 94.19 291 ARG B C 1
ATOM 6553 O O . ARG B 1 291 ? 5.367 -14.266 8.164 1 94.19 291 ARG B O 1
ATOM 6560 N N . SER B 1 292 ? 3.896 -15.773 8.891 1 93.38 292 SER B N 1
ATOM 6561 C CA . SER B 1 292 ? 4.609 -16.031 10.133 1 93.38 292 SER B CA 1
ATOM 6562 C C . SER B 1 292 ? 6.008 -16.578 9.875 1 93.38 292 SER B C 1
ATOM 6564 O O . SER B 1 292 ? 6.961 -16.219 10.57 1 93.38 292 SER B O 1
ATOM 6566 N N . ILE B 1 293 ? 6.086 -17.422 8.914 1 95.06 293 ILE B N 1
ATOM 6567 C CA . ILE B 1 293 ? 7.387 -17.969 8.531 1 95.06 293 ILE B CA 1
ATOM 6568 C C . ILE B 1 293 ? 8.289 -16.844 8.023 1 95.06 293 ILE B C 1
ATOM 6570 O O . ILE B 1 293 ? 9.438 -16.734 8.438 1 95.06 293 ILE B O 1
ATOM 6574 N N . ARG B 1 294 ? 7.777 -16.047 7.105 1 92.81 294 ARG B N 1
ATOM 6575 C CA . ARG B 1 294 ? 8.539 -14.93 6.543 1 92.81 294 ARG B CA 1
ATOM 6576 C C . ARG B 1 294 ? 9.031 -14 7.641 1 92.81 294 ARG B C 1
ATOM 6578 O O . ARG B 1 294 ? 10.195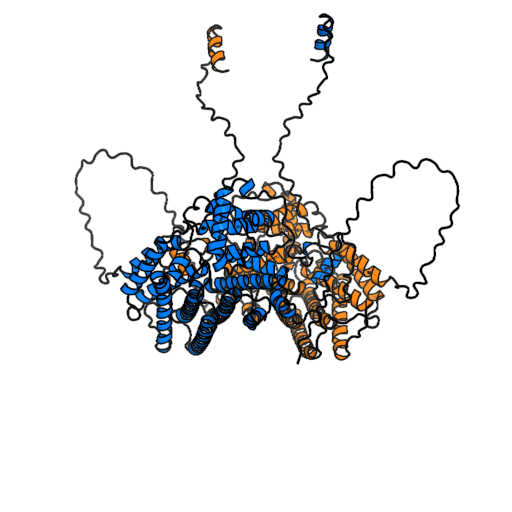 -13.578 7.629 1 92.81 294 ARG B O 1
ATOM 6585 N N . GLU B 1 295 ? 8.203 -13.688 8.586 1 88.62 295 GLU B N 1
ATOM 6586 C CA . GLU B 1 295 ? 8.562 -12.781 9.672 1 88.62 295 GLU B CA 1
ATOM 6587 C C . GLU B 1 295 ? 9.695 -13.352 10.516 1 88.62 295 GLU B C 1
ATOM 6589 O O . GLU B 1 295 ? 10.57 -12.609 10.977 1 88.62 295 GLU B O 1
ATOM 6594 N N . LEU B 1 296 ? 9.664 -14.609 10.727 1 90.31 296 LEU B N 1
ATOM 6595 C CA . LEU B 1 296 ? 10.711 -15.242 11.516 1 90.31 296 LEU B CA 1
ATOM 6596 C C . LEU B 1 296 ? 12.055 -15.164 10.812 1 90.31 296 LEU B C 1
ATOM 6598 O O . LEU B 1 296 ? 13.078 -14.883 11.438 1 90.31 296 LEU B O 1
ATOM 6602 N N . PHE B 1 297 ? 12.086 -15.344 9.508 1 89.94 297 PHE B N 1
ATOM 6603 C CA . PHE B 1 297 ? 13.352 -15.562 8.812 1 89.94 297 PHE B CA 1
ATOM 6604 C C . PHE B 1 297 ? 13.812 -14.281 8.117 1 89.94 297 PHE B C 1
ATOM 6606 O O . PHE B 1 297 ? 14.891 -14.25 7.527 1 89.94 297 PHE B O 1
ATOM 6613 N N . THR B 1 298 ? 13.016 -13.234 8.094 1 80.12 298 THR B N 1
ATOM 6614 C CA . THR B 1 298 ? 13.406 -11.969 7.484 1 80.12 298 THR B CA 1
ATOM 6615 C C . THR B 1 298 ? 14.516 -11.297 8.297 1 80.12 298 THR B C 1
ATOM 6617 O O . THR B 1 298 ? 15.344 -10.57 7.746 1 80.12 298 THR B O 1
ATOM 6620 N N . ALA B 1 299 ? 14.5 -11.641 9.531 1 71.44 299 ALA B N 1
ATOM 6621 C CA . ALA B 1 299 ? 15.57 -11.094 10.359 1 71.44 299 ALA B CA 1
ATOM 6622 C C . ALA B 1 299 ? 16.906 -11.742 10.016 1 71.44 299 ALA B C 1
ATOM 6624 O O . ALA B 1 299 ? 16.969 -12.938 9.727 1 71.44 299 ALA B O 1
ATOM 6625 N N . ASN B 1 300 ? 18.109 -11.031 9.844 1 69.31 300 ASN B N 1
ATOM 6626 C CA . ASN B 1 300 ? 19.469 -11.508 9.664 1 69.31 300 ASN B CA 1
ATOM 6627 C C . ASN B 1 300 ? 19.656 -12.219 8.328 1 69.31 300 ASN B C 1
ATOM 6629 O O . ASN B 1 300 ? 20.172 -13.336 8.281 1 69.31 300 ASN B O 1
ATOM 6633 N N . LYS B 1 301 ? 19.219 -11.547 7.363 1 71.62 301 LYS B N 1
ATOM 6634 C CA . LYS B 1 301 ? 19.328 -12.117 6.023 1 71.62 301 LYS B CA 1
ATOM 6635 C C . LYS B 1 301 ? 20.781 -12.422 5.672 1 71.62 301 LYS B C 1
ATOM 6637 O O . LYS B 1 301 ? 21.688 -11.648 6 1 71.62 301 LYS B O 1
ATOM 6642 N N . GLY B 1 302 ? 21.047 -13.609 5.215 1 72.12 302 GLY B N 1
ATOM 6643 C CA . GLY B 1 302 ? 22.375 -13.984 4.746 1 72.12 302 GLY B CA 1
ATOM 6644 C C . GLY B 1 302 ? 23.156 -14.789 5.766 1 72.12 302 GLY B C 1
ATOM 6645 O O . GLY B 1 302 ? 24.219 -15.336 5.445 1 72.12 302 GLY B O 1
ATOM 6646 N N . LYS B 1 303 ? 22.625 -14.812 6.977 1 82.5 303 LYS B N 1
ATOM 6647 C CA . LYS B 1 303 ? 23.312 -15.586 8.008 1 82.5 303 LYS B CA 1
ATOM 6648 C C . LYS B 1 303 ? 22.656 -16.953 8.203 1 82.5 303 LYS B C 1
ATOM 6650 O O . LYS B 1 303 ? 21.453 -17.109 7.953 1 82.5 303 LYS B O 1
ATOM 6655 N N . PRO B 1 304 ? 23.516 -17.891 8.555 1 88.31 304 PRO B N 1
ATOM 6656 C CA . PRO B 1 304 ? 22.922 -19.188 8.844 1 88.31 304 PRO B CA 1
ATOM 6657 C C . PRO B 1 304 ? 21.875 -19.141 9.953 1 88.31 304 PRO B C 1
ATOM 6659 O O . PRO B 1 304 ? 21.984 -18.328 10.875 1 88.31 304 PRO B O 1
ATOM 6662 N N . ILE B 1 305 ? 20.938 -20.031 9.875 1 90.56 305 ILE B N 1
ATOM 6663 C CA . ILE B 1 305 ? 19.844 -20.016 10.844 1 90.56 305 ILE B CA 1
ATOM 6664 C C . ILE B 1 305 ? 20.297 -20.656 12.148 1 90.56 305 ILE B C 1
ATOM 6666 O O . ILE B 1 305 ? 20.969 -21.703 12.133 1 90.56 305 ILE B O 1
ATOM 6670 N N . PRO B 1 306 ? 20.031 -20.016 13.195 1 91.25 306 PRO B N 1
ATOM 6671 C CA . PRO B 1 306 ? 20.422 -20.578 14.492 1 91.25 306 PRO B CA 1
ATOM 6672 C C . PRO B 1 306 ? 19.656 -21.859 14.82 1 91.25 306 PRO B C 1
ATOM 6674 O O . PRO B 1 306 ? 18.531 -22.062 14.359 1 91.25 306 PRO B O 1
ATOM 6677 N N . ARG B 1 307 ? 20.25 -22.719 15.664 1 92.75 307 ARG B N 1
ATOM 6678 C CA . ARG B 1 307 ? 19.656 -23.984 16.109 1 92.75 307 ARG B CA 1
ATOM 6679 C C . ARG B 1 307 ? 18.328 -23.734 16.828 1 92.75 307 ARG B C 1
ATOM 6681 O O . ARG B 1 307 ? 17.422 -24.547 16.75 1 92.75 307 ARG B O 1
ATOM 6688 N N . LEU B 1 308 ? 18.234 -22.578 17.438 1 91.81 308 LEU B N 1
ATOM 6689 C CA . LEU B 1 308 ? 17.047 -22.219 18.219 1 91.81 308 LEU B CA 1
ATOM 6690 C C . LEU B 1 308 ? 15.805 -22.203 17.344 1 91.81 308 LEU B C 1
ATOM 6692 O O . LEU B 1 308 ? 14.688 -22.391 17.828 1 91.81 308 LEU B O 1
ATOM 6696 N N . HIS B 1 309 ? 15.953 -22.078 16.016 1 93.38 309 HIS B N 1
ATOM 6697 C CA . HIS B 1 309 ? 14.812 -21.969 15.109 1 93.38 309 HIS B CA 1
ATOM 6698 C C . HIS B 1 309 ? 14.211 -23.344 14.812 1 93.38 309 HIS B C 1
ATOM 6700 O O . HIS B 1 309 ? 13.133 -23.438 14.219 1 93.38 309 HIS B O 1
ATOM 6706 N N . LEU B 1 310 ? 14.836 -24.453 15.258 1 95.19 310 LEU B N 1
ATOM 6707 C CA . LEU B 1 310 ? 14.328 -25.797 15.023 1 95.19 310 LEU B CA 1
ATOM 6708 C C . LEU B 1 310 ? 12.945 -25.969 15.641 1 95.19 310 LEU B C 1
ATOM 6710 O O . LEU B 1 310 ? 12.078 -26.609 15.047 1 95.19 310 LEU B O 1
ATOM 6714 N N . ASN B 1 311 ? 12.797 -25.406 16.812 1 95.69 311 ASN B N 1
ATOM 6715 C CA . ASN B 1 311 ? 11.5 -25.5 17.484 1 95.69 311 ASN B CA 1
ATOM 6716 C C . ASN B 1 311 ? 10.414 -24.75 16.719 1 95.69 311 ASN B C 1
ATOM 6718 O O . ASN B 1 311 ? 9.289 -25.219 16.594 1 95.69 311 ASN B O 1
ATOM 6722 N N . HIS B 1 312 ? 10.758 -23.609 16.219 1 96.38 312 HIS B N 1
ATOM 6723 C CA . HIS B 1 312 ? 9.82 -22.828 15.414 1 96.38 312 HIS B CA 1
ATOM 6724 C C . HIS B 1 312 ? 9.461 -23.562 14.125 1 96.38 312 HIS B C 1
ATOM 6726 O O . HIS B 1 312 ? 8.297 -23.578 13.719 1 96.38 312 HIS B O 1
ATOM 6732 N N . ILE B 1 313 ? 10.461 -24.188 13.516 1 97.44 313 ILE B N 1
ATOM 6733 C CA . ILE B 1 313 ? 10.25 -24.922 12.281 1 97.44 313 ILE B CA 1
ATOM 6734 C C . ILE B 1 313 ? 9.297 -26.094 12.531 1 97.44 313 ILE B C 1
ATOM 6736 O O . ILE B 1 313 ? 8.383 -26.328 11.742 1 97.44 313 ILE B O 1
ATOM 6740 N N . SER B 1 314 ? 9.508 -26.734 13.633 1 97.12 314 SER B N 1
ATOM 6741 C CA . SER B 1 314 ? 8.641 -27.844 13.992 1 97.12 314 SER B CA 1
ATOM 6742 C C . SER B 1 314 ? 7.207 -27.391 14.211 1 97.12 314 SER B C 1
ATOM 6744 O O . SER B 1 314 ? 6.262 -28.078 13.82 1 97.12 314 SER B O 1
ATOM 6746 N N . HIS B 1 315 ? 7.086 -26.266 14.812 1 97.75 315 HIS B N 1
ATOM 6747 C CA . HIS B 1 315 ? 5.762 -25.703 15.047 1 97.75 315 HIS B CA 1
ATOM 6748 C C . HIS B 1 315 ? 5.07 -25.359 13.727 1 97.75 315 HIS B C 1
ATOM 6750 O O . HIS B 1 315 ? 3.881 -25.641 13.555 1 97.75 315 HIS B O 1
ATOM 6756 N N . PHE B 1 316 ? 5.742 -24.75 12.82 1 98.06 316 PHE B N 1
ATOM 6757 C CA . PHE B 1 316 ? 5.18 -24.422 11.516 1 98.06 316 PHE B CA 1
ATOM 6758 C C . PHE B 1 316 ? 4.797 -25.703 10.758 1 98.06 316 PHE B C 1
ATOM 6760 O O . PHE B 1 316 ? 3.783 -25.719 10.062 1 98.06 316 PHE B O 1
ATOM 6767 N N . ARG B 1 317 ? 5.59 -26.734 10.898 1 97.81 317 ARG B N 1
ATOM 6768 C CA . ARG B 1 317 ? 5.281 -28 10.258 1 97.81 317 ARG B CA 1
ATOM 6769 C C . ARG B 1 317 ? 3.945 -28.547 10.75 1 97.81 317 ARG B C 1
ATOM 6771 O O . ARG B 1 317 ? 3.129 -29.016 9.945 1 97.81 317 ARG B O 1
ATOM 6778 N N . ILE B 1 318 ? 3.797 -28.469 12.023 1 98.19 318 ILE B N 1
ATOM 6779 C CA . ILE B 1 318 ? 2.555 -28.953 12.609 1 98.19 318 ILE B CA 1
ATOM 6780 C C . ILE B 1 318 ? 1.377 -28.141 12.078 1 98.19 318 ILE B C 1
ATOM 6782 O O . ILE B 1 318 ? 0.341 -28.703 11.711 1 98.19 318 ILE B O 1
ATOM 6786 N N . GLN B 1 319 ? 1.506 -26.844 12 1 97.75 319 GLN B N 1
ATOM 6787 C CA . GLN B 1 319 ? 0.456 -25.969 11.477 1 97.75 319 GLN B CA 1
ATOM 6788 C C . GLN B 1 319 ? 0.131 -26.328 10.023 1 97.75 319 GLN B C 1
ATOM 6790 O O . GLN B 1 319 ? -1.038 -26.344 9.633 1 97.75 319 GLN B O 1
ATOM 6795 N N . LEU B 1 320 ? 1.112 -26.594 9.234 1 98.5 320 LEU B N 1
ATOM 6796 C CA . LEU B 1 320 ? 0.926 -26.938 7.832 1 98.5 320 LEU B CA 1
ATOM 6797 C C . LEU B 1 320 ? 0.234 -28.297 7.691 1 98.5 320 LEU B C 1
ATOM 6799 O O . LEU B 1 320 ? -0.631 -28.469 6.832 1 98.5 320 LEU B O 1
ATOM 6803 N N . ASP B 1 321 ? 0.648 -29.219 8.555 1 98.5 321 ASP B N 1
ATOM 6804 C CA . ASP B 1 321 ? 0.006 -30.531 8.531 1 98.5 321 ASP B CA 1
ATOM 6805 C C . ASP B 1 321 ? -1.474 -30.422 8.898 1 98.5 321 ASP B C 1
ATOM 6807 O O . ASP B 1 321 ? -2.314 -31.094 8.289 1 98.5 321 ASP B O 1
ATOM 6811 N N . GLN B 1 322 ? -1.734 -29.609 9.875 1 97.81 322 GLN B N 1
ATOM 6812 C CA . GLN B 1 322 ? -3.123 -29.391 10.266 1 97.81 322 GLN B CA 1
ATOM 6813 C C . GLN B 1 322 ? -3.906 -28.703 9.148 1 97.81 322 GLN B C 1
ATOM 6815 O O . GLN B 1 322 ? -5.051 -29.078 8.875 1 97.81 322 GLN B O 1
ATOM 6820 N N . TRP B 1 323 ? -3.32 -27.719 8.594 1 97.19 323 TRP B N 1
ATOM 6821 C CA . TRP B 1 323 ? -3.93 -27.047 7.449 1 97.19 323 TRP B CA 1
ATOM 6822 C C . TRP B 1 323 ? -4.238 -28.047 6.332 1 97.19 323 TRP B C 1
ATOM 6824 O O . TRP B 1 323 ? -5.344 -28.047 5.781 1 97.19 323 TRP B O 1
ATOM 6834 N N . PHE B 1 324 ? -3.283 -28.906 5.984 1 98.25 324 PHE B N 1
ATOM 6835 C CA . PHE B 1 324 ? -3.398 -29.875 4.902 1 98.25 324 PHE B CA 1
ATOM 6836 C C . PHE B 1 324 ? -4.523 -30.859 5.18 1 98.25 324 PHE B C 1
ATOM 6838 O O . PHE B 1 324 ? -5.348 -31.141 4.305 1 98.25 324 PHE B O 1
ATOM 6845 N N . ALA B 1 325 ? -4.535 -31.359 6.363 1 97.94 325 ALA B N 1
ATOM 6846 C CA . ALA B 1 325 ? -5.555 -32.344 6.75 1 97.94 325 ALA B CA 1
ATOM 6847 C C . ALA B 1 325 ? -6.949 -31.719 6.695 1 97.94 325 ALA B C 1
ATOM 6849 O O . ALA B 1 325 ? -7.875 -32.312 6.141 1 97.94 325 ALA B O 1
ATOM 6850 N N . PHE B 1 326 ? -7.129 -30.578 7.156 1 95.94 326 PHE B N 1
ATOM 6851 C CA . PHE B 1 326 ? -8.43 -29.922 7.238 1 95.94 326 PHE B CA 1
ATOM 6852 C C . PHE B 1 326 ? -8.953 -29.594 5.848 1 95.94 326 PHE B C 1
ATOM 6854 O O . PHE B 1 326 ? -10.086 -29.953 5.508 1 95.94 326 PHE B O 1
ATOM 6861 N N . TRP B 1 327 ? -8.156 -28.984 5.086 1 96.12 327 TRP B N 1
ATOM 6862 C CA . TRP B 1 327 ? -8.648 -28.453 3.826 1 96.12 327 TRP B CA 1
ATOM 6863 C C . TRP B 1 327 ? -8.758 -29.547 2.771 1 96.12 327 TRP B C 1
ATOM 6865 O O . TRP B 1 327 ? -9.57 -29.453 1.848 1 96.12 327 TRP B O 1
ATOM 6875 N N . THR B 1 328 ? -7.922 -30.625 2.832 1 96.31 328 THR B N 1
ATOM 6876 C CA . THR B 1 328 ? -8.102 -31.766 1.951 1 96.31 328 THR B CA 1
ATOM 6877 C C . THR B 1 328 ? -9.5 -32.375 2.127 1 96.31 328 THR B C 1
ATOM 6879 O O . THR B 1 328 ? -10.117 -32.781 1.154 1 96.31 328 THR B O 1
ATOM 6882 N N . ASP B 1 329 ? -9.961 -32.281 3.324 1 94.06 329 ASP B N 1
ATOM 6883 C CA . ASP B 1 329 ? -11.281 -32.812 3.627 1 94.06 329 ASP B CA 1
ATOM 6884 C C . ASP B 1 329 ? -12.383 -31.844 3.215 1 94.06 329 ASP B C 1
ATOM 6886 O O . ASP B 1 329 ? -13.469 -32.25 2.814 1 94.06 329 ASP B O 1
ATOM 6890 N N . GLN B 1 330 ? -12.141 -30.578 3.293 1 92.75 330 GLN B N 1
ATOM 6891 C CA . GLN B 1 330 ? -13.148 -29.547 3.082 1 92.75 330 GLN B CA 1
ATOM 6892 C C . GLN B 1 330 ? -13.344 -29.266 1.597 1 92.75 330 GLN B C 1
ATOM 6894 O O . GLN B 1 330 ? -14.453 -28.953 1.154 1 92.75 330 GLN B O 1
ATOM 6899 N N . VAL B 1 331 ? -12.281 -29.312 0.846 1 93.69 331 VAL B N 1
ATOM 6900 C CA . VAL B 1 331 ? -12.328 -28.891 -0.554 1 93.69 331 VAL B CA 1
ATOM 6901 C C . VAL B 1 331 ? -12.797 -30.062 -1.42 1 93.69 331 VAL B C 1
ATOM 6903 O O . VAL B 1 331 ? -12.391 -31.203 -1.209 1 93.69 331 VAL B O 1
ATOM 6906 N N . GLN B 1 332 ? -13.57 -29.781 -2.346 1 88.69 332 GLN B N 1
ATOM 6907 C CA . GLN B 1 332 ? -14.141 -30.797 -3.23 1 88.69 332 GLN B CA 1
ATOM 6908 C C . GLN B 1 332 ? -13.062 -31.453 -4.078 1 88.69 332 GLN B C 1
ATOM 6910 O O . GLN B 1 332 ? -12.07 -30.828 -4.434 1 88.69 332 GLN B O 1
ATOM 6915 N N . GLU B 1 333 ? -13.375 -32.625 -4.438 1 88.88 333 GLU B N 1
ATOM 6916 C CA . GLU B 1 333 ? -12.406 -33.406 -5.207 1 88.88 333 GLU B CA 1
ATOM 6917 C C . GLU B 1 333 ? -12.344 -32.938 -6.656 1 88.88 333 GLU B C 1
ATOM 6919 O O . GLU B 1 333 ? -11.281 -32.938 -7.27 1 88.88 333 GLU B O 1
ATOM 6924 N N . ARG B 1 334 ? -13.523 -32.594 -7.137 1 88.69 334 ARG B N 1
ATOM 6925 C CA . ARG B 1 334 ? -13.578 -32.156 -8.523 1 88.69 334 ARG B CA 1
ATOM 6926 C C . ARG B 1 334 ? -14.461 -30.906 -8.664 1 88.69 334 ARG B C 1
ATOM 6928 O O . ARG B 1 334 ? -15.352 -30.672 -7.844 1 88.69 334 ARG B O 1
ATOM 6935 N N . TRP B 1 335 ? -14.117 -30.141 -9.609 1 85.81 335 TRP B N 1
ATOM 6936 C CA . TRP B 1 335 ? -14.898 -28.953 -9.914 1 85.81 335 TRP B CA 1
ATOM 6937 C C . TRP B 1 335 ? -15.078 -28.781 -11.414 1 85.81 335 TRP B C 1
ATOM 6939 O O . TRP B 1 335 ? -14.172 -29.062 -12.195 1 85.81 335 TRP B O 1
ATOM 6949 N N . PRO B 1 336 ? -16.266 -28.359 -11.766 1 82.75 336 PRO B N 1
ATOM 6950 C CA . PRO B 1 336 ? -16.516 -28.125 -13.195 1 82.75 336 PRO B CA 1
ATOM 6951 C C . PRO B 1 336 ? -15.508 -27.141 -13.805 1 82.75 336 PRO B C 1
ATOM 6953 O O . PRO B 1 336 ? -15.227 -26.094 -13.219 1 82.75 336 PRO B O 1
ATOM 6956 N N . GLY B 1 337 ? -14.945 -27.562 -14.898 1 80.5 337 GLY B N 1
ATOM 6957 C CA . GLY B 1 337 ? -14.062 -26.672 -15.633 1 80.5 337 GLY B CA 1
ATOM 6958 C C . GLY B 1 337 ? -12.594 -26.891 -15.312 1 80.5 337 GLY B C 1
ATOM 6959 O O . GLY B 1 337 ? -11.727 -26.625 -16.141 1 80.5 337 GLY B O 1
ATOM 6960 N N . ILE B 1 338 ? -12.312 -27.391 -14.039 1 89.31 338 ILE B N 1
ATOM 6961 C CA . ILE B 1 338 ? -10.898 -27.516 -13.719 1 89.31 338 ILE B CA 1
ATOM 6962 C C . ILE B 1 338 ? -10.617 -28.906 -13.172 1 89.31 338 ILE B C 1
ATOM 6964 O O . ILE B 1 338 ? -9.531 -29.172 -12.656 1 89.31 338 ILE B O 1
ATOM 6968 N N . GLY B 1 339 ? -11.578 -29.766 -13.242 1 91 339 GLY B N 1
ATOM 6969 C CA . GLY B 1 339 ? -11.383 -31.172 -12.922 1 91 339 GLY B CA 1
ATOM 6970 C C . GLY B 1 339 ? -10.961 -31.406 -11.492 1 91 339 GLY B C 1
ATOM 6971 O O . GLY B 1 339 ? -11.594 -30.906 -10.555 1 91 339 GLY B O 1
ATOM 6972 N N . GLY B 1 340 ? -9.844 -32.094 -11.312 1 92.94 340 GLY B N 1
ATOM 6973 C CA . GLY B 1 340 ? -9.367 -32.469 -9.992 1 92.94 340 GLY B CA 1
ATOM 6974 C C . GLY B 1 340 ? -8.391 -31.453 -9.414 1 92.94 340 GLY B C 1
ATOM 6975 O O . GLY B 1 340 ? -7.793 -31.672 -8.359 1 92.94 340 GLY B O 1
ATOM 6976 N N . PHE B 1 341 ? -8.32 -30.281 -9.961 1 92.06 341 PHE B N 1
ATOM 6977 C CA . PHE B 1 341 ? -7.316 -29.281 -9.602 1 92.06 341 PHE B CA 1
ATOM 6978 C C . PHE B 1 341 ? -7.523 -28.797 -8.164 1 92.06 341 PHE B C 1
ATOM 6980 O O . PHE B 1 341 ? -6.559 -28.531 -7.449 1 92.06 341 PHE B O 1
ATOM 6987 N N . PRO B 1 342 ? -8.711 -28.656 -7.594 1 93.5 342 PRO B N 1
ATOM 6988 C CA . PRO B 1 342 ? -8.898 -28.109 -6.25 1 93.5 342 PRO B CA 1
ATOM 6989 C C . PRO B 1 342 ? -8.125 -28.891 -5.184 1 93.5 342 PRO B C 1
ATOM 6991 O O . PRO B 1 342 ? -7.395 -28.297 -4.391 1 93.5 342 PRO B O 1
ATOM 6994 N N . ARG B 1 343 ? -8.195 -30.188 -5.227 1 94.38 343 ARG B N 1
ATOM 6995 C CA . ARG B 1 343 ? -7.473 -30.984 -4.238 1 94.38 343 ARG B CA 1
ATOM 6996 C C . ARG B 1 343 ? -5.977 -31 -4.543 1 94.38 343 ARG B C 1
ATOM 6998 O O . ARG B 1 343 ? -5.152 -30.984 -3.627 1 94.38 343 ARG B O 1
ATOM 7005 N N . LYS B 1 344 ? -5.707 -31.109 -5.844 1 95.94 344 LYS B N 1
ATOM 7006 C CA . LYS B 1 344 ? -4.297 -31.031 -6.223 1 95.94 344 LYS B CA 1
ATOM 7007 C C . LYS B 1 344 ? -3.693 -29.688 -5.832 1 95.94 344 LYS B C 1
ATOM 7009 O O . LYS B 1 344 ? -2.51 -29.609 -5.492 1 95.94 344 LYS B O 1
ATOM 7014 N N . GLY B 1 345 ? -4.586 -28.672 -5.922 1 96.06 345 GLY B N 1
ATOM 7015 C CA . GLY B 1 345 ? -4.141 -27.375 -5.473 1 96.06 345 GLY B CA 1
ATOM 7016 C C . GLY B 1 345 ? -3.756 -27.344 -4.004 1 96.06 345 GLY B C 1
ATOM 7017 O O . GLY B 1 345 ? -2.768 -26.703 -3.631 1 96.06 345 GLY B O 1
ATOM 7018 N N . ILE B 1 346 ? -4.48 -28.031 -3.162 1 97.44 346 ILE B N 1
ATOM 7019 C CA . ILE B 1 346 ? -4.164 -28.125 -1.74 1 97.44 346 ILE B CA 1
ATOM 7020 C C . ILE B 1 346 ? -2.809 -28.797 -1.554 1 97.44 346 ILE B C 1
ATOM 7022 O O . ILE B 1 346 ? -1.987 -28.344 -0.755 1 97.44 346 ILE B O 1
ATOM 7026 N N . ILE B 1 347 ? -2.584 -29.828 -2.336 1 97.81 347 ILE B N 1
ATOM 7027 C CA . ILE B 1 347 ? -1.328 -30.562 -2.258 1 97.81 347 ILE B CA 1
ATOM 7028 C C . ILE B 1 347 ? -0.173 -29.672 -2.688 1 97.81 347 ILE B C 1
ATOM 7030 O O . ILE B 1 347 ? 0.872 -29.625 -2.033 1 97.81 347 ILE B O 1
ATOM 7034 N N . LEU B 1 348 ? -0.357 -28.922 -3.74 1 98.19 348 LEU B N 1
ATOM 7035 C CA . LEU B 1 348 ? 0.683 -28.047 -4.25 1 98.19 348 LEU B CA 1
ATOM 7036 C C . LEU B 1 348 ? 1.017 -26.953 -3.238 1 98.19 348 LEU B C 1
ATOM 7038 O O . LEU B 1 348 ? 2.188 -26.734 -2.91 1 98.19 348 LEU B O 1
ATOM 7042 N N . HIS B 1 349 ? 0.02 -26.297 -2.738 1 98.44 349 HIS B N 1
ATOM 7043 C CA . HIS B 1 349 ? 0.259 -25.188 -1.812 1 98.44 349 HIS B CA 1
ATOM 7044 C C . HIS B 1 349 ? 0.877 -25.688 -0.51 1 98.44 349 HIS B C 1
ATOM 7046 O O . HIS B 1 349 ? 1.683 -24.984 0.107 1 98.44 349 HIS B O 1
ATOM 7052 N N . TYR B 1 350 ? 0.485 -26.875 -0.079 1 98.69 350 TYR B N 1
ATOM 7053 C CA . TYR B 1 350 ? 1.139 -27.5 1.065 1 98.69 350 TYR B CA 1
ATOM 7054 C C . TYR B 1 350 ? 2.633 -27.672 0.816 1 98.69 350 TYR B C 1
ATOM 7056 O O . TYR B 1 350 ? 3.453 -27.297 1.661 1 98.69 350 TYR B O 1
ATOM 7064 N N . ASN B 1 351 ? 2.969 -28.172 -0.287 1 98.69 351 ASN B N 1
ATOM 7065 C CA . ASN B 1 351 ? 4.371 -28.406 -0.613 1 98.69 351 ASN B CA 1
ATOM 7066 C C . ASN B 1 351 ? 5.109 -27.094 -0.888 1 98.69 351 ASN B C 1
ATOM 7068 O O . ASN B 1 351 ? 6.301 -26.969 -0.587 1 98.69 351 ASN B O 1
ATOM 7072 N N . PHE B 1 352 ? 4.426 -26.094 -1.497 1 98.5 352 PHE B N 1
ATOM 7073 C CA . PHE B 1 352 ? 5.023 -24.781 -1.643 1 98.5 352 PHE B CA 1
ATOM 7074 C C . PHE B 1 352 ? 5.438 -24.219 -0.286 1 98.5 352 PHE B C 1
ATOM 7076 O O . PHE B 1 352 ? 6.551 -23.719 -0.131 1 98.5 352 PHE B O 1
ATOM 7083 N N . ALA B 1 353 ? 4.539 -24.312 0.667 1 98.5 353 ALA B N 1
ATOM 7084 C CA . ALA B 1 353 ? 4.801 -23.766 2.002 1 98.5 353 ALA B CA 1
ATOM 7085 C C . ALA B 1 353 ? 5.938 -24.531 2.684 1 98.5 353 ALA B C 1
ATOM 7087 O O . ALA B 1 353 ? 6.793 -23.922 3.33 1 98.5 353 ALA B O 1
ATOM 7088 N N . GLN B 1 354 ? 5.949 -25.828 2.531 1 98.44 354 GLN B N 1
ATOM 7089 C CA . GLN B 1 354 ? 7.02 -26.656 3.098 1 98.44 354 GLN B CA 1
ATOM 7090 C C . GLN B 1 354 ? 8.367 -26.297 2.479 1 98.44 354 GLN B C 1
ATOM 7092 O O . GLN B 1 354 ? 9.367 -26.172 3.189 1 98.44 354 GLN B O 1
ATOM 7097 N N . LEU B 1 355 ? 8.352 -26.203 1.198 1 98.12 355 LEU B N 1
ATOM 7098 C CA . LEU B 1 355 ? 9.594 -25.828 0.515 1 98.12 355 LEU B CA 1
ATOM 7099 C C . LEU B 1 355 ? 10.117 -24.5 1.018 1 98.12 355 LEU B C 1
ATOM 7101 O O . LEU B 1 355 ? 11.312 -24.359 1.302 1 98.12 355 LEU B O 1
ATOM 7105 N N . TYR B 1 356 ? 9.242 -23.547 1.073 1 97.31 356 TYR B N 1
ATOM 7106 C CA . TYR B 1 356 ? 9.633 -22.234 1.562 1 97.31 356 TYR B CA 1
ATOM 7107 C C . TYR B 1 356 ? 10.18 -22.328 2.982 1 97.31 356 TYR B C 1
ATOM 7109 O O . TYR B 1 356 ? 11.211 -21.719 3.297 1 97.31 356 TYR B O 1
ATOM 7117 N N . LEU B 1 357 ? 9.516 -23.062 3.836 1 97.19 357 LEU B N 1
ATOM 7118 C CA . LEU B 1 357 ? 9.914 -23.234 5.23 1 97.19 357 LEU B CA 1
ATOM 7119 C C . LEU B 1 357 ? 11.289 -23.875 5.328 1 97.19 357 LEU B C 1
ATOM 7121 O O . LEU B 1 357 ? 12.203 -23.312 5.949 1 97.19 357 LEU B O 1
ATOM 7125 N N . TYR B 1 358 ? 11.508 -24.969 4.656 1 96.81 358 TYR B N 1
ATOM 7126 C CA . TYR B 1 358 ? 12.688 -25.812 4.871 1 96.81 358 TYR B CA 1
ATOM 7127 C C . TYR B 1 358 ? 13.867 -25.312 4.055 1 96.81 358 TYR B C 1
ATOM 7129 O O . TYR B 1 358 ? 15.023 -25.609 4.367 1 96.81 358 TYR B O 1
ATOM 7137 N N . SER B 1 359 ? 13.633 -24.562 3.012 1 94.94 359 SER B N 1
ATOM 7138 C CA . SER B 1 359 ? 14.734 -24.031 2.223 1 94.94 359 SER B CA 1
ATOM 7139 C C . SER B 1 359 ? 15.602 -23.094 3.057 1 94.94 359 SER B C 1
ATOM 7141 O O . SER B 1 359 ? 16.781 -22.891 2.74 1 94.94 359 SER B O 1
ATOM 7143 N N . HIS B 1 360 ? 15.117 -22.578 4.129 1 93.56 360 HIS B N 1
ATOM 7144 C CA . HIS B 1 360 ? 15.836 -21.609 4.953 1 93.56 360 HIS B CA 1
ATOM 7145 C C . HIS B 1 360 ? 17.016 -22.25 5.668 1 93.56 360 HIS B C 1
ATOM 7147 O O . HIS B 1 360 ? 17.953 -21.578 6.066 1 93.56 360 HIS B O 1
ATOM 7153 N N . VAL B 1 361 ? 17.031 -23.547 5.859 1 93.44 361 VAL B N 1
ATOM 7154 C CA . VAL B 1 361 ? 18.094 -24.203 6.602 1 93.44 361 VAL B CA 1
ATOM 7155 C C . VAL B 1 361 ? 19.391 -24.203 5.773 1 93.44 361 VAL B C 1
ATOM 7157 O O . VAL B 1 361 ? 20.469 -24.422 6.301 1 93.44 361 VAL B O 1
ATOM 7160 N N . PHE B 1 362 ? 19.281 -23.969 4.461 1 92.06 362 PHE B N 1
ATOM 7161 C CA . PHE B 1 362 ? 20.438 -23.953 3.57 1 92.06 362 PHE B CA 1
ATOM 7162 C C . PHE B 1 362 ? 21.031 -22.562 3.492 1 92.06 362 PHE B C 1
ATOM 7164 O O . PHE B 1 362 ? 22.125 -22.375 2.936 1 92.06 362 PHE B O 1
ATOM 7171 N N . ARG B 1 363 ? 20.375 -21.594 4.012 1 88.44 363 ARG B N 1
ATOM 7172 C CA . ARG B 1 363 ? 20.797 -20.188 3.9 1 88.44 363 ARG B CA 1
ATOM 7173 C C . ARG B 1 363 ? 22.109 -19.953 4.633 1 88.44 363 ARG B C 1
ATOM 7175 O O . ARG B 1 363 ? 22.328 -20.5 5.723 1 88.44 363 ARG B O 1
ATOM 7182 N N . GLY B 1 364 ? 22.953 -19.156 4.066 1 85.56 364 GLY B N 1
ATOM 7183 C CA . GLY B 1 364 ? 24.172 -18.688 4.73 1 85.56 364 GLY B CA 1
ATOM 7184 C C . GLY B 1 364 ? 25.25 -19.734 4.816 1 85.56 364 GLY B C 1
ATOM 7185 O O . GLY B 1 364 ? 26.266 -19.531 5.473 1 85.56 364 GLY B O 1
ATOM 7186 N N . LEU B 1 365 ? 25.047 -20.891 4.262 1 86.25 365 LEU B N 1
ATOM 7187 C CA . LEU B 1 365 ? 26.047 -21.938 4.289 1 86.25 365 LEU B CA 1
ATOM 7188 C C . LEU B 1 365 ? 27.031 -21.797 3.127 1 86.25 365 LEU B C 1
ATOM 7190 O O . LEU B 1 365 ? 26.609 -21.719 1.969 1 86.25 365 LEU B O 1
ATOM 7194 N N . SER B 1 366 ? 28.219 -21.719 3.518 1 80.69 366 SER B N 1
ATOM 7195 C CA . SER B 1 366 ? 29.266 -21.594 2.504 1 80.69 366 SER B CA 1
ATOM 7196 C C . SER B 1 366 ? 29.375 -22.844 1.651 1 80.69 366 SER B C 1
ATOM 7198 O O . SER B 1 366 ? 28.797 -23.891 1.998 1 80.69 366 SER B O 1
ATOM 7200 N N . LYS B 1 367 ? 30.109 -22.797 0.548 1 76.31 367 LYS B N 1
ATOM 7201 C CA . LYS B 1 367 ? 30.219 -23.859 -0.454 1 76.31 367 LYS B CA 1
ATOM 7202 C C . LYS B 1 367 ? 30.703 -25.156 0.17 1 76.31 367 LYS B C 1
ATOM 7204 O O . LYS B 1 367 ? 30.219 -26.234 -0.162 1 76.31 367 LYS B O 1
ATOM 7209 N N . ASP B 1 368 ? 31.594 -25.062 1.149 1 79.38 368 ASP B N 1
ATOM 7210 C CA . ASP B 1 368 ? 32.188 -26.266 1.683 1 79.38 368 ASP B CA 1
ATOM 7211 C C . ASP B 1 368 ? 31.594 -26.641 3.037 1 79.38 368 ASP B C 1
ATOM 7213 O O . ASP B 1 368 ? 32 -27.609 3.664 1 79.38 368 ASP B O 1
ATOM 7217 N N . GLU B 1 369 ? 30.484 -25.969 3.268 1 85.69 369 GLU B N 1
ATOM 7218 C CA . GLU B 1 369 ? 29.938 -26.219 4.594 1 85.69 369 GLU B CA 1
ATOM 7219 C C . GLU B 1 369 ? 28.828 -27.281 4.539 1 85.69 369 GLU B C 1
ATOM 7221 O O . GLU B 1 369 ? 28.016 -27.281 3.619 1 85.69 369 GLU B O 1
ATOM 7226 N N . HIS B 1 370 ? 28.891 -28.109 5.496 1 88.5 370 HIS B N 1
ATOM 7227 C CA . HIS B 1 370 ? 27.875 -29.156 5.605 1 88.5 370 HIS B CA 1
ATOM 7228 C C . HIS B 1 370 ? 26.641 -28.641 6.344 1 88.5 370 HIS B C 1
ATOM 7230 O O . HIS B 1 370 ? 26.734 -27.719 7.152 1 88.5 370 HIS B O 1
ATOM 7236 N N . ILE B 1 371 ? 25.516 -29.312 6.043 1 92.5 371 ILE B N 1
ATOM 7237 C CA . ILE B 1 371 ? 24.297 -29.016 6.77 1 92.5 371 ILE B CA 1
ATOM 7238 C C . ILE B 1 371 ? 24.406 -29.547 8.203 1 92.5 371 ILE B C 1
ATOM 7240 O O . ILE B 1 371 ? 24.703 -30.734 8.414 1 92.5 371 ILE B O 1
ATOM 7244 N N . PRO B 1 372 ? 24.234 -28.672 9.102 1 92.56 372 PRO B N 1
ATOM 7245 C CA . PRO B 1 372 ? 24.281 -29.172 10.477 1 92.56 372 PRO B CA 1
ATOM 7246 C C . PRO B 1 372 ? 23.375 -30.375 10.695 1 92.56 372 PRO B C 1
ATOM 7248 O O . PRO B 1 372 ? 22.266 -30.438 10.148 1 92.56 372 PRO B O 1
ATOM 7251 N N . HIS B 1 373 ? 23.812 -31.297 11.539 1 93.56 373 HIS B N 1
ATOM 7252 C CA . HIS B 1 373 ? 23.125 -32.562 11.727 1 93.56 373 HIS B CA 1
ATOM 7253 C C . HIS B 1 373 ? 21.703 -32.344 12.211 1 93.56 373 HIS B C 1
ATOM 7255 O O . HIS B 1 373 ? 20.797 -33.094 11.836 1 93.56 373 HIS B O 1
ATOM 7261 N N . TYR B 1 374 ? 21.438 -31.375 13.016 1 94 374 TYR B N 1
ATOM 7262 C CA . TYR B 1 374 ? 20.125 -31.141 13.602 1 94 374 TYR B CA 1
ATOM 7263 C C . TYR B 1 374 ? 19.172 -30.547 12.578 1 94 374 TYR B C 1
ATOM 7265 O O . TYR B 1 374 ? 17.953 -30.469 12.812 1 94 374 TYR B O 1
ATOM 7273 N N . PHE B 1 375 ? 19.688 -30.188 11.383 1 95.88 375 PHE B N 1
ATOM 7274 C CA . PHE B 1 375 ? 18.844 -29.625 10.328 1 95.88 375 PHE B CA 1
ATOM 7275 C C . PHE B 1 375 ? 18.719 -30.609 9.164 1 95.88 375 PHE B C 1
ATOM 7277 O O . PHE B 1 375 ? 18.109 -30.281 8.148 1 95.88 375 PHE B O 1
ATOM 7284 N N . LEU B 1 376 ? 19.25 -31.766 9.25 1 95.81 376 LEU B N 1
ATOM 7285 C CA . LEU B 1 376 ? 19.297 -32.719 8.141 1 95.81 376 LEU B CA 1
ATOM 7286 C C . LEU B 1 376 ? 17.891 -33.156 7.762 1 95.81 376 LEU B C 1
ATOM 7288 O O . LEU B 1 376 ? 17.562 -33.25 6.578 1 95.81 376 LEU B O 1
ATOM 7292 N N . ASP B 1 377 ? 17.078 -33.438 8.789 1 96.62 377 ASP B N 1
ATOM 7293 C CA . ASP B 1 377 ? 15.703 -33.844 8.516 1 96.62 377 ASP B CA 1
ATOM 7294 C C . ASP B 1 377 ? 14.953 -32.719 7.777 1 96.62 377 ASP B C 1
ATOM 7296 O O . ASP B 1 377 ? 14.156 -33 6.875 1 96.62 377 ASP B O 1
ATOM 7300 N N . CYS B 1 378 ? 15.164 -31.531 8.227 1 97 378 CYS B N 1
ATOM 7301 C CA . CYS B 1 378 ? 14.555 -30.375 7.566 1 97 378 CYS B CA 1
ATOM 7302 C C . CYS B 1 378 ? 15.016 -30.281 6.117 1 97 378 CYS B C 1
ATOM 7304 O O . CYS B 1 378 ? 14.211 -30.016 5.223 1 97 378 CYS B O 1
ATOM 7306 N N . ALA B 1 379 ? 16.281 -30.469 5.918 1 96.62 379 ALA B N 1
ATOM 7307 C CA . ALA B 1 379 ? 16.844 -30.422 4.574 1 96.62 379 ALA B CA 1
ATOM 7308 C C . ALA B 1 379 ? 16.203 -31.469 3.674 1 96.62 379 ALA B C 1
ATOM 7310 O O . ALA B 1 379 ? 15.805 -31.172 2.543 1 96.62 379 ALA B O 1
ATOM 7311 N N . LEU B 1 380 ? 16.031 -32.625 4.18 1 97.88 380 LEU B N 1
ATOM 7312 C CA . LEU B 1 380 ? 15.438 -33.719 3.416 1 97.88 380 LEU B CA 1
ATOM 7313 C C . LEU B 1 380 ? 13.969 -33.438 3.109 1 97.88 380 LEU B C 1
ATOM 7315 O O . LEU B 1 380 ? 13.484 -33.75 2.023 1 97.88 380 LEU B O 1
ATOM 7319 N N . ASN B 1 381 ? 13.32 -32.875 4.07 1 98.19 381 ASN B N 1
ATOM 7320 C CA . ASN B 1 381 ? 11.922 -32.5 3.85 1 98.19 381 ASN B CA 1
ATOM 7321 C C . ASN B 1 381 ? 11.789 -31.453 2.764 1 98.19 381 ASN B C 1
ATOM 7323 O O . ASN B 1 381 ? 10.836 -31.469 1.985 1 98.19 381 ASN B O 1
ATOM 7327 N N . GLY B 1 382 ? 12.719 -30.5 2.795 1 97.81 382 GLY B N 1
ATOM 7328 C CA . GLY B 1 382 ? 12.742 -29.516 1.725 1 97.81 382 GLY B CA 1
ATOM 7329 C C . GLY B 1 382 ? 12.922 -30.141 0.351 1 97.81 382 GLY B C 1
ATOM 7330 O O . GLY B 1 382 ? 12.227 -29.766 -0.597 1 97.81 382 GLY B O 1
ATOM 7331 N N . ILE B 1 383 ? 13.82 -31.078 0.259 1 98.19 383 ILE B N 1
ATOM 7332 C CA . ILE B 1 383 ? 14.086 -31.781 -0.989 1 98.19 383 ILE B CA 1
ATOM 7333 C C . ILE B 1 383 ? 12.852 -32.562 -1.414 1 98.19 383 ILE B C 1
ATOM 7335 O O . ILE B 1 383 ? 12.461 -32.531 -2.586 1 98.19 383 ILE B O 1
ATOM 7339 N N . THR B 1 384 ? 12.242 -33.188 -0.482 1 98.62 384 THR B N 1
ATOM 7340 C CA . THR B 1 384 ? 11.039 -33.938 -0.76 1 98.62 384 THR B CA 1
ATOM 7341 C C . THR B 1 384 ? 9.922 -33.031 -1.279 1 98.62 384 THR B C 1
ATOM 7343 O O . THR B 1 384 ? 9.234 -33.375 -2.24 1 98.62 384 THR B O 1
ATOM 7346 N N . ALA B 1 385 ? 9.727 -31.938 -0.637 1 98.62 385 ALA B N 1
ATOM 7347 C CA . ALA B 1 385 ? 8.703 -30.984 -1.056 1 98.62 385 ALA B CA 1
ATOM 7348 C C . ALA B 1 385 ? 8.953 -30.5 -2.479 1 98.62 385 ALA B C 1
ATOM 7350 O O . ALA B 1 385 ? 8.047 -30.484 -3.312 1 98.62 385 ALA B O 1
ATOM 7351 N N . ALA B 1 386 ? 10.188 -30.094 -2.754 1 98.38 386 ALA B N 1
ATOM 7352 C CA . ALA B 1 386 ? 10.547 -29.594 -4.074 1 98.38 386 ALA B CA 1
ATOM 7353 C C . ALA B 1 386 ? 10.352 -30.656 -5.145 1 98.38 386 ALA B C 1
ATOM 7355 O O . ALA B 1 386 ? 9.812 -30.375 -6.219 1 98.38 386 ALA B O 1
ATOM 7356 N N . THR B 1 387 ? 10.734 -31.875 -4.867 1 98.69 387 THR B N 1
ATOM 7357 C CA . THR B 1 387 ? 10.594 -33 -5.793 1 98.69 387 THR B CA 1
ATOM 7358 C C . THR B 1 387 ? 9.117 -33.281 -6.055 1 98.69 387 THR B C 1
ATOM 7360 O O . THR B 1 387 ? 8.727 -33.531 -7.195 1 98.69 387 THR B O 1
ATOM 7363 N N . THR B 1 388 ? 8.391 -33.25 -4.996 1 98.62 388 THR B N 1
ATOM 7364 C CA . THR B 1 388 ? 6.961 -33.5 -5.121 1 98.62 388 THR B CA 1
ATOM 7365 C C . THR B 1 388 ? 6.293 -32.438 -6.004 1 98.62 388 THR B C 1
ATOM 7367 O O . THR B 1 388 ? 5.418 -32.781 -6.812 1 98.62 388 THR B O 1
ATOM 7370 N N . ILE B 1 389 ? 6.625 -31.219 -5.848 1 98.5 389 ILE B N 1
ATOM 7371 C CA . ILE B 1 389 ? 6.066 -30.125 -6.645 1 98.5 389 ILE B CA 1
ATOM 7372 C C . ILE B 1 389 ? 6.285 -30.406 -8.133 1 98.5 389 ILE B C 1
ATOM 7374 O O . ILE B 1 389 ? 5.332 -30.422 -8.914 1 98.5 389 ILE B O 1
ATOM 7378 N N . ILE B 1 390 ? 7.523 -30.688 -8.508 1 98.56 390 ILE B N 1
ATOM 7379 C CA . ILE B 1 390 ? 7.844 -30.891 -9.922 1 98.56 390 ILE B CA 1
ATOM 7380 C C . ILE B 1 390 ? 7.191 -32.156 -10.414 1 98.56 390 ILE B C 1
ATOM 7382 O O . ILE B 1 390 ? 6.648 -32.219 -11.523 1 98.56 390 ILE B O 1
ATOM 7386 N N . ASP B 1 391 ? 7.215 -33.125 -9.602 1 98.38 391 ASP B N 1
ATOM 7387 C CA . ASP B 1 391 ? 6.617 -34.406 -9.961 1 98.38 391 ASP B CA 1
ATOM 7388 C C . ASP B 1 391 ? 5.129 -34.25 -10.266 1 98.38 391 ASP B C 1
ATOM 7390 O O . ASP B 1 391 ? 4.602 -34.906 -11.172 1 98.38 391 ASP B O 1
ATOM 7394 N N . LYS B 1 392 ? 4.461 -33.469 -9.5 1 98 392 LYS B N 1
ATOM 7395 C CA . LYS B 1 392 ? 3.039 -33.25 -9.734 1 98 392 LYS B CA 1
ATOM 7396 C C . LYS B 1 392 ? 2.799 -32.625 -11.109 1 98 392 LYS B C 1
ATOM 7398 O O . LYS B 1 392 ? 1.838 -32.969 -11.797 1 98 392 LYS B O 1
ATOM 7403 N N . PHE B 1 393 ? 3.598 -31.75 -11.555 1 98 393 PHE B N 1
ATOM 7404 C CA . PHE B 1 393 ? 3.459 -31.109 -12.867 1 98 393 PHE B CA 1
ATOM 7405 C C . PHE B 1 393 ? 3.775 -32.094 -13.984 1 98 393 PHE B C 1
ATOM 7407 O O . PHE B 1 393 ? 3.178 -32.031 -15.055 1 98 393 PHE B O 1
ATOM 7414 N N . VAL B 1 394 ? 4.648 -33.031 -13.742 1 97.94 394 VAL B N 1
ATOM 7415 C CA . VAL B 1 394 ? 5.145 -33.938 -14.773 1 97.94 394 VAL B CA 1
ATOM 7416 C C . VAL B 1 394 ? 4.195 -35.125 -14.922 1 97.94 394 VAL B C 1
ATOM 7418 O O . VAL B 1 394 ? 3.9 -35.531 -16.047 1 97.94 394 VAL B O 1
ATOM 7421 N N . ASN B 1 395 ? 3.635 -35.562 -13.82 1 96.69 395 ASN B N 1
ATOM 7422 C CA . ASN B 1 395 ? 3 -36.875 -13.875 1 96.69 395 ASN B CA 1
ATOM 7423 C C . ASN B 1 395 ? 1.515 -36.781 -13.539 1 96.69 395 ASN B C 1
ATOM 7425 O O . ASN B 1 395 ? 0.783 -37.75 -13.695 1 96.69 395 ASN B O 1
ATOM 7429 N N . ASP B 1 396 ? 1.045 -35.719 -13.07 1 96.31 396 ASP B N 1
ATOM 7430 C CA . ASP B 1 396 ? -0.376 -35.562 -12.773 1 96.31 396 ASP B CA 1
ATOM 7431 C C . ASP B 1 396 ? -1.099 -34.812 -13.891 1 96.31 396 ASP B C 1
ATOM 7433 O O . ASP B 1 396 ? -0.878 -33.625 -14.086 1 96.31 396 ASP B O 1
ATOM 7437 N N . PRO B 1 397 ? -1.985 -35.469 -14.531 1 93.75 397 PRO B N 1
ATOM 7438 C CA . PRO B 1 397 ? -2.637 -34.844 -15.695 1 93.75 397 PRO B CA 1
ATOM 7439 C C . PRO B 1 397 ? -3.467 -33.625 -15.32 1 93.75 397 PRO B C 1
ATOM 7441 O O . PRO B 1 397 ? -3.557 -32.688 -16.109 1 93.75 397 PRO B O 1
ATOM 7444 N N . ASP B 1 398 ? -4.086 -33.656 -14.164 1 93.44 398 ASP B N 1
ATOM 7445 C CA . ASP B 1 398 ? -4.879 -32.5 -13.742 1 93.44 398 ASP B CA 1
ATOM 7446 C C . ASP B 1 398 ? -3.996 -31.281 -13.539 1 93.44 398 ASP B C 1
ATOM 7448 O O . ASP B 1 398 ? -4.395 -30.156 -13.875 1 93.44 398 ASP B O 1
ATOM 7452 N N . VAL B 1 399 ? -2.854 -31.5 -12.945 1 95.88 399 VAL B N 1
ATOM 7453 C CA . VAL B 1 399 ? -1.922 -30.391 -12.711 1 95.88 399 VAL B CA 1
ATOM 7454 C C . VAL B 1 399 ? -1.359 -29.906 -14.039 1 95.88 399 VAL B C 1
ATOM 7456 O O . VAL B 1 399 ? -1.238 -28.703 -14.266 1 95.88 399 VAL B O 1
ATOM 7459 N N . ALA B 1 400 ? -1.037 -30.797 -14.914 1 95.12 400 ALA B N 1
ATOM 7460 C CA . ALA B 1 400 ? -0.503 -30.438 -16.219 1 95.12 400 ALA B CA 1
ATOM 7461 C C . ALA B 1 400 ? -1.5 -29.578 -17 1 95.12 400 ALA B C 1
ATOM 7463 O O . ALA B 1 400 ? -1.121 -28.578 -17.625 1 95.12 400 ALA B O 1
ATOM 7464 N N . LEU B 1 401 ? -2.736 -30.016 -16.922 1 92.75 401 LEU B N 1
ATOM 7465 C CA . LEU B 1 401 ? -3.783 -29.266 -17.609 1 92.75 401 LEU B CA 1
ATOM 7466 C C . LEU B 1 401 ? -3.943 -27.875 -16.984 1 92.75 401 LEU B C 1
ATOM 7468 O O . LEU B 1 401 ? -4.32 -26.922 -17.688 1 92.75 401 LEU B O 1
ATOM 7472 N N . GLY B 1 402 ? -3.648 -27.781 -15.75 1 95.38 402 GLY B N 1
ATOM 7473 C CA . GLY B 1 402 ? -3.82 -26.531 -15.008 1 95.38 402 GLY B CA 1
ATOM 7474 C C . GLY B 1 402 ? -2.762 -25.5 -15.328 1 95.38 402 GLY B C 1
ATOM 7475 O O . GLY B 1 402 ? -2.906 -24.328 -14.984 1 95.38 402 GLY B O 1
ATOM 7476 N N . ILE B 1 403 ? -1.705 -25.875 -16.078 1 96.56 403 ILE B N 1
ATOM 7477 C CA . ILE B 1 403 ? -0.638 -24.953 -16.438 1 96.56 403 ILE B CA 1
ATOM 7478 C C . ILE B 1 403 ? -1.224 -23.75 -17.172 1 96.56 403 ILE B C 1
ATOM 7480 O O . ILE B 1 403 ? -0.857 -22.609 -16.906 1 96.56 403 ILE B O 1
ATOM 7484 N N . VAL B 1 404 ? -2.172 -24.094 -18.078 1 95.75 404 VAL B N 1
ATOM 7485 C CA . VAL B 1 404 ? -2.906 -23.031 -18.75 1 95.75 404 VAL B CA 1
ATOM 7486 C C . VAL B 1 404 ? -4.109 -22.609 -17.906 1 95.75 404 VAL B C 1
ATOM 7488 O O . VAL B 1 404 ? -5.25 -22.938 -18.25 1 95.75 404 VAL B O 1
ATOM 7491 N N . GLY B 1 405 ? -3.922 -21.953 -16.828 1 96 405 GLY B N 1
ATOM 7492 C CA . GLY B 1 405 ? -5.004 -21.5 -15.969 1 96 405 GLY B CA 1
ATOM 7493 C C . GLY B 1 405 ? -4.527 -21.016 -14.617 1 96 405 GLY B C 1
ATOM 7494 O O . GLY B 1 405 ? -4.984 -19.984 -14.125 1 96 405 GLY B O 1
ATOM 7495 N N . MET B 1 406 ? -3.574 -21.688 -14.07 1 95.88 406 MET B N 1
ATOM 7496 C CA . MET B 1 406 ? -3.117 -21.422 -12.711 1 95.88 406 MET B CA 1
ATOM 7497 C C . MET B 1 406 ? -2.463 -20.047 -12.625 1 95.88 406 MET B C 1
ATOM 7499 O O . MET B 1 406 ? -1.928 -19.547 -13.617 1 95.88 406 MET B O 1
ATOM 7503 N N . PRO B 1 407 ? -2.471 -19.406 -11.391 1 96.56 407 PRO B N 1
ATOM 7504 C CA . PRO B 1 407 ? -1.885 -18.078 -11.211 1 96.56 407 PRO B CA 1
ATOM 7505 C C . PRO B 1 407 ? -0.361 -18.078 -11.312 1 96.56 407 PRO B C 1
ATOM 7507 O O . PRO B 1 407 ? 0.262 -19.141 -11.227 1 96.56 407 PRO B O 1
ATOM 7510 N N . SER B 1 408 ? 0.2 -16.875 -11.477 1 96.44 408 SER B N 1
ATOM 7511 C CA . SER B 1 408 ? 1.639 -16.703 -11.648 1 96.44 408 SER B CA 1
ATOM 7512 C C . SER B 1 408 ? 2.406 -17.219 -10.438 1 96.44 408 SER B C 1
ATOM 7514 O O . SER B 1 408 ? 3.527 -17.703 -10.562 1 96.44 408 SER B O 1
ATOM 7516 N N . TYR B 1 409 ? 1.825 -17.188 -9.266 1 97.12 409 TYR B N 1
ATOM 7517 C CA . TYR B 1 409 ? 2.465 -17.641 -8.039 1 97.12 409 TYR B CA 1
ATOM 7518 C C . TYR B 1 409 ? 2.889 -19.109 -8.164 1 97.12 409 TYR B C 1
ATOM 7520 O O . TYR B 1 409 ? 3.98 -19.484 -7.73 1 97.12 409 TYR B O 1
ATOM 7528 N N . VAL B 1 410 ? 2.033 -19.922 -8.711 1 97.44 410 VAL B N 1
ATOM 7529 C CA . VAL B 1 410 ? 2.293 -21.344 -8.836 1 97.44 410 VAL B CA 1
ATOM 7530 C C . VAL B 1 410 ? 3.504 -21.578 -9.734 1 97.44 410 VAL B C 1
ATOM 7532 O O . VAL B 1 410 ? 4.387 -22.375 -9.406 1 97.44 410 VAL B O 1
ATOM 7535 N N . HIS B 1 411 ? 3.559 -20.875 -10.805 1 96.81 411 HIS B N 1
ATOM 7536 C CA . HIS B 1 411 ? 4.695 -20.984 -11.711 1 96.81 411 HIS B CA 1
ATOM 7537 C C . HIS B 1 411 ? 5.98 -20.5 -11.047 1 96.81 411 HIS B C 1
ATOM 7539 O O . HIS B 1 411 ? 7.043 -21.109 -11.227 1 96.81 411 HIS B O 1
ATOM 7545 N N . SER B 1 412 ? 5.867 -19.453 -10.328 1 96.31 412 SER B N 1
ATOM 7546 C CA . SER B 1 412 ? 7.02 -18.938 -9.594 1 96.31 412 SER B CA 1
ATOM 7547 C C . SER B 1 412 ? 7.566 -19.984 -8.617 1 96.31 412 SER B C 1
ATOM 7549 O O . SER B 1 412 ? 8.781 -20.141 -8.484 1 96.31 412 SER B O 1
ATOM 7551 N N . MET B 1 413 ? 6.695 -20.672 -7.988 1 97.31 413 MET B N 1
ATOM 7552 C CA . MET B 1 413 ? 7.113 -21.656 -7 1 97.31 413 MET B CA 1
ATOM 7553 C C . MET B 1 413 ? 7.723 -22.891 -7.676 1 97.31 413 MET B C 1
ATOM 7555 O O . MET B 1 413 ? 8.586 -23.562 -7.098 1 97.31 413 MET B O 1
ATOM 7559 N N . THR B 1 414 ? 7.309 -23.188 -8.898 1 97.44 414 THR B N 1
ATOM 7560 C CA . THR B 1 414 ? 7.973 -24.25 -9.648 1 97.44 414 THR B CA 1
ATOM 7561 C C . THR B 1 414 ? 9.398 -23.859 -10.008 1 97.44 414 THR B C 1
ATOM 7563 O O . THR B 1 414 ? 10.305 -24.688 -9.984 1 97.44 414 THR B O 1
ATOM 7566 N N . ALA B 1 415 ? 9.508 -22.578 -10.367 1 96.5 415 ALA B N 1
ATOM 7567 C CA . ALA B 1 415 ? 10.852 -22.047 -10.617 1 96.5 415 ALA B CA 1
ATOM 7568 C C . ALA B 1 415 ? 11.727 -22.172 -9.375 1 96.5 415 ALA B C 1
ATOM 7570 O O . ALA B 1 415 ? 12.883 -22.578 -9.453 1 96.5 415 ALA B O 1
ATOM 7571 N N . PHE B 1 416 ? 11.219 -21.875 -8.258 1 96.88 416 PHE B N 1
ATOM 7572 C CA . PHE B 1 416 ? 11.922 -21.938 -6.98 1 96.88 416 PHE B CA 1
ATOM 7573 C C . PHE B 1 416 ? 12.328 -23.375 -6.652 1 96.88 416 PHE B C 1
ATOM 7575 O O . PHE B 1 416 ? 13.461 -23.625 -6.25 1 96.88 416 PHE B O 1
ATOM 7582 N N . ALA B 1 417 ? 11.375 -24.25 -6.82 1 98 417 ALA B N 1
ATOM 7583 C CA . ALA B 1 417 ? 11.641 -25.656 -6.559 1 98 417 ALA B CA 1
ATOM 7584 C C . ALA B 1 417 ? 12.766 -26.172 -7.453 1 98 417 ALA B C 1
ATOM 7586 O O . ALA B 1 417 ? 13.664 -26.891 -6.988 1 98 417 ALA B O 1
ATOM 7587 N N . SER B 1 418 ? 12.75 -25.812 -8.703 1 97.44 418 SER B N 1
ATOM 7588 C CA . SER B 1 418 ? 13.758 -26.266 -9.664 1 97.44 418 SER B CA 1
ATOM 7589 C C . SER B 1 418 ? 15.133 -25.703 -9.32 1 97.44 418 SER B C 1
ATOM 7591 O O . SER B 1 418 ? 16.125 -26.438 -9.336 1 97.44 418 SER B O 1
ATOM 7593 N N . MET B 1 419 ? 15.172 -24.469 -9 1 96.06 419 MET B N 1
ATOM 7594 C CA . MET B 1 419 ? 16.438 -23.828 -8.625 1 96.06 419 MET B CA 1
ATOM 7595 C C . MET B 1 419 ? 16.984 -24.438 -7.336 1 96.06 419 MET B C 1
ATOM 7597 O O . MET B 1 419 ? 18.172 -24.703 -7.23 1 96.06 419 MET B O 1
ATOM 7601 N N . PHE B 1 420 ? 16.156 -24.625 -6.383 1 95.56 420 PHE B N 1
ATOM 7602 C CA . PHE B 1 420 ? 16.516 -25.219 -5.098 1 95.56 420 PHE B CA 1
ATOM 7603 C C . PHE B 1 420 ? 17.141 -26.594 -5.289 1 95.56 420 PHE B C 1
ATOM 7605 O O . PHE B 1 420 ? 18.234 -26.859 -4.777 1 95.56 420 PHE B O 1
ATOM 7612 N N . LEU B 1 421 ? 16.469 -27.453 -6.055 1 96.81 421 LEU B N 1
ATOM 7613 C CA . LEU B 1 421 ? 16.969 -28.797 -6.273 1 96.81 421 LEU B CA 1
ATOM 7614 C C . LEU B 1 421 ? 18.297 -28.781 -7.02 1 96.81 421 LEU B C 1
ATOM 7616 O O . LEU B 1 421 ? 19.203 -29.562 -6.711 1 96.81 421 LEU B O 1
ATOM 7620 N N . THR B 1 422 ? 18.422 -27.875 -7.988 1 95.12 422 THR B N 1
ATOM 7621 C CA . THR B 1 422 ? 19.656 -27.781 -8.758 1 95.12 422 THR B CA 1
ATOM 7622 C C . THR B 1 422 ? 20.812 -27.375 -7.859 1 95.12 422 THR B C 1
ATOM 7624 O O . THR B 1 422 ? 21.891 -27.969 -7.914 1 95.12 422 THR B O 1
ATOM 7627 N N . LYS B 1 423 ? 20.594 -26.406 -7.039 1 92.69 423 LYS B N 1
ATOM 7628 C CA . LYS B 1 423 ? 21.656 -25.922 -6.145 1 92.69 423 LYS B CA 1
ATOM 7629 C C . LYS B 1 423 ? 22.016 -26.984 -5.109 1 92.69 423 LYS B C 1
ATOM 7631 O O . LYS B 1 423 ? 23.203 -27.188 -4.812 1 92.69 423 LYS B O 1
ATOM 7636 N N . VAL B 1 424 ? 21.031 -27.609 -4.562 1 93.38 424 VAL B N 1
ATOM 7637 C CA . VAL B 1 424 ? 21.266 -28.641 -3.561 1 93.38 424 VAL B CA 1
ATOM 7638 C C . VAL B 1 424 ? 22.031 -29.812 -4.191 1 93.38 424 VAL B C 1
ATOM 7640 O O . VAL B 1 424 ? 22.969 -30.328 -3.602 1 93.38 424 VAL B O 1
ATOM 7643 N N . ALA B 1 425 ? 21.609 -30.203 -5.398 1 93.56 425 ALA B N 1
ATOM 7644 C CA . ALA B 1 425 ? 22.266 -31.328 -6.082 1 93.56 425 ALA B CA 1
ATOM 7645 C C . ALA B 1 425 ? 23.703 -30.984 -6.441 1 93.56 425 ALA B C 1
ATOM 7647 O O . ALA B 1 425 ? 24.562 -31.859 -6.473 1 93.56 425 ALA B O 1
ATOM 7648 N N . THR B 1 426 ? 23.969 -29.75 -6.719 1 90.12 426 THR B N 1
ATOM 7649 C CA . THR B 1 426 ? 25.312 -29.312 -7.082 1 90.12 426 THR B CA 1
ATOM 7650 C C . THR B 1 426 ? 26.188 -29.203 -5.848 1 90.12 426 THR B C 1
ATOM 7652 O O . THR B 1 426 ? 27.359 -29.578 -5.879 1 90.12 426 THR B O 1
ATOM 7655 N N . LYS B 1 427 ? 25.641 -28.766 -4.781 1 89.19 427 LYS B N 1
ATOM 7656 C CA . LYS B 1 427 ? 26.422 -28.516 -3.582 1 89.19 427 LYS B CA 1
ATOM 7657 C C . LYS B 1 427 ? 26.5 -29.75 -2.697 1 89.19 427 LYS B C 1
ATOM 7659 O O . LYS B 1 427 ? 27.516 -30 -2.051 1 89.19 427 LYS B O 1
ATOM 7664 N N . TYR B 1 428 ? 25.406 -30.453 -2.609 1 89.75 428 TYR B N 1
ATOM 7665 C CA . TYR B 1 428 ? 25.312 -31.594 -1.699 1 89.75 428 TYR B CA 1
ATOM 7666 C C . TYR B 1 428 ? 24.984 -32.875 -2.459 1 89.75 428 TYR B C 1
ATOM 7668 O O . TYR B 1 428 ? 23.859 -33.344 -2.412 1 89.75 428 TYR B O 1
ATOM 7676 N N . HIS B 1 429 ? 25.938 -33.562 -2.949 1 84.44 429 HIS B N 1
ATOM 7677 C CA . HIS B 1 429 ? 25.781 -34.719 -3.834 1 84.44 429 HIS B CA 1
ATOM 7678 C C . HIS B 1 429 ? 25.203 -35.906 -3.088 1 84.44 429 HIS B C 1
ATOM 7680 O O . HIS B 1 429 ? 24.625 -36.812 -3.701 1 84.44 429 HIS B O 1
ATOM 7686 N N . ASP B 1 430 ? 25.312 -35.844 -1.818 1 88.75 430 ASP B N 1
ATOM 7687 C CA . ASP B 1 430 ? 24.875 -36.969 -1.013 1 88.75 430 ASP B CA 1
ATOM 7688 C C . ASP B 1 430 ? 23.391 -36.875 -0.707 1 88.75 430 ASP B C 1
ATOM 7690 O O . ASP B 1 430 ? 22.781 -37.875 -0.326 1 88.75 430 ASP B O 1
ATOM 7694 N N . LEU B 1 431 ? 22.797 -35.75 -0.904 1 92 431 LEU B N 1
ATOM 7695 C CA . LEU B 1 431 ? 21.406 -35.594 -0.5 1 92 431 LEU B CA 1
ATOM 7696 C C . LEU B 1 431 ? 20.469 -35.938 -1.647 1 92 431 LEU B C 1
ATOM 7698 O O . LEU B 1 431 ? 19.359 -36.438 -1.419 1 92 431 LEU B O 1
ATOM 7702 N N . ILE B 1 432 ? 20.828 -35.625 -2.908 1 94.75 432 ILE B N 1
ATOM 7703 C CA . ILE B 1 432 ? 20.016 -35.969 -4.066 1 94.75 432 ILE B CA 1
ATOM 7704 C C . ILE B 1 432 ? 20.891 -36.094 -5.309 1 94.75 432 ILE B C 1
ATOM 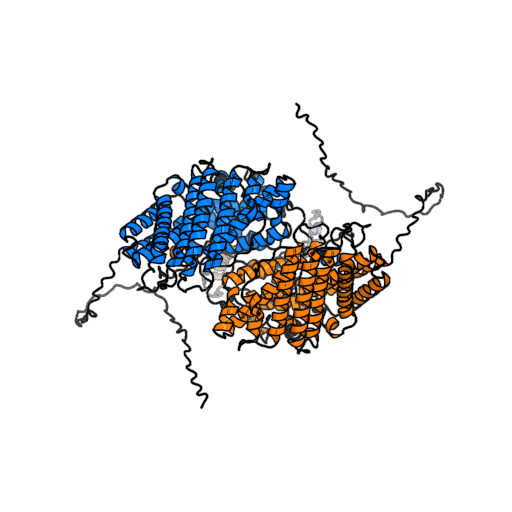7706 O O . ILE B 1 432 ? 21.844 -35.312 -5.488 1 94.75 432 ILE B O 1
ATOM 7710 N N . GLU B 1 433 ? 20.547 -37.031 -6.098 1 95.06 433 GLU B N 1
ATOM 7711 C CA . GLU B 1 433 ? 21.344 -37.312 -7.289 1 95.06 433 GLU B CA 1
ATOM 7712 C C . GLU B 1 433 ? 21.094 -36.281 -8.375 1 95.06 433 GLU B C 1
ATOM 7714 O O . GLU B 1 433 ? 19.938 -35.938 -8.664 1 95.06 433 GLU B O 1
ATOM 7719 N N . ARG B 1 434 ? 22.125 -35.812 -9 1 95.44 434 ARG B N 1
ATOM 7720 C CA . ARG B 1 434 ? 22.062 -34.844 -10.078 1 95.44 434 ARG B CA 1
ATOM 7721 C C . ARG B 1 434 ? 21.188 -35.344 -11.227 1 95.44 434 ARG B C 1
ATOM 7723 O O . ARG B 1 434 ? 20.391 -34.594 -11.781 1 95.44 434 ARG B O 1
ATOM 7730 N N . ASP B 1 435 ? 21.312 -36.594 -11.547 1 95.75 435 ASP B N 1
ATOM 7731 C CA . ASP B 1 435 ? 20.562 -37.156 -12.672 1 95.75 435 ASP B CA 1
ATOM 7732 C C . ASP B 1 435 ? 19.062 -37.125 -12.414 1 95.75 435 ASP B C 1
ATOM 7734 O O . ASP B 1 435 ? 18.281 -36.906 -13.328 1 95.75 435 ASP B O 1
ATOM 7738 N N . LYS B 1 436 ? 18.766 -37.438 -11.242 1 96.75 436 LYS B N 1
ATOM 7739 C CA . LYS B 1 436 ? 17.344 -37.375 -10.891 1 96.75 436 LYS B CA 1
ATOM 7740 C C . LYS B 1 436 ? 16.781 -35.969 -11.047 1 96.75 436 LYS B C 1
ATOM 7742 O O . LYS B 1 436 ? 15.68 -35.812 -11.586 1 96.75 436 LYS B O 1
ATOM 7747 N N . VAL B 1 437 ? 17.516 -35 -10.547 1 97.69 437 VAL B N 1
ATOM 7748 C CA . VAL B 1 437 ? 17.094 -33.594 -10.648 1 97.69 437 VAL B CA 1
ATOM 7749 C C . VAL B 1 437 ? 17.016 -33.188 -12.117 1 97.69 437 VAL B C 1
ATOM 7751 O O . VAL B 1 437 ? 16.062 -32.531 -12.531 1 97.69 437 VAL B O 1
ATOM 7754 N N . TYR B 1 438 ? 17.969 -33.625 -12.906 1 97.38 438 TYR B N 1
ATOM 7755 C CA . TYR B 1 438 ? 17.969 -33.344 -14.344 1 97.38 438 TYR B CA 1
ATOM 7756 C C . TYR B 1 438 ? 16.703 -33.875 -14.992 1 97.38 438 TYR B C 1
ATOM 7758 O O . TYR B 1 438 ? 16.047 -33.156 -15.766 1 97.38 438 TYR B O 1
ATOM 7766 N N . GLU B 1 439 ? 16.344 -35.062 -14.711 1 98.06 439 GLU B N 1
ATOM 7767 C CA . GLU B 1 439 ? 15.156 -35.688 -15.297 1 98.06 439 GLU B CA 1
ATOM 7768 C C . GLU B 1 439 ? 13.883 -34.938 -14.891 1 98.06 439 GLU B C 1
ATOM 7770 O O . GLU B 1 439 ? 12.977 -34.781 -15.711 1 98.06 439 GLU B O 1
ATOM 7775 N N . LEU B 1 440 ? 13.836 -34.594 -13.688 1 98.19 440 LEU B N 1
ATOM 7776 C CA . LEU B 1 440 ? 12.688 -33.844 -13.195 1 98.19 440 LEU B CA 1
ATOM 7777 C C . LEU B 1 440 ? 12.531 -32.531 -13.938 1 98.19 440 LEU B C 1
ATOM 7779 O O . LEU B 1 440 ? 11.445 -32.219 -14.438 1 98.19 440 LEU B O 1
ATOM 7783 N N . ILE B 1 441 ? 13.602 -31.766 -14.016 1 98.31 441 ILE B N 1
ATOM 7784 C CA . ILE B 1 441 ? 13.555 -30.453 -14.641 1 98.31 441 ILE B CA 1
ATOM 7785 C C . ILE B 1 441 ? 13.242 -30.594 -16.125 1 98.31 441 ILE B C 1
ATOM 7787 O O . ILE B 1 441 ? 12.43 -29.844 -16.672 1 98.31 441 ILE B O 1
ATOM 7791 N N . MET B 1 442 ? 13.797 -31.578 -16.766 1 98.06 442 MET B N 1
ATOM 7792 C CA . MET B 1 442 ? 13.531 -31.797 -18.188 1 98.06 442 MET B CA 1
ATOM 7793 C C . MET B 1 442 ? 12.094 -32.25 -18.406 1 98.06 442 MET B C 1
ATOM 7795 O O . MET B 1 442 ? 11.484 -31.906 -19.422 1 98.06 442 MET B O 1
ATOM 7799 N N . GLY B 1 443 ? 11.633 -33.094 -17.516 1 98.31 443 GLY B N 1
ATOM 7800 C CA . GLY B 1 443 ? 10.227 -33.438 -17.578 1 98.31 443 GLY B CA 1
ATOM 7801 C C . GLY B 1 443 ? 9.305 -32.219 -17.484 1 98.31 443 GLY B C 1
ATOM 7802 O O . GLY B 1 443 ? 8.305 -32.125 -18.188 1 98.31 443 GLY B O 1
ATOM 7803 N N . LEU B 1 444 ? 9.641 -31.328 -16.594 1 98.25 444 LEU B N 1
ATOM 7804 C CA . LEU B 1 444 ? 8.883 -30.109 -16.438 1 98.25 444 LEU B CA 1
ATOM 7805 C C . LEU B 1 444 ? 8.914 -29.266 -17.719 1 98.25 444 LEU B C 1
ATOM 7807 O O . LEU B 1 444 ? 7.887 -28.734 -18.141 1 98.25 444 LEU B O 1
ATOM 7811 N N . VAL B 1 445 ? 10.094 -29.125 -18.328 1 98.19 445 VAL B N 1
ATOM 7812 C CA . VAL B 1 445 ? 10.266 -28.391 -19.578 1 98.19 445 VAL B CA 1
ATOM 7813 C C . VAL B 1 445 ? 9.344 -28.984 -20.641 1 98.19 445 VAL B C 1
ATOM 7815 O O . VAL B 1 445 ? 8.672 -28.25 -21.375 1 98.19 445 VAL B O 1
ATOM 7818 N N . GLN B 1 446 ? 9.297 -30.266 -20.719 1 97.81 446 GLN B N 1
ATOM 7819 C CA . GLN B 1 446 ? 8.469 -30.938 -21.703 1 97.81 446 GLN B CA 1
ATOM 7820 C C . GLN B 1 446 ? 6.988 -30.641 -21.484 1 97.81 446 GLN B C 1
ATOM 7822 O O . GLN B 1 446 ? 6.238 -30.406 -22.438 1 97.81 446 GLN B O 1
ATOM 7827 N N . GLN B 1 447 ? 6.602 -30.625 -20.266 1 97.5 447 GLN B N 1
ATOM 7828 C CA . GLN B 1 447 ? 5.215 -30.312 -19.938 1 97.5 447 GLN B CA 1
ATOM 7829 C C . GLN B 1 447 ? 4.871 -28.875 -20.328 1 97.5 447 GLN B C 1
ATOM 7831 O O . GLN B 1 447 ? 3.787 -28.609 -20.844 1 97.5 447 GLN B O 1
ATOM 7836 N N . PHE B 1 448 ? 5.738 -27.938 -19.984 1 97.56 448 PHE B N 1
ATOM 7837 C CA . PHE B 1 448 ? 5.508 -26.547 -20.328 1 97.56 448 PHE B CA 1
ATOM 7838 C C . PHE B 1 448 ? 5.387 -26.359 -21.828 1 97.56 448 PHE B C 1
ATOM 7840 O O . PHE B 1 448 ? 4.508 -25.641 -22.312 1 97.56 448 PHE B O 1
ATOM 7847 N N . ARG B 1 449 ? 6.156 -27.078 -22.578 1 96 449 ARG B N 1
ATOM 7848 C CA . ARG B 1 449 ? 6.16 -26.969 -24.031 1 96 449 ARG B CA 1
ATOM 7849 C C . ARG B 1 449 ? 4.922 -27.625 -24.641 1 96 449 ARG B C 1
ATOM 7851 O O . ARG B 1 449 ? 4.457 -27.203 -25.703 1 96 449 ARG B O 1
ATOM 7858 N N . SER B 1 450 ? 4.438 -28.547 -24 1 95.5 450 SER B N 1
ATOM 7859 C CA . SER B 1 450 ? 3.33 -29.328 -24.531 1 95.5 450 SER B CA 1
ATOM 7860 C C . SER B 1 450 ? 2.002 -28.594 -24.344 1 95.5 450 SER B C 1
ATOM 7862 O O . SER B 1 450 ? 1.005 -28.938 -24.984 1 95.5 450 SER B O 1
ATOM 7864 N N . GLN B 1 451 ? 1.94 -27.625 -23.5 1 94.62 451 GLN B N 1
ATOM 7865 C CA . GLN B 1 451 ? 0.696 -26.906 -23.234 1 94.62 451 GLN B CA 1
ATOM 7866 C C . GLN B 1 451 ? 0.546 -25.719 -24.172 1 94.62 451 GLN B C 1
ATOM 7868 O O . GLN B 1 451 ? 1.529 -25.047 -24.484 1 94.62 451 GLN B O 1
ATOM 7873 N N . PRO B 1 452 ? -0.68 -25.469 -24.578 1 94.94 452 PRO B N 1
ATOM 7874 C CA . PRO B 1 452 ? -0.915 -24.375 -25.531 1 94.94 452 PRO B CA 1
ATOM 7875 C C . PRO B 1 452 ? -1.03 -23.016 -24.844 1 94.94 452 PRO B C 1
ATOM 7877 O O . PRO B 1 452 ? -2.049 -22.344 -24.984 1 94.94 452 PRO B O 1
ATOM 7880 N N . ALA B 1 453 ? -0.034 -22.578 -24.188 1 95.62 453 ALA B N 1
ATOM 7881 C CA . ALA B 1 453 ? 0.004 -21.266 -23.531 1 95.62 453 ALA B CA 1
ATOM 7882 C C . ALA B 1 453 ? 0.546 -20.203 -24.469 1 95.62 453 ALA B C 1
ATOM 7884 O O . ALA B 1 453 ? 1.231 -20.5 -25.453 1 95.62 453 ALA B O 1
ATOM 7885 N N . GLY B 1 454 ? 0.182 -18.938 -24.219 1 95.81 454 GLY B N 1
ATOM 7886 C CA . GLY B 1 454 ? 0.681 -17.828 -25.016 1 95.81 454 GLY B CA 1
ATOM 7887 C C . GLY B 1 454 ? 2.182 -17.625 -24.891 1 95.81 454 GLY B C 1
ATOM 7888 O O . GLY B 1 454 ? 2.801 -18.109 -23.938 1 95.81 454 GLY B O 1
ATOM 7889 N N . LYS B 1 455 ? 2.701 -16.906 -25.797 1 94.88 455 LYS B N 1
ATOM 7890 C CA . LYS B 1 455 ? 4.137 -16.672 -25.938 1 94.88 455 LYS B CA 1
ATOM 7891 C C . LYS B 1 455 ? 4.711 -16.031 -24.688 1 94.88 455 LYS B C 1
ATOM 7893 O O . LYS B 1 455 ? 5.836 -16.328 -24.281 1 94.88 455 LYS B O 1
ATOM 7898 N N . TRP B 1 456 ? 3.949 -15.188 -24.062 1 94.69 456 TRP B N 1
ATOM 7899 C CA . TRP B 1 456 ? 4.457 -14.406 -22.938 1 94.69 456 TRP B CA 1
ATOM 7900 C C . TRP B 1 456 ? 4.051 -15.039 -21.609 1 94.69 456 TRP B C 1
ATOM 7902 O O . TRP B 1 456 ? 4.277 -14.453 -20.547 1 94.69 456 TRP B O 1
ATOM 7912 N N . HIS B 1 457 ? 3.441 -16.188 -21.672 1 96.88 457 HIS B N 1
ATOM 7913 C CA . HIS B 1 457 ? 3.098 -16.922 -20.469 1 96.88 457 HIS B CA 1
ATOM 7914 C C . HIS B 1 457 ? 4.348 -17.422 -19.75 1 96.88 457 HIS B C 1
ATOM 7916 O O . HIS B 1 457 ? 5.328 -17.812 -20.391 1 96.88 457 HIS B O 1
ATOM 7922 N N . LEU B 1 458 ? 4.375 -17.484 -18.469 1 96.25 458 LEU B N 1
ATOM 7923 C CA . LEU B 1 458 ? 5.539 -17.828 -17.672 1 96.25 458 LEU B CA 1
ATOM 7924 C C . LEU B 1 458 ? 6.039 -19.234 -18 1 96.25 458 LEU B C 1
ATOM 7926 O O . LEU B 1 458 ? 7.246 -19.484 -18 1 96.25 458 LEU B O 1
ATOM 7930 N N . ALA B 1 459 ? 5.109 -20.141 -18.25 1 96.75 459 ALA B N 1
ATOM 7931 C CA . ALA B 1 459 ? 5.508 -21.5 -18.609 1 96.75 459 ALA B CA 1
ATOM 7932 C C . ALA B 1 459 ? 6.457 -21.5 -19.812 1 96.75 459 ALA B C 1
ATOM 7934 O O . ALA B 1 459 ? 7.457 -22.219 -19.812 1 96.75 459 ALA B O 1
ATOM 7935 N N . ASN B 1 460 ? 6.156 -20.719 -20.781 1 95.81 460 ASN B N 1
ATOM 7936 C CA . ASN B 1 460 ? 7.004 -20.609 -21.969 1 95.81 460 ASN B CA 1
ATOM 7937 C C . ASN B 1 460 ? 8.289 -19.844 -21.672 1 95.81 460 ASN B C 1
ATOM 7939 O O . ASN B 1 460 ? 9.367 -20.234 -22.109 1 95.81 460 ASN B O 1
ATOM 7943 N N . LEU B 1 461 ? 8.18 -18.828 -20.953 1 95.06 461 LEU B N 1
ATOM 7944 C CA . LEU B 1 461 ? 9.32 -17.953 -20.688 1 95.06 461 LEU B CA 1
ATOM 7945 C C . LEU B 1 461 ? 10.359 -18.672 -19.828 1 95.06 461 LEU B C 1
ATOM 7947 O O . LEU B 1 461 ? 11.547 -18.344 -19.891 1 95.06 461 LEU B O 1
ATOM 7951 N N . MET B 1 462 ? 9.969 -19.656 -19.062 1 96.5 462 MET B N 1
ATOM 7952 C CA . MET B 1 462 ? 10.859 -20.344 -18.141 1 96.5 462 MET B CA 1
ATOM 7953 C C . MET B 1 462 ? 11.594 -21.484 -18.828 1 96.5 462 MET B C 1
ATOM 7955 O O . MET B 1 462 ? 12.609 -21.969 -18.344 1 96.5 462 MET B O 1
ATOM 7959 N N . THR B 1 463 ? 11.109 -21.969 -19.984 1 96.88 463 THR B N 1
ATOM 7960 C CA . THR B 1 463 ? 11.594 -23.188 -20.609 1 96.88 463 THR B CA 1
ATOM 7961 C C . THR B 1 463 ? 13.078 -23.078 -20.938 1 96.88 463 THR B C 1
ATOM 7963 O O . THR B 1 463 ? 13.859 -23.969 -20.609 1 96.88 463 THR B O 1
ATOM 7966 N N . GLY B 1 464 ? 13.492 -22 -21.594 1 94.62 464 GLY B N 1
ATOM 7967 C CA . GLY B 1 464 ? 14.891 -21.828 -21.938 1 94.62 464 GLY B CA 1
ATOM 7968 C C . GLY B 1 464 ? 15.797 -21.812 -20.719 1 94.62 464 GLY B C 1
ATOM 7969 O O . GLY B 1 464 ? 16.844 -22.469 -20.703 1 94.62 464 GLY B O 1
ATOM 7970 N N . GLY B 1 465 ? 15.43 -21.094 -19.703 1 94.94 465 GLY B N 1
ATOM 7971 C CA . GLY B 1 465 ? 16.188 -21.016 -18.469 1 94.94 465 GLY B CA 1
ATOM 7972 C C . GLY B 1 465 ? 16.281 -22.359 -17.75 1 94.94 465 GLY B C 1
ATOM 7973 O O . GLY B 1 465 ? 17.328 -22.703 -17.203 1 94.94 465 GLY B O 1
ATOM 7974 N N . LEU B 1 466 ? 15.195 -23.094 -17.75 1 97 466 LEU B N 1
ATOM 7975 C CA . LEU B 1 466 ? 15.172 -24.422 -17.125 1 97 466 LEU B CA 1
ATOM 7976 C C . LEU B 1 466 ? 16.109 -25.375 -17.828 1 97 466 LEU B C 1
ATOM 7978 O O . LEU B 1 466 ? 16.828 -26.141 -17.188 1 97 466 LEU B O 1
ATOM 7982 N N . GLU B 1 467 ? 16.141 -25.312 -19.109 1 96.44 467 GLU B N 1
ATOM 7983 C CA . GLU B 1 467 ? 17.016 -26.172 -19.891 1 96.44 467 GLU B CA 1
ATOM 7984 C C . GLU B 1 467 ? 18.484 -25.859 -19.609 1 96.44 467 GLU B C 1
ATOM 7986 O O . GLU B 1 467 ? 19.297 -26.781 -19.406 1 96.44 467 GLU B O 1
ATOM 7991 N N . ARG B 1 468 ? 18.828 -24.609 -19.609 1 94.25 468 ARG B N 1
ATOM 7992 C CA . ARG B 1 468 ? 20.203 -24.219 -19.312 1 94.25 468 ARG B CA 1
ATOM 7993 C C . ARG B 1 468 ? 20.594 -24.641 -17.906 1 94.25 468 ARG B C 1
ATOM 7995 O O . ARG B 1 468 ? 21.719 -25.109 -17.672 1 94.25 468 ARG B O 1
ATOM 8002 N N . MET B 1 469 ? 19.672 -24.453 -17.016 1 94 469 MET B N 1
ATOM 8003 C CA . MET B 1 469 ? 19.906 -24.844 -15.625 1 94 469 MET B CA 1
ATOM 8004 C C . MET B 1 469 ? 20.141 -26.359 -15.523 1 94 469 MET B C 1
ATOM 8006 O O . MET B 1 469 ? 21.047 -26.797 -14.828 1 94 469 MET B O 1
ATOM 8010 N N . ALA B 1 470 ? 19.344 -27.141 -16.219 1 94.94 470 ALA B N 1
ATOM 8011 C CA . ALA B 1 470 ? 19.484 -28.594 -16.203 1 94.94 470 ALA B CA 1
ATOM 8012 C C . ALA B 1 470 ? 20.844 -29.016 -16.766 1 94.94 470 ALA B C 1
ATOM 8014 O O . ALA B 1 470 ? 21.438 -29.969 -16.281 1 94.94 470 ALA B O 1
ATOM 8015 N N . GLN B 1 471 ? 21.391 -28.281 -17.688 1 93.5 471 GLN B N 1
ATOM 8016 C CA . GLN B 1 471 ? 22.656 -28.625 -18.328 1 93.5 471 GLN B CA 1
ATOM 8017 C C . GLN B 1 471 ? 23.812 -28.469 -17.359 1 93.5 471 GLN B C 1
ATOM 8019 O O . GLN B 1 471 ? 24.828 -29.172 -17.484 1 93.5 471 GLN B O 1
ATOM 8024 N N . THR B 1 472 ? 23.656 -27.594 -16.438 1 90.88 472 THR B N 1
ATOM 8025 C CA . THR B 1 472 ? 24.703 -27.422 -15.445 1 90.88 472 THR B CA 1
ATOM 8026 C C . THR B 1 472 ? 24.859 -28.672 -14.602 1 90.88 472 THR B C 1
ATOM 8028 O O . THR B 1 472 ? 25.906 -28.891 -13.984 1 90.88 472 THR B O 1
ATOM 8031 N N . LEU B 1 473 ? 23.906 -29.516 -14.492 1 92.81 473 LEU B N 1
ATOM 8032 C CA . LEU B 1 473 ? 23.938 -30.719 -13.688 1 92.81 473 LEU B CA 1
ATOM 8033 C C . LEU B 1 473 ? 24.703 -31.844 -14.406 1 92.81 473 LEU B C 1
ATOM 8035 O O . LEU B 1 473 ? 25.125 -32.812 -13.773 1 92.81 473 LEU B O 1
ATOM 8039 N N . LYS B 1 474 ? 24.875 -31.75 -15.688 1 88.69 474 LYS B N 1
ATOM 8040 C CA . LYS B 1 474 ? 25.609 -32.75 -16.469 1 88.69 474 LYS B CA 1
ATOM 8041 C C . LYS B 1 474 ? 27.078 -32.344 -16.609 1 88.69 474 LYS B C 1
ATOM 8043 O O . LYS B 1 474 ? 27.938 -33.219 -16.844 1 88.69 474 LYS B O 1
ATOM 8048 N N . LEU B 1 475 ? 27.469 -31.078 -16.734 1 65.69 475 LEU B N 1
ATOM 8049 C CA . LEU B 1 475 ? 28.859 -30.641 -16.906 1 65.69 475 LEU B CA 1
ATOM 8050 C C . LEU B 1 475 ? 29.734 -31.109 -15.766 1 65.69 475 LEU B C 1
ATOM 8052 O O . LEU B 1 475 ? 29.406 -30.891 -14.594 1 65.69 475 LEU B O 1
ATOM 8056 N N . GLU B 1 476 ? 30.328 -32.375 -15.828 1 54.97 476 GLU B N 1
ATOM 8057 C CA . GLU B 1 476 ? 31.453 -32.781 -14.992 1 54.97 476 GLU B CA 1
ATOM 8058 C C . GLU B 1 476 ? 32.469 -31.672 -14.852 1 54.97 476 GLU B C 1
ATOM 8060 O O . GLU B 1 476 ? 33 -31.156 -15.852 1 54.97 476 GLU B O 1
ATOM 8065 N N . ILE B 1 477 ? 32.406 -30.75 -14.094 1 45.41 477 ILE B N 1
ATOM 8066 C CA . ILE B 1 477 ? 33.562 -29.891 -13.914 1 45.41 477 ILE B CA 1
ATOM 8067 C C . ILE B 1 477 ? 34.844 -30.719 -13.922 1 45.41 477 ILE B C 1
ATOM 8069 O O . ILE B 1 477 ? 35.031 -31.594 -13.07 1 45.41 477 ILE B O 1
ATOM 8073 N N . PRO B 1 478 ? 35.625 -31.047 -15.008 1 40.97 478 PRO B N 1
ATOM 8074 C CA . PRO B 1 478 ? 36.938 -31.688 -14.906 1 40.97 478 PRO B CA 1
ATOM 8075 C C . PRO B 1 478 ? 37.781 -31.125 -13.75 1 40.97 478 PRO B C 1
ATOM 8077 O O . PRO B 1 478 ? 37.844 -29.922 -13.562 1 40.97 478 PRO B O 1
ATOM 8080 N N . GLY B 1 479 ? 37.875 -31.797 -12.641 1 37.31 479 GLY B N 1
ATOM 8081 C CA . GLY B 1 479 ? 38.875 -31.453 -11.656 1 37.31 479 GLY B CA 1
ATOM 8082 C C . GLY B 1 479 ? 40.188 -30.938 -12.266 1 37.31 479 GLY B C 1
ATOM 8083 O O . GLY B 1 479 ? 40.875 -30.141 -11.656 1 37.31 479 GLY B O 1
ATOM 8084 N N . ASP B 1 480 ? 41 -31.875 -13.07 1 33.06 480 ASP B N 1
ATOM 8085 C CA . ASP B 1 480 ? 42.406 -31.703 -13.492 1 33.06 480 ASP B CA 1
ATOM 8086 C C . ASP B 1 480 ? 42.5 -30.672 -14.617 1 33.06 480 ASP B C 1
ATOM 8088 O O . ASP B 1 480 ? 42.406 -31.016 -15.797 1 33.06 480 ASP B O 1
ATOM 8092 N N . MET B 1 481 ? 41.844 -29.609 -14.594 1 32.25 481 MET B N 1
ATOM 8093 C CA . MET B 1 481 ? 42.312 -28.625 -15.562 1 32.25 481 MET B CA 1
ATOM 8094 C C . MET B 1 481 ? 43.844 -28.578 -15.617 1 32.25 481 MET B C 1
ATOM 8096 O O . MET B 1 481 ? 44.469 -28.25 -14.617 1 32.25 481 MET B O 1
ATOM 8100 N N . GLY B 1 482 ? 44.531 -29.516 -16.312 1 30.59 482 GLY B N 1
ATOM 8101 C CA . GLY B 1 482 ? 45.906 -29.484 -16.766 1 30.59 482 GLY B CA 1
ATOM 8102 C C . GLY B 1 482 ? 46.406 -28.078 -17.062 1 30.59 482 GLY B C 1
ATOM 8103 O O . GLY B 1 482 ? 45.625 -27.141 -17.141 1 30.59 482 GLY B O 1
ATOM 8104 N N . PRO B 1 483 ? 47.812 -27.828 -16.906 1 30.62 483 PRO B N 1
ATOM 8105 C CA . PRO B 1 483 ? 48.469 -26.531 -17.109 1 30.62 483 PRO B CA 1
ATOM 8106 C C . PRO B 1 483 ? 48.062 -25.875 -18.422 1 30.62 483 PRO B C 1
ATOM 8108 O O . PRO B 1 483 ? 47.562 -26.547 -19.344 1 30.62 483 PRO B O 1
ATOM 8111 N N . PRO B 1 484 ? 47.812 -24.609 -18.469 1 29.11 484 PRO B N 1
ATOM 8112 C CA . PRO B 1 484 ? 47.5 -23.859 -19.688 1 29.11 484 PRO B CA 1
ATOM 8113 C C . PRO B 1 484 ? 48.25 -24.359 -20.906 1 29.11 484 PRO B C 1
ATOM 8115 O O . PRO B 1 484 ? 49.469 -24.594 -20.828 1 29.11 484 PRO B O 1
ATOM 8118 N N . LEU B 1 485 ? 47.719 -25.297 -21.641 1 26.5 485 LEU B N 1
ATOM 8119 C CA . LEU B 1 485 ? 48.312 -25.719 -22.891 1 26.5 485 LEU B CA 1
ATOM 8120 C C . LEU B 1 485 ? 48.969 -24.547 -23.609 1 26.5 485 LEU B C 1
ATOM 8122 O O . LEU B 1 485 ? 48.312 -23.547 -23.906 1 26.5 485 LEU B O 1
ATOM 8126 N N . GLY B 1 486 ? 50.312 -24.359 -23.438 1 24.42 486 GLY B N 1
ATOM 8127 C CA . GLY B 1 486 ? 51.25 -23.531 -24.188 1 24.42 486 GLY B CA 1
ATOM 8128 C C . GLY B 1 486 ? 51.125 -23.688 -25.688 1 24.42 486 GLY B C 1
ATOM 8129 O O . GLY B 1 486 ? 51.719 -24.609 -26.266 1 24.42 486 GLY B O 1
ATOM 8130 N N . VAL B 1 487 ? 49.844 -23.531 -26.281 1 23.7 487 VAL B N 1
ATOM 8131 C CA . VAL B 1 487 ? 49.75 -23.578 -27.734 1 23.7 487 VAL B CA 1
ATOM 8132 C C . VAL B 1 487 ? 50.844 -22.703 -28.344 1 23.7 487 VAL B C 1
ATOM 8134 O O . VAL B 1 487 ? 50.875 -21.5 -28.141 1 23.7 487 VAL B O 1
ATOM 8137 N N . GLU B 1 488 ? 51.969 -23.297 -28.578 1 22.19 488 GLU B N 1
ATOM 8138 C CA . GLU B 1 488 ? 53.031 -22.859 -29.484 1 22.19 488 GLU B CA 1
ATOM 8139 C C . GLU B 1 488 ? 52.5 -22.609 -30.891 1 22.19 488 GLU B C 1
ATOM 8141 O O . GLU B 1 488 ? 52.031 -23.531 -31.562 1 22.19 488 GLU B O 1
ATOM 8146 N N . MET B 1 489 ? 51.625 -21.469 -31.062 1 22.47 489 MET B N 1
ATOM 8147 C CA . MET B 1 489 ? 51.344 -20.906 -32.375 1 22.47 489 MET B CA 1
ATOM 8148 C C . MET B 1 489 ? 52.562 -20.984 -33.281 1 22.47 489 MET B C 1
ATOM 8150 O O . MET B 1 489 ? 53.562 -20.312 -33.031 1 22.47 489 MET B O 1
ATOM 8154 N N . ASP B 1 490 ? 52.688 -22.062 -33.938 1 20.56 490 ASP B N 1
ATOM 8155 C CA . ASP B 1 490 ? 53.656 -22.312 -35 1 20.56 490 ASP B CA 1
ATOM 8156 C C . ASP B 1 490 ? 53.5 -21.297 -36.125 1 20.56 490 ASP B C 1
ATOM 8158 O O . ASP B 1 490 ? 52.375 -20.922 -36.469 1 20.56 490 ASP B O 1
ATOM 8162 N N . GLN B 1 491 ? 54.531 -20.531 -36.656 1 20.61 491 GLN B N 1
ATOM 8163 C CA . GLN B 1 491 ? 54.906 -19.422 -37.5 1 20.61 491 GLN B CA 1
ATOM 8164 C C . GLN B 1 491 ? 54.438 -19.656 -38.938 1 20.61 491 GLN B C 1
ATOM 8166 O O . GLN B 1 491 ? 54.094 -18.703 -39.656 1 20.61 491 GLN B O 1
ATOM 8171 N N . ASN B 1 492 ? 54.688 -20.734 -39.656 1 19.8 492 ASN B N 1
ATOM 8172 C CA . ASN B 1 492 ? 55.188 -20.594 -41.031 1 19.8 492 ASN B CA 1
ATOM 8173 C C . ASN B 1 492 ? 54.062 -20.578 -42.031 1 19.8 492 ASN B C 1
ATOM 8175 O O . ASN B 1 492 ? 54.281 -20.516 -43.25 1 19.8 492 ASN B O 1
ATOM 8179 N N . VAL B 1 493 ? 52.906 -21.203 -41.875 1 22.06 493 VAL B N 1
ATOM 8180 C CA . VAL B 1 493 ? 52.469 -21.734 -43.188 1 22.06 493 VAL B CA 1
ATOM 8181 C C . VAL B 1 493 ? 52.094 -20.594 -44.094 1 22.06 493 VAL B C 1
ATOM 8183 O O . VAL B 1 493 ? 51.406 -19.641 -43.688 1 22.06 493 VAL B O 1
ATOM 8186 N N . ASP B 1 494 ? 52.438 -20.531 -45.375 1 19.19 494 ASP B N 1
ATOM 8187 C CA . ASP B 1 494 ? 52.688 -19.719 -46.562 1 19.19 494 ASP B CA 1
ATOM 8188 C C . ASP B 1 494 ? 51.375 -19.203 -47.156 1 19.19 494 ASP B C 1
ATOM 8190 O O . ASP B 1 494 ? 51.219 -18.016 -47.406 1 19.19 494 ASP B O 1
ATOM 8194 N N . ALA B 1 495 ? 50.625 -20.125 -47.875 1 21.34 495 ALA B N 1
ATOM 8195 C CA . ALA B 1 495 ? 50.344 -19.812 -49.281 1 21.34 495 ALA B CA 1
ATOM 8196 C C . ALA B 1 495 ? 49.188 -18.797 -49.375 1 21.34 495 ALA B C 1
ATOM 8198 O O . ALA B 1 495 ? 48.5 -18.547 -48.406 1 21.34 495 ALA B O 1
ATOM 8199 N N . GLY B 1 496 ? 48.312 -18.781 -50.469 1 19.27 496 GLY B N 1
ATOM 8200 C CA . GLY B 1 496 ? 47.906 -17.938 -51.562 1 19.27 496 GLY B CA 1
ATOM 8201 C C . GLY B 1 496 ? 46.562 -17.281 -51.375 1 19.27 496 GLY B C 1
ATOM 8202 O O . GLY B 1 496 ? 46.156 -16.391 -52.125 1 19.27 496 GLY B O 1
ATOM 8203 N N . ILE B 1 497 ? 45.531 -18.016 -50.719 1 22.45 497 ILE B N 1
ATOM 8204 C CA . ILE B 1 497 ? 44.281 -17.781 -51.438 1 22.45 497 ILE B CA 1
ATOM 8205 C C . ILE B 1 497 ? 43.844 -16.328 -51.219 1 22.45 497 ILE B C 1
ATOM 8207 O O . ILE B 1 497 ? 43.969 -15.797 -50.125 1 22.45 497 ILE B O 1
ATOM 8211 N N . SER B 1 498 ? 43.219 -15.617 -52.219 1 19.47 498 SER B N 1
ATOM 8212 C CA . SER B 1 498 ? 42.938 -14.289 -52.75 1 19.47 498 SER B CA 1
ATOM 8213 C C . SER B 1 498 ? 41.938 -13.547 -51.875 1 19.47 498 SER B C 1
ATOM 8215 O O . SER B 1 498 ? 42.156 -12.406 -51.5 1 19.47 498 SER B O 1
ATOM 8217 N N . GLY B 1 499 ? 40.531 -13.781 -52.125 1 20.83 499 GLY B N 1
ATOM 8218 C CA . GLY B 1 499 ? 39.562 -12.719 -52.375 1 20.83 499 GLY B CA 1
ATOM 8219 C C . GLY B 1 499 ? 39 -12.125 -51.094 1 20.83 499 GLY B C 1
ATOM 8220 O O . GLY B 1 499 ? 38.062 -12.672 -50.531 1 20.83 499 GLY B O 1
ATOM 8221 N N . VAL B 1 500 ? 39.688 -11.477 -50.188 1 21.09 500 VAL B N 1
ATOM 8222 C CA . VAL B 1 500 ? 39.719 -11.266 -48.75 1 21.09 500 VAL B CA 1
ATOM 8223 C C . VAL B 1 500 ? 38.781 -10.109 -48.375 1 21.09 500 VAL B C 1
ATOM 8225 O O . VAL B 1 500 ? 38.844 -9.602 -47.25 1 21.09 500 VAL B O 1
ATOM 8228 N N . SER B 1 501 ? 37.812 -9.625 -49.344 1 18.34 501 SER B N 1
ATOM 8229 C CA . SER B 1 501 ? 37.688 -8.188 -49.125 1 18.34 501 SER B CA 1
ATOM 8230 C C . SER B 1 501 ? 37.062 -7.883 -47.75 1 18.34 501 SER B C 1
ATOM 8232 O O . SER B 1 501 ? 37.594 -7.066 -47 1 18.34 501 SER B O 1
ATOM 8234 N N . GLY B 1 502 ? 35.625 -7.816 -47.656 1 18.55 502 GLY B N 1
ATOM 8235 C CA . GLY B 1 502 ? 34.812 -6.727 -47.188 1 18.55 502 GLY B CA 1
ATOM 8236 C C . GLY B 1 502 ? 34.562 -6.777 -45.688 1 18.55 502 GLY B C 1
ATOM 8237 O O . GLY B 1 502 ? 33.438 -7.043 -45.219 1 18.55 502 GLY B O 1
ATOM 8238 N N . VAL B 1 503 ? 35.438 -7.094 -44.812 1 20.11 503 VAL B N 1
ATOM 8239 C CA . VAL B 1 503 ? 35.312 -7.625 -43.438 1 20.11 503 VAL B CA 1
ATOM 8240 C C . VAL B 1 503 ? 34.969 -6.496 -42.469 1 20.11 503 VAL B C 1
ATOM 8242 O O . VAL B 1 503 ? 35.156 -6.637 -41.25 1 20.11 503 VAL B O 1
ATOM 8245 N N . ASP B 1 504 ? 34.594 -5.266 -42.906 1 18.66 504 ASP B N 1
ATOM 8246 C CA . ASP B 1 504 ? 35 -4.164 -42.031 1 18.66 504 ASP B CA 1
ATOM 8247 C C . ASP B 1 504 ? 34.469 -4.352 -40.625 1 18.66 504 ASP B C 1
ATOM 8249 O O . ASP B 1 504 ? 35.25 -4.285 -39.656 1 18.66 504 ASP B O 1
ATOM 8253 N N . ALA B 1 505 ? 33.281 -3.498 -40.188 1 20.31 505 ALA B N 1
ATOM 8254 C CA . ALA B 1 505 ? 33.062 -2.475 -39.156 1 20.31 505 ALA B CA 1
ATOM 8255 C C . ALA B 1 505 ? 32.625 -3.096 -37.844 1 20.31 505 ALA B C 1
ATOM 8257 O O . ALA B 1 505 ? 31.484 -2.885 -37.406 1 20.31 505 ALA B O 1
ATOM 8258 N N . PHE B 1 506 ? 32.625 -4.293 -37.5 1 17.55 506 PHE B N 1
ATOM 8259 C CA . PHE B 1 506 ? 31.734 -4.871 -36.531 1 17.55 506 PHE B CA 1
ATOM 8260 C C . PHE B 1 506 ? 32.031 -4.324 -35.125 1 17.55 506 PHE B C 1
ATOM 8262 O O . PHE B 1 506 ? 31.141 -4.305 -34.25 1 17.55 506 PHE B O 1
ATOM 8269 N N . PHE B 1 507 ? 33.312 -4.27 -34.562 1 18.41 507 PHE B N 1
ATOM 8270 C CA . PHE B 1 507 ? 33.594 -4.547 -33.156 1 18.41 507 PHE B CA 1
ATOM 8271 C C . PHE B 1 507 ? 33.469 -3.281 -32.344 1 18.41 507 PHE B C 1
ATOM 8273 O O . PHE B 1 507 ? 34.406 -2.514 -32.219 1 18.41 507 PHE B O 1
ATOM 8280 N N . PRO B 1 508 ? 32.375 -2.488 -32.312 1 19.06 508 PRO B N 1
ATOM 8281 C CA . PRO B 1 508 ? 32.688 -1.222 -31.656 1 19.06 508 PRO B CA 1
ATOM 8282 C C . PRO B 1 508 ? 33.344 -1.418 -30.281 1 19.06 508 PRO B C 1
ATOM 8284 O O . PRO B 1 508 ? 33.281 -2.518 -29.719 1 19.06 508 PRO B O 1
ATOM 8287 N N . ASP B 1 509 ? 33.719 -0.234 -29.516 1 18.42 509 ASP B N 1
ATOM 8288 C CA . ASP B 1 509 ? 34.562 0.366 -28.469 1 18.42 509 ASP B CA 1
ATOM 8289 C C . ASP B 1 509 ? 34.094 -0.056 -27.078 1 18.42 509 ASP B C 1
ATOM 8291 O O . ASP B 1 509 ? 32.906 0.015 -26.781 1 18.42 509 ASP B O 1
ATOM 8295 N N . LEU B 1 510 ? 34.844 -0.75 -26.266 1 19.61 510 LEU B N 1
ATOM 8296 C CA . LEU B 1 510 ? 34.938 -1.389 -24.953 1 19.61 510 LEU B CA 1
ATOM 8297 C C . LEU B 1 510 ? 34.844 -0.354 -23.828 1 19.61 510 LEU B C 1
ATOM 8299 O O . LEU B 1 510 ? 35.188 -0.642 -22.688 1 19.61 510 LEU B O 1
ATOM 8303 N N . PRO B 1 511 ? 34.125 0.781 -23.719 1 19.89 511 PRO B N 1
ATOM 8304 C CA . PRO B 1 511 ? 34.656 1.715 -22.734 1 19.89 511 PRO B CA 1
ATOM 8305 C C . PRO B 1 511 ? 34.594 1.16 -21.312 1 19.89 511 PRO B C 1
ATOM 8307 O O . PRO B 1 511 ? 33.562 0.621 -20.891 1 19.89 511 PRO B O 1
ATOM 8310 N N . GLY B 1 512 ? 35.656 0.705 -20.641 1 20.25 512 GLY B N 1
ATOM 8311 C CA . GLY B 1 512 ? 36 0.095 -19.359 1 20.25 512 GLY B CA 1
ATOM 8312 C C . GLY B 1 512 ? 35.75 1.006 -18.172 1 20.25 512 GLY B C 1
ATOM 8313 O O . GLY B 1 512 ? 36.25 0.745 -17.078 1 20.25 512 GLY B O 1
ATOM 8314 N N . ASP B 1 513 ? 34.781 1.851 -17.984 1 20.16 513 ASP B N 1
ATOM 8315 C CA . ASP B 1 513 ? 34.969 2.789 -16.875 1 20.16 513 ASP B CA 1
ATOM 8316 C C . ASP B 1 513 ? 35.125 2.053 -15.547 1 20.16 513 ASP B C 1
ATOM 8318 O O . ASP B 1 513 ? 34.312 1.17 -15.234 1 20.16 513 ASP B O 1
ATOM 8322 N N . PHE B 1 514 ? 36.344 2.051 -14.828 1 20.09 514 PHE B N 1
ATOM 8323 C CA . PHE B 1 514 ? 37.094 1.604 -13.641 1 20.09 514 PHE B CA 1
ATOM 8324 C C . PHE B 1 514 ? 36.406 2.08 -12.375 1 20.09 514 PHE B C 1
ATOM 8326 O O . PHE B 1 514 ? 36.344 3.281 -12.094 1 20.09 514 PHE B O 1
ATOM 8333 N N . PHE B 1 515 ? 35.312 1.7 -11.938 1 20.14 515 PHE B N 1
ATOM 8334 C CA . PHE B 1 515 ? 34.75 2.242 -10.703 1 20.14 515 PHE B CA 1
ATOM 8335 C C . PHE B 1 515 ? 35.656 1.922 -9.516 1 20.14 515 PHE B C 1
ATOM 8337 O O . PHE B 1 515 ? 36 0.766 -9.297 1 20.14 515 PHE B O 1
ATOM 8344 N N . PHE B 1 516 ? 36.5 2.881 -8.977 1 18.47 516 PHE B N 1
ATOM 8345 C CA . PHE B 1 516 ? 37.5 2.943 -7.91 1 18.47 516 PHE B CA 1
ATOM 8346 C C . PHE B 1 516 ? 36.906 2.48 -6.586 1 18.47 516 PHE B C 1
ATOM 8348 O O . PHE B 1 516 ? 35.781 2.85 -6.242 1 18.47 516 PHE B O 1
ATOM 8355 N N . ASN B 1 517 ? 37.438 1.46 -5.902 1 20.36 517 ASN B N 1
ATOM 8356 C CA . ASN B 1 517 ? 37.375 0.742 -4.633 1 20.36 517 ASN B CA 1
ATOM 8357 C C . ASN B 1 517 ? 37.938 1.585 -3.486 1 20.36 517 ASN B C 1
ATOM 8359 O O . ASN B 1 517 ? 39.125 1.823 -3.406 1 20.36 517 ASN B O 1
ATOM 8363 N N . TYR B 1 518 ? 37.5 2.822 -3.01 1 18.12 518 TYR B N 1
ATOM 8364 C CA . TYR B 1 518 ? 38.25 3.58 -2.004 1 18.12 518 TYR B CA 1
ATOM 8365 C C . TYR B 1 518 ? 38.375 2.785 -0.71 1 18.12 518 TYR B C 1
ATOM 8367 O O . TYR B 1 518 ? 37.375 2.48 -0.058 1 18.12 518 TYR B O 1
ATOM 8375 N N . ASP B 1 519 ? 39.5 2.094 -0.375 1 19.86 519 ASP B N 1
ATOM 8376 C CA . ASP B 1 519 ? 40.094 1.364 0.733 1 19.86 519 ASP B CA 1
ATOM 8377 C C . ASP B 1 519 ? 40.469 2.309 1.875 1 19.86 519 ASP B C 1
ATOM 8379 O O . ASP B 1 519 ? 41.062 1.887 2.871 1 19.86 519 ASP B O 1
ATOM 8383 N N . MET B 1 520 ? 40.469 3.648 2.084 1 19.48 520 MET B N 1
ATOM 8384 C CA . MET B 1 520 ? 41.562 4.18 2.904 1 19.48 520 MET B CA 1
ATOM 8385 C C . MET B 1 520 ? 41.406 3.727 4.352 1 19.48 520 MET B C 1
ATOM 8387 O O . MET B 1 520 ? 40.312 3.736 4.906 1 19.48 520 MET B O 1
ATOM 8391 N N . SER B 1 521 ? 42.625 3.215 5.121 1 20.5 521 SER B N 1
ATOM 8392 C CA . SER B 1 521 ? 43.25 2.688 6.344 1 20.5 521 SER B CA 1
ATOM 8393 C C . SER B 1 521 ? 43.375 3.773 7.402 1 20.5 521 SER B C 1
ATOM 8395 O O . SER B 1 521 ? 43.906 3.525 8.484 1 20.5 521 SER B O 1
ATOM 8397 N N . PHE B 1 522 ? 42.844 4.926 7.68 1 19.62 522 PHE B N 1
ATOM 8398 C CA . PHE B 1 522 ? 43.656 5.781 8.539 1 19.62 522 PHE B CA 1
ATOM 8399 C C . PHE B 1 522 ? 43.75 5.203 9.945 1 19.62 522 PHE B C 1
ATOM 8401 O O . PHE B 1 522 ? 42.75 4.68 10.477 1 19.62 522 PHE B O 1
ATOM 8408 N N . GLU B 1 523 ? 45.094 5.176 10.734 1 20.02 523 GLU B N 1
ATOM 8409 C CA . GLU B 1 523 ? 45.938 4.824 11.859 1 20.02 523 GLU B CA 1
ATOM 8410 C C . GLU B 1 523 ? 45.562 5.625 13.102 1 20.02 523 GLU B C 1
ATOM 8412 O O . GLU B 1 523 ? 45.781 5.164 14.227 1 20.02 523 GLU B O 1
ATOM 8417 N N . MET B 1 524 ? 45.125 6.852 13.297 1 20.73 524 MET B N 1
ATOM 8418 C CA . MET B 1 524 ? 45.812 7.613 14.336 1 20.73 524 MET B CA 1
ATOM 8419 C C . MET B 1 524 ? 45.625 6.965 15.703 1 20.73 524 MET B C 1
ATOM 8421 O O . MET B 1 524 ? 44.625 6.312 15.953 1 20.73 524 MET B O 1
ATOM 8425 N N . SER B 1 525 ? 46.719 7.23 16.672 1 20.77 525 SER B N 1
ATOM 8426 C CA . SER B 1 525 ? 47.375 7.051 17.953 1 20.77 525 SER B CA 1
ATOM 8427 C C . SER B 1 525 ? 46.562 7.656 19.094 1 20.77 525 SER B C 1
ATOM 8429 O O . SER B 1 525 ? 46.438 8.883 19.188 1 20.77 525 SER B O 1
ATOM 8431 N N . ALA B 1 526 ? 45.469 7.484 19.375 1 21.41 526 ALA B N 1
ATOM 8432 C CA . ALA B 1 526 ? 45.156 8.117 20.656 1 21.41 526 ALA B CA 1
ATOM 8433 C C . ALA B 1 526 ? 46 7.551 21.766 1 21.41 526 ALA B C 1
ATOM 8435 O O . ALA B 1 526 ? 46.125 6.332 21.922 1 21.41 526 ALA B O 1
ATOM 8436 N N . PRO B 1 527 ? 46.969 8.352 22.266 1 23.31 527 PRO B N 1
ATOM 8437 C CA . PRO B 1 527 ? 47.875 8.125 23.406 1 23.31 527 PRO B CA 1
ATOM 8438 C C . PRO B 1 527 ? 47.188 7.359 24.547 1 23.31 527 PRO B C 1
ATOM 8440 O O . PRO B 1 527 ? 45.969 7.211 24.562 1 23.31 527 PRO B O 1
ATOM 8443 N N . LEU B 1 528 ? 48.094 7.684 25.781 1 22.42 528 LEU B N 1
ATOM 8444 C CA . LEU B 1 528 ? 48.25 7.676 27.234 1 22.42 528 LEU B CA 1
ATOM 8445 C C . LEU B 1 528 ? 47.125 8.438 27.891 1 22.42 528 LEU B C 1
ATOM 8447 O O . LEU B 1 528 ? 46.688 9.484 27.406 1 22.42 528 LEU B O 1
#

Secondary structure (DSSP, 8-state):
-TTHHHHHHHHT-S-------------------------------B------S-S--S--SSHHHHHHHHH-BGGGSPP--TBPPP-TTSPPTTTTTSS-HHHHHHHHHHIIIIIGGGGTT-S---SSHHHHHHH-HHHHHHHHHHHHHT-GGGTTTHHHHHHHHHHHHHHHTT----BHHHHHHHHHHHHH-TTTHHHHHHHHHHHHHHTTGGGHHHHHHHH--HHHHHHHHHHHHHHHHHHHHHHHHT---SPPP-HHHHTGGGGGGSTT--HHHHHHHHHHHHHHHHHHHHHHHHTTTTSPPPTTHHHHHHHHHHHHHHHHHHHHHHS-S-BTTTBTHHHHHHHHHHHHHHHHHHHGGGTT--TTPPPPGGGHHHHHHHHHHHHHHHHHHHH-HHHHHHTTTS-HHHHHHHHHHHHHHHHHHHH-TTTS-HHHHHHHHHHHHHHHHHS---TTSHHHHHHHHHHHHHHTTT----S---S-----------S---------------------------------/-HHHHHHHHTTT---------------------------------B------S-S--S--SSHHHHHHHHH-BGGGSPP--TBPPP-TTSPPTTTTTSS-HHHHHHHHHHIIIIIGGGGTT-S---SSHHHHHHH-HHHHHHHHHHHHHT-GGGTTTHHHHHHHHHHHHHHHTT----BHHHHHHHHHHHHH-TTTHHHHHHHHHHHHHHTTGGGHHHHHHHH--HHHHHHHHHHHHHHHHHHHHHHHHT---SPPP-HHHHTGGGGGGSTT--HHHHHHHHHHHHHHHHHHHHHHHHTTTTSPPPTTHHHHHHHHHHHHHHHHHHHHHHS-S-BTTTBTHHHHHHHHHHHHHHHHHHHGGGTT--TTPPPPGGGHHHHHHHHHHHHHHHHHHHH-HHHHHHTTTS-HHHHHHHHHHHHHHHHHHHH-TTTS-HHHHHHHHHHHHHHHHHS---TTSHHHHHHHHHHHHHHTTT----S---S---------------------S-----------------------

Nearest PDB structures (foldseek):
  4av3-assembly1_B  TM=1.631E-01  e=4.136E+00  Thermotoga maritima
  4av3-assembly1_B  TM=1.631E-01  e=4.324E+00  Thermotoga maritima

Radius of gyration: 35.23 Å; Cα contacts (8 Å, |Δi|>4): 1312; chains: 2; bounding box: 114×84×118 Å

Foldseek 3Di:
DPVVVVVVVPPVVPPPPPPPPPVPVPPDPPVPPVPPVCPDDDDFDADPDPPQDPPPPDDDPDVLVVVCSVGRGPLSDQADDLQDADDVPDDACCSVVLDDPVLLQVLLVQCQQAFCVQLLVLQDPDDGLVVCVRRDRLSSLLSSLLSLQLFAVNQVSNVSSVVVNVVVCVVCLSPRNHHPNNLSSLLSCLFAVVVCNQVSLVSSQVSLVSNPLVCLLVVCQVVVDLVSVSSVSSNLSSLLSQLLVCLLVLHDGDDDDDPCLVCVVVSCVRPNDDQSSLLSNLSSNLSVLSNVLSVVLSPPAQAADDPVCLVVLVVSLVVLVVSLVVSLVSHDCQDRSLGRVSNVVSLLSSLLSLLSSLLRNCGNADLPGDRDPSSVVSVLSNLVSLLVLLCCCLPPPSNLQCLSHGTPSSLSSNVVSLVSNLVCCVRPVPNDPLVVSLVSLVSLLVSLVVRSGHCPGSSNVCNVVSNVSNVVSVPPPPPCPDDDPPPPPDPDDDDDDDDDDDPDDDDDDDPPPDDDPPPDDPDDDDDD/DVVVVVVVVPPPPPPPPPPPPPVVVPPPPPVPPVPPVCPPDDDFDADPDPPQDPPPPDDDPDVLVVVCSVGRGPLSDQADDLQDADDVPDDACCSVVLDDPVLLQVLLVQCQQAFCVQLLVLQDPDDGLVVCVRRDRLSSLLSSLLSLQLFAVNQVSNVSSVVVNVVVCVVCLSPRNHHPNNLSSLLSCLFAVVVCNQVSLVSSQVSLVSNPLVCLLVVCQVVVDLVSVSSVSSNLSSLLSQLLVCLLVLHDGDDDDDPCLVCVVVSCVRPNDDQSSLLSNLSSNLSVLSNVLSVVLSPPAQAADDPVCLVVLVVSLVVLVVSLVVSLVSHDCQDRSLGRVSNVVSLLSSLLSLLSSLLRNCGNADLPGDRDPSSVVSVLSNLVSLLVLLCCCLPPPSNLQCLSHGTPSSLSSNVVSLVSNLVCCVRPVPNDHLVVSLVSLVSLLVSLVVRRGHCPGSSNVCNVVSNVSNVVSVPPPPPCPDDDPPPPPDPDDDDDDDDPDDPDDPDDDDPPPDPDPPPDDDDDDPDD